Protein AF-A0A369GVF8-F1 (afdb_monomer_lite)

Structure (mmCIF, N/CA/C/O backbone):
data_AF-A0A369GVF8-F1
#
_entry.id   AF-A0A369GVF8-F1
#
loop_
_atom_site.group_PDB
_atom_site.id
_atom_site.type_symbol
_atom_site.label_atom_id
_atom_site.label_alt_id
_atom_site.label_comp_id
_atom_site.label_asym_id
_atom_site.label_entity_id
_atom_site.label_seq_id
_atom_site.pdbx_PDB_ins_code
_atom_site.Cartn_x
_atom_site.Cartn_y
_atom_site.Cartn_z
_atom_site.occupancy
_atom_site.B_iso_or_equiv
_atom_site.auth_seq_id
_atom_site.auth_comp_id
_atom_site.auth_asym_id
_atom_site.auth_atom_id
_atom_site.pdbx_PDB_model_num
ATOM 1 N N . MET A 1 1 ? 46.340 -52.326 -9.598 1.00 27.58 1 MET A N 1
ATOM 2 C CA . MET A 1 1 ? 47.200 -53.064 -10.549 1.00 27.58 1 MET A CA 1
ATOM 3 C C . MET A 1 1 ? 47.987 -52.021 -11.326 1.00 27.58 1 MET A C 1
ATOM 5 O O . MET A 1 1 ? 47.338 -51.122 -11.837 1.00 27.58 1 MET A O 1
ATOM 9 N N . LEU A 1 2 ? 49.319 -51.994 -11.384 1.00 25.62 2 LEU A N 1
ATOM 10 C CA . LEU A 1 2 ? 50.417 -52.760 -10.746 1.00 25.62 2 LEU A CA 1
ATOM 11 C C . LEU A 1 2 ? 51.518 -51.722 -10.398 1.00 25.62 2 LEU A C 1
ATOM 13 O O . LEU A 1 2 ? 51.532 -50.670 -11.027 1.00 25.62 2 LEU A O 1
ATOM 17 N N . SER A 1 3 ? 52.459 -51.881 -9.464 1.00 27.80 3 SER A N 1
ATOM 18 C CA . SER A 1 3 ? 52.755 -52.838 -8.371 1.00 27.80 3 SER A CA 1
ATOM 19 C C . SER A 1 3 ? 53.648 -52.069 -7.360 1.00 27.80 3 SER A C 1
ATOM 21 O O . SER A 1 3 ? 54.272 -51.090 -7.751 1.00 27.80 3 SER A O 1
ATOM 23 N N . GLY A 1 4 ? 53.615 -52.307 -6.040 1.00 27.50 4 GLY A N 1
ATOM 24 C CA . GLY A 1 4 ? 54.460 -53.294 -5.331 1.00 27.50 4 GLY A CA 1
ATOM 25 C C . GLY A 1 4 ? 55.963 -52.956 -5.431 1.00 27.50 4 GLY A C 1
ATOM 26 O O . GLY A 1 4 ? 56.436 -52.782 -6.544 1.00 27.50 4 GLY A O 1
ATOM 27 N N . ILE A 1 5 ? 56.795 -52.850 -4.385 1.00 31.05 5 ILE A N 1
ATOM 28 C CA . ILE A 1 5 ? 56.831 -53.319 -2.970 1.00 31.05 5 ILE A CA 1
ATOM 29 C C . ILE A 1 5 ? 57.807 -52.328 -2.228 1.00 31.05 5 ILE A C 1
ATOM 31 O O . ILE A 1 5 ? 58.600 -51.690 -2.912 1.00 31.05 5 ILE A O 1
ATOM 35 N N . ALA A 1 6 ? 57.804 -52.022 -0.913 1.00 25.97 6 ALA A N 1
ATOM 36 C CA . ALA A 1 6 ? 57.713 -52.884 0.276 1.00 25.97 6 ALA A CA 1
ATOM 37 C C . ALA A 1 6 ? 57.274 -52.193 1.612 1.00 25.97 6 ALA A C 1
ATOM 39 O O . ALA A 1 6 ? 56.793 -51.067 1.657 1.00 25.97 6 ALA A O 1
ATOM 40 N N . TRP A 1 7 ? 57.479 -52.963 2.691 1.00 23.62 7 TRP A N 1
ATOM 41 C CA . TRP A 1 7 ? 57.596 -52.727 4.146 1.00 23.62 7 TRP A CA 1
ATOM 42 C C . TRP A 1 7 ? 58.574 -51.593 4.583 1.00 23.62 7 TRP A C 1
ATOM 44 O O . TRP A 1 7 ? 59.436 -51.231 3.793 1.00 23.62 7 TRP A O 1
ATOM 54 N N . ALA A 1 8 ? 58.585 -51.049 5.823 1.00 25.23 8 ALA A N 1
ATOM 55 C CA . ALA A 1 8 ? 57.762 -51.269 7.039 1.00 25.23 8 ALA A CA 1
ATOM 56 C C . ALA A 1 8 ? 57.857 -50.116 8.092 1.00 25.23 8 ALA A C 1
ATOM 58 O O . ALA A 1 8 ? 58.755 -49.288 8.030 1.00 25.23 8 ALA A O 1
ATOM 59 N N . ARG A 1 9 ? 56.921 -50.143 9.069 1.00 26.14 9 ARG A N 1
ATOM 60 C CA . ARG A 1 9 ? 56.922 -49.664 10.490 1.00 26.14 9 ARG A CA 1
ATOM 61 C C . ARG A 1 9 ? 57.945 -48.602 10.974 1.00 26.14 9 ARG A C 1
ATOM 63 O O . ARG A 1 9 ? 59.141 -48.831 10.868 1.00 26.14 9 ARG A O 1
ATOM 70 N N . GLY A 1 10 ? 57.490 -47.617 11.779 1.00 24.27 10 GLY A N 1
ATOM 71 C CA . GLY A 1 10 ? 58.393 -46.952 12.752 1.00 24.27 10 GLY A CA 1
ATOM 72 C C . GLY A 1 10 ? 57.993 -45.619 13.423 1.00 24.27 10 GLY A C 1
ATOM 73 O O . GLY A 1 10 ? 58.728 -44.667 13.246 1.00 24.27 10 GLY A O 1
ATOM 74 N N . LEU A 1 11 ? 56.883 -45.572 14.182 1.00 25.39 11 LEU A N 1
ATOM 75 C CA . LEU A 1 11 ? 56.537 -44.690 15.340 1.00 25.39 11 LEU A CA 1
ATOM 76 C C . LEU A 1 11 ? 57.099 -43.245 15.549 1.00 25.39 11 LEU A C 1
ATOM 78 O O . LEU A 1 11 ? 58.251 -42.922 15.298 1.00 25.39 11 LEU A O 1
ATOM 82 N N . SER A 1 12 ? 56.292 -42.454 16.281 1.00 25.12 12 SER A N 1
ATOM 83 C CA . SER A 1 12 ? 56.594 -41.162 16.954 1.00 25.12 12 SER A CA 1
ATOM 84 C C . SER A 1 12 ? 56.894 -39.917 16.092 1.00 25.12 12 SER A C 1
ATOM 86 O O . SER A 1 12 ? 57.493 -39.981 15.028 1.00 25.12 12 SER A O 1
ATOM 88 N N . GLY A 1 13 ? 56.426 -38.757 16.579 1.00 23.98 13 GLY A N 1
ATOM 89 C CA . GLY A 1 13 ? 56.746 -37.411 16.071 1.00 23.98 13 GLY A CA 1
ATOM 90 C C . GLY A 1 13 ? 57.685 -36.665 17.042 1.00 23.98 13 GLY A C 1
ATOM 91 O O . GLY A 1 13 ? 58.500 -37.345 17.663 1.00 23.98 13 GLY A O 1
ATOM 92 N N . PRO A 1 14 ? 57.549 -35.336 17.282 1.00 44.09 14 PRO A N 1
ATOM 93 C CA . PRO A 1 14 ? 56.499 -34.427 16.793 1.00 44.09 14 PRO A CA 1
ATOM 94 C C . PRO A 1 14 ? 56.982 -33.029 16.302 1.00 44.09 14 PRO A C 1
ATOM 96 O O . PRO A 1 14 ? 58.144 -32.670 16.426 1.00 44.09 14 PRO A O 1
ATOM 99 N N . LEU A 1 15 ? 56.004 -32.205 15.889 1.00 24.67 15 LEU A N 1
ATOM 100 C CA . LEU A 1 15 ? 55.981 -30.723 15.914 1.00 24.67 15 LEU A CA 1
ATOM 101 C C . LEU A 1 15 ? 56.792 -29.860 14.904 1.00 24.67 15 LEU A C 1
ATOM 103 O O . LEU A 1 15 ? 57.921 -30.126 14.530 1.00 24.67 15 LEU A O 1
ATOM 107 N N . GLN A 1 16 ? 56.142 -28.727 14.586 1.00 23.86 16 GLN A N 1
ATOM 108 C CA . GLN A 1 16 ? 56.649 -27.406 14.157 1.00 23.86 16 GLN A CA 1
ATOM 109 C C . GLN A 1 16 ? 57.363 -27.188 12.798 1.00 23.86 16 GLN A C 1
ATOM 111 O O . GLN A 1 16 ? 58.582 -27.216 12.698 1.00 23.86 16 GLN A O 1
ATOM 116 N N . SER A 1 17 ? 56.585 -26.580 11.882 1.00 24.11 17 SER A N 1
ATOM 117 C CA . SER A 1 17 ? 56.989 -25.440 11.018 1.00 24.11 17 SER A CA 1
ATOM 118 C C . SER A 1 17 ? 57.923 -25.735 9.810 1.00 24.11 17 SER A C 1
ATOM 120 O O . SER A 1 17 ? 58.674 -26.696 9.820 1.00 24.11 17 SER A O 1
ATOM 122 N N . ALA A 1 18 ? 57.923 -24.977 8.701 1.00 23.42 18 ALA A N 1
ATOM 123 C CA . ALA A 1 18 ? 57.038 -23.887 8.269 1.00 23.42 18 ALA A CA 1
ATOM 124 C C . ALA A 1 18 ? 57.058 -23.694 6.726 1.00 23.42 18 ALA A C 1
ATOM 126 O O . ALA A 1 18 ? 58.064 -23.961 6.079 1.00 23.42 18 ALA A O 1
ATOM 127 N N . PHE A 1 19 ? 56.006 -23.053 6.189 1.00 24.86 19 PHE A N 1
ATOM 128 C CA . PHE A 1 19 ? 55.995 -22.269 4.932 1.00 24.86 19 PHE A CA 1
ATOM 129 C C . PHE A 1 19 ? 56.156 -22.947 3.536 1.00 24.86 19 PHE A C 1
ATOM 131 O O . PHE A 1 19 ? 56.688 -24.030 3.357 1.00 24.86 19 PHE A O 1
ATOM 138 N N . ILE A 1 20 ? 55.748 -22.160 2.517 1.00 23.58 20 ILE A N 1
ATOM 139 C CA . ILE A 1 20 ? 56.252 -22.111 1.118 1.00 23.58 20 ILE A CA 1
ATOM 140 C C . ILE A 1 20 ? 55.636 -23.014 -0.006 1.00 23.58 20 ILE A C 1
ATOM 142 O O . ILE A 1 20 ? 56.031 -24.135 -0.276 1.00 23.58 20 ILE A O 1
ATOM 146 N N . ARG A 1 21 ? 54.787 -22.341 -0.818 1.00 21.62 21 ARG A N 1
ATOM 147 C CA . ARG A 1 21 ? 54.656 -22.355 -2.309 1.00 21.62 21 ARG A CA 1
ATOM 148 C C . ARG A 1 21 ? 53.964 -23.503 -3.105 1.00 21.62 21 ARG A C 1
ATOM 150 O O . ARG A 1 21 ? 54.537 -24.535 -3.397 1.00 21.62 21 ARG A O 1
ATOM 157 N N . ARG A 1 22 ? 52.890 -23.062 -3.795 1.00 21.27 22 ARG A N 1
ATOM 158 C CA . ARG A 1 22 ? 52.585 -23.195 -5.255 1.00 21.27 22 ARG A CA 1
ATOM 159 C C . ARG A 1 22 ? 52.159 -24.558 -5.880 1.00 21.27 22 ARG A C 1
ATOM 161 O O . ARG A 1 22 ? 52.974 -25.254 -6.457 1.00 21.27 22 ARG A O 1
ATOM 168 N N . ARG A 1 23 ? 50.830 -24.698 -6.058 1.00 24.73 23 ARG A N 1
ATOM 169 C CA . ARG A 1 23 ? 50.058 -24.483 -7.328 1.00 24.73 23 ARG A CA 1
ATOM 170 C C . ARG A 1 23 ? 50.396 -25.317 -8.596 1.00 24.73 23 ARG A C 1
ATOM 172 O O . ARG A 1 23 ? 51.520 -25.253 -9.072 1.00 24.73 23 ARG A O 1
ATOM 179 N N . TRP A 1 24 ? 49.318 -25.768 -9.283 1.00 22.52 24 TRP A N 1
ATOM 180 C CA . TRP A 1 24 ? 49.221 -26.422 -10.626 1.00 22.52 24 TRP A CA 1
ATOM 181 C C . TRP A 1 24 ? 49.377 -27.969 -10.598 1.00 22.52 24 TRP A C 1
ATOM 183 O O . TRP A 1 24 ? 50.037 -28.463 -9.701 1.00 22.52 24 TRP A O 1
ATOM 193 N N . ARG A 1 25 ? 48.814 -28.791 -11.515 1.00 22.27 25 ARG A N 1
ATOM 194 C CA . ARG A 1 25 ? 47.864 -28.597 -12.655 1.00 22.27 25 ARG A CA 1
ATOM 195 C C . ARG A 1 25 ? 47.227 -29.941 -13.085 1.00 22.27 25 ARG A C 1
ATOM 197 O O . ARG A 1 25 ? 47.951 -30.919 -13.084 1.00 22.27 25 ARG A O 1
ATOM 204 N N . LEU A 1 26 ? 46.003 -29.887 -13.649 1.00 23.41 26 LEU A N 1
ATOM 205 C CA . LEU A 1 26 ? 45.383 -30.849 -14.608 1.00 23.41 26 LEU A CA 1
ATOM 206 C C . LEU A 1 26 ? 45.199 -32.322 -14.130 1.00 23.41 26 LEU A C 1
ATOM 208 O O . LEU A 1 26 ? 45.953 -32.808 -13.309 1.00 23.41 26 LEU A O 1
ATOM 212 N N . GLY A 1 27 ? 44.219 -33.112 -14.592 1.00 23.17 27 GLY A N 1
ATOM 213 C CA . GLY A 1 27 ? 43.022 -32.819 -15.400 1.00 23.17 27 GLY A CA 1
ATOM 214 C C . GLY A 1 27 ? 42.757 -33.855 -16.511 1.00 23.17 27 GLY A C 1
ATOM 215 O O . GLY A 1 27 ? 43.670 -34.118 -17.282 1.00 23.17 27 GLY A O 1
ATOM 216 N N . CYS A 1 28 ? 41.494 -34.309 -16.668 1.00 22.84 28 CYS A N 1
ATOM 217 C CA . CYS A 1 28 ? 40.990 -35.259 -17.702 1.00 22.84 28 CYS A CA 1
ATOM 218 C C . CYS A 1 28 ? 41.406 -36.751 -17.513 1.00 22.84 28 CYS A C 1
ATOM 220 O O . CYS A 1 28 ? 42.431 -37.001 -16.898 1.00 22.84 28 CYS A O 1
ATOM 222 N N . ARG A 1 29 ? 40.668 -37.787 -17.986 1.00 23.70 29 ARG A N 1
ATOM 223 C CA . ARG A 1 29 ? 39.405 -37.875 -18.783 1.00 23.70 29 ARG A CA 1
ATOM 224 C C . ARG A 1 29 ? 38.729 -39.279 -18.692 1.00 23.70 29 ARG A C 1
ATOM 226 O O . ARG A 1 29 ? 39.430 -40.241 -18.441 1.00 23.70 29 ARG A O 1
ATOM 233 N N . PHE A 1 30 ? 37.418 -39.334 -18.999 1.00 23.89 30 PHE A N 1
ATOM 234 C CA . PHE A 1 30 ? 36.548 -40.439 -19.511 1.00 23.89 30 PHE A CA 1
ATOM 235 C C . PHE A 1 30 ? 36.711 -41.921 -19.090 1.00 23.89 30 PHE A C 1
ATOM 237 O O . PHE A 1 30 ? 37.785 -42.485 -19.228 1.00 23.89 30 PHE A O 1
ATOM 244 N N . TYR A 1 31 ? 35.584 -42.591 -18.781 1.00 22.42 31 TYR A N 1
ATOM 245 C CA . TYR A 1 31 ? 34.819 -43.561 -19.624 1.00 22.42 31 TYR A CA 1
ATOM 246 C C . TYR A 1 31 ? 33.583 -44.065 -18.813 1.00 22.42 31 TYR A C 1
ATOM 248 O O . TYR A 1 31 ? 33.414 -43.639 -17.673 1.00 22.42 31 TYR A O 1
ATOM 256 N N . SER A 1 32 ? 32.702 -44.942 -19.319 1.00 22.42 32 SER A N 1
ATOM 257 C CA . SER A 1 32 ? 31.497 -44.600 -20.116 1.00 22.42 32 SER A CA 1
ATOM 258 C C . SER A 1 32 ? 30.267 -45.420 -19.653 1.00 22.42 32 SER A C 1
ATOM 260 O O . SER A 1 32 ? 30.388 -46.219 -18.732 1.00 22.42 32 SER A O 1
ATOM 262 N N . ALA A 1 33 ? 29.089 -45.209 -20.255 1.00 28.66 33 ALA A N 1
ATOM 263 C CA . ALA A 1 33 ? 27.802 -45.765 -19.807 1.00 28.66 33 ALA A CA 1
ATOM 264 C C . ALA A 1 33 ? 27.406 -47.129 -20.416 1.00 28.66 33 ALA A C 1
ATOM 266 O O . ALA A 1 33 ? 27.787 -47.413 -21.547 1.00 28.66 33 ALA A O 1
ATOM 267 N N . THR A 1 34 ? 26.539 -47.849 -19.688 1.00 26.34 34 THR A N 1
ATOM 268 C CA . THR A 1 34 ? 25.377 -48.671 -20.126 1.00 26.34 34 THR A CA 1
ATOM 269 C C . THR A 1 34 ? 24.438 -48.751 -18.906 1.00 26.34 34 THR A C 1
ATOM 271 O O . THR A 1 34 ? 24.912 -49.046 -17.814 1.00 26.34 34 THR A O 1
ATOM 274 N N . ASP A 1 35 ? 23.239 -48.164 -18.937 1.00 27.08 35 ASP A N 1
ATOM 275 C CA . ASP A 1 35 ? 21.956 -48.724 -19.425 1.00 27.08 35 ASP A CA 1
ATOM 276 C C . ASP A 1 35 ? 21.329 -49.784 -18.497 1.00 27.08 35 ASP A C 1
ATOM 278 O O . ASP A 1 35 ? 21.766 -50.928 -18.507 1.00 27.08 35 ASP A O 1
ATOM 282 N N . GLU A 1 36 ? 20.266 -49.408 -17.761 1.00 25.97 36 GLU A N 1
ATOM 283 C CA . GLU A 1 36 ? 19.040 -50.222 -17.628 1.00 25.97 36 GLU A CA 1
ATOM 284 C C . GLU A 1 36 ? 17.836 -49.463 -17.006 1.00 25.97 36 GLU A C 1
ATOM 286 O O . GLU A 1 36 ? 17.962 -48.344 -16.513 1.00 25.97 36 GLU A O 1
ATOM 291 N N . ALA A 1 37 ? 16.661 -50.098 -17.120 1.00 26.11 37 ALA A N 1
ATOM 292 C CA . ALA A 1 37 ? 15.326 -49.860 -16.540 1.00 26.11 37 ALA A CA 1
ATOM 293 C C . ALA A 1 37 ? 14.995 -48.566 -15.746 1.00 26.11 37 ALA A C 1
ATOM 295 O O . ALA A 1 37 ? 15.603 -48.214 -14.738 1.00 26.11 37 ALA A O 1
ATOM 296 N N . LYS A 1 38 ? 13.849 -47.953 -16.093 1.00 34.41 38 LYS A N 1
ATOM 297 C CA . LYS A 1 38 ? 13.167 -46.955 -15.249 1.00 34.41 38 LYS A CA 1
ATOM 298 C C . LYS A 1 38 ? 12.341 -47.635 -14.151 1.00 34.41 38 LYS A C 1
ATOM 300 O O . LYS A 1 38 ? 11.295 -48.207 -14.452 1.00 34.41 38 LYS A O 1
ATOM 305 N N . SER A 1 39 ? 12.708 -47.434 -12.892 1.00 25.08 39 SER A N 1
ATOM 306 C CA . SER A 1 39 ? 11.779 -47.502 -11.758 1.00 25.08 39 SER A CA 1
ATOM 307 C C . SER A 1 39 ? 11.695 -46.125 -11.094 1.00 25.08 39 SER A C 1
ATOM 309 O O . SER A 1 39 ? 12.706 -45.454 -10.889 1.00 25.08 39 SER A O 1
ATOM 311 N N . GLN A 1 40 ? 10.481 -45.659 -10.794 1.00 28.92 40 GLN A N 1
ATOM 312 C CA . GLN A 1 40 ? 10.310 -44.516 -9.895 1.00 28.92 40 GLN A CA 1
ATOM 313 C C . GLN A 1 40 ? 10.426 -45.033 -8.454 1.00 28.92 40 GLN A C 1
ATOM 315 O O . GLN A 1 40 ? 9.767 -46.026 -8.137 1.00 28.92 40 GLN A O 1
ATOM 320 N N . PRO A 1 41 ? 11.213 -44.396 -7.570 1.00 28.03 41 PRO A N 1
ATOM 321 C CA . PRO A 1 41 ? 11.107 -44.677 -6.146 1.00 28.03 41 PRO A CA 1
ATOM 322 C C . PRO A 1 41 ? 9.724 -44.211 -5.652 1.00 28.03 41 PRO A C 1
ATOM 324 O O . PRO A 1 41 ? 9.256 -43.154 -6.091 1.00 28.03 41 PRO A O 1
ATOM 327 N N . PRO A 1 42 ? 9.056 -44.961 -4.760 1.00 26.36 42 PRO A N 1
ATOM 328 C CA . PRO A 1 42 ? 7.797 -44.519 -4.175 1.00 26.36 42 PRO A CA 1
ATOM 329 C C . PRO A 1 42 ? 8.012 -43.254 -3.335 1.00 26.36 42 PRO A C 1
ATOM 331 O O . PRO A 1 42 ? 9.038 -43.098 -2.669 1.00 26.36 42 PRO A O 1
ATOM 334 N N . LEU A 1 43 ? 7.027 -42.355 -3.353 1.00 29.06 43 LEU A N 1
ATOM 335 C CA . LEU A 1 43 ? 7.002 -41.202 -2.455 1.00 29.06 43 LEU A CA 1
ATOM 336 C C . LEU A 1 43 ? 6.854 -41.696 -1.003 1.00 29.06 43 LEU A C 1
ATOM 338 O O . LEU A 1 43 ? 5.995 -42.545 -0.750 1.00 29.06 43 LEU A O 1
ATOM 342 N N . PRO A 1 44 ? 7.643 -41.188 -0.038 1.00 28.16 44 PRO A N 1
ATOM 343 C CA . PRO A 1 44 ? 7.445 -41.527 1.365 1.00 28.16 44 PRO A CA 1
ATOM 344 C C . PRO A 1 44 ? 6.109 -40.951 1.850 1.00 28.16 44 PRO A C 1
ATOM 346 O O . PRO A 1 44 ? 5.844 -39.759 1.692 1.00 28.16 44 PRO A O 1
ATOM 349 N N . HIS A 1 45 ? 5.264 -41.794 2.447 1.00 26.70 45 HIS A N 1
ATOM 350 C CA . HIS A 1 45 ? 4.000 -41.352 3.034 1.00 26.70 45 HIS A CA 1
ATOM 351 C C . HIS A 1 45 ? 4.255 -40.361 4.182 1.00 26.70 45 HIS A C 1
ATOM 353 O O . HIS A 1 45 ? 4.993 -40.666 5.119 1.00 26.70 45 HIS A O 1
ATOM 359 N N . ALA A 1 46 ? 3.614 -39.190 4.127 1.00 31.61 46 ALA A N 1
ATOM 360 C CA . ALA A 1 46 ? 3.608 -38.240 5.237 1.00 31.61 46 ALA A CA 1
ATOM 361 C C . ALA A 1 46 ? 2.868 -38.836 6.452 1.00 31.61 46 ALA A C 1
ATOM 363 O O . ALA A 1 46 ? 1.857 -39.525 6.300 1.00 31.61 46 ALA A O 1
ATOM 364 N N . ALA A 1 47 ? 3.399 -38.603 7.654 1.00 31.33 47 ALA A N 1
ATOM 365 C CA . ALA A 1 47 ? 3.012 -39.345 8.851 1.00 31.33 47 ALA A CA 1
ATOM 366 C C . ALA A 1 47 ? 1.644 -38.942 9.438 1.00 31.33 47 ALA A C 1
ATOM 368 O O . ALA A 1 47 ? 1.227 -37.783 9.391 1.00 31.33 47 ALA A O 1
ATOM 369 N N . ALA A 1 48 ? 0.978 -39.918 10.062 1.00 29.39 48 ALA A N 1
ATOM 370 C CA . ALA A 1 48 ? -0.225 -39.740 10.877 1.00 29.39 48 ALA A CA 1
ATOM 371 C C . ALA A 1 48 ? 0.032 -38.815 12.098 1.00 29.39 48 ALA A C 1
ATOM 373 O O . ALA A 1 48 ? 1.183 -38.466 12.369 1.00 29.39 48 ALA A O 1
ATOM 374 N N . PRO A 1 49 ? -1.001 -38.366 12.846 1.00 36.47 49 PRO A N 1
ATOM 375 C CA . PRO A 1 49 ? -0.769 -37.654 14.097 1.00 36.47 49 PRO A CA 1
ATOM 376 C C . PRO A 1 49 ? -0.196 -38.648 15.113 1.00 36.47 49 PRO A C 1
ATOM 378 O O . PRO A 1 49 ? -0.569 -39.821 15.098 1.00 36.47 49 PRO A O 1
ATOM 381 N N . TRP A 1 50 ? 0.682 -38.191 16.003 1.00 38.38 50 TRP A N 1
ATOM 382 C CA . TRP A 1 50 ? 1.291 -39.038 17.032 1.00 38.38 50 TRP A CA 1
ATOM 383 C C . TRP A 1 50 ? 0.288 -39.370 18.148 1.00 38.38 50 TRP A C 1
ATOM 385 O O . TRP A 1 50 ? 0.332 -38.816 19.243 1.00 38.38 50 TRP A O 1
ATOM 395 N N . THR A 1 51 ? -0.648 -40.274 17.858 1.00 31.34 51 THR A N 1
ATOM 396 C CA . THR A 1 51 ? -1.530 -40.884 18.859 1.00 31.34 51 THR A CA 1
ATOM 397 C C . THR A 1 51 ? -0.710 -41.737 19.821 1.00 31.34 51 THR A C 1
ATOM 399 O O . THR A 1 51 ? 0.116 -42.538 19.384 1.00 31.34 51 THR A O 1
ATOM 402 N N . SER A 1 52 ? -0.961 -41.588 21.121 1.00 41.22 52 SER A N 1
ATOM 403 C CA . SER A 1 52 ? -0.270 -42.306 22.197 1.00 41.22 52 SER A CA 1
ATOM 404 C C . SER A 1 52 ? -0.260 -43.825 21.992 1.00 41.22 52 SER A C 1
ATOM 406 O O . SER A 1 52 ? -1.318 -44.448 21.911 1.00 41.22 52 SER A O 1
ATOM 408 N N . GLY A 1 53 ? 0.938 -44.414 21.957 1.00 37.06 53 GLY A N 1
ATOM 409 C CA . GLY A 1 53 ? 1.155 -45.849 21.753 1.00 37.06 53 GLY A CA 1
ATOM 410 C C . GLY A 1 53 ? 2.586 -46.258 22.102 1.00 37.06 53 GLY A C 1
ATOM 411 O O . GLY A 1 53 ? 2.847 -46.680 23.225 1.00 37.06 53 GLY A O 1
ATOM 412 N N . ASP A 1 54 ? 3.517 -46.078 21.162 1.00 40.09 54 ASP A N 1
ATOM 413 C CA . ASP A 1 54 ? 4.904 -46.548 21.282 1.00 40.09 54 ASP A CA 1
ATOM 414 C C . ASP A 1 54 ? 5.927 -45.445 21.596 1.00 40.09 54 ASP A C 1
ATOM 416 O O . ASP A 1 54 ? 5.848 -44.316 21.106 1.00 40.09 54 ASP A O 1
ATOM 420 N N . LYS A 1 55 ? 6.950 -45.802 22.387 1.00 50.09 55 LYS A N 1
ATOM 421 C CA . LYS A 1 55 ? 8.063 -44.918 22.782 1.00 50.09 55 LYS A CA 1
ATOM 422 C C . LYS A 1 55 ? 9.116 -44.776 21.675 1.00 50.09 55 LYS A C 1
ATOM 424 O O . LYS A 1 55 ? 10.270 -45.170 21.852 1.00 50.09 55 LYS A O 1
ATOM 429 N N . ASN A 1 56 ? 8.738 -44.176 20.551 1.00 70.12 56 ASN A N 1
ATOM 430 C CA . ASN A 1 56 ? 9.704 -43.755 19.538 1.00 70.12 56 ASN A CA 1
ATOM 431 C C . ASN A 1 56 ? 10.553 -42.595 20.082 1.00 70.12 56 ASN A C 1
ATOM 433 O O . ASN A 1 56 ? 10.101 -41.453 20.156 1.00 70.12 56 ASN A O 1
ATOM 437 N N . LEU A 1 57 ? 11.789 -42.907 20.480 1.00 86.56 57 LEU A N 1
ATOM 438 C CA . LEU A 1 57 ? 12.789 -41.910 20.855 1.00 86.56 57 LEU A CA 1
ATOM 439 C C . LEU A 1 57 ? 13.118 -41.028 19.644 1.00 86.56 57 LEU A C 1
ATOM 441 O O . LEU A 1 57 ? 13.367 -41.543 18.554 1.00 86.56 57 LEU A O 1
ATOM 445 N N . ILE A 1 58 ? 13.178 -39.713 19.844 1.00 90.12 58 ILE A N 1
ATOM 446 C CA . ILE A 1 58 ? 13.673 -38.786 18.822 1.00 90.12 58 ILE A CA 1
ATOM 447 C C . ILE A 1 58 ? 15.197 -38.693 18.919 1.00 90.12 58 ILE A C 1
ATOM 449 O O . ILE A 1 58 ? 15.744 -38.627 20.020 1.00 90.12 58 ILE A O 1
ATOM 453 N N . GLU A 1 59 ? 15.893 -38.668 17.785 1.00 90.38 59 GLU A N 1
ATOM 454 C CA . GLU A 1 59 ? 17.343 -38.468 17.751 1.00 90.38 59 GLU A CA 1
ATOM 455 C C . GLU A 1 59 ? 17.674 -37.026 17.348 1.00 90.38 59 GLU A C 1
ATOM 457 O O . GLU A 1 59 ? 17.255 -36.552 16.291 1.00 90.38 59 GLU A O 1
ATOM 462 N N . VAL A 1 60 ? 18.462 -36.331 18.171 1.00 93.19 60 VAL A N 1
ATOM 463 C CA . VAL A 1 60 ? 19.029 -35.018 17.845 1.00 93.19 60 VAL A CA 1
ATOM 464 C C . VAL A 1 60 ? 20.545 -35.110 17.974 1.00 93.19 60 VAL A C 1
ATOM 466 O O . VAL A 1 60 ? 21.066 -35.355 19.059 1.00 93.19 60 VAL A O 1
ATOM 469 N N . ARG A 1 61 ? 21.259 -34.944 16.851 1.00 89.69 61 ARG A N 1
ATOM 470 C CA . ARG A 1 61 ? 22.736 -34.987 16.761 1.00 89.69 61 ARG A CA 1
ATOM 471 C C . ARG A 1 61 ? 23.385 -36.186 17.498 1.00 89.69 61 ARG A C 1
ATOM 473 O O . ARG A 1 61 ? 24.400 -36.009 18.171 1.00 89.69 61 ARG A O 1
ATOM 480 N N . GLY A 1 62 ? 22.833 -37.397 17.370 1.00 86.56 62 GLY A N 1
ATOM 481 C CA . GLY A 1 62 ? 23.373 -38.602 18.018 1.00 86.56 62 GLY A CA 1
ATOM 482 C C . GLY A 1 62 ? 23.019 -38.770 19.501 1.00 86.56 62 GLY A C 1
ATOM 483 O O . GLY A 1 62 ? 23.577 -39.648 20.157 1.00 86.56 62 GLY A O 1
ATOM 484 N N . ARG A 1 63 ? 22.116 -37.947 20.052 1.00 92.56 63 ARG A N 1
ATOM 485 C CA . ARG A 1 63 ? 21.511 -38.145 21.378 1.00 92.56 63 ARG A CA 1
ATOM 486 C C . ARG A 1 63 ? 20.027 -38.473 21.226 1.00 92.56 63 ARG A C 1
ATOM 488 O O . ARG A 1 63 ? 19.310 -37.762 20.525 1.00 92.56 63 ARG A O 1
ATOM 495 N N . SER A 1 64 ? 19.576 -39.523 21.905 1.00 92.56 64 SER A N 1
ATOM 496 C CA . SER A 1 64 ? 18.173 -39.947 21.913 1.00 92.56 64 SER A CA 1
ATOM 497 C C . SER A 1 64 ? 17.416 -39.320 23.084 1.00 92.56 64 SER A C 1
ATOM 499 O O . SER A 1 64 ? 17.886 -39.373 24.221 1.00 92.56 64 SER A O 1
ATOM 501 N N . PHE A 1 65 ? 16.228 -38.779 22.824 1.00 92.56 65 PHE A N 1
ATOM 502 C CA . PHE A 1 65 ? 15.344 -38.171 23.821 1.00 92.56 65 PHE A CA 1
ATOM 503 C C . PHE A 1 65 ? 13.955 -38.816 23.764 1.00 92.56 65 PHE A C 1
ATOM 505 O O . PHE A 1 65 ? 13.501 -39.236 22.699 1.00 92.56 65 PHE A O 1
ATOM 512 N N . ALA A 1 66 ? 13.274 -38.898 24.907 1.00 90.12 66 ALA A N 1
ATOM 513 C CA . ALA A 1 66 ? 11.893 -39.366 24.979 1.00 90.12 66 ALA A CA 1
ATOM 514 C C . ALA A 1 66 ? 10.940 -38.160 24.884 1.00 90.12 66 ALA A C 1
ATOM 516 O O . ALA A 1 66 ? 11.003 -37.306 25.767 1.00 90.12 66 ALA A O 1
ATOM 517 N N . PRO A 1 67 ? 10.091 -38.059 23.844 1.00 90.50 67 PRO A N 1
ATOM 518 C CA . PRO A 1 67 ? 9.085 -37.006 23.768 1.00 90.50 67 PRO A CA 1
ATOM 519 C C . PRO A 1 67 ? 7.926 -37.261 24.745 1.00 90.50 67 PRO A C 1
ATOM 521 O O . PRO A 1 67 ? 7.615 -38.413 25.063 1.00 90.50 67 PRO A O 1
ATOM 524 N N . ASP A 1 68 ? 7.253 -36.192 25.176 1.00 89.69 68 ASP A N 1
ATOM 525 C CA . ASP A 1 68 ? 6.000 -36.257 25.944 1.00 89.69 68 ASP A CA 1
ATOM 526 C C . ASP A 1 68 ? 4.878 -35.407 25.300 1.00 89.69 68 ASP A C 1
ATOM 528 O O . ASP A 1 68 ? 4.955 -35.040 24.126 1.00 89.69 68 ASP A O 1
ATOM 532 N N . SER A 1 69 ? 3.804 -35.110 26.041 1.00 89.94 69 SER A N 1
ATOM 533 C CA . SER A 1 69 ? 2.660 -34.316 25.562 1.00 89.94 69 SER A CA 1
ATOM 534 C C . SER A 1 69 ? 2.987 -32.862 25.179 1.00 89.94 69 SER A C 1
ATOM 536 O O . SER A 1 69 ? 2.173 -32.217 24.507 1.00 89.94 69 SER A O 1
ATOM 538 N N . TRP A 1 70 ? 4.157 -32.341 25.566 1.00 91.81 70 TRP A N 1
ATOM 539 C CA . TRP A 1 70 ? 4.666 -31.027 25.169 1.00 91.81 70 TRP A CA 1
ATOM 540 C C . TRP A 1 70 ? 5.305 -31.020 23.779 1.00 91.81 70 TRP A C 1
ATOM 542 O O . TRP A 1 70 ? 5.335 -29.953 23.156 1.00 91.81 70 TRP A O 1
ATOM 552 N N . PHE A 1 71 ? 5.723 -32.180 23.258 1.00 93.50 71 PHE A N 1
ATOM 553 C CA . PHE A 1 71 ? 6.407 -32.299 21.970 1.00 93.50 71 PHE A CA 1
ATOM 554 C C . PHE A 1 71 ? 5.659 -31.575 20.838 1.00 93.50 71 PHE A C 1
ATOM 556 O O . PHE A 1 71 ? 4.478 -31.831 20.596 1.00 93.50 71 PHE A O 1
ATOM 563 N N . ASN A 1 72 ? 6.342 -30.659 20.146 1.00 92.69 72 ASN A N 1
ATOM 564 C 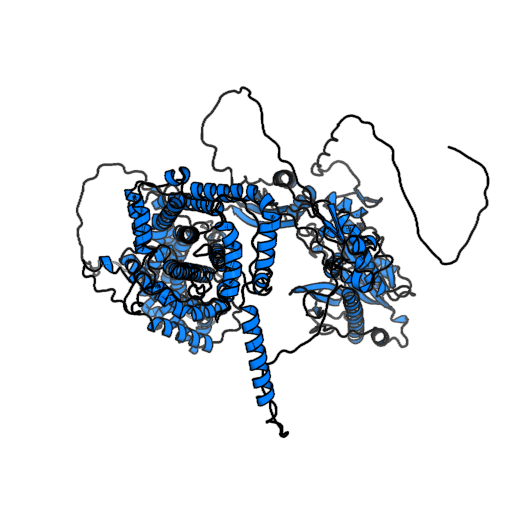CA . ASN A 1 72 ? 5.764 -29.856 19.056 1.00 92.69 72 ASN A CA 1
ATOM 565 C C . ASN A 1 72 ? 6.731 -29.619 17.874 1.00 92.69 72 ASN A C 1
ATOM 567 O O . ASN A 1 72 ? 6.488 -28.738 17.051 1.00 92.69 72 ASN A O 1
ATOM 571 N N . ILE A 1 73 ? 7.829 -30.379 17.770 1.00 92.62 73 ILE A N 1
ATOM 572 C CA . ILE A 1 73 ? 8.903 -30.105 16.798 1.00 92.62 73 ILE A CA 1
ATOM 573 C C . ILE A 1 73 ? 8.647 -30.835 15.468 1.00 92.62 73 ILE A C 1
ATOM 575 O O . ILE A 1 73 ? 8.647 -32.069 15.442 1.00 92.62 73 ILE A O 1
ATOM 579 N N . PRO A 1 74 ? 8.467 -30.126 14.338 1.00 90.69 74 PRO A N 1
ATOM 580 C CA . PRO A 1 74 ? 8.193 -30.771 13.062 1.00 90.69 74 PRO A CA 1
ATOM 581 C C . PRO A 1 74 ? 9.484 -31.351 12.437 1.00 90.69 74 PRO A C 1
ATOM 583 O O . PRO A 1 74 ? 10.579 -30.817 12.658 1.00 90.69 74 PRO A O 1
ATOM 586 N N . PRO A 1 75 ? 9.401 -32.422 11.617 1.00 88.19 75 PRO A N 1
ATOM 587 C CA . PRO A 1 75 ? 10.584 -33.132 11.113 1.00 88.19 75 PRO A CA 1
ATOM 588 C C . PRO A 1 75 ? 11.578 -32.249 10.348 1.00 88.19 75 PRO A C 1
ATOM 590 O O . PRO A 1 75 ? 12.785 -32.392 10.518 1.00 88.19 75 PRO A O 1
ATOM 593 N N . ASN A 1 76 ? 11.090 -31.277 9.573 1.00 88.12 76 ASN A N 1
ATOM 594 C CA . ASN A 1 76 ? 11.926 -30.330 8.831 1.00 88.12 76 ASN A CA 1
ATOM 595 C C . ASN A 1 76 ? 12.774 -29.417 9.739 1.00 88.12 76 ASN A C 1
ATOM 597 O O . ASN A 1 76 ? 13.814 -28.941 9.294 1.00 88.12 76 ASN A O 1
ATOM 601 N N . VAL A 1 77 ? 12.370 -29.179 10.993 1.00 92.31 77 VAL A N 1
ATOM 602 C CA . VAL A 1 77 ? 13.185 -28.448 11.980 1.00 92.31 77 VAL A CA 1
ATOM 603 C C . VAL A 1 77 ? 14.214 -29.390 12.606 1.00 92.31 77 VAL A C 1
ATOM 605 O O . VAL A 1 77 ? 15.397 -29.049 12.653 1.00 92.31 77 VAL A O 1
ATOM 608 N N . LEU A 1 78 ? 13.825 -30.618 12.967 1.00 91.25 78 LEU A N 1
ATOM 609 C CA . LEU A 1 78 ? 14.762 -31.644 13.451 1.00 91.25 78 LEU A CA 1
ATOM 610 C C . LEU A 1 78 ? 15.890 -31.923 12.436 1.00 91.25 78 LEU A C 1
ATOM 612 O O . LEU A 1 78 ? 17.063 -31.947 12.815 1.00 91.25 78 LEU A O 1
ATOM 616 N N . GLU A 1 79 ? 15.567 -32.019 11.140 1.00 89.88 79 GLU A N 1
ATOM 617 C CA . GLU A 1 79 ? 16.535 -32.137 10.034 1.00 89.88 79 GLU A CA 1
ATOM 618 C C . GLU A 1 79 ? 17.608 -31.027 10.063 1.00 89.88 79 GLU A C 1
ATOM 620 O O . GLU A 1 79 ? 18.796 -31.290 9.832 1.00 89.88 79 GLU A O 1
ATOM 625 N N . THR A 1 80 ? 17.220 -29.781 10.371 1.00 91.88 80 THR A N 1
ATOM 626 C CA . THR A 1 80 ? 18.150 -28.636 10.370 1.00 91.88 80 THR A CA 1
ATOM 627 C C . THR A 1 80 ? 19.165 -28.649 11.511 1.00 91.88 80 THR A C 1
ATOM 629 O O . THR A 1 80 ? 20.247 -28.090 11.329 1.00 91.88 80 THR A O 1
ATOM 632 N N . THR A 1 81 ? 18.916 -29.366 12.613 1.00 93.31 81 THR A N 1
ATOM 633 C CA . THR A 1 81 ? 19.860 -29.472 13.752 1.00 93.31 81 THR A CA 1
ATOM 634 C C . THR A 1 81 ? 21.232 -30.040 13.362 1.00 93.31 81 THR A C 1
ATOM 636 O O . THR A 1 81 ? 22.248 -29.778 14.007 1.00 93.31 81 THR A O 1
ATOM 639 N N . SER A 1 82 ? 21.292 -30.783 12.253 1.00 92.00 82 SER A N 1
ATOM 640 C CA . SER A 1 82 ? 22.527 -31.314 11.667 1.00 92.00 82 SER A CA 1
ATOM 641 C C . SER A 1 82 ? 23.386 -30.263 10.940 1.00 92.00 82 SER A C 1
ATOM 643 O O . SER A 1 82 ? 24.593 -30.459 10.767 1.00 92.00 82 SER A O 1
ATOM 645 N N . ARG A 1 83 ? 22.782 -29.150 10.492 1.00 93.62 83 ARG A N 1
ATOM 646 C CA . ARG A 1 83 ? 23.322 -28.258 9.447 1.00 93.62 83 ARG A CA 1
ATOM 647 C C . ARG A 1 83 ? 24.446 -27.338 9.918 1.00 93.62 83 ARG A C 1
ATOM 649 O O . ARG A 1 83 ? 25.336 -27.072 9.112 1.00 93.62 83 ARG A O 1
ATOM 656 N N . ARG A 1 84 ? 24.382 -26.849 11.167 1.00 94.56 84 ARG A N 1
ATOM 657 C CA . ARG A 1 84 ? 25.391 -26.003 11.852 1.00 94.56 84 ARG A CA 1
ATOM 658 C C . ARG A 1 84 ? 26.065 -24.978 10.920 1.00 94.56 84 ARG A C 1
ATOM 660 O O . ARG A 1 84 ? 27.278 -25.028 10.696 1.00 94.56 84 ARG A O 1
ATOM 667 N N . LEU A 1 85 ? 25.283 -24.081 10.308 1.00 96.62 85 LEU A N 1
ATOM 668 C CA . LEU A 1 85 ? 25.779 -23.225 9.216 1.00 96.62 85 LEU A CA 1
ATOM 669 C C . LEU A 1 85 ? 26.831 -22.202 9.674 1.00 96.62 85 LEU A C 1
ATOM 671 O O . LEU A 1 85 ? 27.630 -21.748 8.857 1.00 96.62 85 LEU A O 1
ATOM 675 N N . HIS A 1 86 ? 26.885 -21.896 10.970 1.00 95.81 86 HIS A N 1
ATOM 676 C CA . HIS A 1 86 ? 27.937 -21.103 11.612 1.00 95.81 86 HIS A CA 1
ATOM 677 C C . HIS A 1 86 ? 29.313 -21.786 11.642 1.00 95.81 86 HIS A C 1
ATOM 679 O O . HIS A 1 86 ? 30.326 -21.093 11.720 1.00 95.81 86 HIS A O 1
ATOM 685 N N . LEU A 1 87 ? 29.368 -23.120 11.544 1.00 95.44 87 LEU A N 1
ATOM 686 C CA . LEU A 1 87 ? 30.607 -23.907 11.434 1.00 95.44 87 LEU A CA 1
ATOM 687 C C . LEU A 1 87 ? 30.969 -24.263 9.983 1.00 95.44 87 LEU A C 1
ATOM 689 O O . LEU A 1 87 ? 32.061 -24.771 9.716 1.00 95.44 87 LEU A O 1
ATOM 693 N N . LYS A 1 88 ? 30.061 -24.028 9.030 1.00 94.88 88 LYS A N 1
ATOM 694 C CA . LYS A 1 88 ? 30.271 -24.358 7.620 1.00 94.88 88 LYS A CA 1
ATOM 695 C C . LYS A 1 88 ? 31.226 -23.341 6.986 1.00 94.88 88 LYS A C 1
ATOM 697 O O . LYS A 1 88 ? 30.832 -22.211 6.720 1.00 94.88 88 LYS A O 1
ATOM 702 N N . LEU A 1 89 ? 32.460 -23.765 6.706 1.00 93.62 89 LEU A N 1
ATOM 703 C CA . LEU A 1 89 ? 33.481 -22.935 6.054 1.00 93.62 89 LEU A CA 1
ATOM 704 C C . LEU A 1 89 ? 32.936 -22.227 4.798 1.00 93.62 89 LEU A C 1
ATOM 706 O O . LEU A 1 89 ? 32.229 -22.842 3.997 1.00 93.62 89 LEU A O 1
ATOM 710 N N . ASP A 1 90 ? 33.295 -20.950 4.639 1.00 93.38 90 ASP A N 1
ATOM 711 C CA . ASP A 1 90 ? 32.856 -20.048 3.562 1.00 93.38 90 ASP A CA 1
ATOM 712 C C . ASP A 1 90 ? 31.337 -19.786 3.500 1.00 93.38 90 ASP A C 1
ATOM 714 O O . ASP A 1 90 ? 30.840 -19.218 2.526 1.00 93.38 90 ASP A O 1
ATOM 718 N N . HIS A 1 91 ? 30.564 -20.171 4.516 1.00 95.94 91 HIS A N 1
ATOM 719 C CA . HIS A 1 91 ? 29.170 -19.751 4.619 1.00 95.94 91 HIS A CA 1
ATOM 720 C C . HIS A 1 91 ? 29.078 -18.298 5.116 1.00 95.94 91 HIS A C 1
ATOM 722 O O . HIS A 1 91 ? 29.860 -17.933 5.993 1.00 95.94 91 HIS A O 1
ATOM 728 N N . PRO A 1 92 ? 28.112 -17.469 4.666 1.00 95.44 92 PRO A N 1
ATOM 729 C CA . PRO A 1 92 ? 27.950 -16.103 5.175 1.00 95.44 92 PRO A CA 1
ATOM 730 C C . PRO A 1 92 ? 27.898 -16.004 6.704 1.00 95.44 92 PRO A C 1
ATOM 732 O O . PRO A 1 92 ? 28.508 -15.103 7.266 1.00 95.44 92 PRO A O 1
ATOM 735 N N . ILE A 1 93 ? 27.266 -16.970 7.383 1.00 96.88 93 ILE A N 1
ATOM 736 C CA . ILE A 1 93 ? 27.229 -17.030 8.855 1.00 96.88 93 ILE A CA 1
ATOM 737 C C . ILE A 1 93 ? 28.614 -17.325 9.460 1.00 96.88 93 ILE A C 1
ATOM 739 O O . ILE A 1 93 ? 28.995 -16.675 10.426 1.00 96.88 93 ILE A O 1
ATOM 743 N N . ASP A 1 94 ? 29.402 -18.244 8.889 1.00 95.69 94 ASP A N 1
ATOM 744 C CA . ASP A 1 94 ? 30.790 -18.512 9.317 1.00 95.69 94 ASP A CA 1
ATOM 745 C C . ASP A 1 94 ? 31.711 -17.304 9.062 1.00 95.69 94 ASP A C 1
ATOM 747 O O . ASP A 1 94 ? 32.573 -17.005 9.887 1.00 95.69 94 ASP A O 1
ATOM 751 N N . ILE A 1 95 ? 31.502 -16.567 7.965 1.00 94.50 95 ILE A N 1
ATOM 752 C CA . ILE A 1 95 ? 32.261 -15.348 7.642 1.00 94.50 95 ILE A CA 1
ATOM 753 C C . ILE A 1 95 ? 31.905 -14.215 8.617 1.00 94.50 95 ILE A C 1
ATOM 755 O O . ILE A 1 95 ? 32.811 -13.603 9.183 1.00 94.50 95 ILE A O 1
ATOM 759 N N . THR A 1 96 ? 30.613 -13.959 8.861 1.00 95.12 96 THR A N 1
ATOM 760 C CA . THR A 1 96 ? 30.150 -12.958 9.840 1.00 95.12 96 THR A CA 1
ATOM 761 C C . THR A 1 96 ? 30.608 -13.321 11.255 1.00 95.12 96 THR A C 1
ATOM 763 O O . THR A 1 96 ? 31.176 -12.469 11.936 1.00 95.12 96 THR A O 1
ATOM 766 N N . ARG A 1 97 ? 30.481 -14.595 11.666 1.00 95.94 97 ARG A N 1
ATOM 767 C CA . ARG A 1 97 ? 31.003 -15.114 12.944 1.00 95.94 97 ARG A CA 1
ATOM 768 C C . ARG A 1 97 ? 32.490 -14.796 13.101 1.00 95.94 97 ARG A C 1
ATOM 770 O O . ARG A 1 97 ? 32.864 -14.134 14.060 1.00 95.94 97 ARG A O 1
ATOM 777 N N . ARG A 1 98 ? 33.333 -15.200 12.142 1.00 93.81 98 ARG A N 1
ATOM 778 C CA . ARG A 1 98 ? 34.791 -14.954 12.182 1.00 93.81 98 ARG A CA 1
ATOM 779 C C . ARG A 1 98 ? 35.154 -13.474 12.181 1.00 93.81 98 ARG A C 1
ATOM 781 O O . ARG A 1 98 ? 36.162 -13.092 12.772 1.00 93.81 98 ARG A O 1
ATOM 788 N N . LEU A 1 99 ? 34.369 -12.643 11.495 1.00 93.25 99 LEU A N 1
ATOM 789 C CA . LEU A 1 99 ? 34.587 -11.202 11.474 1.00 93.25 99 LEU A CA 1
ATOM 790 C C . LEU A 1 99 ? 34.327 -10.597 12.859 1.00 93.25 99 LEU A C 1
ATOM 792 O O . LEU A 1 99 ? 35.166 -9.836 13.332 1.00 93.25 99 LEU A O 1
ATOM 796 N N . ILE A 1 100 ? 33.249 -10.988 13.539 1.00 95.44 100 ILE A N 1
ATOM 797 C CA . ILE A 1 100 ? 32.934 -10.524 14.901 1.00 95.44 100 ILE A CA 1
ATOM 798 C C . ILE A 1 100 ? 33.919 -11.115 15.929 1.00 95.44 100 ILE A C 1
ATOM 800 O O . ILE A 1 100 ? 34.460 -10.376 16.750 1.00 95.44 100 ILE A O 1
ATOM 804 N N . GLU A 1 101 ? 34.286 -12.398 15.806 1.00 95.50 101 GLU A N 1
ATOM 805 C CA . GLU A 1 101 ? 35.368 -13.039 16.583 1.00 95.50 101 GLU A CA 1
ATOM 806 C C . GLU A 1 101 ? 36.720 -12.308 16.456 1.00 95.50 101 GLU A C 1
ATOM 808 O O . GLU A 1 101 ? 37.566 -12.432 17.341 1.00 95.50 101 GLU A O 1
ATOM 813 N N . SER A 1 102 ? 36.942 -11.528 15.387 1.00 92.94 102 SER A N 1
ATOM 814 C CA . SER A 1 102 ? 38.166 -10.730 15.222 1.00 92.94 102 SER A CA 1
ATOM 815 C C . SER A 1 102 ? 38.191 -9.427 16.034 1.00 92.94 102 SER A C 1
ATOM 817 O O . SER A 1 102 ? 39.278 -8.910 16.287 1.00 92.94 102 SER A O 1
ATOM 819 N N . TYR A 1 103 ? 37.033 -8.936 16.496 1.00 93.75 103 TYR A N 1
ATOM 820 C CA . TYR A 1 103 ? 36.924 -7.804 17.433 1.00 93.75 103 TYR A CA 1
ATOM 821 C C . TYR A 1 103 ? 37.005 -8.249 18.902 1.00 93.75 103 TYR A C 1
ATOM 823 O O . TYR A 1 103 ? 37.368 -7.453 19.764 1.00 93.75 103 TYR A O 1
ATOM 831 N N . PHE A 1 104 ? 36.782 -9.539 19.171 1.00 94.88 104 PHE A N 1
ATOM 832 C CA . PHE A 1 104 ? 36.944 -10.171 20.483 1.00 94.88 104 PHE A CA 1
ATOM 833 C C . PHE A 1 104 ? 37.970 -11.323 20.406 1.00 94.88 104 PHE A C 1
ATOM 835 O O . PHE A 1 104 ? 37.595 -12.498 20.460 1.00 94.88 104 PHE A O 1
ATOM 842 N N . PRO A 1 105 ? 39.271 -11.031 20.208 1.00 91.88 105 PRO A N 1
ATOM 843 C CA . PRO A 1 105 ? 40.274 -12.043 19.890 1.00 91.88 105 PRO A CA 1
ATOM 844 C C . PRO A 1 105 ? 40.717 -12.893 21.093 1.00 91.88 105 PRO A C 1
ATOM 846 O O . PRO A 1 105 ? 40.678 -12.486 22.255 1.00 91.88 105 PRO A O 1
ATOM 849 N N . LYS A 1 106 ? 41.250 -14.080 20.783 1.00 88.56 106 LYS A N 1
ATOM 850 C CA . LYS A 1 106 ? 41.993 -14.928 21.729 1.00 88.56 106 LYS A CA 1
ATOM 851 C C . LYS A 1 106 ? 43.382 -14.322 22.013 1.00 88.56 106 LYS A C 1
ATOM 853 O O . LYS A 1 106 ? 43.991 -13.794 21.082 1.00 88.56 106 LYS A O 1
ATOM 858 N N . PRO A 1 107 ? 43.926 -14.434 23.242 1.00 84.50 107 PRO A N 1
ATOM 859 C CA . PRO A 1 107 ? 43.412 -15.233 24.359 1.00 84.50 107 PRO A CA 1
ATOM 860 C C . PRO A 1 107 ? 42.303 -14.569 25.192 1.00 84.50 107 PRO A C 1
ATOM 862 O O . PRO A 1 107 ? 41.583 -15.304 25.857 1.00 84.50 107 PRO A O 1
ATOM 865 N N . GLY A 1 108 ? 42.145 -13.239 25.137 1.00 87.06 108 GLY A N 1
ATOM 866 C CA . GLY A 1 108 ? 41.259 -12.483 26.039 1.00 87.06 108 GLY A CA 1
ATOM 867 C C . GLY A 1 108 ? 39.793 -12.925 26.010 1.00 87.06 108 GLY A C 1
ATOM 868 O O . GLY A 1 108 ? 39.146 -12.958 27.052 1.00 87.06 108 GLY A O 1
ATOM 869 N N . PHE A 1 109 ? 39.286 -13.352 24.848 1.00 95.06 109 PHE A N 1
ATOM 870 C CA . PHE A 1 109 ? 37.972 -13.988 24.738 1.00 95.06 109 PHE A CA 1
ATOM 871 C C . PHE A 1 109 ? 38.080 -15.474 24.364 1.00 95.06 109 PHE A C 1
ATOM 873 O O . PHE A 1 109 ? 38.740 -15.854 23.390 1.00 95.06 109 PHE A O 1
ATOM 880 N N . ARG A 1 110 ? 37.378 -16.340 25.108 1.00 95.19 110 ARG A N 1
ATOM 881 C CA . ARG A 1 110 ? 37.127 -17.741 24.713 1.00 95.19 110 ARG A CA 1
ATOM 882 C C . ARG A 1 110 ? 36.025 -17.784 23.646 1.00 95.19 110 ARG A C 1
ATOM 884 O O . ARG A 1 110 ? 35.106 -16.981 23.695 1.00 95.19 110 ARG A O 1
ATOM 891 N N . HIS A 1 111 ? 36.082 -18.715 22.689 1.00 95.50 111 HIS A N 1
ATOM 892 C CA . HIS A 1 111 ? 35.014 -18.876 21.680 1.00 95.50 111 HIS A CA 1
ATOM 893 C C . HIS A 1 111 ? 34.466 -20.300 21.716 1.00 95.50 111 HIS A C 1
ATOM 895 O O . HIS A 1 111 ? 35.229 -21.244 21.489 1.00 95.50 111 HIS A O 1
ATOM 901 N N . PHE A 1 112 ? 33.164 -20.434 21.952 1.00 95.62 112 PHE A N 1
ATOM 902 C CA . PHE A 1 112 ? 32.423 -21.694 22.003 1.00 95.62 112 PHE A CA 1
ATOM 903 C C . PHE A 1 112 ? 31.438 -21.758 20.830 1.00 95.62 112 PHE A C 1
ATOM 905 O O . PHE A 1 112 ? 30.804 -20.757 20.505 1.00 95.62 112 PHE A O 1
ATOM 912 N N . SER A 1 113 ? 31.318 -22.907 20.157 1.00 94.31 113 SER A N 1
ATOM 913 C CA . SER A 1 113 ? 30.470 -22.992 18.951 1.00 94.31 113 SER A CA 1
ATOM 914 C C . SER A 1 113 ? 29.879 -24.365 18.600 1.00 94.31 113 SER A C 1
ATOM 916 O O . SER A 1 113 ? 29.233 -24.492 17.561 1.00 94.31 113 SER A O 1
ATOM 918 N N . ASP A 1 114 ? 30.042 -25.386 19.452 1.00 92.69 114 ASP A N 1
ATOM 919 C CA . ASP A 1 114 ? 29.500 -26.735 19.195 1.00 92.69 114 ASP A CA 1
ATOM 920 C C . ASP A 1 114 ? 28.565 -27.275 20.294 1.00 92.69 114 ASP A C 1
ATOM 922 O O . ASP A 1 114 ? 28.330 -28.482 20.379 1.00 92.69 114 ASP A O 1
ATOM 926 N N . PHE A 1 115 ? 27.988 -26.385 21.112 1.00 95.31 115 PHE A N 1
ATOM 927 C CA . PHE A 1 115 ? 26.969 -26.747 22.102 1.00 95.31 115 PHE A CA 1
ATOM 928 C C . PHE A 1 115 ? 25.802 -27.516 21.472 1.00 95.31 115 PHE A C 1
ATOM 930 O O . PHE A 1 115 ? 25.349 -27.216 20.357 1.00 95.31 115 PHE A O 1
ATOM 937 N N . HIS A 1 116 ? 25.277 -28.489 22.212 1.00 96.31 116 HIS A N 1
ATOM 938 C CA . HIS A 1 116 ? 24.109 -29.259 21.801 1.00 96.31 116 HIS A CA 1
ATOM 939 C C . HIS A 1 116 ? 22.854 -28.355 21.767 1.00 96.31 116 HIS A C 1
ATOM 941 O O . HIS A 1 116 ? 22.708 -27.530 22.662 1.00 96.31 116 HIS A O 1
ATOM 947 N N . PRO A 1 117 ? 21.971 -28.451 20.751 1.00 96.81 117 PRO A N 1
ATOM 948 C CA . PRO A 1 117 ? 20.828 -27.543 20.607 1.00 96.81 117 PRO A CA 1
ATOM 949 C C . PRO A 1 117 ? 19.682 -27.843 21.573 1.00 96.81 117 PRO A C 1
ATOM 951 O O . PRO A 1 117 ? 18.875 -26.958 21.834 1.00 96.81 117 PRO A O 1
ATOM 954 N N . VAL A 1 118 ? 19.621 -29.072 22.100 1.00 97.56 118 VAL A N 1
ATOM 955 C CA . VAL A 1 118 ? 18.711 -29.429 23.195 1.00 97.56 118 VAL A CA 1
ATOM 956 C C . VAL A 1 118 ? 19.310 -28.980 24.519 1.00 97.56 118 VAL A C 1
ATOM 958 O O . VAL A 1 118 ? 20.421 -29.412 24.840 1.00 97.56 118 VAL A O 1
ATOM 961 N N . VAL A 1 119 ? 18.532 -28.188 25.251 1.00 97.81 119 VAL A N 1
ATOM 962 C CA . VAL A 1 119 ? 18.791 -27.645 26.593 1.00 97.81 119 VAL A CA 1
ATOM 963 C C . VAL A 1 119 ? 17.588 -27.929 27.501 1.00 97.81 119 VAL A C 1
ATOM 965 O O . VAL A 1 119 ? 16.520 -28.333 27.019 1.00 97.81 119 VAL A O 1
ATOM 968 N N . THR A 1 120 ? 17.738 -27.745 28.809 1.00 97.62 120 THR A N 1
ATOM 969 C CA . THR A 1 120 ? 16.618 -27.789 29.759 1.00 97.62 120 THR A CA 1
ATOM 970 C C . THR A 1 120 ? 15.818 -26.480 29.764 1.00 97.62 120 THR A C 1
ATOM 972 O O . THR A 1 120 ? 16.271 -25.440 29.277 1.00 97.62 120 THR A O 1
ATOM 975 N N . VAL A 1 121 ? 14.611 -26.518 30.337 1.00 96.38 121 VAL A N 1
ATOM 976 C CA . VAL A 1 121 ? 13.841 -25.301 30.671 1.00 96.38 121 VAL A CA 1
ATOM 977 C C . VAL A 1 121 ? 14.614 -24.411 31.654 1.00 96.38 121 VAL A C 1
ATOM 979 O O . VAL A 1 121 ? 14.600 -23.191 31.506 1.00 96.38 121 VAL A O 1
ATOM 982 N N . GLU A 1 122 ? 15.353 -25.021 32.583 1.00 94.81 122 GLU A N 1
ATOM 983 C CA . GLU A 1 122 ? 16.183 -24.321 33.565 1.00 94.81 122 GLU A CA 1
ATOM 984 C C . GLU A 1 122 ? 17.317 -23.534 32.896 1.00 94.81 122 GLU A C 1
ATOM 986 O O . GLU A 1 122 ? 17.446 -22.331 33.115 1.00 94.81 122 GLU A O 1
ATOM 991 N N . GLU A 1 123 ? 18.076 -24.186 32.009 1.00 95.50 123 GLU A N 1
ATOM 992 C CA . GLU A 1 123 ? 19.156 -23.580 31.221 1.00 95.50 123 GLU A CA 1
ATOM 993 C C . GLU A 1 123 ? 18.639 -22.428 30.345 1.00 95.50 123 GLU A C 1
ATOM 995 O O . GLU A 1 123 ? 19.254 -21.365 30.286 1.00 95.50 123 GLU A O 1
ATOM 1000 N N . ASN A 1 124 ? 17.493 -22.607 29.673 1.00 97.12 124 ASN A N 1
ATOM 1001 C CA . ASN A 1 124 ? 16.973 -21.609 28.736 1.00 97.12 124 ASN A CA 1
ATOM 1002 C C . ASN A 1 124 ? 16.155 -20.486 29.393 1.00 97.12 124 ASN A C 1
ATOM 1004 O O . ASN A 1 124 ? 15.990 -19.445 28.767 1.00 97.12 124 ASN A O 1
ATOM 1008 N N . PHE A 1 125 ? 15.606 -20.655 30.597 1.00 96.44 125 PHE A N 1
ATOM 1009 C CA . PHE A 1 125 ? 14.685 -19.664 31.166 1.00 96.44 125 PHE A CA 1
ATOM 1010 C C . PHE A 1 125 ? 14.886 -19.406 32.663 1.00 96.44 125 PHE A C 1
ATOM 1012 O O . PHE A 1 125 ? 15.026 -18.244 33.051 1.00 96.44 125 PHE A O 1
ATOM 1019 N N . ASP A 1 126 ? 14.906 -20.439 33.511 1.00 93.88 126 ASP A N 1
ATOM 1020 C CA . ASP A 1 126 ? 14.908 -20.236 34.971 1.00 93.88 126 ASP A CA 1
ATOM 1021 C C . ASP A 1 126 ? 16.231 -19.626 35.465 1.00 93.88 126 ASP A C 1
ATOM 1023 O O . ASP A 1 126 ? 16.222 -18.629 36.188 1.00 93.88 126 ASP A O 1
ATOM 1027 N N . ALA A 1 127 ? 17.372 -20.135 34.986 1.00 91.56 127 ALA A N 1
ATOM 1028 C CA . ALA A 1 127 ? 18.704 -19.602 35.293 1.00 91.56 127 ALA A CA 1
ATOM 1029 C C . ALA A 1 127 ? 18.921 -18.166 34.770 1.00 91.56 127 ALA A C 1
ATOM 1031 O O . ALA A 1 127 ? 19.811 -17.458 35.240 1.00 91.56 127 ALA A O 1
ATOM 1032 N N . LEU A 1 128 ? 18.098 -17.730 33.811 1.00 94.25 128 LEU A N 1
ATOM 1033 C CA . LEU A 1 128 ? 18.101 -16.390 33.221 1.00 94.25 128 LEU A CA 1
ATOM 1034 C C . LEU A 1 128 ? 17.010 -15.473 33.812 1.00 94.25 128 LEU A C 1
ATOM 1036 O O . LEU A 1 128 ? 16.777 -14.383 33.293 1.00 94.25 128 LEU A O 1
ATOM 1040 N N . GLY A 1 129 ? 16.331 -15.893 34.885 1.00 92.19 129 GLY A N 1
ATOM 1041 C CA . GLY A 1 129 ? 15.377 -15.058 35.620 1.00 92.19 129 GLY A CA 1
ATOM 1042 C C . GLY A 1 129 ? 14.066 -14.757 34.884 1.00 92.19 129 GLY A C 1
ATOM 1043 O O . GLY A 1 129 ? 13.377 -13.804 35.248 1.00 92.19 129 GLY A O 1
ATOM 1044 N N . PHE A 1 130 ? 13.704 -15.532 33.856 1.00 95.00 130 PHE A N 1
ATOM 1045 C CA . PHE A 1 130 ? 12.405 -15.394 33.190 1.00 95.00 130 PHE A CA 1
ATOM 1046 C C . PHE A 1 130 ? 11.266 -15.789 34.151 1.00 95.00 130 PHE A C 1
ATOM 1048 O O . PHE A 1 130 ? 11.333 -16.873 34.733 1.00 95.00 130 PHE A O 1
ATOM 1055 N N . PRO A 1 131 ? 10.175 -15.011 34.267 1.00 93.44 131 PRO A N 1
ATOM 1056 C CA . PRO A 1 131 ? 8.960 -15.449 34.964 1.00 93.44 131 PRO A CA 1
ATOM 1057 C C . PRO A 1 131 ? 8.397 -16.768 34.406 1.00 93.44 131 PRO A C 1
ATOM 1059 O O . PRO A 1 131 ? 8.579 -17.072 33.224 1.00 93.44 131 PRO A O 1
ATOM 1062 N N . ALA A 1 132 ? 7.724 -17.569 35.237 1.00 91.31 132 ALA A N 1
ATOM 1063 C CA . ALA A 1 132 ? 7.185 -18.883 34.845 1.00 91.31 132 ALA A CA 1
ATOM 1064 C C . ALA A 1 132 ? 6.018 -18.793 33.836 1.00 91.31 132 ALA A C 1
ATOM 1066 O O . ALA A 1 132 ? 5.776 -19.723 33.071 1.00 91.31 132 ALA A O 1
ATOM 1067 N N . ASP A 1 133 ? 5.337 -17.652 33.825 1.00 91.69 133 ASP A N 1
ATOM 1068 C CA . ASP A 1 133 ? 4.245 -17.230 32.947 1.00 91.69 133 ASP A CA 1
ATOM 1069 C C . ASP A 1 133 ? 4.716 -16.394 31.739 1.00 91.69 133 ASP A C 1
ATOM 1071 O O . ASP A 1 133 ? 3.902 -15.975 30.917 1.00 91.69 133 ASP A O 1
ATOM 1075 N N . HIS A 1 134 ? 6.026 -16.156 31.600 1.00 92.69 134 HIS A N 1
ATOM 1076 C CA . HIS A 1 134 ? 6.585 -15.314 30.542 1.00 92.69 134 HIS A CA 1
ATOM 1077 C C . HIS A 1 134 ? 6.232 -15.843 29.132 1.00 92.69 134 HIS A C 1
ATOM 1079 O O . HIS A 1 134 ? 6.562 -16.997 28.840 1.00 92.69 134 HIS A O 1
ATOM 1085 N N . PRO A 1 135 ? 5.684 -15.015 28.211 1.00 89.50 135 PRO A N 1
ATOM 1086 C CA . PRO A 1 135 ? 5.169 -15.460 26.909 1.00 89.50 135 PRO A CA 1
ATOM 1087 C C . PRO A 1 135 ? 6.112 -16.352 26.094 1.00 89.50 135 PRO A C 1
ATOM 1089 O O . PRO A 1 135 ? 5.683 -17.379 25.587 1.00 89.50 135 PRO A O 1
ATOM 1092 N N . GLY A 1 136 ? 7.418 -16.060 26.071 1.00 89.88 136 GLY A N 1
ATOM 1093 C CA . GLY A 1 136 ? 8.408 -16.896 25.370 1.00 89.88 136 GLY A CA 1
ATOM 1094 C C . GLY A 1 136 ? 8.522 -18.359 25.850 1.00 89.88 136 GLY A C 1
ATOM 1095 O O . GLY A 1 136 ? 9.098 -19.178 25.137 1.00 89.88 136 GLY A O 1
ATOM 1096 N N . ARG A 1 137 ? 7.967 -18.727 27.017 1.00 94.81 137 ARG A N 1
ATOM 1097 C CA . ARG A 1 137 ? 7.828 -20.130 27.467 1.00 94.81 137 ARG A CA 1
ATOM 1098 C C . ARG A 1 137 ? 6.620 -20.846 26.842 1.00 94.81 137 ARG A C 1
ATOM 1100 O O . ARG A 1 137 ? 6.436 -22.046 27.042 1.00 94.81 137 ARG A O 1
ATOM 1107 N N . ALA A 1 138 ? 5.754 -20.141 26.121 1.00 93.31 138 ALA A N 1
ATOM 1108 C CA . ALA A 1 138 ? 4.560 -20.728 25.537 1.00 93.31 138 ALA A CA 1
ATOM 1109 C C . ALA A 1 138 ? 4.910 -21.727 24.422 1.00 93.31 138 ALA A C 1
ATOM 1111 O O . ALA A 1 138 ? 5.839 -21.544 23.631 1.00 93.31 138 ALA A O 1
ATOM 1112 N N . ARG A 1 139 ? 4.097 -22.785 24.306 1.00 92.38 139 ARG A N 1
ATOM 1113 C CA . ARG A 1 139 ? 4.207 -23.782 23.223 1.00 92.38 139 ARG A CA 1
ATOM 1114 C C . ARG A 1 139 ? 3.905 -23.204 21.835 1.00 92.38 139 ARG A C 1
ATOM 1116 O O . ARG A 1 139 ? 4.156 -23.886 20.840 1.00 92.38 139 ARG A O 1
ATOM 1123 N N . THR A 1 140 ? 3.352 -21.994 21.767 1.00 90.56 140 THR A N 1
ATOM 1124 C CA . THR A 1 140 ? 3.194 -21.205 20.540 1.00 90.56 140 THR A CA 1
ATOM 1125 C C . THR A 1 140 ? 4.530 -20.717 19.999 1.00 90.56 140 THR A C 1
ATOM 1127 O O . THR A 1 140 ? 4.683 -20.736 18.789 1.00 90.56 140 THR A O 1
ATOM 1130 N N . ASP A 1 141 ? 5.490 -20.387 20.869 1.00 92.25 141 ASP A N 1
ATOM 1131 C CA . ASP A 1 141 ? 6.703 -19.622 20.538 1.00 92.25 141 ASP A CA 1
ATOM 1132 C C . ASP A 1 141 ? 7.967 -20.510 20.556 1.00 92.25 141 ASP A C 1
ATOM 1134 O O . ASP A 1 141 ? 8.943 -20.266 19.839 1.00 92.25 141 ASP A O 1
ATOM 1138 N N . THR A 1 142 ? 7.940 -21.583 21.355 1.00 96.25 142 THR A N 1
ATOM 1139 C CA . THR A 1 142 ? 9.105 -22.426 21.670 1.00 96.25 142 THR A CA 1
ATOM 1140 C C . THR A 1 142 ? 8.925 -23.884 21.236 1.00 96.25 142 THR A C 1
ATOM 1142 O O . THR A 1 142 ? 7.842 -24.466 21.351 1.00 96.25 142 THR A O 1
ATOM 1145 N N . TYR A 1 143 ? 10.012 -24.496 20.749 1.00 96.94 143 TYR A N 1
ATOM 1146 C CA . TYR A 1 143 ? 10.062 -25.903 20.335 1.00 96.94 143 TYR A CA 1
ATOM 1147 C C . TYR A 1 143 ? 10.449 -26.832 21.496 1.00 96.94 143 TYR A C 1
ATOM 1149 O O . TYR A 1 143 ? 11.628 -26.978 21.826 1.00 96.94 143 TYR A O 1
ATOM 1157 N N . TYR A 1 144 ? 9.460 -27.500 22.080 1.00 96.75 144 TYR A N 1
ATOM 1158 C CA . TYR A 1 144 ? 9.611 -28.437 23.191 1.00 96.75 144 TYR A CA 1
ATOM 1159 C C . TYR A 1 144 ? 9.819 -29.878 22.716 1.00 96.75 144 TYR A C 1
ATOM 1161 O O . TYR A 1 144 ? 9.167 -30.344 21.780 1.00 96.75 144 TYR A O 1
ATOM 1169 N N . ILE A 1 145 ? 10.702 -30.600 23.408 1.00 94.44 145 ILE A N 1
ATOM 1170 C CA . ILE A 1 145 ? 10.870 -32.056 23.306 1.00 94.44 145 ILE A CA 1
ATOM 1171 C C . ILE A 1 145 ? 9.998 -32.752 24.353 1.00 94.44 145 ILE A C 1
ATOM 1173 O O . ILE A 1 145 ? 9.237 -33.663 24.031 1.00 94.44 145 ILE A O 1
ATOM 1177 N N . SER A 1 146 ? 10.114 -32.285 25.589 1.00 94.44 146 SER A N 1
ATOM 1178 C CA . SER A 1 146 ? 9.394 -32.727 26.781 1.00 94.44 146 SER A CA 1
ATOM 1179 C C . SER A 1 146 ? 9.076 -31.503 27.640 1.00 94.44 146 SER A C 1
ATOM 1181 O O . SER A 1 146 ? 9.539 -30.402 27.335 1.00 94.44 146 SER A O 1
ATOM 1183 N N . ASN A 1 147 ? 8.315 -31.658 28.722 1.00 93.31 147 ASN A N 1
ATOM 1184 C CA . ASN A 1 147 ? 8.004 -30.547 29.628 1.00 93.31 147 ASN A CA 1
ATOM 1185 C C . ASN A 1 147 ? 9.249 -29.885 30.264 1.00 93.31 147 ASN A C 1
ATOM 1187 O O . ASN A 1 147 ? 9.169 -28.739 30.698 1.00 93.31 147 ASN A O 1
ATOM 1191 N N . ASP A 1 148 ? 10.390 -30.579 30.280 1.00 94.69 148 ASP A N 1
ATOM 1192 C CA . ASP A 1 148 ? 11.652 -30.152 30.884 1.00 94.69 148 ASP A CA 1
ATOM 1193 C C . ASP A 1 148 ? 12.783 -29.875 29.871 1.00 94.69 148 ASP A C 1
ATOM 1195 O O . ASP A 1 148 ? 13.843 -29.391 30.279 1.00 94.69 148 ASP A O 1
ATOM 1199 N N . LYS A 1 149 ? 12.600 -30.167 28.568 1.00 96.81 149 LYS A N 1
ATOM 1200 C CA . LYS A 1 149 ? 13.640 -30.006 27.524 1.00 96.81 149 LYS A CA 1
ATOM 1201 C C . LYS A 1 149 ? 13.101 -29.432 26.223 1.00 96.81 149 LYS A C 1
ATOM 1203 O O . LYS A 1 149 ? 12.023 -29.794 25.756 1.00 96.81 149 LYS A O 1
ATOM 1208 N N . LEU A 1 150 ? 13.907 -28.590 25.586 1.00 97.94 150 LEU A N 1
ATOM 1209 C CA . LEU A 1 150 ? 13.538 -27.817 24.400 1.00 97.94 150 LEU A CA 1
ATOM 1210 C C . LEU A 1 150 ? 14.740 -27.591 23.474 1.00 97.94 150 LEU A C 1
ATOM 1212 O O . LEU A 1 150 ? 15.889 -27.793 23.871 1.00 97.94 150 LEU A O 1
ATOM 1216 N N . LEU A 1 151 ? 14.483 -27.167 22.235 1.00 98.00 151 LEU A N 1
ATOM 1217 C CA . LEU A 1 151 ? 15.518 -26.591 21.374 1.00 98.00 151 LEU A CA 1
ATOM 1218 C C . LEU A 1 151 ? 15.697 -25.112 21.739 1.00 98.00 151 LEU A C 1
ATOM 1220 O O . LEU A 1 151 ? 14.733 -24.351 21.689 1.00 98.00 151 LEU A O 1
ATOM 1224 N N . ARG A 1 152 ? 16.921 -24.720 22.113 1.00 98.12 152 ARG A N 1
ATOM 1225 C CA . ARG A 1 152 ? 17.227 -23.397 22.692 1.00 98.12 152 ARG A CA 1
ATOM 1226 C C . ARG A 1 152 ? 16.703 -22.228 21.846 1.00 98.12 152 ARG A C 1
ATOM 1228 O O . ARG A 1 152 ? 16.956 -22.165 20.639 1.00 98.12 152 ARG A O 1
ATOM 1235 N N . THR A 1 153 ? 16.038 -21.268 22.485 1.00 97.75 153 THR A N 1
ATOM 1236 C CA . THR A 1 153 ? 15.421 -20.103 21.812 1.00 97.75 153 THR A CA 1
ATOM 1237 C C . THR A 1 153 ? 16.385 -18.933 21.615 1.00 97.75 153 THR A C 1
ATOM 1239 O O . THR A 1 153 ? 16.114 -18.014 20.832 1.00 97.75 153 THR A O 1
ATOM 1242 N N . HIS A 1 154 ? 17.518 -18.969 22.317 1.00 97.62 154 HIS A N 1
ATOM 1243 C CA . HIS A 1 154 ? 18.605 -17.999 22.236 1.00 97.62 154 HIS A CA 1
ATOM 1244 C C . HIS A 1 154 ? 19.930 -18.594 22.740 1.00 97.62 154 HIS A C 1
ATOM 1246 O O . HIS A 1 154 ? 19.933 -19.524 23.554 1.00 97.62 154 HIS A O 1
ATOM 1252 N N . THR A 1 155 ? 21.069 -18.041 22.309 1.00 97.69 155 THR A N 1
ATOM 1253 C CA . THR A 1 155 ? 22.399 -18.475 22.788 1.00 97.69 155 THR A CA 1
ATOM 1254 C C . THR A 1 155 ? 22.620 -18.230 24.281 1.00 97.69 155 THR A C 1
ATOM 1256 O O . THR A 1 155 ? 23.440 -18.924 24.887 1.00 97.69 155 THR A O 1
ATOM 1259 N N . SER A 1 156 ? 21.833 -17.339 24.889 1.00 96.75 156 SER A N 1
ATOM 1260 C CA . SER A 1 156 ? 21.885 -16.990 26.309 1.00 96.75 156 SER A CA 1
ATOM 1261 C C . SER A 1 156 ? 21.698 -18.185 27.252 1.00 96.75 156 SER A C 1
ATOM 1263 O O . SER A 1 156 ? 22.198 -18.160 28.372 1.00 96.75 156 SER A O 1
ATOM 1265 N N . ALA A 1 157 ? 21.069 -19.272 26.782 1.00 96.81 157 ALA A N 1
ATOM 1266 C CA . ALA A 1 157 ? 20.855 -20.505 27.550 1.00 96.81 157 ALA A CA 1
ATOM 1267 C C . ALA A 1 157 ? 22.159 -21.166 28.050 1.00 96.81 157 ALA A C 1
ATOM 1269 O O . ALA A 1 157 ? 22.154 -21.958 28.986 1.00 96.81 157 ALA A O 1
ATOM 1270 N N . HIS A 1 158 ? 23.297 -20.828 27.434 1.00 96.75 158 HIS A N 1
ATOM 1271 C CA . HIS A 1 158 ? 24.616 -21.329 27.817 1.00 96.75 158 HIS A CA 1
ATOM 1272 C C . HIS A 1 158 ? 25.418 -20.336 28.687 1.00 96.75 158 HIS A C 1
ATOM 1274 O O . HIS A 1 158 ? 26.558 -20.638 29.045 1.00 96.75 158 HIS A O 1
ATOM 1280 N N . GLN A 1 159 ? 24.869 -19.162 29.052 1.00 94.25 159 GLN A N 1
ATOM 1281 C CA . GLN A 1 159 ? 25.605 -18.172 29.857 1.00 94.25 159 GLN A CA 1
ATOM 1282 C C . GLN A 1 159 ? 26.004 -18.726 31.231 1.00 94.25 159 GLN A C 1
ATOM 1284 O O . GLN A 1 159 ? 27.150 -18.541 31.630 1.00 94.25 159 GLN A O 1
ATOM 1289 N N . ALA A 1 160 ? 25.102 -19.416 31.939 1.00 92.06 160 ALA A N 1
ATOM 1290 C CA . ALA A 1 160 ? 25.374 -19.946 33.279 1.00 92.06 160 ALA A CA 1
ATOM 1291 C C . ALA A 1 160 ? 26.489 -21.012 33.268 1.00 92.06 160 ALA A C 1
ATOM 1293 O O . ALA A 1 160 ? 27.459 -20.909 34.021 1.00 92.06 160 ALA A O 1
ATOM 1294 N N . GLU A 1 161 ? 26.404 -21.986 32.351 1.00 93.19 161 GLU A N 1
ATOM 1295 C CA . GLU A 1 161 ? 27.431 -23.020 32.149 1.00 93.19 161 GLU A CA 1
ATOM 1296 C C . GLU A 1 161 ? 28.799 -22.390 31.838 1.00 93.19 161 GLU A C 1
ATOM 1298 O O . GLU A 1 161 ? 29.812 -22.729 32.457 1.00 93.19 161 GLU A O 1
ATOM 1303 N N . VAL A 1 162 ? 28.842 -21.427 30.910 1.00 94.44 162 VAL A N 1
ATOM 1304 C CA . VAL A 1 162 ? 30.100 -20.795 30.495 1.00 94.44 162 VAL A CA 1
ATOM 1305 C C . VAL A 1 162 ? 30.644 -19.846 31.563 1.00 94.44 162 VAL A C 1
ATOM 1307 O O . VAL A 1 162 ? 31.856 -19.832 31.772 1.00 94.44 162 VAL A O 1
ATOM 1310 N N . PHE A 1 163 ? 29.807 -19.102 32.293 1.00 93.50 163 PHE A N 1
ATOM 1311 C CA . PHE A 1 163 ? 30.266 -18.312 33.439 1.00 93.50 163 PHE A CA 1
ATOM 1312 C C . PHE A 1 163 ? 30.830 -19.207 34.544 1.00 93.50 163 PHE A C 1
ATOM 1314 O O . PHE A 1 163 ? 31.875 -18.863 35.091 1.00 93.50 163 PHE A O 1
ATOM 1321 N N . ALA A 1 164 ? 30.216 -20.357 34.835 1.00 90.75 164 ALA A N 1
ATOM 1322 C CA . ALA A 1 164 ? 30.746 -21.318 35.800 1.00 90.75 164 ALA A CA 1
ATOM 1323 C C . ALA A 1 164 ? 32.069 -21.954 35.328 1.00 90.75 164 ALA A C 1
ATOM 1325 O O . ALA A 1 164 ? 32.994 -22.110 36.130 1.00 90.75 164 ALA A O 1
ATOM 1326 N N . GLY A 1 165 ? 32.194 -22.274 34.033 1.00 87.44 165 GLY A N 1
ATOM 1327 C CA . GLY A 1 165 ? 33.334 -23.000 33.458 1.00 87.44 165 GLY A CA 1
ATOM 1328 C C . GLY A 1 165 ? 34.523 -22.163 32.958 1.00 87.44 165 GLY A C 1
ATOM 1329 O O . GLY A 1 165 ? 35.625 -22.699 32.848 1.00 87.44 165 GLY A O 1
ATOM 1330 N N . ILE A 1 166 ? 34.357 -20.870 32.649 1.00 86.69 166 ILE A N 1
ATOM 1331 C CA . ILE A 1 166 ? 35.424 -20.051 32.041 1.00 86.69 166 ILE A CA 1
ATOM 1332 C C . ILE A 1 166 ? 36.602 -19.820 32.995 1.00 86.69 166 ILE A C 1
ATOM 1334 O O . ILE A 1 166 ? 36.425 -19.402 34.136 1.00 86.69 166 ILE A O 1
ATOM 1338 N N . ASP A 1 167 ? 37.831 -20.055 32.549 1.00 82.38 167 ASP A N 1
ATOM 1339 C CA . ASP A 1 167 ? 39.010 -19.828 33.385 1.00 82.38 167 ASP A CA 1
ATOM 1340 C C . ASP A 1 167 ? 39.278 -18.334 33.679 1.00 82.38 167 ASP A C 1
ATOM 1342 O O . ASP A 1 167 ? 38.793 -17.428 33.005 1.00 82.38 167 ASP A O 1
ATOM 1346 N N . GLU A 1 168 ? 40.085 -18.067 34.706 1.00 80.56 168 GLU A N 1
ATOM 1347 C CA . GLU A 1 168 ? 40.460 -16.709 35.131 1.00 80.56 168 GLU A CA 1
ATOM 1348 C C . GLU A 1 168 ? 41.580 -16.071 34.270 1.00 80.56 168 GLU A C 1
ATOM 1350 O O . GLU A 1 168 ? 42.155 -15.068 34.690 1.00 80.56 168 GLU A O 1
ATOM 1355 N N . SER A 1 169 ? 41.923 -16.636 33.099 1.00 81.69 169 SER A N 1
ATOM 1356 C CA . SER A 1 169 ? 42.870 -16.040 32.132 1.00 81.69 169 SER A CA 1
ATOM 1357 C C . SER A 1 169 ? 42.197 -15.404 30.907 1.00 81.69 169 SER A C 1
ATOM 1359 O O . SER A 1 169 ? 42.888 -14.851 30.052 1.00 81.69 169 SER A O 1
ATOM 1361 N N . ALA A 1 170 ? 40.863 -15.457 30.836 1.00 87.81 170 ALA A N 1
ATOM 1362 C CA . ALA A 1 170 ? 40.053 -14.785 29.828 1.00 87.81 170 ALA A CA 1
ATOM 1363 C C . ALA A 1 170 ? 39.148 -13.717 30.469 1.00 87.81 170 ALA A C 1
ATOM 1365 O O . ALA A 1 170 ? 38.484 -13.967 31.478 1.00 87.81 170 ALA A O 1
ATOM 1366 N N . ASP A 1 171 ? 39.095 -12.541 29.842 1.00 88.00 171 ASP A N 1
ATOM 1367 C CA . ASP A 1 171 ? 38.235 -11.414 30.225 1.00 88.00 171 ASP A CA 1
ATOM 1368 C C . ASP A 1 171 ? 36.749 -11.720 29.954 1.00 88.00 171 ASP A C 1
ATOM 1370 O O . ASP A 1 171 ? 35.852 -11.205 30.629 1.00 88.00 171 ASP A O 1
ATOM 1374 N N . GLY A 1 172 ? 36.485 -12.557 28.944 1.00 94.06 172 GLY A N 1
ATOM 1375 C CA . GLY A 1 172 ? 35.143 -12.836 28.451 1.00 94.06 172 GLY A CA 1
ATOM 1376 C C . GLY A 1 172 ? 35.039 -14.030 27.502 1.00 94.06 172 GLY A C 1
ATOM 1377 O O . GLY A 1 172 ? 35.986 -14.795 27.290 1.00 94.06 172 GLY A O 1
ATOM 1378 N N . TYR A 1 173 ? 33.860 -14.191 26.909 1.00 96.69 173 TYR A N 1
ATOM 1379 C CA . TYR A 1 173 ? 33.569 -15.233 25.929 1.00 96.69 173 TYR A CA 1
ATOM 1380 C C . TYR A 1 173 ? 32.708 -14.737 24.769 1.00 96.69 173 TYR A C 1
ATOM 1382 O O . TYR A 1 173 ? 32.004 -13.738 24.883 1.00 96.69 173 TYR A O 1
ATOM 1390 N N . LEU A 1 174 ? 32.739 -15.498 23.675 1.00 97.88 174 LEU A N 1
ATOM 1391 C CA . LEU A 1 174 ? 31.699 -15.552 22.654 1.00 97.88 174 LEU A CA 1
ATOM 1392 C C . LEU A 1 174 ? 31.118 -16.970 22.594 1.00 97.88 174 LEU A C 1
ATOM 1394 O O . LEU A 1 174 ? 31.868 -17.951 22.639 1.00 97.88 174 LEU A O 1
ATOM 1398 N N . ILE A 1 175 ? 29.803 -17.079 22.428 1.00 98.00 175 ILE A N 1
ATOM 1399 C CA . ILE A 1 175 ? 29.090 -18.336 22.166 1.00 98.00 175 ILE A CA 1
ATOM 1400 C C . ILE A 1 175 ? 28.374 -18.162 20.831 1.00 98.00 175 ILE A C 1
ATOM 1402 O O . ILE A 1 175 ? 27.611 -17.223 20.680 1.00 98.00 175 ILE A O 1
ATOM 1406 N N . THR A 1 176 ? 28.596 -19.030 19.845 1.00 98.25 176 THR A N 1
ATOM 1407 C CA . THR A 1 176 ? 27.850 -18.982 18.575 1.00 98.25 176 THR A CA 1
ATOM 1408 C C . THR A 1 176 ? 27.095 -20.271 18.334 1.00 98.25 176 THR A C 1
ATOM 1410 O O . THR A 1 176 ? 27.708 -21.339 18.302 1.00 98.25 176 THR A O 1
ATOM 1413 N N . ALA A 1 177 ? 25.786 -20.182 18.112 1.00 97.19 177 ALA A N 1
ATOM 1414 C CA . ALA A 1 177 ? 24.973 -21.367 17.900 1.00 97.19 177 ALA A CA 1
ATOM 1415 C C . ALA A 1 177 ? 23.716 -21.106 17.060 1.00 97.19 177 ALA A C 1
ATOM 1417 O O . ALA A 1 177 ? 23.196 -19.994 16.999 1.00 97.19 177 ALA A O 1
ATOM 1418 N N . ASP A 1 178 ? 23.228 -22.177 16.442 1.00 97.31 178 ASP A N 1
ATOM 1419 C CA . ASP A 1 178 ? 21.880 -22.318 15.895 1.00 97.31 178 ASP A CA 1
ATOM 1420 C C . ASP A 1 178 ? 20.823 -22.275 17.020 1.00 97.31 178 ASP A C 1
ATOM 1422 O O . ASP A 1 178 ? 20.949 -23.002 18.008 1.00 97.31 178 ASP A O 1
ATOM 1426 N N . VAL A 1 179 ? 19.802 -21.428 16.880 1.00 98.00 179 VAL A N 1
ATOM 1427 C CA . VAL A 1 179 ? 18.706 -21.188 17.839 1.00 98.00 179 VAL A CA 1
ATOM 1428 C C . VAL A 1 179 ? 17.349 -21.317 17.138 1.00 98.00 179 VAL A C 1
ATOM 1430 O O . VAL A 1 179 ? 17.255 -21.123 15.925 1.00 98.00 179 VAL A O 1
ATOM 1433 N N . TYR A 1 180 ? 16.310 -21.676 17.891 1.00 97.62 180 TYR A N 1
ATOM 1434 C CA . TYR A 1 180 ? 15.069 -22.245 17.362 1.00 97.62 180 TYR A CA 1
ATOM 1435 C C . TYR A 1 180 ? 13.846 -21.503 17.910 1.00 97.62 180 TYR A C 1
ATOM 1437 O O . TYR A 1 180 ? 13.683 -21.406 19.125 1.00 97.62 180 TYR A O 1
ATOM 1445 N N . ARG A 1 181 ? 12.972 -20.999 17.031 1.00 95.88 181 ARG A N 1
ATOM 1446 C CA . ARG A 1 181 ? 11.731 -20.298 17.415 1.00 95.88 181 ARG A CA 1
ATOM 1447 C C . ARG A 1 181 ? 10.570 -20.658 16.497 1.00 95.88 181 ARG A C 1
ATOM 1449 O O . ARG A 1 181 ? 10.744 -20.844 15.291 1.00 95.88 181 ARG A O 1
ATOM 1456 N N . ARG A 1 182 ? 9.376 -20.740 17.071 1.00 93.81 182 ARG A N 1
ATOM 1457 C CA . ARG A 1 182 ? 8.121 -20.844 16.332 1.00 93.81 182 ARG A CA 1
ATOM 1458 C C . ARG A 1 182 ? 7.672 -19.434 15.956 1.00 93.81 182 ARG A C 1
ATOM 1460 O O . ARG A 1 182 ? 7.028 -18.744 16.732 1.00 93.81 182 ARG A O 1
ATOM 1467 N N . ASP A 1 183 ? 8.095 -19.016 14.772 1.00 89.25 183 ASP A N 1
ATOM 1468 C CA . ASP A 1 183 ? 7.959 -17.643 14.270 1.00 89.25 183 ASP A CA 1
ATOM 1469 C C . ASP A 1 183 ? 7.083 -17.593 12.999 1.00 89.25 183 ASP A C 1
ATOM 1471 O O . ASP A 1 183 ? 6.670 -18.642 12.489 1.00 89.25 183 ASP A O 1
ATOM 1475 N N . GLU A 1 184 ? 6.824 -16.412 12.439 1.00 90.69 184 GLU A N 1
ATOM 1476 C CA . GLU A 1 184 ? 6.090 -16.240 11.177 1.00 90.69 184 GLU A CA 1
ATOM 1477 C C . GLU A 1 184 ? 6.851 -16.802 9.947 1.00 90.69 184 GLU A C 1
ATOM 1479 O O . GLU A 1 184 ? 7.956 -17.353 10.032 1.00 90.69 184 GLU A O 1
ATOM 1484 N N . ILE A 1 185 ? 6.238 -16.719 8.761 1.00 91.31 185 ILE A N 1
ATOM 1485 C CA . ILE A 1 185 ? 6.916 -16.976 7.482 1.00 91.31 185 ILE A CA 1
ATOM 1486 C C . ILE A 1 185 ? 6.855 -15.707 6.651 1.00 91.31 185 ILE A C 1
ATOM 1488 O O . ILE A 1 185 ? 5.816 -15.380 6.077 1.00 91.31 185 ILE A O 1
ATOM 1492 N N . ASP A 1 186 ? 8.006 -15.056 6.545 1.00 91.62 186 ASP A N 1
ATOM 1493 C CA . ASP A 1 186 ? 8.266 -13.977 5.607 1.00 91.62 186 ASP A CA 1
ATOM 1494 C C . ASP A 1 186 ? 9.705 -14.096 5.053 1.00 91.62 186 ASP A C 1
ATOM 1496 O O . ASP A 1 186 ? 10.235 -15.192 4.845 1.00 91.62 186 ASP A O 1
ATOM 1500 N N . ARG A 1 187 ? 10.342 -12.962 4.753 1.00 90.31 187 ARG A N 1
ATOM 1501 C CA . ARG A 1 187 ? 11.654 -12.867 4.096 1.00 90.31 187 ARG A CA 1
ATOM 1502 C C . ARG A 1 187 ? 12.790 -12.538 5.082 1.00 90.31 187 ARG A C 1
ATOM 1504 O O . ARG A 1 187 ? 13.951 -12.486 4.671 1.00 90.31 187 ARG A O 1
ATOM 1511 N N . SER A 1 188 ? 12.447 -12.373 6.357 1.00 90.25 188 SER A N 1
ATOM 1512 C CA . SER A 1 188 ? 13.261 -12.019 7.528 1.00 90.25 188 SER A CA 1
ATOM 1513 C C . SER A 1 188 ? 13.197 -13.093 8.623 1.00 90.25 188 SER A C 1
ATOM 1515 O O . SER A 1 188 ? 14.215 -13.347 9.263 1.00 90.25 188 SER A O 1
ATOM 1517 N N . HIS A 1 189 ? 12.050 -13.751 8.799 1.00 93.38 189 HIS A N 1
ATOM 1518 C CA . HIS A 1 189 ? 11.796 -14.776 9.811 1.00 93.38 189 HIS A CA 1
ATOM 1519 C C . HIS A 1 189 ? 11.953 -16.195 9.241 1.00 93.38 189 HIS A C 1
ATOM 1521 O O . HIS A 1 189 ? 11.532 -16.509 8.125 1.00 93.38 189 HIS A O 1
ATOM 1527 N N . TYR A 1 190 ? 12.598 -17.071 10.012 1.00 93.69 190 TYR A N 1
ATOM 1528 C CA . TYR A 1 190 ? 12.830 -18.478 9.678 1.00 93.69 190 TYR A CA 1
ATOM 1529 C C . TYR A 1 190 ? 12.925 -19.268 10.995 1.00 93.69 190 TYR A C 1
ATOM 1531 O O . TYR A 1 190 ? 13.508 -18.753 11.948 1.00 93.69 190 TYR A O 1
ATOM 1539 N N . PRO A 1 191 ? 12.409 -20.512 11.086 1.00 93.88 191 PRO A N 1
ATOM 1540 C CA . PRO A 1 191 ? 12.299 -21.264 12.350 1.00 93.88 191 PRO A CA 1
ATOM 1541 C C . PRO A 1 191 ? 13.632 -21.525 13.068 1.00 93.88 191 PRO A C 1
ATOM 1543 O O . PRO A 1 191 ? 13.638 -21.902 14.240 1.00 93.88 191 PRO A O 1
ATOM 1546 N N . VAL A 1 192 ? 14.748 -21.392 12.345 1.00 95.62 192 VAL A N 1
ATOM 1547 C CA . VAL A 1 192 ? 16.108 -21.609 12.837 1.00 95.62 192 VAL A CA 1
ATOM 1548 C C . VAL A 1 192 ? 17.024 -20.521 12.290 1.00 95.62 192 VAL A C 1
ATOM 1550 O O . VAL A 1 192 ? 17.170 -20.357 11.080 1.00 95.62 192 VAL A O 1
ATOM 1553 N N . PHE A 1 193 ? 17.684 -19.796 13.174 1.00 96.88 193 PHE A N 1
ATOM 1554 C CA . PHE A 1 193 ? 18.687 -18.792 12.824 1.00 96.88 193 PHE A CA 1
ATOM 1555 C C . PHE A 1 193 ? 19.883 -18.945 13.761 1.00 96.88 193 PHE A C 1
ATOM 1557 O O . PHE A 1 193 ? 19.911 -19.848 14.593 1.00 96.88 193 PHE A O 1
ATOM 1564 N N . HIS A 1 194 ? 20.915 -18.127 13.605 1.00 98.25 194 HIS A N 1
ATOM 1565 C CA . HIS A 1 194 ? 22.136 -18.230 14.389 1.00 98.25 194 HIS A CA 1
ATOM 1566 C C . HIS A 1 194 ? 22.322 -16.954 15.193 1.00 98.25 194 HIS A C 1
ATOM 1568 O O . HIS A 1 194 ? 22.286 -15.846 14.650 1.00 98.25 194 HIS A O 1
ATOM 1574 N N . GLN A 1 195 ? 22.567 -17.117 16.487 1.00 97.94 195 GLN A N 1
ATOM 1575 C CA . GLN A 1 195 ? 22.982 -16.020 17.345 1.00 97.94 195 GLN A CA 1
ATOM 1576 C C . GLN A 1 195 ? 24.455 -16.139 17.711 1.00 97.94 195 GLN A C 1
ATOM 1578 O O . GLN A 1 195 ? 25.041 -17.229 17.710 1.00 97.94 195 GLN A O 1
ATOM 1583 N N . MET A 1 196 ? 25.041 -14.990 18.032 1.00 98.31 196 MET A N 1
ATOM 1584 C CA . MET A 1 196 ? 26.262 -14.919 18.815 1.00 98.31 196 MET A CA 1
ATOM 1585 C C . MET A 1 196 ? 25.960 -14.203 20.129 1.00 98.31 196 MET A C 1
ATOM 1587 O O . MET A 1 196 ? 25.600 -13.027 20.125 1.00 98.31 196 MET A O 1
ATOM 1591 N N . GLU A 1 197 ? 26.160 -14.909 21.234 1.00 97.19 197 GLU A N 1
ATOM 1592 C CA . GLU A 1 197 ? 26.334 -14.304 22.547 1.00 97.19 197 GLU A CA 1
ATOM 1593 C C . GLU A 1 197 ? 27.757 -13.765 22.670 1.00 97.19 197 GLU A C 1
ATOM 1595 O O . GLU A 1 197 ? 28.709 -14.398 22.193 1.00 97.19 197 GLU A O 1
ATOM 1600 N N . GLY A 1 198 ? 27.928 -12.685 23.419 1.00 97.19 198 GLY A N 1
ATOM 1601 C CA . GLY A 1 198 ? 29.215 -12.318 23.983 1.00 97.19 198 GLY A CA 1
ATOM 1602 C C . GLY A 1 198 ? 29.066 -11.695 25.359 1.00 97.19 198 GLY A C 1
ATOM 1603 O O . GLY A 1 198 ? 28.133 -10.939 25.601 1.00 97.19 198 GLY A O 1
ATOM 1604 N N . ALA A 1 199 ? 29.991 -11.996 26.265 1.00 97.25 199 ALA A N 1
ATOM 1605 C CA . ALA A 1 199 ? 30.002 -11.407 27.599 1.00 97.25 199 ALA A CA 1
ATOM 1606 C C . ALA A 1 199 ? 31.426 -11.141 28.084 1.00 97.25 199 ALA A C 1
ATOM 1608 O O . ALA A 1 199 ? 32.358 -11.868 27.732 1.00 97.25 199 ALA A O 1
ATOM 1609 N N . ARG A 1 200 ? 31.584 -10.120 28.927 1.00 95.69 200 ARG A N 1
ATOM 1610 C CA . ARG A 1 200 ? 32.837 -9.765 29.607 1.00 95.69 200 ARG A CA 1
ATOM 1611 C C . ARG A 1 200 ? 32.545 -9.478 31.071 1.00 95.69 200 ARG A C 1
ATOM 1613 O O . ARG A 1 200 ? 31.554 -8.823 31.381 1.00 95.69 200 ARG A O 1
ATOM 1620 N N . SER A 1 201 ? 33.420 -9.928 31.966 1.00 93.94 201 SER A N 1
ATOM 1621 C CA . SER A 1 201 ? 33.236 -9.725 33.406 1.00 93.94 201 SER A CA 1
ATOM 1622 C C . SER A 1 201 ? 34.555 -9.504 34.137 1.00 93.94 201 SER A C 1
ATOM 1624 O O . SER A 1 201 ? 35.500 -10.270 33.952 1.00 93.94 201 SER A O 1
ATOM 1626 N N . TRP A 1 202 ? 34.578 -8.524 35.032 1.00 93.50 202 TRP A N 1
ATOM 1627 C CA . TRP A 1 202 ? 35.682 -8.239 35.939 1.00 93.50 202 TRP A CA 1
ATOM 1628 C C . TRP A 1 202 ? 35.433 -8.915 37.290 1.00 93.50 202 TRP A C 1
ATOM 1630 O O . TRP A 1 202 ? 34.291 -9.086 37.712 1.00 93.50 202 TRP A O 1
ATOM 1640 N N . ASN A 1 203 ? 36.505 -9.306 37.978 1.00 91.19 203 ASN A N 1
ATOM 1641 C CA . ASN A 1 203 ? 36.441 -9.955 39.287 1.00 91.19 203 ASN A CA 1
ATOM 1642 C C . ASN A 1 203 ? 36.830 -8.939 40.376 1.00 91.19 203 ASN A C 1
ATOM 1644 O O . ASN A 1 203 ? 38.000 -8.558 40.457 1.00 91.19 203 ASN A O 1
ATOM 1648 N N . ARG A 1 204 ? 35.867 -8.498 41.201 1.00 90.00 204 ARG A N 1
ATOM 1649 C CA . ARG A 1 204 ? 36.038 -7.438 42.220 1.00 90.00 204 ARG A CA 1
ATOM 1650 C C . ARG A 1 204 ? 37.226 -7.708 43.158 1.00 90.00 204 ARG A C 1
ATOM 1652 O O . ARG A 1 204 ? 37.934 -6.778 43.521 1.00 90.00 204 ARG A O 1
ATOM 1659 N N . THR A 1 205 ? 37.516 -8.972 43.482 1.00 88.44 205 THR A N 1
ATOM 1660 C CA . THR A 1 205 ? 38.626 -9.363 44.379 1.00 88.44 205 THR A CA 1
ATOM 1661 C C . THR A 1 205 ? 40.023 -9.300 43.749 1.00 88.44 205 THR A C 1
ATOM 1663 O O . THR A 1 205 ? 41.013 -9.500 44.451 1.00 88.44 205 THR A O 1
ATOM 1666 N N . LYS A 1 206 ? 40.131 -9.040 42.439 1.00 85.50 206 LYS A N 1
ATOM 1667 C CA . LYS A 1 206 ? 41.406 -8.957 41.700 1.00 85.50 206 LYS A CA 1
ATOM 1668 C C . LYS A 1 206 ? 41.762 -7.550 41.225 1.00 85.50 206 LYS A C 1
ATOM 1670 O O . LYS A 1 206 ? 42.805 -7.364 40.598 1.00 85.50 206 LYS A O 1
ATOM 1675 N N . VAL A 1 207 ? 40.907 -6.568 41.493 1.00 84.75 207 VAL A N 1
ATOM 1676 C CA . VAL A 1 207 ? 41.149 -5.176 41.117 1.00 84.75 207 VAL A CA 1
ATOM 1677 C C . VAL A 1 207 ? 42.006 -4.498 42.195 1.00 84.75 207 VAL A C 1
ATOM 1679 O O . VAL A 1 207 ? 41.640 -4.571 43.369 1.00 84.75 207 VAL A O 1
ATOM 1682 N N . PRO A 1 208 ? 43.125 -3.833 41.835 1.00 73.50 208 PRO A N 1
ATOM 1683 C CA . PRO A 1 208 ? 43.874 -2.999 42.772 1.00 73.50 208 PRO A CA 1
ATOM 1684 C C . PRO A 1 208 ? 42.960 -1.980 43.454 1.00 73.50 208 PRO A C 1
ATOM 1686 O O . PRO A 1 208 ? 42.116 -1.376 42.797 1.00 73.50 208 PRO A O 1
ATOM 1689 N N . ASP A 1 209 ? 43.112 -1.829 44.768 1.00 74.81 209 ASP A N 1
ATOM 1690 C CA . ASP A 1 209 ? 42.344 -0.901 45.611 1.00 74.81 209 ASP A CA 1
ATOM 1691 C C . ASP A 1 209 ? 40.813 -1.136 45.637 1.00 74.81 209 ASP A C 1
ATOM 1693 O O . ASP A 1 209 ? 40.075 -0.374 46.256 1.00 74.81 209 ASP A O 1
ATOM 1697 N N . GLY A 1 210 ? 40.316 -2.211 45.010 1.00 74.81 210 GLY A N 1
ATOM 1698 C CA . GLY A 1 210 ? 38.905 -2.615 45.003 1.00 74.81 210 GLY A CA 1
ATOM 1699 C C . GLY A 1 210 ? 37.978 -1.831 44.060 1.00 74.81 210 GLY A C 1
ATOM 1700 O O . GLY A 1 210 ? 36.873 -2.302 43.790 1.00 74.81 210 GLY A O 1
ATOM 1701 N N . ASP A 1 211 ? 38.404 -0.687 43.507 1.00 88.62 211 ASP A N 1
ATOM 1702 C CA . ASP A 1 211 ? 37.591 0.123 42.581 1.00 88.62 211 ASP A CA 1
ATOM 1703 C C . ASP A 1 211 ? 37.520 -0.511 41.176 1.00 88.62 211 ASP A C 1
ATOM 1705 O O . ASP A 1 211 ? 38.221 -0.133 40.227 1.00 88.62 211 ASP A O 1
ATOM 1709 N N . VAL A 1 212 ? 36.623 -1.491 41.032 1.00 91.56 212 VAL A N 1
ATOM 1710 C CA . VAL A 1 212 ? 36.312 -2.131 39.745 1.00 91.56 212 VAL A CA 1
ATOM 1711 C C . VAL A 1 212 ? 35.810 -1.126 38.707 1.00 91.56 212 VAL A C 1
ATOM 1713 O O . VAL A 1 212 ? 36.108 -1.289 37.525 1.00 91.56 212 VAL A O 1
ATOM 1716 N N . ALA A 1 213 ? 35.150 -0.038 39.111 1.00 93.81 213 ALA A N 1
ATOM 1717 C CA . ALA A 1 213 ? 34.688 0.986 38.184 1.00 93.81 213 ALA A CA 1
ATOM 1718 C C . ALA A 1 213 ? 35.862 1.786 37.585 1.00 93.81 213 ALA A C 1
ATOM 1720 O O . ALA A 1 213 ? 35.864 2.063 36.384 1.00 93.81 213 ALA A O 1
ATOM 1721 N N . ALA A 1 214 ? 36.911 2.097 38.357 1.00 92.62 214 ALA A N 1
ATOM 1722 C CA . ALA A 1 214 ? 38.147 2.678 37.823 1.00 92.62 214 ALA A CA 1
ATOM 1723 C C . ALA A 1 214 ? 38.901 1.702 36.913 1.00 92.62 214 ALA A C 1
ATOM 1725 O O . ALA A 1 214 ? 39.426 2.126 35.879 1.00 92.62 214 ALA A O 1
ATOM 1726 N N . ALA A 1 215 ? 38.917 0.404 37.234 1.00 92.88 215 ALA A N 1
ATOM 1727 C CA . ALA A 1 215 ? 39.487 -0.611 36.347 1.00 92.88 215 ALA A CA 1
ATOM 1728 C C . ALA A 1 215 ? 38.736 -0.689 35.004 1.00 92.88 215 ALA A C 1
ATOM 1730 O O . ALA A 1 215 ? 39.369 -0.642 33.949 1.00 92.88 215 ALA A O 1
ATOM 1731 N N . ILE A 1 216 ? 37.399 -0.700 35.025 1.00 95.69 216 ILE A N 1
ATOM 1732 C CA . ILE A 1 216 ? 36.569 -0.693 33.812 1.00 95.69 216 ILE A CA 1
ATOM 1733 C C . ILE A 1 216 ? 36.766 0.606 33.013 1.00 95.69 216 ILE A C 1
ATOM 1735 O O . ILE A 1 216 ? 36.948 0.550 31.796 1.00 95.69 216 ILE A O 1
ATOM 1739 N N . ARG A 1 217 ? 36.809 1.781 33.663 1.00 95.62 217 ARG A N 1
ATOM 1740 C CA . ARG A 1 217 ? 37.113 3.067 32.997 1.00 95.62 217 ARG A CA 1
ATOM 1741 C C . ARG A 1 217 ? 38.494 3.050 32.325 1.00 95.62 217 ARG A C 1
ATOM 1743 O O . ARG A 1 217 ? 38.633 3.511 31.193 1.00 95.62 217 ARG A O 1
ATOM 1750 N N . LYS A 1 218 ? 39.502 2.459 32.978 1.00 94.19 218 LYS A N 1
ATOM 1751 C CA . LYS A 1 218 ? 40.863 2.275 32.443 1.00 94.19 218 LYS A CA 1
ATOM 1752 C C . LYS A 1 218 ? 40.913 1.301 31.261 1.00 94.19 218 LYS A C 1
ATOM 1754 O O . LYS A 1 218 ? 41.708 1.515 30.350 1.00 94.19 218 LYS A O 1
ATOM 1759 N N . ASP A 1 219 ? 40.067 0.273 31.247 1.00 94.19 219 ASP A N 1
ATOM 1760 C CA . ASP A 1 219 ? 39.905 -0.625 30.098 1.00 94.19 219 ASP A CA 1
ATOM 1761 C C . ASP A 1 219 ? 39.154 0.039 28.939 1.00 94.19 219 ASP A C 1
ATOM 1763 O O . ASP A 1 219 ? 39.590 -0.053 27.794 1.00 94.19 219 ASP A O 1
ATOM 1767 N N . THR A 1 220 ? 38.101 0.802 29.232 1.00 96.62 220 THR A N 1
ATOM 1768 C CA . THR A 1 220 ? 37.348 1.587 28.237 1.00 96.62 220 THR A CA 1
ATOM 1769 C C . THR A 1 220 ? 38.256 2.601 27.534 1.00 96.62 220 THR A C 1
ATOM 1771 O O . THR A 1 220 ? 38.195 2.752 26.318 1.00 96.62 220 THR A O 1
ATOM 1774 N N . ALA A 1 221 ? 39.178 3.234 28.269 1.00 95.38 221 ALA A N 1
ATOM 1775 C CA . ALA A 1 221 ? 40.182 4.148 27.716 1.00 95.38 221 ALA A CA 1
ATOM 1776 C C . ALA A 1 221 ? 41.252 3.474 26.824 1.00 95.38 221 ALA A C 1
ATOM 1778 O O . ALA A 1 221 ? 42.024 4.178 26.173 1.00 95.38 221 ALA A O 1
ATOM 1779 N N . ARG A 1 222 ? 41.318 2.133 26.784 1.00 94.06 222 ARG A N 1
ATOM 1780 C CA . ARG A 1 222 ? 42.175 1.358 25.865 1.00 94.06 222 ARG A CA 1
ATOM 1781 C C . ARG A 1 222 ? 41.449 0.935 24.585 1.00 94.06 222 ARG A C 1
ATOM 1783 O O . ARG A 1 222 ? 42.110 0.474 23.655 1.00 94.06 222 ARG A O 1
ATOM 1790 N N . LEU A 1 223 ? 40.119 1.044 24.537 1.00 93.94 223 LEU A N 1
ATOM 1791 C CA . LEU A 1 223 ? 39.349 0.741 23.334 1.00 93.94 223 LEU A CA 1
ATOM 1792 C C . LEU A 1 223 ? 39.607 1.811 22.256 1.00 93.94 223 LEU A C 1
ATOM 1794 O O . LEU A 1 223 ? 39.799 2.985 22.588 1.00 93.94 223 LEU A O 1
ATOM 1798 N N . PRO A 1 224 ? 39.601 1.439 20.963 1.00 92.88 224 PRO A N 1
ATOM 1799 C CA . PRO A 1 224 ? 39.597 2.420 19.886 1.00 92.88 224 PRO A CA 1
ATOM 1800 C C . PRO A 1 224 ? 38.324 3.281 19.924 1.00 92.88 224 PRO A C 1
ATOM 1802 O O . PRO A 1 224 ? 37.340 2.958 20.591 1.00 92.88 224 PRO A O 1
ATOM 1805 N N . ARG A 1 225 ? 38.344 4.389 19.183 1.00 88.81 225 ARG A N 1
ATOM 1806 C CA . ARG A 1 225 ? 37.166 5.219 18.905 1.00 88.81 225 ARG A CA 1
ATOM 1807 C C . ARG A 1 225 ? 36.923 5.270 17.400 1.00 88.81 225 ARG A C 1
ATOM 1809 O O . ARG A 1 225 ? 37.830 4.997 16.614 1.00 88.81 225 ARG A O 1
ATOM 1816 N N . HIS A 1 226 ? 35.700 5.618 17.030 1.00 89.88 226 HIS A N 1
ATOM 1817 C CA . HIS A 1 226 ? 35.225 5.760 15.658 1.00 89.88 226 HIS A CA 1
ATOM 1818 C C . HIS A 1 226 ? 34.534 7.121 15.505 1.00 89.88 226 HIS A C 1
ATOM 1820 O O . HIS A 1 226 ? 34.066 7.694 16.487 1.00 89.88 226 HIS A O 1
ATOM 1826 N N . ASP A 1 227 ? 34.488 7.628 14.276 1.00 85.38 227 ASP A N 1
ATOM 1827 C CA . ASP A 1 227 ? 33.935 8.950 13.950 1.00 85.38 227 ASP A CA 1
ATOM 1828 C C . ASP A 1 227 ? 32.483 8.866 13.425 1.00 85.38 227 ASP A C 1
ATOM 1830 O O . ASP A 1 227 ? 32.030 9.737 12.681 1.00 85.38 227 ASP A O 1
ATOM 1834 N N . LEU A 1 228 ? 31.761 7.780 13.740 1.00 86.69 228 LEU A N 1
ATOM 1835 C CA . LEU A 1 228 ? 30.375 7.584 13.305 1.00 86.69 228 LEU A CA 1
ATOM 1836 C C . LEU A 1 228 ? 29.395 8.309 14.233 1.00 86.69 228 LEU A C 1
ATOM 1838 O O . LEU A 1 228 ? 29.601 8.397 15.441 1.00 86.69 228 LEU A O 1
ATOM 1842 N N . ALA A 1 229 ? 28.288 8.781 13.661 1.00 86.38 229 ALA A N 1
ATOM 1843 C CA . ALA A 1 229 ? 27.200 9.367 14.431 1.00 86.38 229 ALA A CA 1
ATOM 1844 C C . ALA A 1 229 ? 26.427 8.271 15.187 1.00 86.38 229 ALA A C 1
ATOM 1846 O O . ALA A 1 229 ? 25.846 7.371 14.571 1.00 86.38 229 ALA A O 1
ATOM 1847 N N . VAL A 1 230 ? 26.416 8.378 16.517 1.00 92.81 230 VAL A N 1
ATOM 1848 C CA . VAL A 1 230 ? 25.642 7.527 17.427 1.00 92.81 230 VAL A CA 1
ATOM 1849 C C . VAL A 1 230 ? 24.663 8.407 18.198 1.00 92.81 230 VAL A C 1
ATOM 1851 O O . VAL A 1 230 ? 25.062 9.384 18.831 1.00 92.81 230 VAL A O 1
ATOM 1854 N N . GLU A 1 231 ? 23.382 8.066 18.138 1.00 94.19 231 GLU A N 1
ATOM 1855 C CA . GLU A 1 231 ? 22.308 8.737 18.868 1.00 94.19 231 GLU A CA 1
ATOM 1856 C C . GLU A 1 231 ? 22.057 7.984 20.188 1.00 94.19 231 GLU A C 1
ATOM 1858 O O . GLU A 1 231 ? 21.510 6.883 20.190 1.00 94.19 231 GLU A O 1
ATOM 1863 N N . ASP A 1 232 ? 22.470 8.563 21.319 1.00 92.94 232 ASP A N 1
ATOM 1864 C CA . ASP A 1 232 ? 22.204 8.024 22.662 1.00 92.94 232 ASP A CA 1
ATOM 1865 C C . ASP A 1 232 ? 21.475 9.067 23.527 1.00 92.94 232 ASP A C 1
ATOM 1867 O O . ASP A 1 232 ? 22.111 9.829 24.256 1.00 92.94 232 ASP A O 1
ATOM 1871 N N . PRO A 1 233 ? 20.136 9.158 23.431 1.00 82.00 233 PRO A N 1
ATOM 1872 C CA . PRO A 1 233 ? 19.338 10.073 24.246 1.00 82.00 233 PRO A CA 1
ATOM 1873 C C . PRO A 1 233 ? 19.078 9.533 25.667 1.00 82.00 233 PRO A C 1
ATOM 1875 O O . PRO A 1 233 ? 18.302 10.132 26.412 1.00 82.00 233 PRO A O 1
ATOM 1878 N N . THR A 1 234 ? 19.657 8.381 26.030 1.00 80.38 234 THR A N 1
ATOM 1879 C CA . THR A 1 234 ? 19.282 7.607 27.223 1.00 80.38 234 THR A CA 1
ATOM 1880 C C . THR A 1 234 ? 20.263 7.823 28.382 1.00 80.38 234 THR A C 1
ATOM 1882 O O . THR A 1 234 ? 21.473 7.889 28.159 1.00 80.38 234 THR A O 1
ATOM 1885 N N . PRO A 1 235 ? 19.791 7.932 29.640 1.00 83.06 235 PRO A N 1
ATOM 1886 C CA . PRO A 1 235 ? 20.683 7.918 30.794 1.00 83.06 235 PRO A CA 1
ATOM 1887 C C . PRO A 1 235 ? 21.305 6.517 30.989 1.00 83.06 235 PRO A C 1
ATOM 1889 O O . PRO A 1 235 ? 20.738 5.521 30.536 1.00 83.06 235 PRO A O 1
ATOM 1892 N N . PRO A 1 236 ? 22.433 6.391 31.718 1.00 81.06 236 PRO A N 1
ATOM 1893 C CA . PRO A 1 236 ? 23.059 5.091 31.992 1.00 81.06 236 PRO A CA 1
ATOM 1894 C C . PRO A 1 236 ? 22.190 4.100 32.787 1.00 81.06 236 PRO A C 1
ATOM 1896 O O . PRO A 1 236 ? 22.500 2.913 32.803 1.00 81.06 236 PRO A O 1
ATOM 1899 N N . PHE A 1 237 ? 21.135 4.577 33.455 1.00 89.19 237 PHE A N 1
ATOM 1900 C CA . PHE A 1 237 ? 20.069 3.799 34.096 1.00 89.19 237 PHE A CA 1
ATOM 1901 C C . PHE A 1 237 ? 18.851 4.709 34.350 1.00 89.19 237 PHE A C 1
ATOM 1903 O O . PHE A 1 237 ? 18.983 5.934 34.387 1.00 89.19 237 PHE A O 1
ATOM 1910 N N . HIS A 1 238 ? 17.668 4.125 34.560 1.00 89.94 238 HIS A N 1
ATOM 1911 C CA . HIS A 1 238 ? 16.434 4.847 34.894 1.00 89.94 238 HIS A CA 1
ATOM 1912 C C . HIS A 1 238 ? 15.626 4.075 35.956 1.00 89.94 238 HIS A C 1
ATOM 1914 O O . HIS A 1 238 ? 15.302 2.917 35.697 1.00 89.94 238 HIS A O 1
ATOM 1920 N N . PRO A 1 239 ? 15.212 4.683 37.091 1.00 87.06 239 PRO A N 1
ATOM 1921 C CA . PRO A 1 239 ? 14.624 3.966 38.234 1.00 87.06 239 PRO A CA 1
ATOM 1922 C C . PRO A 1 239 ? 13.478 2.995 37.912 1.00 87.06 239 PRO A C 1
ATOM 1924 O O . PRO A 1 239 ? 13.465 1.890 38.434 1.00 87.06 239 PRO A O 1
ATOM 1927 N N . GLU A 1 240 ? 12.538 3.389 37.048 1.00 86.06 240 GLU A N 1
ATOM 1928 C CA . GLU A 1 240 ? 11.398 2.537 36.663 1.00 86.06 240 GLU A CA 1
ATOM 1929 C C . GLU A 1 240 ? 11.661 1.729 35.379 1.00 86.06 240 GLU A C 1
ATOM 1931 O O . GLU A 1 240 ? 11.599 0.505 35.382 1.00 86.06 240 GLU A O 1
ATOM 1936 N N . ARG A 1 241 ? 11.962 2.421 34.268 1.00 88.75 241 ARG A N 1
ATOM 1937 C CA . ARG A 1 241 ? 12.091 1.828 32.925 1.00 88.75 241 ARG A CA 1
ATOM 1938 C C . ARG A 1 241 ? 13.327 0.954 32.707 1.00 88.75 241 ARG A C 1
ATOM 1940 O O . ARG A 1 241 ? 13.260 0.031 31.905 1.00 88.75 241 ARG A O 1
ATOM 1947 N N . ASN A 1 242 ? 14.452 1.263 33.353 1.00 92.88 242 ASN A N 1
ATOM 1948 C CA . ASN A 1 242 ? 15.734 0.614 33.065 1.00 92.88 242 ASN A CA 1
ATOM 1949 C C . ASN A 1 242 ? 16.621 0.539 34.332 1.00 92.88 242 ASN A C 1
ATOM 1951 O O . ASN A 1 242 ? 17.626 1.254 34.432 1.00 92.88 242 ASN A O 1
ATOM 1955 N N . PRO A 1 243 ? 16.195 -0.226 35.359 1.00 93.38 243 PRO A N 1
ATOM 1956 C CA . PRO A 1 243 ? 16.628 -0.028 36.741 1.00 93.38 243 PRO A CA 1
ATOM 1957 C C . PRO A 1 243 ? 18.074 -0.445 37.038 1.00 93.38 243 PRO A C 1
ATOM 1959 O O . PRO A 1 243 ? 18.634 -1.373 36.444 1.00 93.38 243 PRO A O 1
ATOM 1962 N N . LEU A 1 244 ? 18.648 0.216 38.046 1.00 93.44 244 LEU A N 1
ATOM 1963 C CA . LEU A 1 244 ? 19.885 -0.200 38.702 1.00 93.44 244 LEU A CA 1
ATOM 1964 C C . LEU A 1 244 ? 19.632 -1.436 39.583 1.00 93.44 244 LEU A C 1
ATOM 1966 O O . LEU A 1 244 ? 18.595 -1.548 40.232 1.00 93.44 244 LEU A O 1
ATOM 1970 N N . GLN A 1 245 ? 20.599 -2.352 39.636 1.00 92.81 245 GLN A N 1
ATOM 1971 C CA . GLN A 1 245 ? 20.541 -3.549 40.483 1.00 92.81 245 GLN A CA 1
ATOM 1972 C C . GLN A 1 245 ? 20.994 -3.240 41.919 1.00 92.81 245 GLN A C 1
ATOM 1974 O O . GLN A 1 245 ? 22.065 -3.675 42.348 1.00 92.81 245 GLN A O 1
ATOM 1979 N N . GLU A 1 246 ? 20.217 -2.464 42.670 1.00 84.00 246 GLU A N 1
ATOM 1980 C CA . GLU A 1 246 ? 20.494 -2.244 44.095 1.00 84.00 246 GLU A CA 1
ATOM 1981 C C . GLU A 1 246 ? 20.145 -3.497 44.928 1.00 84.00 246 GLU A C 1
ATOM 1983 O O . GLU A 1 246 ? 19.148 -4.158 44.639 1.00 84.00 246 GLU A O 1
ATOM 1988 N N . PRO A 1 247 ? 20.935 -3.862 45.961 1.00 84.56 247 PRO A N 1
ATOM 1989 C CA . PRO A 1 247 ? 22.173 -3.230 46.434 1.00 84.56 247 PRO A CA 1
ATOM 1990 C C . PRO A 1 247 ? 23.451 -3.777 45.757 1.00 84.56 247 PRO A C 1
ATOM 1992 O O . PRO A 1 247 ? 24.560 -3.486 46.202 1.00 84.56 247 PRO A O 1
ATOM 1995 N N . HIS A 1 248 ? 23.324 -4.622 44.731 1.00 87.69 248 HIS A N 1
ATOM 1996 C CA . HIS A 1 248 ? 24.428 -5.406 44.168 1.00 87.69 248 HIS A CA 1
ATOM 1997 C C . HIS A 1 248 ? 25.426 -4.596 43.333 1.00 87.69 248 HIS A C 1
ATOM 1999 O O . HIS A 1 248 ? 26.626 -4.896 43.374 1.00 87.69 248 HIS A O 1
ATOM 2005 N N . HIS A 1 249 ? 24.958 -3.589 42.590 1.00 90.38 249 HIS A N 1
ATOM 2006 C CA . HIS A 1 249 ? 25.764 -2.715 41.732 1.00 90.38 249 HIS A CA 1
ATOM 2007 C C . HIS A 1 249 ? 25.580 -1.247 42.129 1.00 90.38 249 HIS A C 1
ATOM 2009 O O . HIS A 1 249 ? 24.457 -0.764 42.248 1.00 90.38 249 HIS A O 1
ATOM 2015 N N . SER A 1 250 ? 26.686 -0.521 42.294 1.00 92.44 250 SER A N 1
ATOM 2016 C CA . SER A 1 250 ? 26.654 0.931 42.502 1.00 92.44 250 SER A CA 1
ATOM 2017 C C . SER A 1 250 ? 26.443 1.697 41.180 1.00 92.44 250 SER A C 1
ATOM 2019 O O . SER A 1 250 ? 26.806 1.181 40.116 1.00 92.44 250 SER A O 1
ATOM 2021 N N . PRO A 1 251 ? 25.934 2.948 41.208 1.00 93.25 251 PRO A N 1
ATOM 2022 C CA . PRO A 1 251 ? 25.772 3.770 40.003 1.00 93.25 251 PRO A CA 1
ATOM 2023 C C . PRO A 1 251 ? 27.058 3.888 39.174 1.00 93.25 251 PRO A C 1
ATOM 2025 O O . PRO A 1 251 ? 27.055 3.637 37.972 1.00 93.25 251 PRO A O 1
ATOM 2028 N N . ALA A 1 252 ? 28.189 4.159 39.835 1.00 93.50 252 ALA A N 1
ATOM 2029 C CA . ALA A 1 252 ? 29.488 4.327 39.184 1.00 93.50 252 ALA A CA 1
ATOM 2030 C C . ALA A 1 252 ? 30.032 3.034 38.544 1.00 93.50 252 ALA A C 1
ATOM 2032 O O . ALA A 1 252 ? 30.839 3.107 37.614 1.00 93.50 252 ALA A O 1
ATOM 2033 N N . GLU A 1 253 ? 29.617 1.857 39.028 1.00 93.88 253 GLU A N 1
ATOM 2034 C CA . GLU A 1 253 ? 29.895 0.570 38.384 1.00 93.88 253 GLU A CA 1
ATOM 2035 C C . GLU A 1 253 ? 29.004 0.364 37.159 1.00 93.88 253 GLU A C 1
ATOM 2037 O O . GLU A 1 253 ? 29.522 0.031 36.095 1.00 93.88 253 GLU A O 1
ATOM 2042 N N . ALA A 1 254 ? 27.693 0.600 37.280 1.00 93.62 254 ALA A N 1
ATOM 2043 C CA . ALA A 1 254 ? 26.749 0.459 36.171 1.00 93.62 254 ALA A CA 1
ATOM 2044 C C . ALA A 1 254 ? 27.107 1.389 34.999 1.00 93.62 254 ALA A C 1
ATOM 2046 O O . ALA A 1 254 ? 27.205 0.927 33.864 1.00 93.62 254 ALA A O 1
ATOM 2047 N N . GLU A 1 255 ? 27.417 2.658 35.278 1.00 95.25 255 GLU A N 1
ATOM 2048 C CA . GLU A 1 255 ? 27.925 3.631 34.301 1.00 95.25 255 GLU A CA 1
ATOM 2049 C C . GLU A 1 255 ? 29.203 3.151 33.602 1.00 95.25 255 GLU A C 1
ATOM 2051 O O . GLU A 1 255 ? 29.320 3.239 32.379 1.00 95.25 255 GLU A O 1
ATOM 2056 N N . ALA A 1 256 ? 30.169 2.617 34.359 1.00 96.06 256 ALA A N 1
ATOM 2057 C CA . ALA A 1 256 ? 31.429 2.145 33.796 1.00 96.06 256 ALA A CA 1
ATOM 2058 C C . ALA A 1 256 ? 31.228 0.900 32.914 1.00 96.06 256 ALA A C 1
ATOM 2060 O O . ALA A 1 256 ? 31.778 0.834 31.813 1.00 96.06 256 ALA A O 1
ATOM 2061 N N . VAL A 1 257 ? 30.418 -0.069 33.363 1.00 96.56 257 VAL A N 1
ATOM 2062 C CA . VAL A 1 257 ? 30.068 -1.265 32.578 1.00 96.56 257 VAL A CA 1
ATOM 2063 C C . VAL A 1 257 ? 29.310 -0.872 31.308 1.00 96.56 257 VAL A C 1
ATOM 2065 O O . VAL A 1 257 ? 29.657 -1.370 30.239 1.00 96.56 257 VAL A O 1
ATOM 2068 N N . ALA A 1 258 ? 28.344 0.047 31.396 1.00 95.69 258 ALA A N 1
ATOM 2069 C CA . ALA A 1 258 ? 27.577 0.550 30.257 1.00 95.69 258 ALA A CA 1
ATOM 2070 C C . ALA A 1 258 ? 28.469 1.263 29.228 1.00 95.69 258 ALA A C 1
ATOM 2072 O O . ALA A 1 258 ? 28.424 0.935 28.043 1.00 95.69 258 ALA A O 1
ATOM 2073 N N . ALA A 1 259 ? 29.347 2.170 29.670 1.00 95.69 259 ALA A N 1
ATOM 2074 C CA . ALA A 1 259 ? 30.290 2.863 28.791 1.00 95.69 259 ALA A CA 1
ATOM 2075 C C . ALA A 1 259 ? 31.265 1.893 28.098 1.00 95.69 259 ALA A C 1
ATOM 2077 O O . ALA A 1 259 ? 31.565 2.054 26.913 1.00 95.69 259 ALA A O 1
ATOM 2078 N N . HIS A 1 260 ? 31.726 0.851 28.802 1.00 97.38 260 HIS A N 1
ATOM 2079 C CA . HIS A 1 260 ? 32.545 -0.196 28.191 1.00 97.38 260 HIS A CA 1
ATOM 2080 C C . HIS A 1 260 ? 31.742 -1.040 27.189 1.00 97.38 260 HIS A C 1
ATOM 2082 O O . HIS A 1 260 ? 32.263 -1.379 26.124 1.00 97.38 260 HIS A O 1
ATOM 2088 N N . LEU A 1 261 ? 30.507 -1.419 27.530 1.00 97.31 261 LEU A N 1
ATOM 2089 C CA . LEU A 1 261 ? 29.612 -2.216 26.689 1.00 97.31 261 LEU A CA 1
ATOM 2090 C C . LEU A 1 261 ? 29.325 -1.495 25.371 1.00 97.31 261 LEU A C 1
ATOM 2092 O O . LEU A 1 261 ? 29.656 -2.026 24.307 1.00 97.31 261 LEU A O 1
ATOM 2096 N N . LYS A 1 262 ? 28.789 -0.269 25.452 1.00 96.50 262 LYS A N 1
ATOM 2097 C CA . LYS A 1 262 ? 28.390 0.526 24.286 1.00 96.50 262 LYS A CA 1
ATOM 2098 C C . LYS A 1 262 ? 29.576 0.741 23.339 1.00 96.50 262 LYS A C 1
ATOM 2100 O O . LYS A 1 262 ? 29.525 0.291 22.196 1.00 96.50 262 LYS A O 1
ATOM 2105 N N . LEU A 1 263 ? 30.714 1.235 23.842 1.00 96.31 263 LEU A N 1
ATOM 2106 C CA . LEU A 1 263 ? 31.914 1.447 23.019 1.00 96.31 263 LEU A CA 1
ATOM 2107 C C . LEU A 1 263 ? 32.511 0.142 22.448 1.00 96.31 263 LEU A C 1
ATOM 2109 O O . LEU A 1 263 ? 33.088 0.158 21.361 1.00 96.31 263 LEU A O 1
ATOM 2113 N N . SER A 1 264 ? 32.382 -1.004 23.129 1.00 97.06 264 SER A N 1
ATOM 2114 C CA . SER A 1 264 ? 32.830 -2.297 22.571 1.00 97.06 264 SER A CA 1
ATOM 2115 C C . SER A 1 264 ? 31.967 -2.737 21.388 1.00 97.06 264 SER A C 1
ATOM 2117 O O . SER A 1 264 ? 32.488 -3.236 20.388 1.00 97.06 264 SER A O 1
ATOM 2119 N N . LEU A 1 265 ? 30.653 -2.538 21.495 1.00 97.50 265 LEU A N 1
ATOM 2120 C CA . LEU A 1 265 ? 29.680 -2.933 20.482 1.00 97.50 265 LEU A CA 1
ATOM 2121 C C . LEU A 1 265 ? 29.670 -1.986 19.286 1.00 97.50 265 LEU A C 1
ATOM 2123 O O . LEU A 1 265 ? 29.702 -2.461 18.154 1.00 97.50 265 LEU A O 1
ATOM 2127 N N . GLU A 1 266 ? 29.740 -0.675 19.507 1.00 96.38 266 GLU A N 1
ATOM 2128 C CA . GLU A 1 266 ? 29.875 0.312 18.433 1.00 96.38 266 GLU A CA 1
ATOM 2129 C C . GLU A 1 266 ? 31.134 0.055 17.598 1.00 96.38 266 GLU A C 1
ATOM 2131 O O . GLU A 1 266 ? 31.053 0.001 16.375 1.00 96.38 266 GLU A O 1
ATOM 2136 N N . ASN A 1 267 ? 32.291 -0.191 18.232 1.00 95.62 267 ASN A N 1
ATOM 2137 C CA . ASN A 1 267 ? 33.524 -0.542 17.517 1.00 95.62 267 ASN A CA 1
ATOM 2138 C C . ASN A 1 267 ? 33.387 -1.837 16.701 1.00 95.62 267 ASN A C 1
ATOM 2140 O O . ASN A 1 267 ? 33.939 -1.934 15.602 1.00 95.62 267 ASN A O 1
ATOM 2144 N N . MET A 1 268 ? 32.657 -2.829 17.219 1.00 95.31 268 MET A N 1
ATOM 2145 C CA . MET A 1 268 ? 32.381 -4.078 16.509 1.00 95.31 268 MET A CA 1
ATOM 2146 C C . MET A 1 268 ? 31.456 -3.840 15.308 1.00 95.31 268 MET A C 1
ATOM 2148 O O . MET A 1 268 ? 31.809 -4.238 14.199 1.00 95.31 268 MET A O 1
ATOM 2152 N N . VAL A 1 269 ? 30.333 -3.136 15.479 1.00 94.31 269 VAL A N 1
ATOM 2153 C CA . VAL A 1 269 ? 29.370 -2.833 14.404 1.00 94.31 269 VAL A CA 1
ATOM 2154 C C . VAL A 1 269 ? 30.003 -1.924 13.347 1.00 94.31 269 VAL A C 1
ATOM 2156 O O . VAL A 1 269 ? 29.980 -2.258 12.160 1.00 94.31 269 VAL A O 1
ATOM 2159 N N . ALA A 1 270 ? 30.666 -0.839 13.757 1.00 92.25 270 ALA A N 1
ATOM 2160 C CA . ALA A 1 270 ? 31.442 0.037 12.879 1.00 92.25 270 ALA A CA 1
ATOM 2161 C C . ALA A 1 270 ? 32.500 -0.764 12.110 1.00 92.25 270 ALA A C 1
ATOM 2163 O O . ALA A 1 270 ? 32.614 -0.656 10.890 1.00 92.25 270 ALA A O 1
ATOM 2164 N N . GLY A 1 271 ? 33.237 -1.630 12.808 1.00 90.62 271 GLY A N 1
ATOM 2165 C CA . GLY A 1 271 ? 34.247 -2.506 12.231 1.00 90.62 271 GLY A CA 1
ATOM 2166 C C . GLY A 1 271 ? 33.687 -3.487 11.198 1.00 90.62 271 GLY A C 1
ATOM 2167 O O . GLY A 1 271 ? 34.227 -3.578 10.091 1.00 90.62 271 GLY A O 1
ATOM 2168 N N . VAL A 1 272 ? 32.585 -4.168 11.518 1.00 91.81 272 VAL A N 1
ATOM 2169 C CA . VAL A 1 272 ? 31.879 -5.115 10.642 1.00 91.81 272 VAL A CA 1
ATOM 2170 C C . VAL A 1 272 ? 31.358 -4.411 9.393 1.00 91.81 272 VAL A C 1
ATOM 2172 O O . VAL A 1 272 ? 31.733 -4.785 8.279 1.00 91.81 272 VAL A O 1
ATOM 2175 N N . PHE A 1 273 ? 30.562 -3.351 9.546 1.00 89.69 273 PHE A N 1
ATOM 2176 C CA . PHE A 1 273 ? 29.963 -2.651 8.410 1.00 89.69 273 PHE A CA 1
ATOM 2177 C C . PHE A 1 273 ? 30.976 -1.807 7.623 1.00 89.69 273 PHE A C 1
ATOM 2179 O O . PHE A 1 273 ? 30.816 -1.654 6.412 1.00 89.69 273 PHE A O 1
ATOM 2186 N N . SER A 1 274 ? 32.110 -1.401 8.213 1.00 87.12 274 SER A N 1
ATOM 2187 C CA . SER A 1 274 ? 33.239 -0.844 7.445 1.00 87.12 274 SER A CA 1
ATOM 2188 C C . SER A 1 274 ? 33.804 -1.832 6.417 1.00 87.12 274 SER A C 1
ATOM 2190 O O . SER A 1 274 ? 34.423 -1.402 5.437 1.00 87.12 274 SER A O 1
ATOM 2192 N N . ARG A 1 275 ? 33.565 -3.147 6.564 1.00 86.19 275 ARG A N 1
ATOM 2193 C CA . ARG A 1 275 ? 33.918 -4.136 5.535 1.00 86.19 275 ARG A CA 1
ATOM 2194 C C . ARG A 1 275 ? 32.963 -4.130 4.346 1.00 86.19 275 ARG A C 1
ATOM 2196 O O . ARG A 1 275 ? 33.385 -4.600 3.298 1.00 86.19 275 ARG A O 1
ATOM 2203 N N . ALA A 1 276 ? 31.744 -3.602 4.439 1.00 83.56 276 ALA A N 1
ATOM 2204 C CA . ALA A 1 276 ? 30.804 -3.608 3.317 1.00 83.56 276 ALA A CA 1
ATOM 2205 C C . ALA A 1 276 ? 31.340 -2.821 2.104 1.00 83.56 276 ALA A C 1
ATOM 2207 O O . ALA A 1 276 ? 31.878 -1.715 2.239 1.00 83.56 276 ALA A O 1
ATOM 2208 N N . GLU A 1 277 ? 31.191 -3.380 0.902 1.00 75.12 277 GLU A N 1
ATOM 2209 C CA . GLU A 1 277 ? 31.289 -2.632 -0.357 1.00 75.12 277 GLU A CA 1
ATOM 2210 C C . GLU A 1 277 ? 30.255 -1.483 -0.361 1.00 75.12 277 GLU A C 1
ATOM 2212 O O . GLU A 1 277 ? 29.176 -1.614 0.223 1.00 75.12 277 GLU A O 1
ATOM 2217 N N . SER A 1 278 ? 30.614 -0.331 -0.939 1.00 59.19 278 SER A N 1
ATOM 2218 C CA . SER A 1 278 ? 29.959 0.964 -0.677 1.00 59.19 278 SER A CA 1
ATOM 2219 C C . SER A 1 278 ? 28.440 0.956 -0.881 1.00 59.19 278 SER A C 1
ATOM 2221 O O . SER A 1 278 ? 27.917 0.286 -1.782 1.00 59.19 278 SER A O 1
ATOM 2223 N N . GLN A 1 279 ? 27.725 1.707 -0.038 1.00 54.84 279 GLN A N 1
ATOM 2224 C CA . GLN A 1 279 ? 26.292 1.940 -0.215 1.00 54.84 279 GLN A CA 1
ATOM 2225 C C . GLN A 1 279 ? 26.015 2.648 -1.563 1.00 54.84 279 GLN A C 1
ATOM 2227 O O . GLN A 1 279 ? 26.905 3.318 -2.091 1.00 54.84 279 GLN A O 1
ATOM 2232 N N . PRO A 1 280 ? 24.833 2.434 -2.177 1.00 46.25 280 PRO A N 1
ATOM 2233 C CA . PRO A 1 280 ? 24.395 3.183 -3.357 1.00 46.25 280 PRO A CA 1
ATOM 2234 C C . PRO A 1 280 ? 23.761 4.535 -2.978 1.00 46.25 280 PRO A C 1
ATOM 2236 O O . PRO A 1 280 ? 23.684 5.429 -3.812 1.00 46.25 280 PRO A O 1
ATOM 2239 N N . THR A 1 281 ? 23.308 4.649 -1.731 1.00 50.34 281 THR A N 1
ATOM 2240 C CA . THR A 1 281 ? 22.951 5.859 -0.992 1.00 50.34 281 THR A CA 1
ATOM 2241 C C . THR A 1 281 ? 24.220 6.571 -0.519 1.00 50.34 281 THR A C 1
ATOM 2243 O O . THR A 1 281 ? 25.202 5.918 -0.164 1.00 50.34 281 THR A O 1
ATOM 2246 N N . GLU A 1 282 ? 24.207 7.906 -0.504 1.00 54.00 282 GLU A N 1
ATOM 2247 C CA . GLU A 1 282 ? 25.351 8.725 -0.059 1.00 54.00 282 GLU A CA 1
ATOM 2248 C C . GLU A 1 282 ? 25.407 8.919 1.470 1.00 54.00 282 GLU A C 1
ATOM 2250 O O . GLU A 1 282 ? 26.343 9.530 1.985 1.00 54.00 282 GLU A O 1
ATOM 2255 N N . GLU A 1 283 ? 24.427 8.393 2.211 1.00 65.44 283 GLU A N 1
ATOM 2256 C CA . GLU A 1 283 ? 24.329 8.574 3.660 1.00 65.44 283 GLU A CA 1
ATOM 2257 C C . GLU A 1 283 ? 25.367 7.749 4.453 1.00 65.44 283 GLU A C 1
ATOM 2259 O O . GLU A 1 283 ? 25.645 6.589 4.121 1.00 65.44 283 GLU A O 1
ATOM 2264 N N . PRO A 1 284 ? 25.947 8.319 5.528 1.00 72.38 284 PRO A N 1
ATOM 2265 C CA . PRO A 1 284 ? 26.855 7.604 6.416 1.00 72.38 284 PRO A CA 1
ATOM 2266 C C . PRO A 1 284 ? 26.105 6.625 7.331 1.00 72.38 284 PRO A C 1
ATOM 2268 O O . PRO A 1 284 ? 24.944 6.827 7.678 1.00 72.38 284 PRO A O 1
ATOM 2271 N N . LEU A 1 285 ? 26.807 5.587 7.795 1.00 83.25 285 LEU A N 1
ATOM 2272 C CA . LEU A 1 285 ? 26.280 4.663 8.802 1.00 83.25 285 LEU A CA 1
ATOM 2273 C C . LEU A 1 285 ? 26.008 5.408 10.119 1.00 83.25 285 LEU A C 1
ATOM 2275 O O . LEU A 1 285 ? 26.944 5.881 10.765 1.00 83.25 285 LEU A O 1
ATOM 2279 N N . ARG A 1 286 ? 24.734 5.460 10.513 1.00 90.50 286 ARG A N 1
ATOM 2280 C CA . ARG A 1 286 ? 24.257 5.950 11.814 1.00 90.50 286 ARG A CA 1
ATOM 2281 C C . ARG A 1 286 ? 23.872 4.776 12.707 1.00 90.50 286 ARG A C 1
ATOM 2283 O O . ARG A 1 286 ? 23.404 3.751 12.205 1.00 90.50 286 ARG A O 1
ATOM 2290 N N . MET A 1 287 ? 24.037 4.947 14.014 1.00 94.38 287 MET A N 1
ATOM 2291 C CA . MET A 1 287 ? 23.555 4.009 15.033 1.00 94.38 287 MET A CA 1
ATOM 2292 C C . MET A 1 287 ? 22.711 4.745 16.074 1.00 94.38 287 MET A C 1
ATOM 2294 O O . MET A 1 287 ? 22.906 5.946 16.269 1.00 94.38 287 MET A O 1
ATOM 2298 N N . ARG A 1 288 ? 21.826 4.040 16.782 1.00 95.81 288 ARG A N 1
ATOM 2299 C CA . ARG A 1 288 ? 21.175 4.574 17.985 1.00 95.81 288 ARG A CA 1
ATOM 2300 C C . ARG A 1 288 ? 21.019 3.528 19.080 1.00 95.81 288 ARG A C 1
ATOM 2302 O O . ARG A 1 288 ? 20.821 2.348 18.790 1.00 95.81 288 ARG A O 1
ATOM 2309 N N . TRP A 1 289 ? 21.088 3.989 20.323 1.00 96.75 289 TRP A N 1
ATOM 2310 C CA . TRP A 1 289 ? 20.817 3.195 21.517 1.00 96.75 289 TRP A CA 1
ATOM 2311 C C . TRP A 1 289 ? 19.371 3.404 21.972 1.00 96.75 289 TRP A C 1
ATOM 2313 O O . TRP A 1 289 ? 18.908 4.539 22.092 1.00 96.75 289 TRP A O 1
ATOM 2323 N N . VAL A 1 290 ? 18.671 2.305 22.252 1.00 95.56 290 VAL A N 1
ATOM 2324 C CA . VAL A 1 290 ? 17.276 2.289 22.719 1.00 95.56 290 VAL A CA 1
ATOM 2325 C C . VAL A 1 290 ? 17.221 1.576 24.072 1.00 95.56 290 VAL A C 1
ATOM 2327 O O . VAL A 1 290 ? 17.921 0.584 24.262 1.00 95.56 290 VAL A O 1
ATOM 2330 N N . GLU A 1 291 ? 16.438 2.075 25.035 1.00 95.31 291 GLU A N 1
ATOM 2331 C CA . GLU A 1 291 ? 16.183 1.347 26.292 1.00 95.31 291 GLU A CA 1
ATOM 2332 C C . GLU A 1 291 ? 15.391 0.065 25.997 1.00 95.31 291 GLU A C 1
ATOM 2334 O O . GLU A 1 291 ? 14.367 0.117 25.319 1.00 95.31 291 GLU A O 1
ATOM 2339 N N . ALA A 1 292 ? 15.850 -1.071 26.524 1.00 94.38 292 ALA A N 1
ATOM 2340 C CA . ALA A 1 292 ? 15.230 -2.380 26.320 1.00 94.38 292 ALA A CA 1
ATOM 2341 C C . ALA A 1 292 ? 15.036 -3.109 27.660 1.00 94.38 292 ALA A C 1
ATOM 2343 O O . ALA A 1 292 ? 15.517 -2.657 28.698 1.00 94.38 292 ALA A O 1
ATOM 2344 N N . TYR A 1 293 ? 14.368 -4.264 27.643 1.00 94.25 293 TYR A N 1
ATOM 2345 C CA . TYR A 1 293 ? 14.199 -5.123 28.817 1.00 94.25 293 TYR A CA 1
ATOM 2346 C C . TYR A 1 293 ? 14.526 -6.579 28.477 1.00 94.25 293 TYR A C 1
ATOM 2348 O O . TYR A 1 293 ? 13.914 -7.164 27.586 1.00 94.25 293 TYR A O 1
ATOM 2356 N N . PHE A 1 294 ? 15.425 -7.190 29.251 1.00 94.88 294 PHE A N 1
ATOM 2357 C CA . PHE A 1 294 ? 15.696 -8.627 29.202 1.00 94.88 294 PHE A CA 1
ATOM 2358 C C . PHE A 1 294 ? 15.702 -9.199 30.628 1.00 94.88 294 PHE A C 1
ATOM 2360 O O . PHE A 1 294 ? 16.302 -8.589 31.517 1.00 94.88 294 PHE A O 1
ATOM 2367 N N . PRO A 1 295 ? 15.112 -10.382 30.890 1.00 93.94 295 PRO A N 1
ATOM 2368 C CA . PRO A 1 295 ? 15.048 -10.943 32.243 1.00 93.94 295 PRO A CA 1
ATOM 2369 C C . PRO A 1 295 ? 16.403 -11.174 32.934 1.00 93.94 295 PRO A C 1
ATOM 2371 O O . PRO A 1 295 ? 16.435 -11.232 34.162 1.00 93.94 295 PRO A O 1
ATOM 2374 N N . PHE A 1 296 ? 17.507 -11.225 32.180 1.00 94.31 296 PHE A N 1
ATOM 2375 C CA . PHE A 1 296 ? 18.874 -11.521 32.635 1.00 94.31 296 PHE A CA 1
ATOM 2376 C C . PHE A 1 296 ? 19.853 -10.325 32.598 1.00 94.31 296 PHE A C 1
ATOM 2378 O O . PHE A 1 296 ? 21.013 -10.486 32.987 1.00 94.31 296 PHE A O 1
ATOM 2385 N N . THR A 1 297 ? 19.424 -9.122 32.194 1.00 96.62 297 THR A N 1
ATOM 2386 C CA . THR A 1 297 ? 20.254 -7.900 32.257 1.00 96.62 297 THR A CA 1
ATOM 2387 C C . THR A 1 297 ? 19.474 -6.691 32.784 1.00 96.62 297 THR A C 1
ATOM 2389 O O . THR A 1 297 ? 18.282 -6.543 32.526 1.00 96.62 297 THR A O 1
ATOM 2392 N N . SER A 1 298 ? 20.137 -5.809 33.537 1.00 95.19 298 SER A N 1
ATOM 2393 C CA . SER A 1 298 ? 19.594 -4.506 33.953 1.00 95.19 298 SER A CA 1
ATOM 2394 C C . SER A 1 298 ? 20.720 -3.571 34.423 1.00 95.19 298 SER A C 1
ATOM 2396 O O . SER A 1 298 ? 21.460 -3.957 35.330 1.00 95.19 298 SER A O 1
ATOM 2398 N N . PRO A 1 299 ? 20.883 -2.356 33.878 1.00 96.38 299 PRO A N 1
ATOM 2399 C CA . PRO A 1 299 ? 20.156 -1.802 32.739 1.00 96.38 299 PRO A CA 1
ATOM 2400 C C . PRO A 1 299 ? 20.425 -2.566 31.430 1.00 96.38 299 PRO A C 1
ATOM 2402 O O . PRO A 1 299 ? 21.423 -3.286 31.307 1.00 96.38 299 PRO A O 1
ATOM 2405 N N . SER A 1 300 ? 19.518 -2.412 30.469 1.00 97.12 300 SER A N 1
ATOM 2406 C CA . SER A 1 300 ? 19.479 -3.103 29.177 1.00 97.12 300 SER A CA 1
ATOM 2407 C C . SER A 1 300 ? 19.238 -2.129 28.020 1.00 97.12 300 SER A C 1
ATOM 2409 O O . SER A 1 300 ? 18.539 -1.124 28.171 1.00 97.12 300 SER A O 1
ATOM 2411 N N . TRP A 1 301 ? 19.805 -2.434 26.853 1.00 97.38 301 TRP A N 1
ATOM 2412 C CA . TRP A 1 301 ? 19.652 -1.645 25.630 1.00 97.38 301 TRP A CA 1
ATOM 2413 C C . TRP A 1 301 ? 19.651 -2.511 24.374 1.00 97.38 301 TRP A C 1
ATOM 2415 O O . TRP A 1 301 ? 20.310 -3.552 24.314 1.00 97.38 301 TRP A O 1
ATOM 2425 N N . GLU A 1 302 ? 19.008 -2.005 23.331 1.00 97.25 302 GLU A N 1
ATOM 2426 C CA . GLU A 1 302 ? 19.172 -2.469 21.955 1.00 97.25 302 GLU A CA 1
ATOM 2427 C C . GLU A 1 302 ? 20.000 -1.457 21.155 1.00 97.25 302 GLU A C 1
ATOM 2429 O O . GLU A 1 302 ? 19.967 -0.249 21.418 1.00 97.25 302 GLU A O 1
ATOM 2434 N N . LEU A 1 303 ? 20.774 -1.967 20.193 1.00 96.62 303 LEU A N 1
ATOM 2435 C CA . LEU A 1 303 ? 21.522 -1.158 19.232 1.00 96.62 303 LEU A CA 1
ATOM 2436 C C . LEU A 1 303 ? 20.887 -1.325 17.857 1.00 96.62 303 LEU A C 1
ATOM 2438 O O . LEU A 1 303 ? 20.852 -2.429 17.303 1.00 96.62 303 LEU A O 1
ATOM 2442 N N . GLU A 1 304 ? 20.437 -0.214 17.289 1.00 95.62 304 GLU A N 1
ATOM 2443 C CA . GLU A 1 304 ? 19.890 -0.160 15.938 1.00 95.62 304 GLU A CA 1
ATOM 2444 C C . GLU A 1 304 ? 20.842 0.572 14.993 1.00 95.62 304 GLU A C 1
ATOM 2446 O O . GLU A 1 304 ? 21.566 1.486 15.399 1.00 95.62 304 GLU A O 1
ATOM 2451 N N . ILE A 1 305 ? 20.815 0.204 13.711 1.00 92.31 305 ILE A N 1
ATOM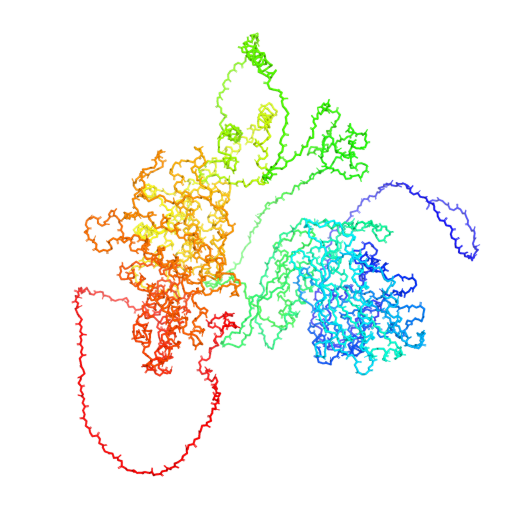 2452 C CA . ILE A 1 305 ? 21.504 0.931 12.639 1.00 92.31 305 ILE A CA 1
ATOM 2453 C C . ILE A 1 305 ? 20.501 1.470 11.622 1.00 92.31 305 ILE A C 1
ATOM 2455 O O . ILE A 1 305 ? 19.476 0.840 11.369 1.00 92.31 305 ILE A O 1
ATOM 2459 N N . PHE A 1 306 ? 20.803 2.616 11.014 1.00 88.44 306 PHE A N 1
ATOM 2460 C CA . PHE A 1 306 ? 19.971 3.168 9.943 1.00 88.44 306 PHE A CA 1
ATOM 2461 C C . PHE A 1 306 ? 20.318 2.506 8.598 1.00 88.44 306 PHE A C 1
ATOM 2463 O O . PHE A 1 306 ? 21.491 2.472 8.206 1.00 88.44 306 PHE A O 1
ATOM 2470 N N . TYR A 1 307 ? 19.323 1.947 7.902 1.00 79.00 307 TYR A N 1
ATOM 2471 C CA . TYR A 1 307 ? 19.517 1.165 6.676 1.00 79.00 307 TYR A CA 1
ATOM 2472 C C . TYR A 1 307 ? 18.279 1.209 5.756 1.00 79.00 307 TYR A C 1
ATOM 2474 O O . TYR A 1 307 ? 17.173 0.895 6.176 1.00 79.00 307 TYR A O 1
ATOM 2482 N N . ASP A 1 308 ? 18.483 1.553 4.477 1.00 75.62 308 ASP A N 1
ATOM 2483 C CA . ASP A 1 308 ? 17.456 1.597 3.404 1.00 75.62 308 ASP A CA 1
ATOM 2484 C C . ASP A 1 308 ? 16.219 2.487 3.695 1.00 75.62 308 ASP A C 1
ATOM 2486 O O . ASP A 1 308 ? 15.191 2.363 3.035 1.00 75.62 308 ASP A O 1
ATOM 2490 N N . GLY A 1 309 ? 16.343 3.419 4.651 1.00 81.62 309 GLY A N 1
ATOM 2491 C CA . GLY A 1 309 ? 15.303 4.373 5.066 1.00 81.62 309 GLY A CA 1
ATOM 2492 C C . GLY A 1 309 ? 14.742 4.135 6.473 1.00 81.62 309 GLY A C 1
ATOM 2493 O O . GLY A 1 309 ? 14.169 5.058 7.049 1.00 81.62 309 GLY A O 1
ATOM 2494 N N . ASP A 1 310 ? 14.965 2.949 7.043 1.00 86.12 310 ASP A N 1
ATOM 2495 C CA . ASP A 1 310 ? 14.435 2.529 8.343 1.00 86.12 310 ASP A CA 1
ATOM 2496 C C . ASP A 1 310 ? 15.544 2.332 9.393 1.00 86.12 310 ASP A C 1
ATOM 2498 O O . ASP A 1 310 ? 16.730 2.191 9.079 1.00 86.12 310 ASP A O 1
ATOM 2502 N N . TRP A 1 311 ? 15.153 2.297 10.670 1.00 92.25 311 TRP A N 1
ATOM 2503 C CA . TRP A 1 311 ? 16.013 1.829 11.761 1.00 92.25 311 TRP A CA 1
ATOM 2504 C C . TRP A 1 311 ? 15.862 0.316 11.938 1.00 92.25 311 TRP A C 1
ATOM 2506 O O . TRP A 1 311 ? 14.751 -0.208 11.910 1.00 92.25 311 TRP A O 1
ATOM 2516 N N . VAL A 1 312 ? 16.987 -0.382 12.101 1.00 91.00 312 VAL A N 1
ATOM 2517 C CA . VAL A 1 312 ? 17.038 -1.845 12.196 1.00 91.00 312 VAL A CA 1
ATOM 2518 C C . VAL A 1 312 ? 17.880 -2.265 13.400 1.00 91.00 312 VAL A C 1
ATOM 2520 O O . VAL A 1 312 ? 19.106 -2.141 13.382 1.00 91.00 312 VAL A O 1
ATOM 2523 N N . GLU A 1 313 ? 17.222 -2.805 14.425 1.00 94.19 313 GLU A N 1
ATOM 2524 C CA . GLU A 1 313 ? 17.826 -3.544 15.544 1.00 94.19 313 GLU A CA 1
ATOM 2525 C C . GLU A 1 313 ? 18.784 -4.638 15.039 1.00 94.19 313 GLU A C 1
ATOM 2527 O O . GLU A 1 313 ? 18.455 -5.414 14.135 1.00 94.19 313 GLU A O 1
ATOM 2532 N N . VAL A 1 314 ? 20.005 -4.685 15.581 1.00 93.62 314 VAL A N 1
ATOM 2533 C CA . VAL A 1 314 ? 21.017 -5.702 15.225 1.00 93.62 314 VAL A CA 1
ATOM 2534 C C . VAL A 1 314 ? 21.480 -6.551 16.409 1.00 93.62 314 VAL A C 1
ATOM 2536 O O . VAL A 1 314 ? 22.052 -7.626 16.187 1.00 93.62 314 VAL A O 1
ATOM 2539 N N . LEU A 1 315 ? 21.262 -6.079 17.641 1.00 97.06 315 LEU A N 1
ATOM 2540 C CA . LEU A 1 315 ? 21.575 -6.784 18.885 1.00 97.06 315 LEU A CA 1
ATOM 2541 C C . LEU A 1 315 ? 20.830 -6.192 20.089 1.00 97.06 315 LEU A C 1
ATOM 2543 O O . LEU A 1 315 ? 20.583 -4.985 20.139 1.00 97.06 315 LEU A O 1
ATOM 2547 N N . GLY A 1 316 ? 20.598 -7.043 21.090 1.00 97.50 316 GLY A N 1
ATOM 2548 C CA . GLY A 1 316 ? 20.215 -6.668 22.454 1.00 97.50 316 GLY A CA 1
ATOM 2549 C C . GLY A 1 316 ? 21.365 -6.918 23.435 1.00 97.50 316 GLY A C 1
ATOM 2550 O O . GLY A 1 316 ? 22.191 -7.815 23.229 1.00 97.50 316 GLY A O 1
ATOM 2551 N N . CYS A 1 317 ? 21.471 -6.113 24.491 1.00 98.06 317 CYS A N 1
ATOM 2552 C CA . CYS A 1 317 ? 22.561 -6.185 25.466 1.00 98.06 317 CYS A CA 1
ATOM 2553 C C . CYS A 1 317 ? 22.207 -5.557 26.824 1.00 98.06 317 CYS A C 1
ATOM 2555 O O . CYS A 1 317 ? 21.169 -4.918 26.978 1.00 98.06 317 CYS A O 1
ATOM 2557 N N . GLY A 1 318 ? 23.097 -5.697 27.808 1.00 97.50 318 GLY A N 1
ATOM 2558 C CA . GLY A 1 318 ? 22.982 -4.987 29.081 1.00 97.50 318 GLY A CA 1
ATOM 2559 C C . GLY A 1 318 ? 24.026 -5.379 30.126 1.00 97.50 318 GLY A C 1
ATOM 2560 O O . GLY A 1 318 ? 24.922 -6.194 29.882 1.00 97.50 318 GLY A O 1
ATOM 2561 N N . VAL A 1 319 ? 23.898 -4.791 31.316 1.00 97.50 319 VAL A N 1
ATOM 2562 C CA . VAL A 1 319 ? 24.656 -5.177 32.518 1.00 97.50 319 VAL A CA 1
ATOM 2563 C C . VAL A 1 319 ? 24.075 -6.489 33.048 1.00 97.50 319 VAL A C 1
ATOM 2565 O O . VAL A 1 319 ? 22.878 -6.562 33.314 1.00 97.50 319 VAL A O 1
ATOM 2568 N N . VAL A 1 320 ? 24.900 -7.528 33.197 1.00 96.88 320 VAL A N 1
ATOM 2569 C CA . VAL A 1 320 ? 24.463 -8.874 33.622 1.00 96.88 320 VAL A CA 1
ATOM 2570 C C . VAL A 1 320 ? 23.796 -8.807 34.992 1.00 96.88 320 VAL A C 1
ATOM 2572 O O . VAL A 1 320 ? 24.297 -8.128 35.891 1.00 96.88 320 VAL A O 1
ATOM 2575 N N . LYS A 1 321 ? 22.668 -9.505 35.165 1.00 95.44 321 LYS A N 1
ATOM 2576 C CA . LYS A 1 321 ? 22.022 -9.633 36.473 1.00 95.44 321 LYS A CA 1
ATOM 2577 C C . LYS A 1 321 ? 22.905 -10.383 37.465 1.00 95.44 321 LYS A C 1
ATOM 2579 O O . LYS A 1 321 ? 23.438 -11.452 37.160 1.00 95.44 321 LYS A O 1
ATOM 2584 N N . HIS A 1 322 ? 23.066 -9.819 38.656 1.00 94.38 322 HIS A N 1
ATOM 2585 C CA . HIS A 1 322 ? 23.962 -10.341 39.679 1.00 94.38 322 HIS A CA 1
ATOM 2586 C C . HIS A 1 322 ? 23.575 -11.764 40.107 1.00 94.38 322 HIS A C 1
ATOM 2588 O O . HIS A 1 322 ? 24.445 -12.596 40.354 1.00 94.38 322 HIS A O 1
ATOM 2594 N N . GLU A 1 323 ? 22.280 -12.081 40.091 1.00 92.19 323 GLU A N 1
ATOM 2595 C CA . GLU A 1 323 ? 21.722 -13.404 40.367 1.00 92.19 323 GLU A CA 1
ATOM 2596 C C . GLU A 1 323 ? 22.295 -14.482 39.435 1.00 92.19 323 GLU A C 1
ATOM 2598 O O . GLU A 1 323 ? 22.613 -15.576 39.897 1.00 92.19 323 GLU A O 1
ATOM 2603 N N . LEU A 1 324 ? 22.529 -14.171 38.152 1.00 93.31 324 LEU A N 1
ATOM 2604 C CA . LEU A 1 324 ? 23.154 -15.100 37.202 1.00 93.31 324 LEU A CA 1
ATOM 2605 C C . LEU A 1 324 ? 24.631 -15.348 37.551 1.00 93.31 324 LEU A C 1
ATOM 2607 O O . LEU A 1 324 ? 25.109 -16.480 37.455 1.00 93.31 324 LEU A O 1
ATOM 2611 N N . HIS A 1 325 ? 25.362 -14.330 38.015 1.00 92.19 325 HIS A N 1
ATOM 2612 C CA . HIS A 1 325 ? 26.722 -14.514 38.535 1.00 92.19 325 HIS A CA 1
ATOM 2613 C C . HIS A 1 325 ? 26.744 -15.320 39.846 1.00 92.19 325 HIS A C 1
ATOM 2615 O O . HIS A 1 325 ? 27.633 -16.156 40.016 1.00 92.19 325 HIS A O 1
ATOM 2621 N N . VAL A 1 326 ? 25.762 -15.141 40.737 1.00 90.56 326 VAL A N 1
ATOM 2622 C CA . VAL A 1 326 ? 25.595 -15.955 41.956 1.00 90.56 326 VAL A CA 1
ATOM 2623 C C . VAL A 1 326 ? 25.297 -17.417 41.599 1.00 90.56 326 VAL A C 1
ATOM 2625 O O . VAL A 1 326 ? 26.013 -18.303 42.063 1.00 90.56 326 VAL A O 1
ATOM 2628 N N . ALA A 1 327 ? 24.318 -17.672 40.724 1.00 87.50 327 ALA A N 1
ATOM 2629 C CA . ALA A 1 327 ? 23.941 -19.010 40.257 1.00 87.50 327 ALA A CA 1
ATOM 2630 C C . ALA A 1 327 ? 25.092 -19.728 39.527 1.00 87.50 327 ALA A C 1
ATOM 2632 O O . ALA A 1 327 ? 25.300 -20.924 39.711 1.00 87.50 327 ALA A O 1
ATOM 2633 N N . SER A 1 328 ? 25.917 -18.981 38.785 1.00 90.75 328 SER A N 1
ATOM 2634 C CA . SER A 1 328 ? 27.144 -19.488 38.145 1.00 90.75 328 SER A CA 1
ATOM 2635 C C . SER A 1 328 ? 28.299 -19.760 39.129 1.00 90.75 328 SER A C 1
ATOM 2637 O O . SER A 1 328 ? 29.416 -20.053 38.700 1.00 90.75 328 SER A O 1
ATOM 2639 N N . GLY A 1 329 ? 28.086 -19.606 40.442 1.00 90.44 329 GLY A N 1
ATOM 2640 C CA . GLY A 1 329 ? 29.104 -19.800 41.479 1.00 90.44 329 GLY A CA 1
ATOM 2641 C C . GLY A 1 329 ? 30.168 -18.696 41.548 1.00 90.44 329 GLY A C 1
ATOM 2642 O O . GLY A 1 329 ? 31.264 -18.935 42.055 1.00 90.44 329 GLY A O 1
ATOM 2643 N N . ARG A 1 330 ? 29.891 -17.494 41.019 1.00 90.69 330 ARG A N 1
ATOM 2644 C CA . ARG A 1 330 ? 30.859 -16.384 40.886 1.00 90.69 330 ARG A CA 1
ATOM 2645 C C . ARG A 1 330 ? 30.333 -15.028 41.392 1.00 90.69 330 ARG A C 1
ATOM 2647 O O . ARG A 1 330 ? 30.424 -14.037 40.667 1.00 90.69 330 ARG A O 1
ATOM 2654 N N . PRO A 1 331 ? 29.876 -14.929 42.657 1.00 92.12 331 PRO A N 1
ATOM 2655 C CA . PRO A 1 331 ? 29.314 -13.697 43.231 1.00 92.12 331 PRO A CA 1
ATOM 2656 C C . PRO A 1 331 ? 30.292 -12.506 43.292 1.00 92.12 331 PRO A C 1
ATOM 2658 O O . PRO A 1 331 ? 29.873 -11.371 43.489 1.00 92.12 331 PRO A O 1
ATOM 2661 N N . SER A 1 332 ? 31.602 -12.722 43.119 1.00 91.19 332 SER A N 1
ATOM 2662 C CA . SER A 1 332 ? 32.589 -11.634 43.056 1.00 91.19 332 SER A CA 1
ATOM 2663 C C . SER A 1 332 ? 32.725 -10.985 41.671 1.00 91.19 332 SER A C 1
ATOM 2665 O O . SER A 1 332 ? 33.540 -10.071 41.518 1.00 91.19 332 SER A O 1
ATOM 2667 N N . ARG A 1 333 ? 31.985 -11.446 40.653 1.00 91.50 333 ARG A N 1
ATOM 2668 C CA . ARG A 1 333 ? 32.034 -10.889 39.294 1.00 91.50 333 ARG A CA 1
ATOM 2669 C C . ARG A 1 333 ? 30.955 -9.826 39.046 1.00 91.50 333 ARG A C 1
ATOM 2671 O O . ARG A 1 333 ? 29.887 -9.840 39.648 1.00 91.50 333 ARG A O 1
ATOM 2678 N N . LEU A 1 334 ? 31.286 -8.913 38.137 1.00 92.94 334 LEU A N 1
ATOM 2679 C CA . LEU A 1 334 ? 30.449 -7.856 37.563 1.00 92.94 334 LEU A CA 1
ATOM 2680 C C . LEU A 1 334 ? 30.730 -7.838 36.055 1.00 92.94 334 LEU A C 1
ATOM 2682 O O . LEU A 1 334 ? 31.896 -7.940 35.665 1.00 92.94 334 LEU A O 1
ATOM 2686 N N . GLY A 1 335 ? 29.722 -7.680 35.198 1.00 95.31 335 GLY A N 1
ATOM 2687 C CA . GLY A 1 335 ? 29.943 -7.740 33.754 1.00 95.31 335 GLY A CA 1
ATOM 2688 C C . GLY A 1 335 ? 28.792 -7.256 32.883 1.00 95.31 335 GLY A C 1
ATOM 2689 O O . GLY A 1 335 ? 27.726 -6.881 33.368 1.00 95.31 335 GLY A O 1
ATOM 2690 N N . TRP A 1 336 ? 29.028 -7.295 31.574 1.00 97.88 336 TRP A N 1
ATOM 2691 C CA . TRP A 1 336 ? 28.022 -7.080 30.537 1.00 97.88 336 TRP A CA 1
ATOM 2692 C C . TRP A 1 336 ? 27.874 -8.311 29.645 1.00 97.88 336 TRP A C 1
ATOM 2694 O O . TRP A 1 336 ? 28.805 -9.113 29.520 1.00 97.88 336 TRP A O 1
ATOM 2704 N N . ALA A 1 337 ? 26.715 -8.425 28.998 1.00 98.19 337 ALA A N 1
ATOM 2705 C CA . ALA A 1 337 ? 26.426 -9.416 27.968 1.00 98.19 337 ALA A CA 1
ATOM 2706 C C . ALA A 1 337 ? 25.685 -8.779 26.780 1.00 98.19 337 ALA A C 1
ATOM 2708 O O . ALA A 1 337 ? 25.032 -7.744 26.920 1.00 98.19 337 ALA A O 1
ATOM 2709 N N . PHE A 1 338 ? 25.788 -9.412 25.615 1.00 98.44 338 PHE A N 1
ATOM 2710 C CA . PHE A 1 338 ? 25.027 -9.107 24.408 1.00 98.44 338 PHE A CA 1
ATOM 2711 C C . PHE A 1 338 ? 24.638 -10.392 23.674 1.00 98.44 338 PHE A C 1
ATOM 2713 O O . PHE A 1 338 ? 25.378 -11.377 23.710 1.00 98.44 338 PHE A O 1
ATOM 2720 N N . GLY A 1 339 ? 23.519 -10.348 22.953 1.00 97.75 339 GLY A N 1
ATOM 2721 C CA . GLY A 1 339 ? 23.101 -11.360 21.988 1.00 97.75 339 GLY A CA 1
ATOM 2722 C C . GLY A 1 339 ? 22.778 -10.693 20.652 1.00 97.75 339 GLY A C 1
ATOM 2723 O O . GLY A 1 339 ? 21.997 -9.743 20.606 1.00 97.75 339 GLY A O 1
ATOM 2724 N N . LEU A 1 340 ? 23.388 -11.165 19.561 1.00 97.19 340 LEU A N 1
ATOM 2725 C CA . LEU A 1 340 ? 23.203 -10.599 18.218 1.00 97.19 340 LEU A CA 1
ATOM 2726 C C . LEU A 1 340 ? 22.748 -11.639 17.191 1.00 97.19 340 LEU A C 1
ATOM 2728 O O . LEU A 1 340 ? 23.104 -12.815 17.282 1.00 97.19 340 LEU A O 1
ATOM 2732 N N . GLY A 1 341 ? 21.968 -11.206 16.197 1.00 96.12 341 GLY A N 1
ATOM 2733 C CA . GLY A 1 341 ? 21.481 -12.060 15.109 1.00 96.12 341 GLY A CA 1
ATOM 2734 C C . GLY A 1 341 ? 22.477 -12.134 13.950 1.00 96.12 341 GLY A C 1
ATOM 2735 O O . GLY A 1 341 ? 22.545 -11.218 13.128 1.00 96.12 341 GLY A O 1
ATOM 2736 N N . LEU A 1 342 ? 23.223 -13.238 13.828 1.00 97.19 342 LEU A N 1
ATOM 2737 C CA . LEU A 1 342 ? 24.218 -13.402 12.758 1.00 97.19 342 LEU A CA 1
ATOM 2738 C C . LEU A 1 342 ? 23.579 -13.427 11.368 1.00 97.19 342 LEU A C 1
ATOM 2740 O O . LEU A 1 342 ? 24.168 -12.888 10.433 1.00 97.19 342 LEU A O 1
ATOM 2744 N N . ASP A 1 343 ? 22.391 -14.018 11.228 1.00 96.81 343 ASP A N 1
ATOM 2745 C CA . ASP A 1 343 ? 21.639 -14.035 9.970 1.00 96.81 343 ASP A CA 1
ATOM 2746 C C . ASP A 1 343 ? 21.222 -12.613 9.555 1.00 96.81 343 ASP A C 1
ATOM 2748 O O . ASP A 1 343 ? 21.454 -12.238 8.406 1.00 96.81 343 ASP A O 1
ATOM 2752 N N . ARG A 1 344 ? 20.738 -11.773 10.488 1.00 94.44 344 ARG A N 1
ATOM 2753 C CA . ARG A 1 344 ? 20.384 -10.364 10.213 1.00 94.44 344 ARG A CA 1
ATOM 2754 C C . ARG A 1 344 ? 21.618 -9.536 9.833 1.00 94.44 344 ARG A C 1
ATOM 2756 O O . ARG A 1 344 ? 21.611 -8.882 8.790 1.00 94.44 344 ARG A O 1
ATOM 2763 N N . ILE A 1 345 ? 22.717 -9.633 10.592 1.00 94.81 345 ILE A N 1
ATOM 2764 C CA . ILE A 1 345 ? 23.976 -8.944 10.247 1.00 94.81 345 ILE A CA 1
ATOM 2765 C C . ILE A 1 345 ? 24.522 -9.438 8.898 1.00 94.81 345 ILE A C 1
ATOM 2767 O O . ILE A 1 345 ? 24.938 -8.620 8.081 1.00 94.81 345 ILE A O 1
ATOM 2771 N N . ALA A 1 346 ? 24.484 -10.743 8.606 1.00 95.06 346 ALA A N 1
ATOM 2772 C CA . ALA A 1 346 ? 24.898 -11.278 7.306 1.00 95.06 346 ALA A CA 1
ATOM 2773 C C . ALA A 1 346 ? 23.997 -10.783 6.159 1.00 95.06 346 ALA A C 1
ATOM 2775 O O . ALA A 1 346 ? 24.506 -10.447 5.087 1.00 95.06 346 ALA A O 1
ATOM 2776 N N . MET A 1 347 ? 22.680 -10.696 6.368 1.00 94.12 347 MET A N 1
ATOM 2777 C CA . MET A 1 347 ? 21.745 -10.169 5.373 1.00 94.12 347 MET A CA 1
ATOM 2778 C C . MET A 1 347 ? 22.036 -8.709 5.031 1.00 94.12 347 MET A C 1
ATOM 2780 O O . MET A 1 347 ? 22.090 -8.385 3.847 1.00 94.12 347 MET A O 1
ATOM 2784 N N . LEU A 1 348 ? 22.322 -7.864 6.023 1.00 91.56 348 LEU A N 1
ATOM 2785 C CA . LEU A 1 348 ? 22.679 -6.456 5.819 1.00 91.56 348 LEU A CA 1
ATOM 2786 C C . LEU A 1 348 ? 24.082 -6.309 5.191 1.00 91.56 348 LEU A C 1
ATOM 2788 O O . LEU A 1 348 ? 24.244 -5.665 4.153 1.00 91.56 348 LEU A O 1
ATOM 2792 N N . LEU A 1 349 ? 25.094 -6.980 5.755 1.00 90.00 349 LEU A N 1
ATOM 2793 C CA . LEU A 1 349 ? 26.501 -6.921 5.327 1.00 90.00 349 LEU A CA 1
ATOM 2794 C C . LEU A 1 349 ? 26.716 -7.405 3.884 1.00 90.00 349 LEU A C 1
ATOM 2796 O O . LEU A 1 349 ? 27.508 -6.821 3.142 1.00 90.00 349 LEU A O 1
ATOM 2800 N N . PHE A 1 350 ? 26.011 -8.464 3.478 1.00 92.50 350 PHE A N 1
ATOM 2801 C CA . PHE A 1 350 ? 26.093 -9.029 2.130 1.00 92.50 350 PHE A CA 1
ATOM 2802 C C . PHE A 1 350 ? 24.926 -8.615 1.220 1.00 92.50 350 PHE A C 1
ATOM 2804 O O . PHE A 1 350 ? 24.929 -8.997 0.053 1.00 92.50 350 PHE A O 1
ATOM 2811 N N . ARG A 1 351 ? 23.939 -7.846 1.699 1.00 90.75 351 ARG A N 1
ATOM 2812 C CA . ARG A 1 351 ? 22.679 -7.530 0.985 1.00 90.75 351 ARG A CA 1
ATOM 2813 C C . ARG A 1 351 ? 21.955 -8.781 0.462 1.00 90.75 351 ARG A C 1
ATOM 2815 O O . ARG A 1 351 ? 21.521 -8.835 -0.691 1.00 90.75 351 ARG A O 1
ATOM 2822 N N . ILE A 1 352 ? 21.855 -9.814 1.302 1.00 93.06 352 ILE A N 1
ATOM 2823 C CA . ILE A 1 352 ? 21.074 -11.026 1.011 1.00 93.06 352 ILE A CA 1
ATOM 2824 C C . ILE A 1 352 ? 19.602 -10.688 1.295 1.00 93.06 352 ILE A C 1
ATOM 2826 O O . ILE A 1 352 ? 19.253 -10.456 2.447 1.00 93.06 352 ILE A O 1
ATOM 2830 N N . PRO A 1 353 ? 18.721 -10.639 0.279 1.00 91.12 353 PRO A N 1
ATOM 2831 C CA . PRO A 1 353 ? 17.412 -9.998 0.410 1.00 91.12 353 PRO A CA 1
ATOM 2832 C C . PRO A 1 353 ? 16.325 -10.907 1.004 1.00 91.12 353 PRO A C 1
ATOM 2834 O O . PRO A 1 353 ? 15.150 -10.574 0.871 1.00 91.12 353 PRO A O 1
ATOM 2837 N N . ASP A 1 354 ? 16.677 -12.100 1.489 1.00 92.94 354 ASP A N 1
ATOM 2838 C CA . ASP A 1 354 ? 15.743 -13.174 1.851 1.00 92.94 354 ASP A CA 1
ATOM 2839 C C . ASP A 1 354 ? 16.456 -14.216 2.736 1.00 92.94 354 ASP A C 1
ATOM 2841 O O . ASP A 1 354 ? 17.422 -14.834 2.277 1.00 92.94 354 ASP A O 1
ATOM 2845 N N . ILE A 1 355 ? 16.012 -14.424 3.980 1.00 94.81 355 ILE A N 1
ATOM 2846 C CA . ILE A 1 355 ? 16.685 -15.309 4.955 1.00 94.81 355 ILE A CA 1
ATOM 2847 C C . ILE A 1 355 ? 16.818 -16.761 4.461 1.00 94.81 355 ILE A C 1
ATOM 2849 O O . ILE A 1 355 ? 17.852 -17.404 4.658 1.00 94.81 355 ILE A O 1
ATOM 2853 N N . ARG A 1 356 ? 15.833 -17.253 3.698 1.00 93.06 356 ARG A N 1
ATOM 2854 C CA . ARG A 1 356 ? 15.818 -18.601 3.096 1.00 93.06 356 ARG A CA 1
ATOM 2855 C C . ARG A 1 356 ? 17.031 -18.868 2.183 1.00 93.06 356 ARG A C 1
ATOM 2857 O O . ARG A 1 356 ? 17.424 -20.019 1.987 1.00 93.06 356 ARG A O 1
ATOM 2864 N N . LEU A 1 357 ? 17.687 -17.830 1.645 1.00 93.88 357 LEU A N 1
ATOM 2865 C CA . LEU A 1 357 ? 18.909 -17.986 0.839 1.00 93.88 357 LEU A CA 1
ATOM 2866 C C . LEU A 1 357 ? 20.091 -18.543 1.647 1.00 93.88 357 LEU A C 1
ATOM 2868 O O . LEU A 1 357 ? 20.885 -19.292 1.083 1.00 93.88 357 LEU A O 1
ATOM 2872 N N . LEU A 1 358 ? 20.181 -18.237 2.946 1.00 95.06 358 LEU A N 1
ATOM 2873 C CA . LEU A 1 358 ? 21.211 -18.778 3.845 1.00 95.06 358 LEU A CA 1
ATOM 2874 C C . LEU A 1 358 ? 21.037 -20.296 4.033 1.00 95.06 358 LEU A C 1
ATOM 2876 O O . LEU A 1 358 ? 22.011 -21.044 4.096 1.00 95.06 358 LEU A O 1
ATOM 2880 N N . TRP A 1 359 ? 19.794 -20.777 4.036 1.00 93.31 359 TRP A N 1
ATOM 2881 C CA . TRP A 1 359 ? 19.463 -22.199 4.164 1.00 93.31 359 TRP A CA 1
ATOM 2882 C C . TRP A 1 359 ? 19.510 -22.970 2.834 1.00 93.31 359 TRP A C 1
ATOM 2884 O O . TRP A 1 359 ? 19.698 -24.194 2.838 1.00 93.31 359 TRP A O 1
ATOM 2894 N N . SER A 1 360 ? 19.445 -22.268 1.700 1.00 90.06 360 SER A N 1
ATOM 2895 C CA . SER A 1 360 ? 19.485 -22.845 0.353 1.00 90.06 360 SER A CA 1
ATOM 2896 C C . SER A 1 360 ? 20.689 -23.766 0.108 1.00 90.06 360 SER A C 1
ATOM 2898 O O . SER A 1 360 ? 21.825 -23.481 0.489 1.00 90.06 360 SER A O 1
ATOM 2900 N N . LEU A 1 361 ? 20.469 -24.866 -0.619 1.00 89.56 361 LEU A N 1
ATOM 2901 C CA . LEU A 1 361 ? 21.530 -25.764 -1.098 1.00 89.56 361 LEU A CA 1
ATOM 2902 C C . LEU A 1 361 ? 22.096 -25.369 -2.478 1.00 89.56 361 LEU A C 1
ATOM 2904 O O . LEU A 1 361 ? 22.955 -26.071 -3.020 1.00 89.56 361 LEU A O 1
ATOM 2908 N N . ASP A 1 362 ? 21.651 -24.251 -3.060 1.00 89.50 362 ASP A N 1
ATOM 2909 C CA . ASP A 1 362 ? 22.054 -23.848 -4.406 1.00 89.50 362 ASP A CA 1
ATOM 2910 C C . ASP A 1 362 ? 23.547 -23.488 -4.492 1.00 89.50 362 ASP A C 1
ATOM 2912 O O . ASP A 1 362 ? 24.053 -22.573 -3.838 1.00 89.50 362 ASP A O 1
ATOM 2916 N N . LYS A 1 363 ? 24.268 -24.172 -5.384 1.00 90.56 363 LYS A N 1
ATOM 2917 C CA . LYS A 1 363 ? 25.688 -23.917 -5.657 1.00 90.56 363 LYS A CA 1
ATOM 2918 C C . LYS A 1 363 ? 25.938 -22.480 -6.141 1.00 90.56 363 LYS A C 1
ATOM 2920 O O . LYS A 1 363 ? 27.016 -21.959 -5.875 1.00 90.56 363 LYS A O 1
ATOM 2925 N N . ARG A 1 364 ? 24.961 -21.814 -6.776 1.00 90.69 364 ARG A N 1
ATOM 2926 C CA . ARG A 1 364 ? 25.013 -20.387 -7.168 1.00 90.69 364 ARG A CA 1
ATOM 2927 C C . ARG A 1 364 ? 25.076 -19.425 -5.976 1.00 90.69 364 ARG A C 1
ATOM 2929 O O . ARG A 1 364 ? 25.497 -18.285 -6.161 1.00 90.69 364 ARG A O 1
ATOM 2936 N N . PHE A 1 365 ? 24.653 -19.860 -4.787 1.00 92.81 365 PHE A N 1
ATOM 2937 C CA . PHE A 1 365 ? 24.782 -19.100 -3.544 1.00 92.81 365 PHE A CA 1
ATOM 2938 C C . PHE A 1 365 ? 26.176 -19.322 -2.946 1.00 92.81 365 PHE A C 1
ATOM 2940 O O . PHE A 1 365 ? 27.002 -18.412 -2.956 1.00 92.81 365 PHE A O 1
ATOM 2947 N N . HIS A 1 366 ? 26.494 -20.563 -2.558 1.00 91.56 366 HIS A N 1
ATOM 2948 C CA . HIS A 1 366 ? 27.762 -20.912 -1.888 1.00 91.56 366 HIS A CA 1
ATOM 2949 C C . HIS A 1 366 ? 29.017 -20.553 -2.714 1.00 91.56 366 HIS A C 1
ATOM 2951 O O . HIS A 1 366 ? 30.046 -20.191 -2.149 1.00 91.56 366 HIS A O 1
ATOM 2957 N N . GLN A 1 367 ? 28.951 -20.571 -4.053 1.00 92.38 367 GLN A N 1
ATOM 2958 C CA . GLN A 1 367 ? 30.076 -20.163 -4.914 1.00 92.38 367 GLN A CA 1
ATOM 2959 C C . GLN A 1 367 ? 30.436 -18.670 -4.846 1.00 92.38 367 GLN A C 1
ATOM 2961 O O . GLN A 1 367 ? 31.522 -18.313 -5.299 1.00 92.38 367 GLN A O 1
ATOM 2966 N N . GLN A 1 368 ? 29.573 -17.799 -4.313 1.00 92.75 368 GLN A N 1
ATOM 2967 C CA . GLN A 1 368 ? 29.880 -16.366 -4.188 1.00 92.75 368 GLN A CA 1
ATOM 2968 C C . GLN A 1 368 ? 30.762 -16.047 -2.976 1.00 92.75 368 GLN A C 1
ATOM 2970 O O . GLN A 1 368 ? 31.439 -15.022 -2.981 1.00 92.75 368 GLN A O 1
ATOM 2975 N N . PHE A 1 369 ? 30.782 -16.941 -1.985 1.00 92.44 369 PHE A N 1
ATOM 2976 C CA . PHE A 1 369 ? 31.465 -16.768 -0.701 1.00 92.44 369 PHE A CA 1
ATOM 2977 C C . PHE A 1 369 ? 32.702 -17.678 -0.546 1.00 92.44 369 PHE A C 1
ATOM 2979 O O . PHE A 1 369 ? 33.533 -17.466 0.332 1.00 92.44 369 PHE A O 1
ATOM 2986 N N . CYS A 1 370 ? 32.870 -18.661 -1.439 1.00 89.19 370 CYS A N 1
ATOM 2987 C CA . CYS A 1 370 ? 33.986 -19.608 -1.428 1.00 89.19 370 CYS A CA 1
ATOM 2988 C C . CYS A 1 370 ? 35.372 -18.923 -1.460 1.00 89.19 370 CYS A C 1
ATOM 2990 O O . CYS A 1 370 ? 35.668 -18.115 -2.345 1.00 89.19 370 CYS A O 1
ATOM 2992 N N . GLY A 1 371 ? 36.234 -19.287 -0.508 1.00 84.81 371 GLY A N 1
ATOM 2993 C CA . GLY A 1 371 ? 37.558 -18.726 -0.250 1.00 84.81 371 GLY A CA 1
ATOM 2994 C C . GLY A 1 371 ? 37.591 -17.517 0.697 1.00 84.81 371 GLY A C 1
ATOM 2995 O O . GLY A 1 371 ? 38.688 -17.044 1.007 1.00 84.81 371 GLY A O 1
ATOM 2996 N N . MET A 1 372 ? 36.446 -16.995 1.157 1.00 85.06 372 MET A N 1
ATOM 2997 C CA . MET A 1 372 ? 36.408 -15.807 2.021 1.00 85.06 372 MET A CA 1
ATOM 2998 C C . MET A 1 372 ? 36.796 -16.095 3.477 1.00 85.06 372 MET A C 1
ATOM 3000 O O . MET A 1 372 ? 37.424 -15.234 4.090 1.00 85.06 372 MET A O 1
ATOM 3004 N N . SER A 1 373 ? 36.500 -17.277 4.029 1.00 81.25 373 SER A N 1
ATOM 3005 C CA . SER A 1 373 ? 36.779 -17.584 5.444 1.00 81.25 373 SER A CA 1
ATOM 3006 C C . SER A 1 373 ? 38.256 -17.865 5.746 1.00 81.25 373 SER A C 1
ATOM 3008 O O . SER A 1 373 ? 38.664 -17.798 6.907 1.00 81.25 373 SER A O 1
ATOM 3010 N N . GLU A 1 374 ? 39.068 -18.170 4.726 1.00 77.44 374 GLU A N 1
ATOM 3011 C CA . GLU A 1 374 ? 40.535 -18.259 4.841 1.00 77.44 374 GLU A CA 1
ATOM 3012 C C . GLU A 1 374 ? 41.247 -16.941 4.505 1.00 77.44 374 GLU A C 1
ATOM 3014 O O . GLU A 1 374 ? 42.341 -16.675 5.005 1.00 77.44 374 GLU A O 1
ATOM 3019 N N . ARG A 1 375 ? 40.684 -16.148 3.583 1.00 73.88 375 ARG A N 1
ATOM 3020 C CA . ARG A 1 375 ? 41.325 -14.948 3.020 1.00 73.88 375 ARG A CA 1
ATOM 3021 C C . ARG A 1 375 ? 40.305 -13.822 2.840 1.00 73.88 375 ARG A C 1
ATOM 3023 O O . ARG A 1 375 ? 40.029 -13.436 1.700 1.00 73.88 375 ARG A O 1
ATOM 3030 N N . PRO A 1 376 ? 39.751 -13.284 3.940 1.00 72.69 376 PRO A N 1
ATOM 3031 C CA . PRO A 1 376 ? 38.736 -12.247 3.863 1.00 72.69 376 PRO A CA 1
ATOM 3032 C C . PRO A 1 376 ? 39.302 -11.013 3.138 1.00 72.69 376 PRO A C 1
ATOM 3034 O O . PRO A 1 376 ? 40.350 -10.490 3.536 1.00 72.69 376 PRO A O 1
ATOM 3037 N N . PRO A 1 377 ? 38.658 -10.536 2.057 1.00 79.00 377 PRO A N 1
ATOM 3038 C CA . PRO A 1 377 ? 39.087 -9.322 1.375 1.00 79.00 377 PRO A CA 1
ATOM 3039 C C . PRO A 1 377 ? 38.921 -8.095 2.286 1.00 79.00 377 PRO A C 1
ATOM 3041 O O . PRO A 1 377 ? 38.103 -8.087 3.205 1.00 79.00 377 PRO A O 1
ATOM 3044 N N . ARG A 1 378 ? 39.674 -7.014 2.016 1.00 82.50 378 ARG A N 1
ATOM 3045 C CA . ARG A 1 378 ? 39.553 -5.748 2.776 1.00 82.50 378 ARG A CA 1
ATOM 3046 C C . ARG A 1 378 ? 38.127 -5.183 2.759 1.00 82.50 378 ARG A C 1
ATOM 3048 O O . ARG A 1 378 ? 37.701 -4.603 3.751 1.00 82.50 378 ARG A O 1
ATOM 3055 N N . LYS A 1 379 ? 37.415 -5.375 1.645 1.00 87.31 379 LYS A N 1
ATOM 3056 C CA . LYS A 1 379 ? 35.986 -5.101 1.486 1.00 87.31 379 LYS A CA 1
ATOM 3057 C C . LYS A 1 379 ? 35.268 -6.389 1.080 1.00 87.31 379 LYS A C 1
ATOM 3059 O O . LYS A 1 379 ? 35.690 -7.046 0.129 1.00 87.31 379 LYS A O 1
ATOM 3064 N N . LEU A 1 380 ? 34.217 -6.741 1.811 1.00 87.38 380 LEU A N 1
ATOM 3065 C CA . LEU A 1 380 ? 33.293 -7.829 1.520 1.00 87.38 380 LEU A CA 1
ATOM 3066 C C . LEU A 1 380 ? 32.305 -7.376 0.447 1.00 87.38 380 LEU A C 1
ATOM 3068 O O . LEU A 1 380 ? 31.724 -6.294 0.530 1.00 87.38 380 LEU A O 1
ATOM 3072 N N . LYS A 1 381 ? 32.148 -8.212 -0.575 1.00 84.69 381 LYS A N 1
ATOM 3073 C CA . LYS A 1 381 ? 31.334 -7.915 -1.749 1.00 84.69 381 LYS A CA 1
ATOM 3074 C C . LYS A 1 381 ? 29.858 -8.215 -1.475 1.00 84.69 381 LYS A C 1
ATOM 3076 O O . LYS A 1 381 ? 29.552 -9.259 -0.901 1.00 84.69 381 LYS A O 1
ATOM 3081 N N . ALA A 1 382 ? 28.954 -7.371 -1.970 1.00 87.56 382 ALA A N 1
ATOM 3082 C CA . ALA A 1 382 ? 27.525 -7.674 -1.949 1.00 87.56 382 ALA A CA 1
ATOM 3083 C C . ALA A 1 382 ? 27.182 -8.926 -2.791 1.00 87.56 382 ALA A C 1
ATOM 3085 O O . ALA A 1 382 ? 27.762 -9.178 -3.860 1.00 87.56 382 ALA A O 1
ATOM 3086 N N . PHE A 1 383 ? 26.203 -9.690 -2.307 1.00 91.94 383 PHE A N 1
ATOM 3087 C CA . PHE A 1 383 ? 25.615 -10.859 -2.948 1.00 91.94 383 PHE A CA 1
ATOM 3088 C C . PHE A 1 383 ? 24.980 -10.473 -4.290 1.00 91.94 383 PHE A C 1
ATOM 3090 O O . PHE A 1 383 ? 24.104 -9.612 -4.374 1.00 91.94 383 PHE A O 1
ATOM 3097 N N . ALA A 1 384 ? 25.406 -11.135 -5.367 1.00 89.12 384 ALA A N 1
ATOM 3098 C CA . ALA A 1 384 ? 24.770 -10.989 -6.666 1.00 89.12 384 ALA A CA 1
ATOM 3099 C C . ALA A 1 384 ? 23.471 -11.805 -6.676 1.00 89.12 384 ALA A C 1
ATOM 3101 O O . ALA A 1 384 ? 23.490 -13.032 -6.820 1.00 89.12 384 ALA A O 1
ATOM 3102 N N . THR A 1 385 ? 22.353 -11.099 -6.515 1.00 84.00 385 THR A N 1
ATOM 3103 C CA . THR A 1 385 ? 21.008 -11.674 -6.489 1.00 84.00 385 THR A CA 1
ATOM 3104 C C . THR A 1 385 ? 20.665 -12.409 -7.785 1.00 84.00 385 THR A C 1
ATOM 3106 O O . THR A 1 385 ? 21.084 -12.047 -8.889 1.00 84.00 385 THR A O 1
ATOM 3109 N N . PHE A 1 386 ? 19.889 -13.485 -7.653 1.00 79.62 386 PHE A N 1
ATOM 3110 C CA . PHE A 1 386 ? 19.377 -14.230 -8.799 1.00 79.62 386 PHE A CA 1
ATOM 3111 C C . PHE A 1 386 ? 18.218 -13.472 -9.463 1.00 79.62 386 PHE A C 1
ATOM 3113 O O . PHE A 1 386 ? 17.627 -12.559 -8.884 1.00 79.62 386 PHE A O 1
ATOM 3120 N N . SER A 1 387 ? 17.866 -13.846 -10.696 1.00 76.44 387 SER A N 1
ATOM 3121 C CA . SER A 1 387 ? 16.667 -13.303 -11.344 1.00 76.44 387 SER A CA 1
ATOM 3122 C C . SER A 1 387 ? 15.427 -13.695 -10.536 1.00 76.44 387 SER A C 1
ATOM 3124 O O . SER A 1 387 ? 15.129 -14.882 -10.448 1.00 76.44 387 SER A O 1
ATOM 3126 N N . LYS A 1 388 ? 14.709 -12.716 -9.963 1.00 70.38 388 LYS A N 1
ATOM 3127 C CA . LYS A 1 388 ? 13.480 -12.968 -9.192 1.00 70.38 388 LYS A CA 1
ATOM 3128 C C . LYS A 1 388 ? 12.475 -13.763 -10.036 1.00 70.38 388 LYS A C 1
ATOM 3130 O O . LYS A 1 388 ? 12.178 -13.386 -11.172 1.00 70.38 388 LYS A O 1
ATOM 3135 N N . HIS A 1 389 ? 11.960 -14.853 -9.476 1.00 80.38 389 HIS A N 1
ATOM 3136 C CA . HIS A 1 389 ? 10.930 -15.682 -10.097 1.00 80.38 389 HIS A CA 1
ATOM 3137 C C . HIS A 1 389 ? 9.521 -15.153 -9.753 1.00 80.38 389 HIS A C 1
ATOM 3139 O O . HIS A 1 389 ? 9.351 -14.542 -8.697 1.00 80.38 389 HIS A O 1
ATOM 3145 N N . PRO A 1 390 ? 8.499 -15.338 -10.613 1.00 85.62 390 PRO A N 1
ATOM 3146 C CA . PRO A 1 390 ? 7.135 -14.915 -10.294 1.00 85.62 390 PRO A CA 1
ATOM 3147 C C . PRO A 1 390 ? 6.585 -15.631 -9.046 1.00 85.62 390 PRO A C 1
ATOM 3149 O O . PRO A 1 390 ? 6.801 -16.838 -8.915 1.00 85.62 390 PRO A O 1
ATOM 3152 N N . PRO A 1 391 ? 5.872 -14.934 -8.139 1.00 91.00 391 PRO A N 1
ATOM 3153 C CA . PRO A 1 391 ? 5.118 -15.581 -7.070 1.00 91.00 391 PRO A CA 1
ATOM 3154 C C . PRO A 1 391 ? 3.866 -16.282 -7.605 1.00 91.00 391 PRO A C 1
ATOM 3156 O O . PRO A 1 391 ? 3.278 -15.869 -8.604 1.00 91.00 391 PRO A O 1
ATOM 3159 N N . CYS A 1 392 ? 3.405 -17.284 -6.866 1.00 92.75 392 CYS A N 1
ATOM 3160 C CA . CYS A 1 392 ? 2.128 -17.947 -7.070 1.00 92.75 392 CYS A CA 1
ATOM 3161 C C . CYS A 1 392 ? 1.313 -17.902 -5.760 1.00 92.75 392 CYS A C 1
ATOM 3163 O O . CYS A 1 392 ? 1.391 -18.844 -4.972 1.00 92.75 392 CYS A O 1
ATOM 3165 N N . PRO A 1 393 ? 0.555 -16.821 -5.488 1.00 94.69 393 PRO A N 1
ATOM 3166 C CA . PRO A 1 393 ? -0.281 -16.728 -4.293 1.00 94.69 393 PRO A CA 1
ATOM 3167 C C . PRO A 1 393 ? -1.467 -17.703 -4.350 1.00 94.69 393 PRO A C 1
ATOM 3169 O O . PRO A 1 393 ? -2.032 -17.951 -5.421 1.00 94.69 393 PRO A O 1
ATOM 3172 N N . LYS A 1 394 ? -1.848 -18.246 -3.190 1.00 94.88 394 LYS A N 1
ATOM 3173 C CA . LYS A 1 394 ? -3.021 -19.108 -2.981 1.00 94.88 394 LYS A CA 1
ATOM 3174 C C . LYS A 1 394 ? -3.661 -18.783 -1.636 1.00 94.88 394 LYS A C 1
ATOM 3176 O O . LYS A 1 394 ? -2.946 -18.620 -0.651 1.00 94.88 394 LYS A O 1
ATOM 3181 N N . ASP A 1 395 ? -4.987 -18.772 -1.585 1.00 95.44 395 ASP A N 1
ATOM 3182 C CA . ASP A 1 395 ? -5.731 -18.470 -0.363 1.00 95.44 395 ASP A CA 1
ATOM 3183 C C . ASP A 1 395 ? -6.407 -19.745 0.170 1.00 95.44 395 ASP A C 1
ATOM 3185 O O . ASP A 1 395 ? -7.189 -20.389 -0.535 1.00 95.44 395 ASP A O 1
ATOM 3189 N N . VAL A 1 396 ? -6.122 -20.105 1.424 1.00 94.56 396 VAL A N 1
ATOM 3190 C CA . VAL A 1 396 ? -6.788 -21.199 2.149 1.00 94.56 396 VAL A CA 1
ATOM 3191 C C . VAL A 1 396 ? -7.721 -20.615 3.202 1.00 94.56 396 VAL A C 1
ATOM 3193 O O . VAL A 1 396 ? -7.332 -19.722 3.943 1.00 94.56 396 VAL A O 1
ATOM 3196 N N . SER A 1 397 ? -8.954 -21.116 3.282 1.00 94.75 397 SER A N 1
ATOM 3197 C CA . SER A 1 397 ? -9.929 -20.718 4.302 1.00 94.75 397 SER A CA 1
ATOM 3198 C C . SER A 1 397 ? -10.669 -21.929 4.861 1.00 94.75 397 SER A C 1
ATOM 3200 O O . SER A 1 397 ? -10.879 -22.925 4.160 1.00 94.75 397 SER A O 1
ATOM 3202 N N . PHE A 1 398 ? -11.034 -21.865 6.141 1.00 94.25 398 PHE A N 1
ATOM 3203 C CA . PHE A 1 398 ? -11.643 -22.977 6.871 1.00 94.25 398 PHE A CA 1
ATOM 3204 C C . PHE A 1 398 ? -12.411 -22.501 8.107 1.00 94.25 398 PHE A C 1
ATOM 3206 O O . PHE A 1 398 ? -12.107 -21.454 8.679 1.00 94.25 398 PHE A O 1
ATOM 3213 N N . TRP A 1 399 ? -13.386 -23.305 8.531 1.00 91.38 399 TRP A N 1
ATOM 3214 C CA . TRP A 1 399 ? -14.052 -23.163 9.823 1.00 91.38 399 TRP A CA 1
ATOM 3215 C C . TRP A 1 399 ? -13.335 -23.974 10.900 1.00 91.38 399 TRP A C 1
ATOM 3217 O O . TRP A 1 399 ? -12.946 -25.123 10.665 1.00 91.38 399 TRP A O 1
ATOM 3227 N N . LEU A 1 400 ? -13.258 -23.420 12.106 1.00 89.62 400 LEU A N 1
ATOM 3228 C CA . LEU A 1 400 ? -12.887 -24.175 13.299 1.00 89.62 400 LEU A CA 1
ATOM 3229 C C . LEU A 1 400 ? -14.025 -25.134 13.724 1.00 89.62 400 LEU A C 1
ATOM 3231 O O . LEU A 1 400 ? -15.163 -25.068 13.229 1.00 89.62 400 LEU A O 1
ATOM 3235 N N . ARG A 1 401 ? -13.690 -26.071 14.618 1.00 72.69 401 ARG A N 1
ATOM 3236 C CA . ARG A 1 401 ? -14.612 -27.069 15.204 1.00 72.69 401 ARG A CA 1
ATOM 3237 C C . ARG A 1 401 ? -14.634 -27.094 16.738 1.00 72.69 401 ARG A C 1
ATOM 3239 O O . ARG A 1 401 ? -15.370 -27.889 17.308 1.00 72.69 401 ARG A O 1
ATOM 3246 N N . GLY A 1 402 ? -13.860 -26.227 17.374 1.00 67.00 402 GLY A N 1
ATOM 3247 C CA . GLY A 1 402 ? -13.749 -26.065 18.819 1.00 67.00 402 GLY A CA 1
ATOM 3248 C C . GLY A 1 402 ? -13.038 -24.746 19.103 1.00 67.00 402 GLY A C 1
ATOM 3249 O O . GLY A 1 402 ? -13.209 -23.794 18.335 1.00 67.00 402 GLY A O 1
ATOM 3250 N N . ASP A 1 403 ? -12.219 -24.724 20.151 1.00 63.69 403 ASP A N 1
ATOM 3251 C CA . ASP A 1 403 ? -11.469 -23.546 20.591 1.00 63.69 403 ASP A CA 1
ATOM 3252 C C . ASP A 1 403 ? -10.476 -22.995 19.549 1.00 63.69 403 ASP A C 1
ATOM 3254 O O . ASP A 1 403 ? -10.254 -23.544 18.463 1.00 63.69 403 ASP A O 1
ATOM 3258 N N . SER A 1 404 ? -9.889 -21.844 19.875 1.00 73.50 404 SER A N 1
ATOM 3259 C CA . SER A 1 404 ? -9.006 -21.086 18.992 1.00 73.50 404 SER A CA 1
ATOM 3260 C C . SER A 1 404 ? -7.764 -21.873 18.566 1.00 73.50 404 SER A C 1
ATOM 3262 O O . SER A 1 404 ? -6.874 -22.108 19.376 1.00 73.50 404 SER A O 1
ATOM 3264 N N . LEU A 1 405 ? -7.651 -22.160 17.267 1.00 84.94 405 LEU A N 1
ATOM 3265 C CA . LEU A 1 405 ? -6.393 -22.565 16.636 1.00 84.94 405 LEU A CA 1
ATOM 3266 C C . LEU A 1 405 ? -5.434 -21.355 16.578 1.00 84.94 405 LEU A C 1
ATOM 3268 O O . LEU A 1 405 ? -5.803 -20.366 15.927 1.00 84.94 405 LEU A O 1
ATOM 3272 N N . PRO A 1 406 ? -4.247 -21.397 17.215 1.00 87.88 406 PRO A N 1
ATOM 3273 C CA . PRO A 1 406 ? -3.211 -20.372 17.079 1.00 87.88 406 PRO A CA 1
ATOM 3274 C C . PRO A 1 406 ? -2.755 -20.194 15.627 1.00 87.88 406 PRO A C 1
ATOM 3276 O O . PRO A 1 406 ? -2.682 -21.158 14.864 1.00 87.88 406 PRO A O 1
ATOM 3279 N N . ASP A 1 407 ? -2.408 -18.968 15.236 1.00 90.81 407 ASP A N 1
ATOM 3280 C CA . ASP A 1 407 ? -2.000 -18.681 13.851 1.00 90.81 407 ASP A CA 1
ATOM 3281 C C . ASP A 1 407 ? -0.663 -19.368 13.520 1.00 90.81 407 ASP A C 1
ATOM 3283 O O . ASP A 1 407 ? -0.494 -19.928 12.435 1.00 90.81 407 ASP A O 1
ATOM 3287 N N . ILE A 1 408 ? 0.238 -19.459 14.503 1.00 90.62 408 ILE A N 1
ATOM 3288 C CA . ILE A 1 408 ? 1.521 -20.162 14.397 1.00 90.62 408 ILE A CA 1
ATOM 3289 C C . ILE A 1 408 ? 1.378 -21.670 14.113 1.00 90.62 408 ILE A C 1
ATOM 3291 O O . ILE A 1 408 ? 2.214 -22.249 13.423 1.00 90.62 408 ILE A O 1
ATOM 3295 N N . ASP A 1 409 ? 0.297 -22.323 14.552 1.00 90.62 409 ASP A N 1
ATOM 3296 C CA . ASP A 1 409 ? 0.046 -23.742 14.250 1.00 90.62 409 ASP A CA 1
ATOM 3297 C C . ASP A 1 409 ? -0.338 -23.948 12.770 1.00 90.62 409 ASP A C 1
ATOM 3299 O O . ASP A 1 409 ? 0.034 -24.948 12.150 1.00 90.62 409 ASP A O 1
ATOM 3303 N N . VAL A 1 410 ? -1.006 -22.962 12.158 1.00 92.44 410 VAL A N 1
ATOM 3304 C CA . VAL A 1 410 ? -1.245 -22.931 10.704 1.00 92.44 410 VAL A CA 1
ATOM 3305 C C . VAL A 1 410 ? 0.070 -22.706 9.959 1.00 92.44 410 VAL A C 1
ATOM 3307 O O . VAL A 1 410 ? 0.342 -23.389 8.969 1.00 92.44 410 VAL A O 1
ATOM 3310 N N . VAL A 1 411 ? 0.904 -21.785 10.450 1.00 93.31 411 VAL A N 1
ATOM 3311 C CA . VAL A 1 411 ? 2.221 -21.475 9.879 1.00 93.31 411 VAL A CA 1
ATOM 3312 C C . VAL A 1 411 ? 3.140 -22.707 9.886 1.00 93.31 411 VAL A C 1
ATOM 3314 O O . VAL A 1 411 ? 3.744 -22.987 8.850 1.00 93.31 411 VAL A O 1
ATOM 3317 N N . GLU A 1 412 ? 3.189 -23.512 10.958 1.00 91.62 412 GLU A N 1
ATOM 3318 C CA . GLU A 1 412 ? 3.984 -24.758 10.963 1.00 91.62 412 GLU A CA 1
ATOM 3319 C C . GLU A 1 412 ? 3.489 -25.796 9.952 1.00 91.62 412 GLU A C 1
ATOM 3321 O O . GLU A 1 412 ? 4.305 -26.462 9.313 1.00 91.62 412 GLU A O 1
ATOM 3326 N N . VAL A 1 413 ? 2.173 -25.937 9.753 1.00 93.50 413 VAL A N 1
ATOM 3327 C CA . VAL A 1 413 ? 1.648 -26.850 8.723 1.00 93.50 413 VAL A CA 1
ATOM 3328 C C . VAL A 1 413 ? 2.070 -26.390 7.326 1.00 93.50 413 VAL A C 1
ATOM 3330 O O . VAL A 1 413 ? 2.524 -27.211 6.523 1.00 93.50 413 VAL A O 1
ATOM 3333 N N . VAL A 1 414 ? 2.013 -25.084 7.037 1.00 94.50 414 VAL A N 1
ATOM 3334 C CA . VAL A 1 414 ? 2.532 -24.552 5.766 1.00 94.50 414 VAL A CA 1
ATOM 3335 C C . VAL A 1 414 ? 4.043 -24.781 5.653 1.00 94.50 414 VAL A C 1
ATOM 3337 O O . VAL A 1 414 ? 4.507 -25.221 4.603 1.00 94.50 414 VAL A O 1
ATOM 3340 N N . ARG A 1 415 ? 4.809 -24.558 6.726 1.00 91.94 415 ARG A N 1
ATOM 3341 C CA . ARG A 1 415 ? 6.268 -24.756 6.783 1.00 91.94 415 ARG A CA 1
ATOM 3342 C C . ARG A 1 415 ? 6.683 -26.205 6.529 1.00 91.94 415 ARG A C 1
ATOM 3344 O O . ARG A 1 415 ? 7.594 -26.451 5.742 1.00 91.94 415 ARG A O 1
ATOM 3351 N N . SER A 1 416 ? 6.011 -27.152 7.178 1.00 91.00 416 SER A N 1
ATOM 3352 C CA . SER A 1 416 ? 6.300 -28.588 7.104 1.00 91.00 416 SER A CA 1
ATOM 3353 C C . SER A 1 416 ? 6.040 -29.149 5.702 1.00 91.00 416 SER A C 1
ATOM 3355 O O . SER A 1 416 ? 6.880 -29.866 5.150 1.00 91.00 416 SER A O 1
ATOM 3357 N N . VAL A 1 417 ? 4.918 -28.749 5.085 1.00 93.81 417 VAL A N 1
ATOM 3358 C CA . VAL A 1 417 ? 4.515 -29.198 3.742 1.00 93.81 417 VAL A CA 1
ATOM 3359 C C . VAL A 1 417 ? 5.272 -28.458 2.631 1.00 93.81 417 VAL A C 1
ATOM 3361 O O . VAL A 1 417 ? 5.802 -29.091 1.721 1.00 93.81 417 VAL A O 1
ATOM 3364 N N . ALA A 1 418 ? 5.340 -27.123 2.674 1.00 92.00 418 ALA A N 1
ATOM 3365 C CA . ALA A 1 418 ? 5.885 -26.316 1.577 1.00 92.00 418 ALA A CA 1
ATOM 3366 C C . ALA A 1 418 ? 7.403 -26.073 1.661 1.00 92.00 418 ALA A C 1
ATOM 3368 O O . ALA A 1 418 ? 8.031 -25.820 0.628 1.00 92.00 418 ALA A O 1
ATOM 3369 N N . ARG A 1 419 ? 8.001 -26.153 2.860 1.00 90.81 419 ARG A N 1
ATOM 3370 C CA . ARG A 1 419 ? 9.433 -25.899 3.115 1.00 90.81 419 ARG A CA 1
ATOM 3371 C C . ARG A 1 419 ? 9.886 -24.574 2.469 1.00 90.81 419 ARG A C 1
ATOM 3373 O O . ARG A 1 419 ? 9.142 -23.599 2.500 1.00 90.81 419 ARG A O 1
ATOM 3380 N N . ASP A 1 420 ? 11.059 -24.520 1.837 1.00 88.88 420 ASP A N 1
ATOM 3381 C CA . ASP A 1 420 ? 11.605 -23.301 1.204 1.00 88.88 420 ASP A CA 1
ATOM 3382 C C . ASP A 1 420 ? 10.776 -22.744 0.019 1.00 88.88 420 ASP A C 1
ATOM 3384 O O . ASP A 1 420 ? 11.134 -21.713 -0.559 1.00 88.88 420 ASP A O 1
ATOM 3388 N N . LEU A 1 421 ? 9.693 -23.415 -0.400 1.00 91.88 421 LEU A N 1
ATOM 3389 C CA . LEU A 1 421 ? 8.864 -22.990 -1.534 1.00 91.88 421 LEU A CA 1
ATOM 3390 C C . LEU A 1 421 ? 7.821 -21.929 -1.165 1.00 91.88 421 LEU A C 1
ATOM 3392 O O . LEU A 1 421 ? 7.286 -21.293 -2.076 1.00 91.88 421 LEU A O 1
ATOM 3396 N N . VAL A 1 422 ? 7.537 -21.714 0.123 1.00 93.69 422 VAL A N 1
ATOM 3397 C CA . VAL A 1 422 ? 6.748 -20.568 0.602 1.00 93.69 422 VAL A CA 1
ATOM 3398 C C . VAL A 1 422 ? 7.665 -19.376 0.910 1.00 93.69 422 VAL A C 1
ATOM 3400 O O . VAL A 1 422 ? 8.792 -19.549 1.371 1.00 93.69 422 VAL A O 1
ATOM 3403 N N . GLU A 1 423 ? 7.195 -18.171 0.588 1.00 92.75 423 GLU A N 1
ATOM 3404 C CA . GLU A 1 423 ? 7.861 -16.885 0.846 1.00 92.75 423 GLU A CA 1
ATOM 3405 C C . GLU A 1 423 ? 7.138 -16.030 1.893 1.00 92.75 423 GLU A C 1
ATOM 3407 O O . GLU A 1 423 ? 7.783 -15.245 2.573 1.00 92.75 423 GLU A O 1
ATOM 3412 N N . GLU A 1 424 ? 5.815 -16.154 1.995 1.00 94.62 424 GLU A N 1
ATOM 3413 C CA . GLU A 1 424 ? 4.980 -15.362 2.901 1.00 94.62 424 GLU A CA 1
ATOM 3414 C C . GLU A 1 424 ? 3.751 -16.194 3.299 1.00 94.62 424 GLU A C 1
ATOM 3416 O O . GLU A 1 424 ? 3.139 -16.840 2.435 1.00 94.62 424 GLU A O 1
ATOM 3421 N N . VAL A 1 425 ? 3.371 -16.166 4.578 1.00 95.88 425 VAL A N 1
ATOM 3422 C CA . VAL A 1 425 ? 2.065 -16.640 5.065 1.00 95.88 425 VAL A CA 1
ATOM 3423 C C . VAL A 1 425 ? 1.429 -15.537 5.897 1.00 95.88 425 VAL A C 1
ATOM 3425 O O . VAL A 1 425 ? 1.973 -15.157 6.924 1.00 95.88 425 VAL A O 1
ATOM 3428 N N . LYS A 1 426 ? 0.258 -15.050 5.477 1.00 95.06 426 LYS A N 1
ATOM 3429 C CA . LYS A 1 426 ? -0.432 -13.941 6.146 1.00 95.06 426 LYS A CA 1
ATOM 3430 C C . LYS A 1 426 ? -1.909 -14.242 6.357 1.00 95.06 426 LYS A C 1
ATOM 3432 O O . LYS A 1 426 ? -2.589 -14.662 5.420 1.00 95.06 426 LYS A O 1
ATOM 3437 N N . CYS A 1 427 ? -2.417 -14.007 7.566 1.00 92.00 427 CYS A N 1
ATOM 3438 C CA . CYS A 1 427 ? -3.856 -14.007 7.835 1.00 92.00 427 CYS A CA 1
ATOM 3439 C C . CYS A 1 427 ? -4.510 -12.820 7.096 1.00 92.00 427 CYS A C 1
ATOM 3441 O O . CYS A 1 427 ? -3.982 -11.709 7.125 1.00 92.00 427 CYS A O 1
ATOM 3443 N N . ILE A 1 428 ? -5.610 -13.061 6.374 1.00 94.44 428 ILE A N 1
ATOM 3444 C CA . ILE A 1 428 ? -6.273 -12.064 5.503 1.00 94.44 428 ILE A CA 1
ATOM 3445 C C . ILE A 1 428 ? -7.778 -11.890 5.771 1.00 94.44 428 ILE A C 1
ATOM 3447 O O . ILE A 1 428 ? -8.396 -11.012 5.172 1.00 94.44 428 ILE A O 1
ATOM 3451 N N . ASP A 1 429 ? -8.372 -12.754 6.595 1.00 90.94 429 ASP A N 1
ATOM 3452 C CA . ASP A 1 429 ? -9.799 -12.768 6.947 1.00 90.94 429 ASP A CA 1
ATOM 3453 C C . ASP A 1 429 ? -9.972 -13.564 8.249 1.00 90.94 429 ASP A C 1
ATOM 3455 O O . ASP A 1 429 ? -9.482 -14.694 8.355 1.00 90.94 429 ASP A O 1
ATOM 3459 N N . ARG A 1 430 ? -10.681 -13.003 9.230 1.00 91.69 430 ARG A N 1
ATOM 3460 C CA . ARG A 1 430 ? -11.085 -13.687 10.465 1.00 91.69 430 ARG A CA 1
ATOM 3461 C C . ARG A 1 430 ? -12.447 -13.152 10.888 1.00 91.69 430 ARG A C 1
ATOM 3463 O O . ARG A 1 430 ? -12.588 -11.962 11.131 1.00 91.69 430 ARG A O 1
ATOM 3470 N N . PHE A 1 431 ? -13.435 -14.031 11.014 1.00 88.75 431 PHE A N 1
ATOM 3471 C CA . PHE A 1 431 ? -14.778 -13.662 11.472 1.00 88.75 431 PHE A CA 1
ATOM 3472 C C . PHE A 1 431 ? -15.473 -14.843 12.152 1.00 88.75 431 PHE A C 1
ATOM 3474 O O . PHE A 1 431 ? -15.109 -16.000 11.933 1.00 88.75 431 PHE A O 1
ATOM 3481 N N . THR A 1 432 ? -16.506 -14.565 12.942 1.00 87.88 432 THR A N 1
ATOM 3482 C CA . THR A 1 432 ? -17.400 -15.583 13.507 1.00 87.88 432 THR A CA 1
ATOM 3483 C C . THR A 1 432 ? -18.703 -15.586 12.717 1.00 87.88 432 THR A C 1
ATOM 3485 O O . THR A 1 432 ? -19.207 -14.534 12.353 1.00 87.88 432 THR A O 1
ATOM 3488 N N . HIS A 1 433 ? -19.256 -16.754 12.390 1.00 83.38 433 HIS A N 1
ATOM 3489 C CA . HIS A 1 433 ? -20.527 -16.818 11.669 1.00 83.38 433 HIS A CA 1
ATOM 3490 C C . HIS A 1 433 ? -21.713 -16.708 12.646 1.00 83.38 433 HIS A C 1
ATOM 3492 O O . HIS A 1 433 ? -21.936 -17.645 13.424 1.00 83.38 433 HIS A O 1
ATOM 3498 N N . PRO A 1 434 ? -22.520 -15.628 12.594 1.00 74.31 434 PRO A N 1
ATOM 3499 C CA . PRO A 1 434 ? -23.435 -15.265 13.682 1.00 74.31 434 PRO A CA 1
ATOM 3500 C C . PRO A 1 434 ? -24.545 -16.293 13.938 1.00 74.31 434 PRO A C 1
ATOM 3502 O O . PRO A 1 434 ? -25.021 -16.421 15.059 1.00 74.31 434 PRO A O 1
ATOM 3505 N N . LYS A 1 435 ? -24.932 -17.095 12.934 1.00 76.25 435 LYS A N 1
ATOM 3506 C CA . LYS A 1 435 ? -25.971 -18.135 13.091 1.00 76.25 435 LYS A CA 1
ATOM 3507 C C . LYS A 1 435 ? -25.469 -19.479 13.627 1.00 76.25 435 LYS A C 1
ATOM 3509 O O . LYS A 1 435 ? -26.282 -20.369 13.849 1.00 76.25 435 LYS A O 1
ATOM 3514 N N . THR A 1 436 ? -24.155 -19.683 13.745 1.00 81.62 436 THR A N 1
ATOM 3515 C CA . THR A 1 436 ? -23.583 -20.981 14.166 1.00 81.62 436 THR A CA 1
ATOM 3516 C C . THR A 1 436 ? -22.462 -20.864 15.197 1.00 81.62 436 THR A C 1
ATOM 3518 O O . THR A 1 436 ? -21.921 -21.890 15.597 1.00 81.62 436 THR A O 1
ATOM 3521 N N . GLY A 1 437 ? -22.055 -19.648 15.580 1.00 80.44 437 GLY A N 1
ATOM 3522 C CA . GLY A 1 437 ? -20.920 -19.406 16.481 1.00 80.44 437 GLY A CA 1
ATOM 3523 C C . GLY A 1 437 ? -19.557 -19.844 15.923 1.00 80.44 437 GLY A C 1
ATOM 3524 O O . GLY A 1 437 ? -18.551 -19.768 16.620 1.00 80.44 437 GLY A O 1
ATOM 3525 N N . ARG A 1 438 ? -19.486 -20.318 14.669 1.00 84.38 438 ARG A N 1
ATOM 3526 C CA . ARG A 1 438 ? -18.257 -20.898 14.109 1.00 84.38 438 ARG A CA 1
ATOM 3527 C C . ARG A 1 438 ? -17.296 -19.811 13.651 1.00 84.38 438 ARG A C 1
ATOM 3529 O O . ARG A 1 438 ? -17.597 -19.074 12.714 1.00 84.38 438 ARG A O 1
ATOM 3536 N N . CYS A 1 439 ? -16.115 -19.775 14.256 1.00 87.75 439 CYS A N 1
ATOM 3537 C CA . CYS A 1 439 ? -14.990 -18.977 13.782 1.00 87.75 439 CYS A CA 1
ATOM 3538 C C . CYS A 1 439 ? -14.465 -19.513 12.433 1.00 87.75 439 CYS A C 1
ATOM 3540 O O . CYS A 1 439 ? -14.268 -20.721 12.260 1.00 87.75 439 CYS A O 1
ATOM 3542 N N . SER A 1 440 ? -14.236 -18.609 11.483 1.00 91.44 440 SER A N 1
ATOM 3543 C CA . SER A 1 440 ? -13.536 -18.820 10.215 1.00 91.44 440 SER A CA 1
ATOM 3544 C C . SER A 1 440 ? -12.229 -18.036 10.220 1.00 91.44 440 SER A C 1
ATOM 3546 O O . SER A 1 440 ? -12.196 -16.887 10.660 1.00 91.44 440 SER A O 1
ATOM 3548 N N . LYS A 1 441 ? -11.179 -18.626 9.643 1.00 93.69 441 LYS A N 1
ATOM 3549 C CA . LYS A 1 441 ? -9.946 -17.920 9.268 1.00 93.69 441 LYS A CA 1
ATOM 3550 C C . LYS A 1 441 ? -9.642 -18.145 7.786 1.00 93.69 441 LYS A C 1
ATOM 3552 O O . LYS A 1 441 ? -9.978 -19.201 7.235 1.00 93.69 441 LYS A O 1
ATOM 3557 N N . ALA A 1 442 ? -8.975 -17.185 7.150 1.00 93.88 442 ALA A N 1
ATOM 3558 C CA . ALA A 1 442 ? -8.323 -17.371 5.861 1.00 93.88 442 ALA A CA 1
ATOM 3559 C C . ALA A 1 442 ? -6.900 -16.811 5.851 1.00 93.88 442 ALA A C 1
ATOM 3561 O O . ALA A 1 442 ? -6.629 -15.742 6.394 1.00 93.88 442 ALA A O 1
ATOM 3562 N N . TYR A 1 443 ? -6.016 -17.520 5.156 1.00 95.56 443 TYR A N 1
ATOM 3563 C CA . TYR A 1 443 ? -4.608 -17.183 5.010 1.00 95.56 443 TYR A CA 1
ATOM 3564 C C . TYR A 1 443 ? -4.233 -17.131 3.535 1.00 95.56 443 TYR A C 1
ATOM 3566 O O . TYR A 1 443 ? -4.594 -18.024 2.762 1.00 95.56 443 TYR A O 1
ATOM 3574 N N . ARG A 1 444 ? -3.453 -16.118 3.163 1.00 96.56 444 ARG A N 1
ATOM 3575 C CA . ARG A 1 444 ? -2.729 -16.074 1.896 1.00 96.56 444 ARG A CA 1
ATOM 3576 C C . ARG A 1 444 ? -1.367 -16.721 2.079 1.00 96.56 444 ARG A C 1
ATOM 3578 O O . ARG A 1 444 ? -0.619 -16.347 2.975 1.00 96.56 444 ARG A O 1
ATOM 3585 N N . ILE A 1 445 ? -1.049 -17.662 1.200 1.00 96.81 445 ILE A N 1
ATOM 3586 C CA . ILE A 1 445 ? 0.244 -18.337 1.122 1.00 96.81 445 ILE A CA 1
ATOM 3587 C C . ILE A 1 445 ? 0.879 -17.954 -0.215 1.00 96.81 445 ILE A C 1
ATOM 3589 O O . ILE A 1 445 ? 0.314 -18.218 -1.281 1.00 96.81 445 ILE A O 1
ATOM 3593 N N . VAL A 1 446 ? 2.049 -17.320 -0.177 1.00 95.88 446 VAL A N 1
ATOM 3594 C CA . VAL A 1 446 ? 2.783 -16.901 -1.377 1.00 95.88 446 VAL A CA 1
ATOM 3595 C C . VAL A 1 446 ? 3.860 -17.929 -1.688 1.00 95.88 446 VAL A C 1
ATOM 3597 O O . VAL A 1 446 ? 4.922 -17.939 -1.071 1.00 95.88 446 VAL A O 1
ATOM 3600 N N . TYR A 1 447 ? 3.617 -18.792 -2.675 1.00 95.25 447 TYR A N 1
ATOM 3601 C CA . TYR A 1 447 ? 4.632 -19.743 -3.124 1.00 95.25 447 TYR A CA 1
ATOM 3602 C C . TYR A 1 447 ? 5.623 -19.062 -4.080 1.00 95.25 447 TYR A C 1
ATOM 3604 O O . TYR A 1 447 ? 5.230 -18.560 -5.138 1.00 95.25 447 TYR A O 1
ATOM 3612 N N . ARG A 1 448 ? 6.916 -19.056 -3.737 1.00 92.00 448 ARG A N 1
ATOM 3613 C CA . ARG A 1 448 ? 8.015 -18.645 -4.624 1.00 92.00 448 ARG A CA 1
ATOM 3614 C C . ARG A 1 448 ? 9.318 -19.354 -4.241 1.00 92.00 448 ARG A C 1
ATOM 3616 O O . ARG A 1 448 ? 9.904 -19.075 -3.197 1.00 92.00 448 ARG A O 1
ATOM 3623 N N . SER A 1 449 ? 9.804 -20.205 -5.145 1.00 87.69 449 SER A N 1
ATOM 3624 C CA . SER A 1 449 ? 11.157 -20.769 -5.082 1.00 87.69 449 SER A CA 1
ATOM 3625 C C . SER A 1 449 ? 12.225 -19.694 -5.342 1.00 87.69 449 SER A C 1
ATOM 3627 O O . SER A 1 449 ? 12.055 -18.794 -6.170 1.00 87.69 449 SER A O 1
ATOM 3629 N N . LEU A 1 450 ? 13.356 -19.830 -4.648 1.00 84.00 450 LEU A N 1
ATOM 3630 C CA . LEU A 1 450 ? 14.556 -19.009 -4.829 1.00 84.00 450 LEU A CA 1
ATOM 3631 C C . LEU A 1 450 ? 15.402 -19.416 -6.048 1.00 84.00 450 LEU A C 1
ATOM 3633 O O . LEU A 1 450 ? 16.185 -18.610 -6.552 1.00 84.00 450 LEU A O 1
ATOM 3637 N N . ASP A 1 451 ? 15.286 -20.668 -6.497 1.00 79.75 451 ASP A N 1
ATOM 3638 C CA . ASP A 1 451 ? 16.177 -21.285 -7.481 1.00 79.75 451 ASP A CA 1
ATOM 3639 C C . ASP A 1 451 ? 15.561 -21.415 -8.889 1.00 79.75 451 ASP A C 1
ATOM 3641 O O . ASP A 1 451 ? 16.303 -21.430 -9.883 1.00 79.75 451 ASP A O 1
ATOM 3645 N N . ARG A 1 452 ? 14.226 -21.490 -8.984 1.00 84.81 452 ARG A N 1
ATOM 3646 C CA . ARG A 1 452 ? 13.473 -21.734 -10.221 1.00 84.81 452 ARG A CA 1
ATOM 3647 C C . ARG A 1 452 ? 12.090 -21.077 -10.212 1.00 84.81 452 ARG A C 1
ATOM 3649 O O . ARG A 1 452 ? 11.529 -20.736 -9.178 1.00 84.81 452 ARG A O 1
ATOM 3656 N N . THR A 1 453 ? 11.480 -20.975 -11.392 1.00 85.12 453 THR A N 1
ATOM 3657 C CA . THR A 1 453 ? 10.048 -20.661 -11.492 1.00 85.12 453 THR A CA 1
ATOM 3658 C C . THR A 1 453 ? 9.243 -21.895 -11.080 1.00 85.12 453 THR A C 1
ATOM 3660 O O . THR A 1 453 ? 9.469 -22.975 -11.631 1.00 85.12 453 THR A O 1
ATOM 3663 N N . LEU A 1 454 ? 8.308 -21.729 -10.142 1.00 87.62 454 LEU A N 1
ATOM 3664 C CA . LEU A 1 454 ? 7.255 -22.708 -9.860 1.00 87.62 454 LEU A CA 1
ATOM 3665 C C . LEU A 1 454 ? 6.164 -22.621 -10.932 1.00 87.62 454 LEU A C 1
ATOM 3667 O O . LEU A 1 454 ? 5.814 -21.529 -11.383 1.00 87.62 454 LEU A O 1
ATOM 3671 N N . THR A 1 455 ? 5.618 -23.764 -11.333 1.00 88.62 455 THR A N 1
ATOM 3672 C CA . THR A 1 455 ? 4.389 -23.818 -12.134 1.00 88.62 455 THR A CA 1
ATOM 3673 C C . THR A 1 455 ? 3.154 -23.640 -11.248 1.00 88.62 455 THR A C 1
ATOM 3675 O O . THR A 1 455 ? 3.206 -23.841 -10.032 1.00 88.62 455 THR A O 1
ATOM 3678 N N . HIS A 1 456 ? 2.019 -23.269 -11.850 1.00 87.88 456 HIS A N 1
ATOM 3679 C CA . HIS A 1 456 ? 0.753 -23.215 -11.116 1.00 87.88 456 HIS A CA 1
ATOM 3680 C C . HIS A 1 456 ? 0.311 -24.592 -10.612 1.00 87.88 456 HIS A C 1
ATOM 3682 O O . HIS A 1 456 ? -0.336 -24.646 -9.570 1.00 87.88 456 HIS A O 1
ATOM 3688 N N . ASP A 1 457 ? 0.676 -25.668 -11.310 1.00 89.56 457 ASP A N 1
ATOM 3689 C CA . ASP A 1 457 ? 0.263 -27.036 -10.992 1.00 89.56 457 ASP A CA 1
ATOM 3690 C C . ASP A 1 457 ? 1.017 -27.574 -9.771 1.00 89.56 457 ASP A C 1
ATOM 3692 O O . ASP A 1 457 ? 0.382 -27.996 -8.810 1.00 89.56 457 ASP A O 1
ATOM 3696 N N . GLU A 1 458 ? 2.346 -27.412 -9.725 1.00 90.62 458 GLU A N 1
ATOM 3697 C CA . GLU A 1 458 ? 3.154 -27.702 -8.525 1.00 90.62 458 GLU A CA 1
ATOM 3698 C C . GLU A 1 458 ? 2.654 -26.909 -7.305 1.00 90.62 458 GLU A C 1
ATOM 3700 O O . GLU A 1 458 ? 2.501 -27.450 -6.212 1.00 90.62 458 GLU A O 1
ATOM 3705 N N . ALA A 1 459 ? 2.355 -25.618 -7.489 1.00 93.06 459 ALA A N 1
ATOM 3706 C CA . ALA A 1 459 ? 1.830 -24.777 -6.415 1.00 93.06 459 ALA A CA 1
ATOM 3707 C C . ALA A 1 459 ? 0.387 -25.143 -6.012 1.00 93.06 459 ALA A C 1
ATOM 3709 O O . ALA A 1 459 ? 0.004 -24.912 -4.869 1.00 93.06 459 ALA A O 1
ATOM 3710 N N . ASN A 1 460 ? -0.425 -25.702 -6.918 1.00 92.25 460 ASN A N 1
ATOM 3711 C CA . ASN A 1 460 ? -1.748 -26.246 -6.595 1.00 92.25 460 ASN A CA 1
ATOM 3712 C C . ASN A 1 460 ? -1.627 -27.539 -5.777 1.00 92.25 460 ASN A C 1
ATOM 3714 O O . ASN A 1 460 ? -2.358 -27.701 -4.804 1.00 92.25 460 ASN A O 1
ATOM 3718 N N . GLU A 1 461 ? -0.710 -28.433 -6.155 1.00 95.06 461 GLU A N 1
ATOM 3719 C CA . GLU A 1 461 ? -0.474 -29.716 -5.488 1.00 95.06 461 GLU A CA 1
ATOM 3720 C C . GLU A 1 461 ? -0.008 -29.512 -4.039 1.00 95.06 461 GLU A C 1
ATOM 3722 O O . GLU A 1 461 ? -0.651 -30.000 -3.109 1.00 95.06 461 GLU A O 1
ATOM 3727 N N . ILE A 1 462 ? 1.031 -28.694 -3.831 1.00 95.00 462 ILE A N 1
ATOM 3728 C CA . ILE A 1 462 ? 1.539 -28.332 -2.495 1.00 95.00 462 ILE A CA 1
ATOM 3729 C C . ILE A 1 462 ? 0.447 -27.636 -1.664 1.00 95.00 462 ILE A C 1
ATOM 3731 O O . ILE A 1 462 ? 0.306 -27.892 -0.468 1.00 95.00 462 ILE A O 1
ATOM 3735 N N . HIS A 1 463 ? -0.361 -26.769 -2.280 1.00 96.50 463 HIS A N 1
ATOM 3736 C CA . HIS A 1 463 ? -1.434 -26.075 -1.570 1.00 96.50 463 HIS A CA 1
ATOM 3737 C C . HIS A 1 463 ? -2.596 -26.998 -1.177 1.00 96.50 463 HIS A C 1
ATOM 3739 O O . HIS A 1 463 ? -3.191 -26.812 -0.116 1.00 96.50 463 HIS A O 1
ATOM 3745 N N . GLU A 1 464 ? -2.919 -28.015 -1.978 1.00 95.06 464 GLU A N 1
ATOM 3746 C CA . GLU A 1 464 ? -3.919 -29.008 -1.579 1.00 95.06 464 GLU A CA 1
ATOM 3747 C C . GLU A 1 464 ? -3.370 -29.951 -0.497 1.00 95.06 464 GLU A C 1
ATOM 3749 O O . GLU A 1 464 ? -4.109 -30.280 0.427 1.00 95.06 464 GLU A O 1
ATOM 3754 N N . GLN A 1 465 ? -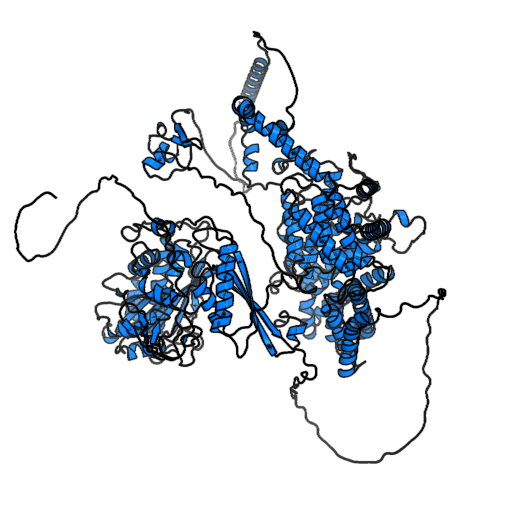2.071 -30.282 -0.508 1.00 96.12 465 GLN A N 1
ATOM 3755 C CA . GLN A 1 465 ? -1.418 -30.972 0.616 1.00 96.12 465 GLN A CA 1
ATOM 3756 C C . GLN A 1 465 ? -1.540 -30.160 1.920 1.00 96.12 465 GLN A C 1
ATOM 3758 O O . GLN A 1 465 ? -1.991 -30.706 2.923 1.00 96.12 465 GLN A O 1
ATOM 3763 N N . VAL A 1 466 ? -1.264 -28.845 1.899 1.00 95.88 466 VAL A N 1
ATOM 3764 C CA . VAL A 1 466 ? -1.496 -27.943 3.052 1.00 95.88 466 VAL A CA 1
ATOM 3765 C C . VAL A 1 466 ? -2.958 -27.984 3.515 1.00 95.88 466 VAL A C 1
ATOM 3767 O O . VAL A 1 466 ? -3.227 -28.090 4.710 1.00 95.88 466 VAL A O 1
ATOM 3770 N N . ARG A 1 467 ? -3.921 -27.925 2.585 1.00 95.25 467 ARG A N 1
ATOM 3771 C CA . ARG A 1 467 ? -5.358 -27.980 2.907 1.00 95.25 467 ARG A CA 1
ATOM 3772 C C . ARG A 1 467 ? -5.740 -29.294 3.591 1.00 95.25 467 ARG A C 1
ATOM 3774 O O . ARG A 1 467 ? -6.410 -29.264 4.624 1.00 95.25 467 ARG A O 1
ATOM 3781 N N . GLN A 1 468 ? -5.316 -30.437 3.050 1.00 94.38 468 GLN A N 1
ATOM 3782 C CA . GLN A 1 468 ? -5.599 -31.733 3.669 1.00 94.38 468 GLN A CA 1
ATOM 3783 C C . GLN A 1 468 ? -4.898 -31.875 5.026 1.00 94.38 468 GLN A C 1
ATOM 3785 O O . GLN A 1 468 ? -5.509 -32.389 5.957 1.00 94.38 468 GLN A O 1
ATOM 3790 N N . GLU A 1 469 ? -3.677 -31.361 5.175 1.00 93.50 469 GLU A N 1
ATOM 3791 C CA . GLU A 1 469 ? -2.915 -31.445 6.423 1.00 93.50 469 GLU A CA 1
ATOM 3792 C C . GLU A 1 469 ? -3.542 -30.617 7.555 1.00 93.50 469 GLU A C 1
ATOM 3794 O O . GLU A 1 469 ? -3.718 -31.134 8.657 1.00 93.50 469 GLU A O 1
ATOM 3799 N N . LEU A 1 470 ? -4.004 -29.390 7.277 1.00 93.06 470 LEU A N 1
ATOM 3800 C CA . LEU A 1 470 ? -4.770 -28.584 8.241 1.00 93.06 470 LEU A CA 1
ATOM 3801 C C . LEU A 1 470 ? -6.037 -29.319 8.707 1.00 93.06 470 LEU A C 1
ATOM 3803 O O . LEU A 1 470 ? -6.309 -29.413 9.905 1.00 93.06 470 LEU A O 1
ATOM 3807 N N . LYS A 1 471 ? -6.793 -29.892 7.760 1.00 92.00 471 LYS A N 1
ATOM 3808 C CA . LYS A 1 471 ? -7.991 -30.702 8.039 1.00 92.00 471 LYS A CA 1
ATOM 3809 C C . LYS A 1 471 ? -7.666 -31.964 8.849 1.00 92.00 471 LYS A C 1
ATOM 3811 O O . LYS A 1 471 ? -8.488 -32.388 9.658 1.00 92.00 471 LYS A O 1
ATOM 3816 N N . ARG A 1 472 ? -6.495 -32.569 8.629 1.00 92.19 472 ARG A N 1
ATOM 3817 C CA . ARG A 1 472 ? -6.046 -33.817 9.264 1.00 92.19 472 ARG A CA 1
ATOM 3818 C C . ARG A 1 472 ? -5.516 -33.608 10.682 1.00 92.19 472 ARG A C 1
ATOM 3820 O O . ARG A 1 472 ? -5.805 -34.437 11.537 1.00 92.19 472 ARG A O 1
ATOM 3827 N N . GLN A 1 473 ? -4.751 -32.543 10.928 1.00 88.38 473 GLN A N 1
ATOM 3828 C CA . GLN A 1 473 ? -4.197 -32.241 12.253 1.00 88.38 473 GLN A CA 1
ATOM 3829 C C . GLN A 1 473 ? -5.228 -31.567 13.168 1.00 88.38 473 GLN A C 1
ATOM 3831 O O . GLN A 1 473 ? -5.432 -32.013 14.292 1.00 88.38 473 GLN A O 1
ATOM 3836 N N . PHE A 1 474 ? -5.913 -30.529 12.679 1.00 89.50 474 PHE A N 1
ATOM 3837 C CA . PHE A 1 474 ? -6.769 -29.661 13.504 1.00 89.50 474 PHE A CA 1
ATOM 3838 C C . PHE A 1 474 ? -8.273 -29.890 13.288 1.00 89.50 474 PHE A C 1
ATOM 3840 O O . PHE A 1 474 ? -9.105 -29.134 13.788 1.00 89.50 474 PHE A O 1
ATOM 3847 N N . GLY A 1 475 ? -8.650 -30.897 12.492 1.00 87.25 475 GLY A N 1
ATOM 3848 C CA . GLY A 1 475 ? -10.048 -31.244 12.213 1.00 87.25 475 GLY A CA 1
ATOM 3849 C C . GLY A 1 475 ? -10.842 -30.185 11.435 1.00 87.25 475 GLY A C 1
ATOM 3850 O O . GLY A 1 475 ? -12.059 -30.344 11.289 1.00 87.25 475 GLY A O 1
ATOM 3851 N N . VAL A 1 476 ? -10.191 -29.111 10.963 1.00 91.44 476 VAL A N 1
ATOM 3852 C CA . VAL A 1 476 ? -10.858 -27.922 10.410 1.00 91.44 476 VAL A CA 1
ATOM 3853 C C . VAL A 1 476 ? -11.642 -28.225 9.139 1.00 91.44 476 VAL A C 1
ATOM 3855 O O . VAL A 1 476 ? -11.272 -29.050 8.300 1.00 91.44 476 VAL A O 1
ATOM 3858 N N . GLU A 1 477 ? -12.746 -27.511 8.974 1.00 91.12 477 GLU A N 1
ATOM 3859 C CA . GLU A 1 477 ? -13.660 -27.714 7.862 1.00 91.12 477 GLU A CA 1
ATOM 3860 C C . GLU A 1 477 ? -13.320 -26.739 6.737 1.00 91.12 477 GLU A C 1
ATOM 3862 O O . GLU A 1 477 ? -13.713 -25.570 6.750 1.00 91.12 477 GLU A O 1
ATOM 3867 N N . LEU A 1 478 ? -12.528 -27.229 5.781 1.00 91.62 478 LEU A N 1
ATOM 3868 C CA . LEU A 1 478 ? -12.095 -26.478 4.605 1.00 91.62 478 LEU A CA 1
ATOM 3869 C C . LEU A 1 478 ? -13.285 -25.849 3.876 1.00 91.62 478 LEU A C 1
ATOM 3871 O O . LEU A 1 478 ? -14.187 -26.552 3.417 1.00 91.62 478 LEU A O 1
ATOM 3875 N N . ARG A 1 479 ? -13.239 -24.530 3.683 1.00 87.38 479 ARG A N 1
ATOM 3876 C CA . ARG A 1 479 ? -14.191 -23.836 2.817 1.00 87.38 479 ARG A CA 1
ATOM 3877 C C . ARG A 1 479 ? -13.868 -24.187 1.345 1.00 87.38 479 ARG A C 1
ATOM 3879 O O . ARG A 1 479 ? -12.688 -24.357 0.985 1.00 87.38 479 ARG A O 1
ATOM 3886 N N . PRO A 1 480 ? -14.892 -24.360 0.487 1.00 70.06 480 PRO A N 1
ATOM 3887 C CA . PRO A 1 480 ? -14.697 -24.602 -0.941 1.00 70.06 480 PRO A CA 1
ATOM 3888 C C . PRO A 1 480 ? -14.081 -23.373 -1.623 1.00 70.06 480 PRO A C 1
ATOM 3890 O O . PRO A 1 480 ? -14.212 -22.245 -1.144 1.00 70.06 480 PRO A O 1
ATOM 3893 N N . LYS A 1 481 ? -13.406 -23.589 -2.758 1.00 54.97 481 LYS A N 1
ATOM 3894 C CA . LYS A 1 481 ? -12.849 -22.501 -3.575 1.00 54.97 481 LYS A CA 1
ATOM 3895 C C . LYS A 1 481 ? -14.011 -21.663 -4.128 1.00 54.97 481 LYS A C 1
ATOM 3897 O O . LYS A 1 481 ? -15.001 -22.211 -4.609 1.00 54.97 481 LYS A O 1
ATOM 3902 N N . SER A 1 482 ? -13.893 -20.336 -4.090 1.00 40.91 482 SER A N 1
ATOM 3903 C CA . SER A 1 482 ? -14.940 -19.377 -4.497 1.00 40.91 482 SER A CA 1
ATOM 3904 C C . SER A 1 482 ? -15.225 -19.333 -6.012 1.00 40.91 482 SER A C 1
ATOM 3906 O O . SER A 1 482 ? -15.861 -18.406 -6.502 1.00 40.91 482 SER A O 1
ATOM 3908 N N . THR A 1 483 ? -14.779 -20.348 -6.752 1.00 35.56 483 THR A N 1
ATOM 3909 C CA . THR A 1 483 ? -14.937 -20.527 -8.199 1.00 35.56 483 THR A CA 1
ATOM 3910 C C . THR A 1 483 ? -16.008 -21.555 -8.584 1.00 35.56 483 THR A C 1
ATOM 3912 O O . THR A 1 483 ? -16.356 -21.629 -9.757 1.00 35.56 483 THR A O 1
ATOM 3915 N N . GLU A 1 484 ? -16.541 -22.345 -7.640 1.00 28.61 484 GLU A N 1
ATOM 3916 C CA . GLU A 1 484 ? -17.407 -23.507 -7.948 1.00 28.61 484 GLU A CA 1
ATOM 3917 C C . GLU A 1 484 ? -18.830 -23.446 -7.356 1.00 28.61 484 GLU A C 1
ATOM 3919 O O . GLU A 1 484 ? -19.545 -24.440 -7.344 1.00 28.61 484 GLU A O 1
ATOM 3924 N N . TYR A 1 485 ? -19.315 -22.263 -6.965 1.00 28.92 485 TYR A N 1
ATOM 3925 C CA . TYR A 1 485 ? -20.733 -22.059 -6.599 1.00 28.92 485 TYR A CA 1
ATOM 3926 C C . TYR A 1 485 ? -21.673 -21.817 -7.804 1.00 28.92 485 TYR A C 1
ATOM 3928 O O . TYR A 1 485 ? -22.809 -21.380 -7.635 1.00 28.92 485 TYR A O 1
ATOM 3936 N N . GLY A 1 486 ? -21.203 -22.084 -9.031 1.00 31.27 486 GLY A N 1
ATOM 3937 C CA . GLY A 1 486 ? -21.914 -21.779 -10.282 1.00 31.27 486 GLY A CA 1
ATOM 3938 C C . GLY A 1 486 ? -22.502 -22.971 -11.051 1.00 31.27 486 GLY A C 1
ATOM 3939 O O . GLY A 1 486 ? -23.143 -22.742 -12.073 1.00 31.27 486 GLY A O 1
ATOM 3940 N N . ARG A 1 487 ? -22.274 -24.225 -10.626 1.00 31.48 487 ARG A N 1
ATOM 3941 C CA . ARG A 1 487 ? -22.773 -25.433 -11.322 1.00 31.48 487 ARG A CA 1
ATOM 3942 C C . ARG A 1 487 ? -23.030 -26.619 -10.379 1.00 31.48 487 ARG A C 1
ATOM 3944 O O . ARG A 1 487 ? -22.197 -27.511 -10.292 1.00 31.48 487 ARG A O 1
ATOM 3951 N N . MET A 1 488 ? -24.202 -26.666 -9.747 1.00 27.69 488 MET A N 1
ATOM 3952 C CA . MET A 1 488 ? -24.862 -27.924 -9.347 1.00 27.69 488 MET A CA 1
ATOM 3953 C C . MET A 1 488 ? -26.375 -27.706 -9.241 1.00 27.69 488 MET A C 1
ATOM 3955 O O . MET A 1 488 ? -26.923 -27.523 -8.158 1.00 27.69 488 MET A O 1
ATOM 3959 N N . ALA A 1 489 ? -27.022 -27.679 -10.405 1.00 31.67 489 ALA A N 1
ATOM 3960 C CA . ALA A 1 489 ? -28.470 -27.736 -10.570 1.00 31.67 489 ALA A CA 1
ATOM 3961 C C . ALA A 1 489 ? -28.789 -28.116 -12.028 1.00 31.67 489 ALA A C 1
ATOM 3963 O O . ALA A 1 489 ? -29.183 -27.250 -12.798 1.00 31.67 489 ALA A O 1
ATOM 3964 N N . ASP A 1 490 ? -28.501 -29.365 -12.420 1.00 28.94 490 ASP A N 1
ATOM 3965 C CA . ASP A 1 490 ? -29.490 -30.190 -13.133 1.00 28.94 490 ASP A CA 1
ATOM 3966 C C . ASP A 1 490 ? -29.056 -31.654 -13.356 1.00 28.94 490 ASP A C 1
ATOM 3968 O O . ASP A 1 490 ? -27.879 -31.961 -13.543 1.00 28.94 490 ASP A O 1
ATOM 3972 N N . ASP A 1 491 ? -30.093 -32.495 -13.340 1.00 27.22 491 ASP A N 1
ATOM 3973 C CA . ASP A 1 491 ? -30.280 -33.853 -13.878 1.00 27.22 491 ASP A CA 1
ATOM 3974 C C . ASP A 1 491 ? -29.424 -35.072 -13.441 1.00 27.22 491 ASP A C 1
ATOM 3976 O O . ASP A 1 491 ? -28.442 -35.000 -12.698 1.00 27.22 491 ASP A O 1
ATOM 3980 N N . ARG A 1 492 ? -29.915 -36.254 -13.847 1.00 28.50 492 ARG A N 1
ATOM 3981 C CA . ARG A 1 492 ? -29.511 -37.611 -13.448 1.00 28.50 492 ARG A CA 1
ATOM 3982 C C . ARG A 1 492 ? -29.079 -38.463 -14.652 1.00 28.50 492 ARG A C 1
ATOM 3984 O O . ARG A 1 492 ? -29.522 -38.243 -15.766 1.00 28.50 492 ARG A O 1
ATOM 3991 N N . SER A 1 493 ? -28.302 -39.511 -14.351 1.00 27.59 493 SER A N 1
ATOM 3992 C CA . SER A 1 493 ? -28.186 -40.789 -15.091 1.00 27.59 493 SER A CA 1
ATOM 3993 C C . SER A 1 493 ? -27.999 -40.769 -16.621 1.00 27.59 493 SER A C 1
ATOM 3995 O O . SER A 1 493 ? -28.968 -40.613 -17.350 1.00 27.59 493 SER A O 1
ATOM 3997 N N . GLU A 1 494 ? -26.815 -41.181 -17.097 1.00 25.62 494 GLU A N 1
ATOM 3998 C CA . GLU A 1 494 ? -26.628 -42.550 -17.632 1.00 25.62 494 GLU A CA 1
ATOM 3999 C C . GLU A 1 494 ? -25.131 -42.918 -17.816 1.00 25.62 494 GLU A C 1
ATOM 4001 O O . GLU A 1 494 ? -24.267 -42.275 -17.218 1.00 25.62 494 GLU A O 1
ATOM 4006 N N . SER A 1 495 ? -24.834 -44.036 -18.496 1.00 24.80 495 SER A N 1
ATOM 4007 C CA . SER A 1 495 ? -23.582 -44.822 -18.393 1.00 24.80 495 SER A CA 1
ATOM 4008 C C . SER A 1 495 ? -22.567 -44.579 -19.545 1.00 24.80 495 SER A C 1
ATOM 4010 O O . SER A 1 495 ? -22.921 -43.924 -20.523 1.00 24.80 495 SER A O 1
ATOM 4012 N N . PRO A 1 496 ? -21.295 -45.042 -19.449 1.00 35.00 496 PRO A N 1
ATOM 4013 C CA . PRO A 1 496 ? -20.186 -44.499 -20.252 1.00 35.00 496 PRO A CA 1
ATOM 4014 C C . PRO A 1 496 ? -19.722 -45.357 -21.448 1.00 35.00 496 PRO A C 1
ATOM 4016 O O . PRO A 1 496 ? -19.750 -46.583 -21.384 1.00 35.00 496 PRO A O 1
ATOM 4019 N N . GLU A 1 497 ? -19.119 -44.705 -22.452 1.00 24.33 497 GLU A N 1
ATOM 4020 C CA . GLU A 1 497 ? -18.197 -45.314 -23.432 1.00 24.33 497 GLU A CA 1
ATOM 4021 C C . GLU A 1 497 ? -16.972 -44.410 -23.717 1.00 24.33 497 GLU A C 1
ATOM 4023 O O . GLU A 1 497 ? -16.877 -43.280 -23.232 1.00 24.33 497 GLU A O 1
ATOM 4028 N N . SER A 1 498 ? -15.980 -44.940 -24.444 1.00 24.97 498 SER A N 1
ATOM 4029 C CA . SER A 1 498 ? -14.595 -44.437 -24.521 1.00 24.97 498 SER A CA 1
ATOM 4030 C C . SER A 1 498 ? -14.214 -43.721 -25.829 1.00 24.97 498 SER A C 1
ATOM 4032 O O . SER A 1 498 ? -14.631 -44.141 -26.904 1.00 24.97 498 SER A O 1
ATOM 4034 N N . GLY A 1 499 ? -13.286 -42.755 -25.762 1.00 25.47 499 GLY A N 1
ATOM 4035 C CA . GLY A 1 499 ? -12.617 -42.152 -26.930 1.00 25.47 499 GLY A CA 1
ATOM 4036 C C . GLY A 1 499 ? -11.288 -41.467 -26.565 1.00 25.47 499 GLY A C 1
ATOM 4037 O O . GLY A 1 499 ? -11.121 -41.019 -25.431 1.00 25.47 499 GLY A O 1
ATOM 4038 N N . THR A 1 500 ? -10.321 -41.419 -27.489 1.00 23.03 500 THR A N 1
ATOM 4039 C CA . THR A 1 500 ? -8.899 -41.121 -27.199 1.00 23.03 500 THR A CA 1
ATOM 4040 C C . THR A 1 500 ? -8.310 -39.880 -27.895 1.00 23.03 500 THR A C 1
ATOM 4042 O O . THR A 1 500 ? -8.710 -39.511 -28.989 1.00 23.03 500 THR A O 1
ATOM 4045 N N . GLU A 1 501 ? -7.258 -39.336 -27.258 1.00 25.97 501 GLU A N 1
ATOM 4046 C CA . GLU A 1 501 ? -6.086 -38.647 -27.852 1.00 25.97 501 GLU A CA 1
ATOM 4047 C C . GLU A 1 501 ? -6.214 -37.289 -28.595 1.00 25.97 501 GLU A C 1
ATOM 4049 O O . GLU A 1 501 ? -6.787 -37.194 -29.670 1.00 25.97 501 GLU A O 1
ATOM 4054 N N . GLN A 1 502 ? -5.524 -36.234 -28.108 1.00 26.23 502 GLN A N 1
ATOM 4055 C CA . GLN A 1 502 ? -4.133 -35.838 -28.479 1.00 26.23 502 GLN A CA 1
ATOM 4056 C C . GLN A 1 502 ? -3.805 -34.356 -28.125 1.00 26.23 502 GLN A C 1
ATOM 4058 O O . GLN A 1 502 ? -4.662 -33.479 -28.184 1.00 26.23 502 GLN A O 1
ATOM 4063 N N . GLN A 1 503 ? -2.536 -34.047 -27.798 1.00 24.83 503 GLN A N 1
ATOM 4064 C CA . GLN A 1 503 ? -2.005 -32.671 -27.647 1.00 24.83 503 GLN A CA 1
ATOM 4065 C C . GLN A 1 503 ? -0.547 -32.547 -28.159 1.00 24.83 503 GLN A C 1
ATOM 4067 O O . GLN A 1 503 ? 0.274 -33.419 -27.856 1.00 24.83 503 GLN A O 1
ATOM 4072 N N . PRO A 1 504 ? -0.163 -31.453 -28.854 1.00 28.52 504 PRO A N 1
ATOM 4073 C CA . PRO A 1 504 ? 1.219 -31.191 -29.275 1.00 28.52 504 PRO A CA 1
ATOM 4074 C C . PRO A 1 504 ? 2.060 -30.418 -28.230 1.00 28.52 504 PRO A C 1
ATOM 4076 O O . PRO A 1 504 ? 1.548 -29.638 -27.432 1.00 28.52 504 PRO A O 1
ATOM 4079 N N . ARG A 1 505 ? 3.392 -30.603 -28.257 1.00 29.33 505 ARG A N 1
ATOM 4080 C CA . ARG A 1 505 ? 4.362 -30.052 -27.275 1.00 29.33 505 ARG A CA 1
ATOM 4081 C C . ARG A 1 505 ? 5.148 -28.831 -27.790 1.00 29.33 505 ARG A C 1
ATOM 4083 O O . ARG A 1 505 ? 5.426 -28.723 -28.981 1.00 29.33 505 ARG A O 1
ATOM 4090 N N . VAL A 1 506 ? 5.629 -27.973 -26.877 1.00 30.06 506 VAL A N 1
ATOM 4091 C CA . VAL A 1 506 ? 6.421 -26.752 -27.177 1.00 30.06 506 VAL A CA 1
ATOM 4092 C C . VAL A 1 506 ? 7.905 -26.886 -26.762 1.00 30.06 506 VAL A C 1
ATOM 4094 O O . VAL A 1 506 ? 8.224 -27.482 -25.735 1.00 30.06 506 VAL A O 1
ATOM 4097 N N . ARG A 1 507 ? 8.835 -26.314 -27.551 1.00 30.95 507 ARG A N 1
ATOM 4098 C CA . ARG A 1 507 ? 10.306 -26.328 -27.326 1.00 30.95 507 ARG A CA 1
ATOM 4099 C C . ARG A 1 507 ? 10.830 -25.063 -26.608 1.00 30.95 507 ARG A C 1
ATOM 4101 O O . ARG A 1 507 ? 10.298 -23.974 -26.795 1.00 30.95 507 ARG A O 1
ATOM 4108 N N . LYS A 1 508 ? 11.930 -25.186 -25.843 1.00 34.03 508 LYS A N 1
ATOM 4109 C CA . LYS A 1 508 ? 12.643 -24.078 -25.147 1.00 34.03 508 LYS A CA 1
ATOM 4110 C C . LYS A 1 508 ? 13.837 -23.524 -25.966 1.00 34.03 508 LYS A C 1
ATOM 4112 O O . LYS A 1 508 ? 14.317 -24.189 -26.879 1.00 34.03 508 LYS A O 1
ATOM 4117 N N . ARG A 1 509 ? 14.329 -22.313 -25.635 1.00 39.62 509 ARG A N 1
ATOM 4118 C CA . ARG A 1 509 ? 15.479 -21.608 -26.273 1.00 39.62 509 ARG A CA 1
ATOM 4119 C C . ARG A 1 509 ? 16.621 -21.291 -25.279 1.00 39.62 509 ARG A C 1
ATOM 4121 O O . ARG A 1 509 ? 16.411 -21.307 -24.070 1.00 39.62 509 ARG A O 1
ATOM 4128 N N . GLN A 1 510 ? 17.817 -20.990 -25.800 1.00 40.41 510 GLN A N 1
ATOM 4129 C CA . GLN A 1 510 ? 19.098 -20.853 -25.072 1.00 40.41 510 GLN A CA 1
ATOM 4130 C C . GLN A 1 510 ? 19.569 -19.376 -24.932 1.00 40.41 510 GLN A C 1
ATOM 4132 O O . GLN A 1 510 ? 19.060 -18.499 -25.630 1.00 40.41 510 GLN A O 1
ATOM 4137 N N . ARG A 1 511 ? 20.526 -19.074 -24.029 1.00 44.81 511 ARG A N 1
ATOM 4138 C CA . ARG A 1 511 ? 21.077 -17.714 -23.760 1.00 44.81 511 ARG A CA 1
ATOM 4139 C C . ARG A 1 511 ? 22.583 -17.590 -24.078 1.00 44.81 511 ARG A C 1
ATOM 4141 O O . ARG A 1 511 ? 23.302 -18.583 -24.060 1.00 44.81 511 ARG A O 1
ATOM 4148 N N . VAL A 1 512 ? 23.042 -16.354 -24.322 1.00 53.66 512 VAL A N 1
ATOM 4149 C CA . VAL A 1 512 ? 24.402 -15.976 -24.790 1.00 53.66 512 VAL A CA 1
ATOM 4150 C C . VAL A 1 512 ? 25.144 -15.098 -23.755 1.00 53.66 512 VAL A C 1
ATOM 4152 O O . VAL A 1 512 ? 24.537 -14.636 -22.788 1.00 53.66 512 VAL A O 1
ATOM 4155 N N . ARG A 1 513 ? 26.469 -14.937 -23.907 1.00 56.56 513 ARG A N 1
ATOM 4156 C CA . ARG A 1 513 ? 27.423 -14.356 -22.934 1.00 56.56 513 ARG A CA 1
ATOM 4157 C C . ARG A 1 513 ? 27.812 -12.900 -23.253 1.00 56.56 513 ARG A C 1
ATOM 4159 O O . ARG A 1 513 ? 27.526 -12.410 -24.335 1.00 56.56 513 ARG A O 1
ATOM 4166 N N . LEU A 1 514 ? 28.422 -12.209 -22.276 1.00 65.44 514 LEU A N 1
ATOM 4167 C CA . LEU A 1 514 ? 28.573 -10.737 -22.240 1.00 65.44 514 LEU A CA 1
ATOM 4168 C C . LEU A 1 514 ? 29.923 -10.254 -21.642 1.00 65.44 514 LEU A C 1
ATOM 4170 O O . LEU A 1 514 ? 29.946 -9.329 -20.823 1.00 65.44 514 LEU A O 1
ATOM 4174 N N . SER A 1 515 ? 31.050 -10.898 -21.959 1.00 85.94 515 SER A N 1
ATOM 4175 C CA . SER A 1 515 ? 32.385 -10.447 -21.514 1.00 85.94 515 SER A CA 1
ATOM 4176 C C . SER A 1 515 ? 33.490 -10.825 -22.500 1.00 85.94 515 SER A C 1
ATOM 4178 O O . SER A 1 515 ? 33.437 -11.895 -23.110 1.00 85.94 515 SER A O 1
ATOM 4180 N N . CYS A 1 516 ? 34.491 -9.950 -22.650 1.00 87.88 516 CYS A N 1
ATOM 4181 C CA . CYS A 1 516 ? 35.573 -10.153 -23.613 1.00 87.88 516 CYS A CA 1
ATOM 4182 C C . CYS A 1 516 ? 36.431 -11.360 -23.233 1.00 87.88 516 CYS A C 1
ATOM 4184 O O . CYS A 1 516 ? 36.708 -11.595 -22.056 1.00 87.88 516 CYS A O 1
ATOM 4186 N N . LEU A 1 517 ? 36.877 -12.106 -24.238 1.00 83.19 517 LEU A N 1
ATOM 4187 C CA . LEU A 1 517 ? 37.647 -13.329 -24.114 1.00 83.19 517 LEU A CA 1
ATOM 4188 C C . LEU A 1 517 ? 39.008 -13.123 -23.459 1.00 83.19 517 LEU A C 1
ATOM 4190 O O . LEU A 1 517 ? 39.408 -14.002 -22.711 1.00 83.19 517 LEU A O 1
ATOM 4194 N N . GLU A 1 518 ? 39.695 -11.996 -23.651 1.00 81.38 518 GLU A N 1
ATOM 4195 C CA . GLU A 1 518 ? 41.007 -11.759 -23.027 1.00 81.38 518 GLU A CA 1
ATOM 4196 C C . GLU A 1 518 ? 40.886 -11.267 -21.577 1.00 81.38 518 GLU A C 1
ATOM 4198 O O . GLU A 1 518 ? 41.484 -11.867 -20.678 1.00 81.38 518 GLU A O 1
ATOM 4203 N N . CYS A 1 519 ? 40.016 -10.279 -21.317 1.00 84.56 519 CYS A N 1
ATOM 4204 C CA . CYS A 1 519 ? 39.597 -9.898 -19.964 1.00 84.56 519 CYS A CA 1
ATOM 4205 C C . CYS A 1 519 ? 39.114 -11.167 -19.184 1.00 84.56 519 CYS A C 1
ATOM 4207 O O . CYS A 1 519 ? 39.539 -11.402 -18.051 1.00 84.56 519 CYS A O 1
ATOM 4209 N N . ARG A 1 520 ? 38.350 -12.080 -19.818 1.00 79.88 520 ARG A N 1
ATOM 4210 C CA . ARG A 1 520 ? 37.883 -13.382 -19.270 1.00 79.88 520 ARG A CA 1
ATOM 4211 C C . ARG A 1 520 ? 38.983 -14.449 -19.137 1.00 79.88 520 ARG A C 1
ATOM 4213 O O . ARG A 1 520 ? 39.008 -15.144 -18.122 1.00 79.88 520 ARG A O 1
ATOM 4220 N N . ARG A 1 521 ? 39.900 -14.589 -20.104 1.00 80.69 521 ARG A N 1
ATOM 4221 C CA . ARG A 1 521 ? 41.029 -15.551 -20.104 1.00 80.69 521 ARG A CA 1
ATOM 4222 C C . ARG A 1 521 ? 42.003 -15.245 -18.968 1.00 80.69 521 ARG A C 1
ATOM 4224 O O . ARG A 1 521 ? 42.469 -16.166 -18.302 1.00 80.69 521 ARG A O 1
ATOM 4231 N N . ARG A 1 522 ? 42.236 -13.957 -18.692 1.00 73.50 522 ARG A N 1
ATOM 4232 C CA . ARG A 1 522 ? 43.008 -13.469 -17.535 1.00 73.50 522 ARG A CA 1
ATOM 4233 C C . ARG A 1 522 ? 42.212 -13.474 -16.216 1.00 73.50 522 ARG A C 1
ATOM 4235 O O . ARG A 1 522 ? 42.793 -13.202 -15.172 1.00 73.50 522 ARG A O 1
ATOM 4242 N N . LYS A 1 523 ? 40.915 -13.819 -16.249 1.00 78.56 523 LYS A N 1
ATOM 4243 C CA . LYS A 1 523 ? 39.954 -13.778 -15.124 1.00 78.56 523 LYS A CA 1
ATOM 4244 C C . LYS A 1 523 ? 39.846 -12.406 -14.437 1.00 78.56 523 LYS A C 1
ATOM 4246 O O . LYS A 1 523 ? 39.679 -12.327 -13.223 1.00 78.56 523 LYS A O 1
ATOM 4251 N N . LEU A 1 524 ? 39.927 -11.331 -15.215 1.00 73.62 524 LEU A N 1
ATOM 4252 C CA . LEU A 1 524 ? 39.775 -9.956 -14.744 1.00 73.62 524 LEU A CA 1
ATOM 4253 C C . LEU A 1 524 ? 38.354 -9.441 -15.007 1.00 73.62 524 LEU A C 1
ATOM 4255 O O . LEU A 1 524 ? 37.656 -9.910 -15.909 1.00 73.62 524 LEU A O 1
ATOM 4259 N N . SER A 1 525 ? 37.930 -8.444 -14.228 1.00 70.81 525 SER A N 1
ATOM 4260 C CA . SER A 1 525 ? 36.690 -7.712 -14.488 1.00 70.81 525 SER A CA 1
ATOM 4261 C C . SER A 1 525 ? 36.751 -7.054 -15.871 1.00 70.81 525 SER A C 1
ATOM 4263 O O . SER A 1 525 ? 37.723 -6.372 -16.193 1.00 70.81 525 SER A O 1
ATOM 4265 N N . CYS A 1 526 ? 35.710 -7.254 -16.674 1.00 82.31 526 CYS A N 1
ATOM 4266 C CA . CYS A 1 526 ? 35.588 -6.683 -18.008 1.00 82.31 526 CYS A CA 1
ATOM 4267 C C . CYS A 1 526 ? 34.553 -5.556 -17.972 1.00 82.31 526 CYS A C 1
ATOM 4269 O O . CYS A 1 526 ? 33.370 -5.820 -17.768 1.00 82.31 526 CYS A O 1
ATOM 4271 N N . ASP A 1 527 ? 35.013 -4.327 -18.182 1.00 81.56 527 ASP A N 1
ATOM 4272 C CA . ASP A 1 527 ? 34.221 -3.089 -18.294 1.00 81.56 527 ASP A CA 1
ATOM 4273 C C . ASP A 1 527 ? 33.289 -3.044 -19.526 1.00 81.56 527 ASP A C 1
ATOM 4275 O O . ASP A 1 527 ? 32.422 -2.182 -19.611 1.00 81.56 527 ASP A O 1
ATOM 4279 N N . ARG A 1 528 ? 33.411 -4.020 -20.436 1.00 71.81 528 ARG A N 1
ATOM 4280 C CA . ARG A 1 528 ? 32.630 -4.184 -21.676 1.00 71.81 528 ARG A CA 1
ATOM 4281 C C . ARG A 1 528 ? 32.902 -3.160 -22.788 1.00 71.81 528 ARG A C 1
ATOM 4283 O O . ARG A 1 528 ? 32.281 -3.276 -23.841 1.00 71.81 528 ARG A O 1
ATOM 4290 N N . GLY A 1 529 ? 33.873 -2.257 -22.626 1.00 70.75 529 GLY A N 1
ATOM 4291 C CA . GLY A 1 529 ? 34.414 -1.474 -23.741 1.00 70.75 529 GLY A CA 1
ATOM 4292 C C . GLY A 1 529 ? 35.109 -2.361 -24.783 1.00 70.75 529 GLY A C 1
ATOM 4293 O O . GLY A 1 529 ? 35.480 -3.506 -24.497 1.00 70.75 529 GLY A O 1
ATOM 4294 N N . PHE A 1 530 ? 35.307 -1.852 -25.998 1.00 68.06 530 PHE A N 1
ATOM 4295 C CA . PHE A 1 530 ? 36.023 -2.557 -27.063 1.00 68.06 530 PHE A CA 1
ATOM 4296 C C . PHE A 1 530 ? 37.059 -1.625 -27.716 1.00 68.06 530 PHE A C 1
ATOM 4298 O O . PHE A 1 530 ? 36.667 -0.771 -28.508 1.00 68.06 530 PHE A O 1
ATOM 4305 N N . PRO A 1 531 ? 38.362 -1.764 -27.391 1.00 80.56 531 PRO A N 1
ATOM 4306 C CA . PRO A 1 531 ? 38.939 -2.670 -26.386 1.00 80.56 531 PRO A CA 1
ATOM 4307 C C . PRO A 1 531 ? 38.476 -2.381 -24.941 1.00 80.56 531 PRO A C 1
ATOM 4309 O O . PRO A 1 531 ? 38.184 -1.239 -24.601 1.00 80.56 531 PRO A O 1
ATOM 4312 N N . CYS A 1 532 ? 38.427 -3.411 -24.077 1.00 84.69 532 CYS A N 1
ATOM 4313 C CA . CYS A 1 532 ? 38.094 -3.238 -22.655 1.00 84.69 532 CYS A CA 1
ATOM 4314 C C . CYS A 1 532 ? 39.135 -2.303 -22.019 1.00 84.69 532 CYS A C 1
ATOM 4316 O O . CYS A 1 532 ? 40.336 -2.468 -22.245 1.00 84.69 532 CYS A O 1
ATOM 4318 N N . GLU A 1 533 ? 38.698 -1.333 -21.218 1.00 80.94 533 GLU A N 1
ATOM 4319 C CA . GLU A 1 533 ? 39.561 -0.360 -20.538 1.00 80.94 533 GLU A CA 1
ATOM 4320 C C . GLU A 1 533 ? 40.629 -1.064 -19.685 1.00 80.94 533 GLU A C 1
ATOM 4322 O O . GLU A 1 533 ? 41.790 -0.652 -19.636 1.00 80.94 533 GLU A O 1
ATOM 4327 N N . ARG A 1 534 ? 40.282 -2.223 -19.109 1.00 82.25 534 ARG A N 1
ATOM 4328 C CA . ARG A 1 534 ? 41.228 -3.108 -18.417 1.00 82.25 534 ARG A CA 1
ATOM 4329 C C . ARG A 1 534 ? 42.242 -3.797 -19.350 1.00 82.25 534 ARG A C 1
ATOM 4331 O O . ARG A 1 534 ? 43.352 -4.072 -18.903 1.00 82.25 534 ARG A O 1
ATOM 4338 N N . CYS A 1 535 ? 41.925 -4.035 -20.626 1.00 84.44 535 CYS A N 1
ATOM 4339 C CA . CYS A 1 535 ? 42.909 -4.448 -21.640 1.00 84.44 535 CYS A CA 1
ATOM 4340 C C . CYS A 1 535 ? 43.832 -3.283 -22.037 1.00 84.44 535 CYS A C 1
ATOM 4342 O O . CYS A 1 535 ? 45.049 -3.484 -22.050 1.00 84.44 535 CYS A O 1
ATOM 4344 N N . ILE A 1 536 ? 43.283 -2.077 -22.260 1.00 78.81 536 ILE A N 1
ATOM 4345 C CA . ILE A 1 536 ? 44.052 -0.844 -22.530 1.00 78.81 536 ILE A CA 1
ATOM 4346 C C . ILE A 1 536 ? 45.069 -0.601 -21.403 1.00 78.81 536 ILE A C 1
ATOM 4348 O O . ILE A 1 536 ? 46.275 -0.603 -21.646 1.00 78.81 536 ILE A O 1
ATOM 4352 N N . LYS A 1 537 ? 44.605 -0.520 -20.148 1.00 74.06 537 LYS A N 1
ATOM 4353 C CA . LYS A 1 537 ? 45.449 -0.335 -18.949 1.00 74.06 537 LYS A CA 1
ATOM 4354 C C . LYS A 1 537 ? 46.419 -1.496 -18.675 1.00 74.06 537 LYS A C 1
ATOM 4356 O O . LYS A 1 537 ? 47.300 -1.358 -17.836 1.00 74.06 537 LYS A O 1
ATOM 4361 N N . SER A 1 538 ? 46.285 -2.628 -19.373 1.00 77.50 538 SER A N 1
ATOM 4362 C CA . SER A 1 538 ? 47.229 -3.758 -19.313 1.00 77.50 538 SER A CA 1
ATOM 4363 C C . SER A 1 538 ? 48.247 -3.786 -20.462 1.00 77.50 538 SER A C 1
ATOM 4365 O O . SER A 1 538 ? 48.897 -4.811 -20.668 1.00 77.50 538 SER A O 1
ATOM 4367 N N . GLY A 1 539 ? 48.340 -2.715 -21.259 1.00 66.12 539 GLY A N 1
ATOM 4368 C CA . GLY A 1 539 ? 49.278 -2.611 -22.384 1.00 66.12 539 GLY A CA 1
ATOM 4369 C C . GLY A 1 539 ? 49.018 -3.603 -23.524 1.00 66.12 539 GLY A C 1
ATOM 4370 O O . GLY A 1 539 ? 49.898 -3.828 -24.344 1.00 66.12 539 GLY A O 1
ATOM 4371 N N . THR A 1 540 ? 47.835 -4.228 -23.566 1.00 75.81 540 THR A N 1
ATOM 4372 C CA . THR A 1 540 ? 47.436 -5.187 -24.618 1.00 75.81 540 THR A CA 1
ATOM 4373 C C . THR A 1 540 ? 45.984 -4.950 -25.071 1.00 75.81 540 THR A C 1
ATOM 4375 O O . THR A 1 540 ? 45.119 -5.816 -24.881 1.00 75.81 540 THR A O 1
ATOM 4378 N N . PRO A 1 541 ? 45.669 -3.750 -25.612 1.00 74.94 541 PRO A N 1
ATOM 4379 C CA . PRO A 1 541 ? 44.348 -3.439 -26.162 1.00 74.94 541 PRO A CA 1
ATOM 4380 C C . PRO A 1 541 ? 44.018 -4.297 -27.391 1.00 74.94 541 PRO A C 1
ATOM 4382 O O . PRO A 1 541 ? 42.907 -4.809 -27.485 1.00 74.94 541 PRO A O 1
ATOM 4385 N N . ASP A 1 542 ? 45.006 -4.529 -28.260 1.00 66.12 542 ASP A N 1
ATOM 4386 C CA . ASP A 1 542 ? 44.989 -5.393 -29.452 1.00 66.12 542 ASP A CA 1
ATOM 4387 C C . ASP A 1 542 ? 44.345 -6.769 -29.210 1.00 66.12 542 ASP A C 1
ATOM 4389 O O . ASP A 1 542 ? 43.577 -7.278 -30.030 1.00 66.12 542 ASP A O 1
ATOM 4393 N N . ARG A 1 543 ? 44.624 -7.367 -28.046 1.00 71.12 543 ARG A N 1
ATOM 4394 C CA . ARG A 1 543 ? 44.163 -8.718 -27.691 1.00 71.12 543 ARG A CA 1
ATOM 4395 C C . ARG A 1 543 ? 42.735 -8.761 -27.172 1.00 71.12 543 ARG A C 1
ATOM 4397 O O . ARG A 1 543 ? 42.218 -9.853 -26.949 1.00 71.12 543 ARG A O 1
ATOM 4404 N N . CYS A 1 544 ? 42.095 -7.615 -26.956 1.00 79.88 544 CYS A N 1
ATOM 4405 C CA . CYS A 1 544 ? 40.707 -7.578 -26.534 1.00 79.88 544 CYS A CA 1
ATOM 4406 C C . CYS A 1 544 ? 39.794 -8.127 -27.640 1.00 79.88 544 CYS A C 1
ATOM 4408 O O . CYS A 1 544 ? 39.858 -7.672 -28.782 1.00 79.88 544 CYS A O 1
ATOM 4410 N N . SER A 1 545 ? 38.930 -9.085 -27.302 1.00 79.75 545 SER A N 1
ATOM 4411 C CA . SER A 1 545 ? 37.975 -9.649 -28.256 1.00 79.75 545 SER A CA 1
ATOM 4412 C C . SER A 1 545 ? 36.695 -10.166 -27.610 1.00 79.75 545 SER A C 1
ATOM 4414 O O . SER A 1 545 ? 36.711 -10.537 -26.441 1.00 79.75 545 SER A O 1
ATOM 4416 N N . TYR A 1 546 ? 35.574 -10.191 -28.337 1.00 76.62 546 TYR A N 1
ATOM 4417 C CA . TYR A 1 546 ? 34.259 -10.615 -27.817 1.00 76.62 546 TYR A CA 1
ATOM 4418 C C . TYR A 1 546 ? 33.639 -11.749 -28.644 1.00 76.62 546 TYR A C 1
ATOM 4420 O O . TYR A 1 546 ? 33.730 -11.741 -29.864 1.00 76.62 546 TYR A O 1
ATOM 4428 N N . GLU A 1 547 ? 32.993 -12.692 -27.947 1.00 60.31 547 GLU A N 1
ATOM 4429 C CA . GLU A 1 547 ? 32.270 -13.868 -28.469 1.00 60.31 547 GLU A CA 1
ATOM 4430 C C . GLU A 1 547 ? 30.803 -13.481 -28.762 1.00 60.31 547 GLU A C 1
ATOM 4432 O O . GLU A 1 547 ? 30.077 -13.073 -27.851 1.00 60.31 547 GLU A O 1
ATOM 4437 N N . SER A 1 548 ? 30.382 -13.552 -30.030 1.00 54.84 548 SER A N 1
ATOM 4438 C CA . SER A 1 548 ? 29.091 -13.045 -30.529 1.00 54.84 548 SER A CA 1
ATOM 4439 C C . SER A 1 548 ? 27.904 -14.006 -30.292 1.00 54.84 548 SER A C 1
ATOM 4441 O O . SER A 1 548 ? 28.047 -15.093 -29.731 1.00 54.84 548 SER A O 1
ATOM 4443 N N . ARG A 1 549 ? 26.698 -13.640 -30.770 1.00 47.69 549 ARG A N 1
ATOM 4444 C CA . ARG A 1 549 ? 25.532 -14.553 -30.804 1.00 47.69 549 ARG A CA 1
ATOM 4445 C C . ARG A 1 549 ? 25.675 -15.730 -31.782 1.00 47.69 549 ARG A C 1
ATOM 4447 O O . ARG A 1 549 ? 24.980 -16.720 -31.572 1.00 47.69 549 ARG A O 1
ATOM 4454 N N . SER A 1 550 ? 26.537 -15.636 -32.798 1.00 49.22 550 SER A N 1
ATOM 4455 C CA . SER A 1 550 ? 26.889 -16.740 -33.711 1.00 49.22 550 SER A CA 1
ATOM 4456 C C . SER A 1 550 ? 28.044 -17.605 -33.187 1.00 49.22 550 SER A C 1
ATOM 4458 O O . SER A 1 550 ? 28.210 -18.730 -33.646 1.00 49.22 550 SER A O 1
ATOM 4460 N N . GLY A 1 551 ? 28.809 -17.118 -32.200 1.00 50.69 551 GLY A N 1
ATOM 4461 C CA . GLY A 1 551 ? 30.022 -17.768 -31.685 1.00 50.69 551 GLY A CA 1
ATOM 4462 C C . GLY A 1 551 ? 31.327 -17.242 -32.297 1.00 50.69 551 GLY A C 1
ATOM 4463 O O . GLY A 1 551 ? 32.401 -17.734 -31.962 1.00 50.69 551 GLY A O 1
ATOM 4464 N N . GLU A 1 552 ? 31.249 -16.233 -33.164 1.00 50.09 552 GLU A N 1
ATOM 4465 C CA . GLU A 1 552 ? 32.407 -15.589 -33.795 1.00 50.09 552 GLU A CA 1
ATOM 4466 C C . GLU A 1 552 ? 33.093 -14.584 -32.860 1.00 50.09 552 GLU A C 1
ATOM 4468 O O . GLU A 1 552 ? 32.492 -14.092 -31.899 1.00 50.09 552 GLU A O 1
ATOM 4473 N N . VAL A 1 553 ? 34.370 -14.291 -33.132 1.00 56.66 553 VAL A N 1
ATOM 4474 C CA . VAL A 1 553 ? 35.259 -13.550 -32.225 1.00 56.66 553 VAL A CA 1
ATOM 4475 C C . VAL A 1 553 ? 35.829 -12.301 -32.899 1.00 56.66 553 VAL A C 1
ATOM 4477 O O . VAL A 1 553 ? 36.678 -12.399 -33.779 1.00 56.66 553 VAL A O 1
ATOM 4480 N N . VAL A 1 554 ? 35.398 -11.119 -32.452 1.00 58.34 554 VAL A N 1
ATOM 4481 C CA . VAL A 1 554 ? 35.813 -9.818 -33.021 1.00 58.34 554 VAL A CA 1
ATOM 4482 C C . VAL A 1 554 ? 36.993 -9.241 -32.234 1.00 58.34 554 VAL A C 1
ATOM 4484 O O . VAL A 1 554 ? 36.912 -9.209 -31.010 1.00 58.34 554 VAL A O 1
ATOM 4487 N N . HIS A 1 555 ? 38.061 -8.776 -32.898 1.00 56.94 555 HIS A N 1
ATOM 4488 C CA . HIS A 1 555 ? 39.317 -8.301 -32.281 1.00 56.94 555 HIS A CA 1
ATOM 4489 C C . HIS A 1 555 ? 39.535 -6.778 -32.377 1.00 56.94 555 HIS A C 1
ATOM 4491 O O . HIS A 1 555 ? 39.205 -6.150 -33.382 1.00 56.94 555 HIS A O 1
ATOM 4497 N N . ALA A 1 556 ? 40.105 -6.186 -31.322 1.00 54.31 556 ALA A N 1
ATOM 4498 C CA . ALA A 1 556 ? 40.162 -4.735 -31.114 1.00 54.31 556 ALA A CA 1
ATOM 4499 C C . ALA A 1 556 ? 41.344 -4.001 -31.779 1.00 54.31 556 ALA A C 1
ATOM 4501 O O . ALA A 1 556 ? 41.465 -2.787 -31.639 1.00 54.31 556 ALA A O 1
ATOM 4502 N N . SER A 1 557 ? 42.209 -4.694 -32.520 1.00 42.19 557 SER A N 1
ATOM 4503 C CA . SER A 1 557 ? 43.353 -4.122 -33.251 1.00 42.19 557 SER A CA 1
ATOM 4504 C C . SER A 1 557 ? 42.966 -3.341 -34.526 1.00 42.19 557 SER A C 1
ATOM 4506 O O . SER A 1 557 ? 43.746 -3.298 -35.472 1.00 42.19 557 SER A O 1
ATOM 4508 N N . SER A 1 558 ? 41.761 -2.761 -34.569 1.00 42.31 558 SER A N 1
ATOM 4509 C CA . SER A 1 558 ? 41.093 -2.306 -35.803 1.00 42.31 558 SER A CA 1
ATOM 4510 C C . SER A 1 558 ? 40.686 -0.822 -35.800 1.00 42.31 558 SER A C 1
ATOM 4512 O O . SER A 1 558 ? 40.033 -0.375 -36.736 1.00 42.31 558 SER A O 1
ATOM 4514 N N . ALA A 1 559 ? 41.029 -0.054 -34.757 1.00 38.44 559 ALA A N 1
ATOM 4515 C CA . ALA A 1 559 ? 40.725 1.378 -34.662 1.00 38.44 559 ALA A CA 1
ATOM 4516 C C . ALA A 1 559 ? 41.803 2.123 -33.853 1.00 38.44 559 ALA A C 1
ATOM 4518 O O . ALA A 1 559 ? 42.045 1.791 -32.691 1.00 38.44 559 ALA A O 1
ATOM 4519 N N . SER A 1 560 ? 42.448 3.130 -34.452 1.00 27.12 560 SER A N 1
ATOM 4520 C CA . SER A 1 560 ? 43.570 3.848 -33.826 1.00 27.12 560 SER A CA 1
ATOM 4521 C C . SER A 1 560 ? 43.725 5.299 -34.309 1.00 27.12 560 SER A C 1
ATOM 4523 O O . SER A 1 560 ? 44.600 5.593 -35.121 1.00 27.12 560 SER A O 1
ATOM 4525 N N . SER A 1 561 ? 42.912 6.215 -33.769 1.00 26.83 561 SER A N 1
ATOM 4526 C CA . SER A 1 561 ? 43.161 7.671 -33.813 1.00 26.83 561 SER A CA 1
ATOM 4527 C C . SER A 1 561 ? 42.294 8.431 -32.788 1.00 26.83 561 SER A C 1
ATOM 4529 O O . SER A 1 561 ? 41.121 8.700 -33.031 1.00 26.83 561 SER A O 1
ATOM 4531 N N . ALA A 1 562 ? 42.886 8.782 -31.644 1.00 29.84 562 ALA A N 1
ATOM 4532 C CA . ALA A 1 562 ? 42.402 9.764 -30.655 1.00 29.84 562 ALA A CA 1
ATOM 4533 C C . ALA A 1 562 ? 43.545 10.791 -30.425 1.00 29.84 562 ALA A C 1
ATOM 4535 O O . ALA A 1 562 ? 44.633 10.567 -30.952 1.00 29.84 562 ALA A O 1
ATOM 4536 N N . SER A 1 563 ? 43.454 11.903 -29.682 1.00 29.95 563 SER A N 1
ATOM 4537 C CA . SER A 1 563 ? 42.454 12.503 -28.761 1.00 29.95 563 SER A CA 1
ATOM 4538 C C . SER A 1 563 ? 42.465 14.053 -28.974 1.00 29.95 563 SER A C 1
ATOM 4540 O O . SER A 1 563 ? 42.751 14.446 -30.097 1.00 29.95 563 SER A O 1
ATOM 4542 N N . SER A 1 564 ? 42.197 15.044 -28.096 1.00 27.05 564 SER A N 1
ATOM 4543 C CA . SER A 1 564 ? 41.837 15.271 -26.662 1.00 27.05 564 SER A CA 1
ATOM 4544 C C . SER A 1 564 ? 41.262 16.734 -26.548 1.00 27.05 564 SER A C 1
ATOM 4546 O O . SER A 1 564 ? 41.038 17.328 -27.597 1.00 27.05 564 SER A O 1
ATOM 4548 N N . THR A 1 565 ? 40.926 17.407 -25.425 1.00 24.59 565 THR A N 1
ATOM 4549 C CA . THR A 1 565 ? 41.124 17.188 -23.967 1.00 24.59 565 THR A CA 1
ATOM 4550 C C . THR A 1 565 ? 40.086 17.962 -23.110 1.00 24.59 565 THR A C 1
ATOM 4552 O O . THR A 1 565 ? 39.863 19.143 -23.326 1.00 24.59 565 THR A O 1
ATOM 4555 N N . THR A 1 566 ? 39.527 17.298 -22.089 1.00 25.00 566 THR A N 1
ATOM 4556 C CA . THR A 1 566 ? 39.186 17.782 -20.716 1.00 25.00 566 THR A CA 1
ATOM 4557 C C . THR A 1 566 ? 38.511 19.144 -20.394 1.00 25.00 566 THR A C 1
ATOM 4559 O O . THR A 1 566 ? 39.124 20.198 -20.526 1.00 25.00 566 THR A O 1
ATOM 4562 N N . ASN A 1 567 ? 37.416 19.014 -19.619 1.00 24.39 567 ASN A N 1
ATOM 4563 C CA . ASN A 1 567 ? 37.133 19.622 -18.290 1.00 24.39 567 ASN A CA 1
ATOM 4564 C C . ASN A 1 567 ? 36.182 20.835 -18.086 1.00 24.39 567 ASN A C 1
ATOM 4566 O O . ASN A 1 567 ? 36.500 21.967 -18.418 1.00 24.39 567 ASN A O 1
ATOM 4570 N N . SER A 1 568 ? 35.151 20.546 -17.266 1.00 24.75 568 SER A N 1
ATOM 4571 C CA . SER A 1 568 ? 34.649 21.309 -16.096 1.00 24.75 568 SER A CA 1
ATOM 4572 C C . SER A 1 568 ? 33.843 22.612 -16.248 1.00 24.75 568 SER A C 1
ATOM 4574 O O . SER A 1 568 ? 34.300 23.570 -16.851 1.00 24.75 568 SER A O 1
ATOM 4576 N N . GLY A 1 569 ? 32.755 22.716 -15.461 1.00 24.28 569 GLY A N 1
ATOM 4577 C CA . GLY A 1 569 ? 32.463 23.964 -14.723 1.00 24.28 569 GLY A CA 1
ATOM 4578 C C . GLY A 1 569 ? 31.031 24.518 -14.751 1.00 24.28 569 GLY A C 1
ATOM 4579 O O . GLY A 1 569 ? 30.724 25.399 -15.541 1.00 24.28 569 GLY A O 1
ATOM 4580 N N . LEU A 1 570 ? 30.199 24.068 -13.809 1.00 28.25 570 LEU A N 1
ATOM 4581 C CA . LEU A 1 570 ? 28.955 24.698 -13.325 1.00 28.25 570 LEU A CA 1
ATOM 4582 C C . LEU A 1 570 ? 29.080 26.226 -13.057 1.00 28.25 570 LEU A C 1
ATOM 4584 O O . LEU A 1 570 ? 30.058 26.624 -12.429 1.00 28.25 570 LEU A O 1
ATOM 4588 N N . LEU A 1 571 ? 28.073 27.056 -13.396 1.00 24.14 571 LEU A N 1
ATOM 4589 C CA . LEU A 1 571 ? 27.950 28.449 -12.899 1.00 24.14 571 LEU A CA 1
ATOM 4590 C C . LEU A 1 571 ? 26.503 28.986 -12.802 1.00 24.14 571 LEU A C 1
ATOM 4592 O O . LEU A 1 571 ? 25.726 28.824 -13.737 1.00 24.14 571 LEU A O 1
ATOM 4596 N N . LEU A 1 572 ? 26.222 29.683 -11.687 1.00 23.67 572 LEU A N 1
ATOM 4597 C CA . LEU A 1 572 ? 25.183 30.701 -11.379 1.00 23.67 572 LEU A CA 1
ATOM 4598 C C . LEU A 1 572 ? 25.353 31.032 -9.866 1.00 23.67 572 LEU A C 1
ATOM 4600 O O . LEU A 1 572 ? 25.416 30.090 -9.084 1.00 23.67 572 LEU A O 1
ATOM 4604 N N . LEU A 1 573 ? 25.440 32.271 -9.355 1.00 26.98 573 LEU A N 1
ATOM 4605 C CA . LEU A 1 573 ? 25.653 33.602 -9.955 1.00 26.98 573 LEU A CA 1
ATOM 4606 C C . LEU A 1 573 ? 26.214 34.584 -8.877 1.00 26.98 573 LEU A C 1
ATOM 4608 O O . LEU A 1 573 ? 25.968 34.388 -7.692 1.00 26.98 573 LEU A O 1
ATOM 4612 N N . ASP A 1 574 ? 26.848 35.670 -9.336 1.00 24.86 574 ASP A N 1
ATOM 4613 C CA . ASP A 1 574 ? 27.084 36.982 -8.679 1.00 24.86 574 ASP A CA 1
ATOM 4614 C C . ASP A 1 574 ? 28.102 37.124 -7.510 1.00 24.86 574 ASP A C 1
ATOM 4616 O O . ASP A 1 574 ? 28.478 36.164 -6.843 1.00 24.86 574 ASP A O 1
ATOM 4620 N N . GLY A 1 575 ? 28.579 38.365 -7.292 1.00 23.73 575 GLY A N 1
ATOM 4621 C CA . GLY A 1 575 ? 29.491 38.777 -6.207 1.00 23.73 575 GLY A CA 1
ATOM 4622 C C . GLY A 1 575 ? 30.755 39.551 -6.640 1.00 23.73 575 GLY A C 1
ATOM 4623 O O . GLY A 1 575 ? 31.864 39.162 -6.282 1.00 23.73 575 GLY A O 1
ATOM 4624 N N . GLY A 1 576 ? 30.640 40.625 -7.435 1.00 25.11 576 GLY A N 1
ATOM 4625 C CA . GLY A 1 576 ? 31.800 41.271 -8.089 1.00 25.11 576 GLY A CA 1
ATOM 4626 C C . GLY A 1 576 ? 32.585 42.352 -7.307 1.00 25.11 576 GLY A C 1
ATOM 4627 O O . GLY A 1 576 ? 32.038 43.060 -6.463 1.00 25.11 576 GLY A O 1
ATOM 4628 N N . ARG A 1 577 ? 33.870 42.556 -7.673 1.00 24.34 577 ARG A N 1
ATOM 4629 C CA . ARG A 1 577 ? 34.679 43.786 -7.439 1.00 24.34 577 ARG A CA 1
ATOM 4630 C C . ARG A 1 577 ? 35.997 43.786 -8.249 1.00 24.34 577 ARG A C 1
ATOM 4632 O O . ARG A 1 577 ? 36.713 42.798 -8.224 1.00 24.34 577 ARG A O 1
ATOM 4639 N N . GLY A 1 578 ? 36.389 44.937 -8.823 1.00 24.72 578 GLY A N 1
ATOM 4640 C CA . GLY A 1 578 ? 37.817 45.323 -8.944 1.00 24.72 578 GLY A CA 1
ATOM 4641 C C . GLY A 1 578 ? 38.566 45.261 -10.298 1.00 24.72 578 GLY A C 1
ATOM 4642 O O . GLY A 1 578 ? 39.384 44.378 -10.487 1.00 24.72 578 GLY A O 1
ATOM 4643 N N . ARG A 1 579 ? 38.433 46.331 -11.109 1.00 24.89 579 ARG A N 1
ATOM 4644 C CA . ARG A 1 579 ? 39.506 47.107 -11.810 1.00 24.89 579 ARG A CA 1
ATOM 4645 C C . ARG A 1 579 ? 40.566 46.466 -12.764 1.00 24.89 579 ARG A C 1
ATOM 4647 O O . ARG A 1 579 ? 41.280 45.550 -12.396 1.00 24.89 579 ARG A O 1
ATOM 4654 N N . LEU A 1 580 ? 40.848 47.250 -13.833 1.00 26.47 580 LEU A N 1
ATOM 4655 C CA . LEU A 1 580 ? 42.079 47.381 -14.673 1.00 26.47 580 LEU A CA 1
ATOM 4656 C C . LEU A 1 580 ? 42.296 46.420 -15.870 1.00 26.47 580 LEU A C 1
ATOM 4658 O O . LEU A 1 580 ? 42.119 45.219 -15.740 1.00 26.47 580 LEU A O 1
ATOM 4662 N N . GLY A 1 581 ? 42.807 46.962 -16.999 1.00 27.42 581 GLY A N 1
ATOM 4663 C CA . GLY A 1 581 ? 43.622 46.179 -17.959 1.00 27.42 581 GLY A CA 1
ATOM 4664 C C . GLY A 1 581 ? 43.334 46.242 -19.478 1.00 27.42 581 GLY A C 1
ATOM 4665 O O . GLY A 1 581 ? 43.188 45.195 -20.085 1.00 27.42 581 GLY A O 1
ATOM 4666 N N . THR A 1 582 ? 43.277 47.433 -20.091 1.00 31.45 582 THR A N 1
ATOM 4667 C CA . THR A 1 582 ? 43.572 47.751 -21.526 1.00 31.45 582 THR A CA 1
ATOM 4668 C C . THR A 1 582 ? 43.908 46.623 -22.540 1.00 31.45 582 THR A C 1
ATOM 4670 O O . THR A 1 582 ? 44.879 45.899 -22.333 1.00 31.45 582 THR A O 1
ATOM 4673 N N . GLY A 1 583 ? 43.274 46.608 -23.733 1.00 29.42 583 GLY A N 1
ATOM 4674 C CA . GLY A 1 583 ? 43.776 45.789 -24.865 1.00 29.42 583 GLY A CA 1
ATOM 4675 C C . GLY A 1 583 ? 42.907 45.604 -26.129 1.00 29.42 583 GLY A C 1
ATOM 4676 O O . GLY A 1 583 ? 42.987 44.545 -26.741 1.00 29.42 583 GLY A O 1
ATOM 4677 N N . SER A 1 584 ? 42.057 46.560 -26.534 1.00 39.47 584 SER A N 1
ATOM 4678 C CA . SER A 1 584 ? 41.024 46.329 -27.572 1.00 39.47 584 SER A CA 1
ATOM 4679 C C . SER A 1 584 ? 41.246 47.073 -28.903 1.00 39.47 584 SER A C 1
ATOM 4681 O O . SER A 1 584 ? 40.537 48.039 -29.170 1.00 39.47 584 SER A O 1
ATOM 4683 N N . GLU A 1 585 ? 42.131 46.573 -29.777 1.00 39.16 585 GLU A N 1
ATOM 4684 C CA . GLU A 1 585 ? 42.130 46.941 -31.217 1.00 39.16 585 GLU A CA 1
ATOM 4685 C C . GLU A 1 585 ? 42.360 45.742 -32.171 1.00 39.16 585 GLU A C 1
ATOM 4687 O O . GLU A 1 585 ? 41.589 45.562 -33.114 1.00 39.16 585 GLU A O 1
ATOM 4692 N N . ASP A 1 586 ? 43.329 44.857 -31.898 1.00 50.00 586 ASP A N 1
ATOM 4693 C CA . ASP A 1 586 ? 43.830 43.841 -32.860 1.00 50.00 586 ASP A CA 1
ATOM 4694 C C . ASP A 1 586 ? 42.854 42.684 -33.215 1.00 50.00 586 ASP A C 1
ATOM 4696 O O . ASP A 1 586 ? 43.099 41.874 -34.110 1.00 50.00 586 ASP A O 1
ATOM 4700 N N . HIS A 1 587 ? 41.698 42.586 -32.550 1.00 49.47 587 HIS A N 1
ATOM 4701 C CA . HIS A 1 587 ? 40.745 41.490 -32.782 1.00 49.47 587 HIS A CA 1
ATOM 4702 C C . HIS A 1 587 ? 39.881 41.647 -34.048 1.00 49.47 587 HIS A C 1
ATOM 4704 O O . HIS A 1 587 ? 39.512 40.640 -34.658 1.00 49.47 587 HIS A O 1
ATOM 4710 N N . HIS A 1 588 ? 39.562 42.876 -34.469 1.00 49.41 588 HIS A N 1
ATOM 4711 C CA . HIS A 1 588 ? 38.603 43.109 -35.562 1.00 49.41 588 HIS A CA 1
ATOM 4712 C C . HIS A 1 588 ? 39.158 42.762 -36.950 1.00 49.41 588 HIS A C 1
ATOM 4714 O O . HIS A 1 588 ? 38.419 42.281 -37.810 1.00 49.41 588 HIS A O 1
ATOM 4720 N N . GLU A 1 589 ? 40.458 42.952 -37.168 1.00 52.94 589 GLU A N 1
ATOM 4721 C CA . GLU A 1 589 ? 41.079 42.653 -38.461 1.00 52.94 589 GLU A CA 1
ATOM 4722 C C . GLU A 1 589 ? 41.299 41.146 -38.655 1.00 52.94 589 GLU A C 1
ATOM 4724 O O . GLU A 1 589 ? 41.090 40.598 -39.742 1.00 52.94 589 GLU A O 1
ATOM 4729 N N . ARG A 1 590 ? 41.614 40.437 -37.564 1.00 52.62 590 ARG A N 1
ATOM 4730 C CA . ARG A 1 590 ? 41.735 38.976 -37.556 1.00 52.62 590 ARG A CA 1
ATOM 4731 C C . ARG A 1 590 ? 40.395 38.276 -37.799 1.00 52.62 590 ARG A C 1
ATOM 4733 O O . ARG A 1 590 ? 40.375 37.263 -38.495 1.00 52.62 590 ARG A O 1
ATOM 4740 N N . LEU A 1 591 ? 39.291 38.829 -37.285 1.00 60.16 591 LEU A N 1
ATOM 4741 C CA . LEU A 1 591 ? 37.931 38.357 -37.573 1.00 60.16 591 LEU A CA 1
ATOM 4742 C C . LEU A 1 591 ? 37.591 38.479 -39.065 1.00 60.16 591 LEU A C 1
ATOM 4744 O O . LEU A 1 591 ? 37.287 37.464 -39.691 1.00 60.16 591 LEU A O 1
ATOM 4748 N N . ARG A 1 592 ? 37.753 39.667 -39.670 1.00 58.22 592 ARG A N 1
ATOM 4749 C CA . ARG A 1 592 ? 37.452 39.863 -41.103 1.00 58.22 592 ARG A CA 1
ATOM 4750 C C . ARG A 1 592 ? 38.270 38.969 -42.033 1.00 58.22 592 ARG A C 1
ATOM 4752 O O . ARG A 1 592 ? 37.736 38.494 -43.034 1.00 58.22 592 ARG A O 1
ATOM 4759 N N . ARG A 1 593 ? 39.543 38.692 -41.716 1.00 62.09 593 ARG A N 1
ATOM 4760 C CA . ARG A 1 593 ? 40.354 37.752 -42.514 1.00 62.09 593 ARG A CA 1
ATOM 4761 C C . ARG A 1 593 ? 39.790 36.325 -42.464 1.00 62.09 593 ARG A C 1
ATOM 4763 O O . ARG A 1 593 ? 39.672 35.693 -43.511 1.00 62.09 593 ARG A O 1
ATOM 4770 N N . LEU A 1 594 ? 39.393 35.848 -41.282 1.00 60.53 594 LEU A N 1
ATOM 4771 C CA . LEU A 1 594 ? 38.805 34.513 -41.104 1.00 60.53 594 LEU A CA 1
ATOM 4772 C C . LEU A 1 594 ? 37.430 34.383 -41.782 1.00 60.53 594 LEU A C 1
ATOM 4774 O O . LEU A 1 594 ? 37.133 33.352 -42.383 1.00 60.53 594 LEU A O 1
ATOM 4778 N N . GLU A 1 595 ? 36.601 35.429 -41.751 1.00 65.25 595 GLU A N 1
ATOM 4779 C CA . GLU A 1 595 ? 35.311 35.455 -42.456 1.00 65.25 595 GLU A CA 1
ATOM 4780 C C . GLU A 1 595 ? 35.479 35.367 -43.984 1.00 65.25 595 GLU A C 1
ATOM 4782 O O . GLU A 1 595 ? 34.691 34.692 -44.659 1.00 65.25 595 GLU A O 1
ATOM 4787 N N . LEU A 1 596 ? 36.539 35.975 -44.534 1.00 64.00 596 LEU A N 1
ATOM 4788 C CA . LEU A 1 596 ? 36.882 35.868 -45.955 1.00 64.00 596 LEU A CA 1
ATOM 4789 C C . LEU A 1 596 ? 37.318 34.443 -46.340 1.00 64.00 596 LEU A C 1
ATOM 4791 O O . LEU A 1 596 ? 36.843 33.904 -47.341 1.00 64.00 596 LEU A O 1
ATOM 4795 N N . GLU A 1 597 ? 38.174 33.809 -45.531 1.00 60.09 597 GLU A N 1
ATOM 4796 C CA . GLU A 1 597 ? 38.642 32.430 -45.749 1.00 60.09 597 GLU A CA 1
ATOM 4797 C C . GLU A 1 597 ? 37.491 31.413 -45.651 1.00 60.09 597 GLU A C 1
ATOM 4799 O O . GLU A 1 597 ? 37.340 30.555 -46.523 1.00 60.09 597 GLU A O 1
ATOM 4804 N N . ILE A 1 598 ? 36.603 31.556 -44.658 1.00 67.44 598 ILE A N 1
ATOM 4805 C CA . ILE A 1 598 ? 35.389 30.730 -44.523 1.00 67.44 598 ILE A CA 1
ATOM 4806 C C . ILE A 1 598 ? 34.462 30.904 -45.739 1.00 67.44 598 ILE A C 1
ATOM 4808 O O . ILE A 1 598 ? 33.840 29.937 -46.190 1.00 67.44 598 ILE A O 1
ATOM 4812 N N . SER A 1 599 ? 34.383 32.112 -46.300 1.00 57.66 599 SER A N 1
ATOM 4813 C CA . SER A 1 599 ? 33.587 32.393 -47.501 1.00 57.66 599 SER A CA 1
ATOM 4814 C C . SER A 1 599 ? 34.193 31.768 -48.766 1.00 57.66 599 SER A C 1
ATOM 4816 O O . SER A 1 599 ? 33.457 31.217 -49.588 1.00 57.66 599 SER A O 1
ATOM 4818 N N . GLN A 1 600 ? 35.524 31.767 -48.904 1.00 56.91 600 GLN A N 1
ATOM 4819 C CA . GLN A 1 600 ? 36.213 31.058 -49.990 1.00 56.91 600 GLN A CA 1
ATOM 4820 C C . GLN A 1 600 ? 36.084 29.532 -49.869 1.00 56.91 600 GLN A C 1
ATOM 4822 O O . GLN A 1 600 ? 35.824 28.862 -50.865 1.00 56.91 600 GLN A O 1
ATOM 4827 N N . LEU A 1 601 ? 36.185 28.963 -48.665 1.00 50.81 601 LEU A N 1
ATOM 4828 C CA . LEU A 1 601 ? 36.025 27.517 -48.465 1.00 50.81 601 LEU A CA 1
ATOM 4829 C C . LEU A 1 601 ? 34.594 27.044 -48.781 1.00 50.81 601 LEU A C 1
ATOM 4831 O O . LEU A 1 601 ? 34.409 26.001 -49.411 1.00 50.81 601 LEU A O 1
ATOM 4835 N N . LYS A 1 602 ? 33.570 27.841 -48.444 1.00 50.88 602 LYS A N 1
ATOM 4836 C CA . LYS A 1 602 ? 32.171 27.548 -48.811 1.00 50.88 602 LYS A CA 1
ATOM 4837 C C . LYS A 1 602 ? 31.918 27.575 -50.327 1.00 50.88 602 LYS A C 1
ATOM 4839 O O . LYS A 1 602 ? 31.113 26.777 -50.810 1.00 50.88 602 LYS A O 1
ATOM 4844 N N . SER A 1 603 ? 32.607 28.429 -51.091 1.00 41.41 603 SER A N 1
ATOM 4845 C CA . SER A 1 603 ? 32.483 28.443 -52.561 1.00 41.41 603 SER A CA 1
ATOM 4846 C C . SER A 1 603 ? 33.246 27.304 -53.255 1.00 41.41 603 SER A C 1
ATOM 4848 O O . SER A 1 603 ? 32.916 26.941 -54.384 1.00 41.41 603 SER A O 1
ATOM 4850 N N . GLN A 1 604 ? 34.213 26.677 -52.577 1.00 41.38 604 GLN A N 1
ATOM 4851 C CA . GLN A 1 604 ? 34.892 25.473 -53.072 1.00 41.38 604 GLN A CA 1
ATOM 4852 C C . GLN A 1 604 ? 34.052 24.197 -52.880 1.00 41.38 604 GLN A C 1
ATOM 4854 O O . GLN A 1 604 ? 34.071 23.332 -53.753 1.00 41.38 604 GLN A O 1
ATOM 4859 N N . LEU A 1 605 ? 33.249 24.100 -51.810 1.00 41.34 605 LEU A N 1
ATOM 4860 C CA . LEU A 1 605 ? 32.359 22.949 -51.558 1.00 41.34 605 LEU A CA 1
ATOM 4861 C C . LEU A 1 605 ? 31.111 22.868 -52.465 1.00 41.34 605 LEU A C 1
ATOM 4863 O O . LEU A 1 605 ? 30.330 21.928 -52.339 1.00 41.34 605 LEU A O 1
ATOM 4867 N N . THR A 1 606 ? 30.889 23.833 -53.361 1.00 38.34 606 THR A N 1
ATOM 4868 C CA . THR A 1 606 ? 29.642 23.963 -54.146 1.00 38.34 606 THR A CA 1
ATOM 4869 C C . THR A 1 606 ? 29.795 23.689 -55.648 1.00 38.34 606 THR A C 1
ATOM 4871 O O . THR A 1 606 ? 28.884 23.973 -56.426 1.00 38.34 606 THR A O 1
ATOM 4874 N N . ARG A 1 607 ? 30.909 23.079 -56.080 1.00 33.22 607 ARG A N 1
ATOM 4875 C CA . ARG A 1 607 ? 31.071 22.570 -57.455 1.00 33.22 607 ARG A CA 1
ATOM 4876 C C . ARG A 1 607 ? 30.723 21.075 -57.543 1.00 33.22 607 ARG A C 1
ATOM 4878 O O . ARG A 1 607 ? 31.346 20.291 -56.831 1.00 33.22 607 ARG A O 1
ATOM 4885 N N . PRO A 1 608 ? 29.798 20.652 -58.427 1.00 46.06 608 PRO A N 1
ATOM 4886 C CA . PRO A 1 608 ? 29.612 19.237 -58.730 1.00 46.06 608 PRO A CA 1
ATOM 4887 C C . PRO A 1 608 ? 30.796 18.710 -59.555 1.00 46.06 608 PRO A C 1
ATOM 4889 O O . PRO A 1 608 ? 31.376 19.449 -60.353 1.00 46.06 608 PRO A O 1
ATOM 4892 N N . TYR A 1 609 ? 31.122 17.428 -59.393 1.00 26.30 609 TYR A N 1
ATOM 4893 C CA . TYR A 1 609 ? 32.046 16.713 -60.273 1.00 26.30 609 TYR A CA 1
ATOM 4894 C C . TYR A 1 609 ? 31.315 15.533 -60.917 1.00 26.30 609 TYR A C 1
ATOM 4896 O O . TYR A 1 609 ? 30.570 14.825 -60.241 1.00 26.30 609 TYR A O 1
ATOM 4904 N N . ASP A 1 610 ? 31.495 15.371 -62.225 1.00 30.64 610 ASP A N 1
ATOM 4905 C CA . ASP A 1 610 ? 30.759 14.423 -63.068 1.00 30.64 610 ASP A CA 1
ATOM 4906 C C . ASP A 1 610 ? 31.628 13.187 -63.384 1.00 30.64 610 ASP A C 1
ATOM 4908 O O . ASP A 1 610 ? 32.858 13.260 -63.326 1.00 30.64 610 ASP A O 1
ATOM 4912 N N . GLY A 1 611 ? 31.016 12.036 -63.682 1.00 28.31 611 GLY A N 1
ATOM 4913 C CA . GLY A 1 611 ? 31.741 10.758 -63.752 1.00 28.31 611 GLY A CA 1
ATOM 4914 C C . GLY A 1 611 ? 30.878 9.507 -63.943 1.00 28.31 611 GLY A C 1
ATOM 4915 O O . GLY A 1 611 ? 30.926 8.586 -63.132 1.00 28.31 611 GLY A O 1
ATOM 4916 N N . SER A 1 612 ? 30.079 9.462 -65.009 1.00 30.36 612 SER A N 1
ATOM 4917 C CA . SER A 1 612 ? 29.222 8.313 -65.355 1.00 30.36 612 SER A CA 1
ATOM 4918 C C . SER A 1 612 ? 29.987 7.022 -65.700 1.00 30.36 612 SER A C 1
ATOM 4920 O O . SER A 1 612 ? 30.982 7.060 -66.423 1.00 30.36 612 SER A O 1
ATOM 4922 N N . THR A 1 613 ? 29.462 5.855 -65.296 1.00 28.78 613 THR A N 1
ATOM 4923 C CA . TH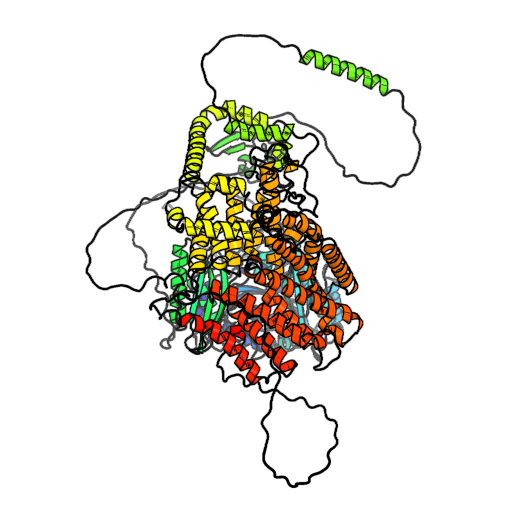R A 1 613 ? 29.522 4.603 -66.090 1.00 28.78 613 THR A CA 1
ATOM 4924 C C . THR A 1 613 ? 28.523 3.542 -65.584 1.00 28.78 613 THR A C 1
ATOM 4926 O O . THR A 1 613 ? 28.538 3.215 -64.408 1.00 28.78 613 THR A O 1
ATOM 4929 N N . VAL A 1 614 ? 27.681 3.017 -66.496 1.00 28.94 614 VAL A N 1
ATOM 4930 C CA . VAL A 1 614 ? 26.917 1.728 -66.513 1.00 28.94 614 VAL A CA 1
ATOM 4931 C C . VAL A 1 614 ? 26.373 1.156 -65.174 1.00 28.94 614 VAL A C 1
ATOM 4933 O O . VAL A 1 614 ? 27.133 0.839 -64.274 1.00 28.94 614 VAL A O 1
ATOM 4936 N N . GLY A 1 615 ? 25.088 0.819 -64.977 1.00 27.52 615 GLY A N 1
ATOM 4937 C CA . GLY A 1 615 ? 23.904 0.773 -65.855 1.00 27.52 615 GLY A CA 1
ATOM 4938 C C . GLY A 1 615 ? 23.034 -0.466 -65.532 1.00 27.52 615 GLY A C 1
ATOM 4939 O O . GLY A 1 615 ? 23.534 -1.580 -65.637 1.00 27.52 615 GLY A O 1
ATOM 4940 N N . GLY A 1 616 ? 21.757 -0.311 -65.125 1.00 24.86 616 GLY A N 1
ATOM 4941 C CA . GLY A 1 616 ? 20.962 -1.461 -64.626 1.00 24.86 616 GLY A CA 1
ATOM 4942 C C . GLY A 1 616 ? 19.517 -1.211 -64.137 1.00 24.86 616 GLY A C 1
ATOM 4943 O O . GLY A 1 616 ? 19.210 -1.454 -62.980 1.00 24.86 616 GLY A O 1
ATOM 4944 N N . THR A 1 617 ? 18.642 -0.728 -65.024 1.00 29.02 617 THR A N 1
ATOM 4945 C CA . THR A 1 617 ? 17.187 -1.040 -65.150 1.00 29.02 617 THR A CA 1
ATOM 4946 C C . THR A 1 617 ? 16.296 -1.510 -63.957 1.00 29.02 617 THR A C 1
ATOM 4948 O O . THR A 1 617 ? 16.497 -2.581 -63.397 1.00 29.02 617 THR A O 1
ATOM 4951 N N . HIS A 1 618 ? 15.135 -0.833 -63.823 1.00 26.16 618 HIS A N 1
ATOM 4952 C CA . HIS A 1 618 ? 13.800 -1.299 -63.343 1.00 26.16 618 HIS A CA 1
ATOM 4953 C C . HIS A 1 618 ? 13.405 -1.356 -61.836 1.00 26.16 618 HIS A C 1
ATOM 4955 O O . HIS A 1 618 ? 13.533 -2.382 -61.180 1.00 26.16 618 HIS A O 1
ATOM 4961 N N . SER A 1 619 ? 12.609 -0.344 -61.433 1.00 25.95 619 SER A N 1
ATOM 4962 C CA . SER A 1 619 ? 11.323 -0.484 -60.690 1.00 25.95 619 SER A CA 1
ATOM 4963 C C . SER A 1 619 ? 11.339 -0.950 -59.201 1.00 25.95 619 SER A C 1
ATOM 4965 O O . SER A 1 619 ? 12.380 -1.283 -58.650 1.00 25.95 619 SER A O 1
ATOM 4967 N N . PRO A 1 620 ? 10.197 -0.904 -58.473 1.00 33.78 620 PRO A N 1
ATOM 4968 C CA . PRO A 1 620 ? 9.492 0.331 -58.118 1.00 33.78 620 PRO A CA 1
ATOM 4969 C C . PRO A 1 620 ? 9.282 0.521 -56.590 1.00 33.78 620 PRO A C 1
ATOM 4971 O O . PRO A 1 620 ? 9.472 -0.373 -55.771 1.00 33.78 620 PRO A O 1
ATOM 4974 N N . SER A 1 621 ? 8.835 1.720 -56.212 1.00 41.91 621 SER A N 1
ATOM 4975 C CA . SER A 1 621 ? 8.550 2.216 -54.850 1.00 41.91 621 SER A CA 1
ATOM 4976 C C . SER A 1 621 ? 7.927 1.236 -53.828 1.00 41.91 621 SER A C 1
ATOM 4978 O O . SER A 1 621 ? 6.809 0.766 -54.035 1.00 41.91 621 SER A O 1
ATOM 4980 N N . THR A 1 622 ? 8.550 1.044 -52.649 1.00 31.59 622 THR A N 1
ATOM 4981 C CA . THR A 1 622 ? 7.867 0.565 -51.409 1.00 31.59 622 THR A CA 1
ATOM 4982 C C . THR A 1 622 ? 8.655 0.822 -50.095 1.00 31.59 622 THR A C 1
ATOM 4984 O O . THR A 1 622 ? 8.901 -0.086 -49.308 1.00 31.59 622 THR A O 1
ATOM 4987 N N . TYR A 1 623 ? 9.043 2.075 -49.809 1.00 38.00 623 TYR A N 1
ATOM 4988 C CA . TYR A 1 623 ? 9.907 2.428 -48.656 1.00 38.00 623 TYR A CA 1
ATOM 4989 C C . TYR A 1 623 ? 9.318 3.506 -47.711 1.00 38.00 623 TYR A C 1
ATOM 4991 O O . TYR A 1 623 ? 9.952 4.534 -47.495 1.00 38.00 623 TYR A O 1
ATOM 4999 N N . LYS A 1 624 ? 8.111 3.312 -47.146 1.00 37.50 624 LYS A N 1
ATOM 5000 C CA . LYS A 1 624 ? 7.511 4.295 -46.204 1.00 37.50 624 LYS A CA 1
ATOM 5001 C C . LYS A 1 624 ? 7.670 3.970 -44.706 1.00 37.50 624 LYS A C 1
ATOM 5003 O O . LYS A 1 624 ? 8.113 4.845 -43.973 1.00 37.50 624 LYS A O 1
ATOM 5008 N N . ASP A 1 625 ? 7.394 2.750 -44.237 1.00 35.94 625 ASP A N 1
ATOM 5009 C CA . ASP A 1 625 ? 7.197 2.527 -42.783 1.00 35.94 625 ASP A CA 1
ATOM 5010 C C . ASP A 1 625 ? 8.477 2.320 -41.947 1.00 35.94 625 ASP A C 1
ATOM 5012 O O . ASP A 1 625 ? 8.643 2.971 -40.919 1.00 35.94 625 ASP A O 1
ATOM 5016 N N . ASP A 1 626 ? 9.420 1.464 -42.365 1.00 36.62 626 ASP A N 1
ATOM 5017 C CA . ASP A 1 626 ? 10.709 1.335 -41.646 1.00 36.62 626 ASP A CA 1
ATOM 5018 C C . ASP A 1 626 ? 11.577 2.591 -41.823 1.00 36.62 626 ASP A C 1
ATOM 5020 O O . ASP A 1 626 ? 12.359 2.949 -40.942 1.00 36.62 626 ASP A O 1
ATOM 5024 N N . ALA A 1 627 ? 11.411 3.283 -42.956 1.00 37.44 627 ALA A N 1
ATOM 5025 C CA . ALA A 1 627 ? 11.981 4.604 -43.148 1.00 37.44 627 ALA A CA 1
ATOM 5026 C C . ALA A 1 627 ? 11.417 5.574 -42.100 1.00 37.44 627 ALA A C 1
ATOM 5028 O O . ALA A 1 627 ? 12.204 6.298 -41.504 1.00 37.44 627 ALA A O 1
ATOM 5029 N N . ALA A 1 628 ? 10.109 5.543 -41.811 1.00 38.81 628 ALA A N 1
ATOM 5030 C CA . ALA A 1 628 ? 9.458 6.456 -40.874 1.00 38.81 628 ALA A CA 1
ATOM 5031 C C . ALA A 1 628 ? 9.967 6.362 -39.423 1.00 38.81 628 ALA A C 1
ATOM 5033 O O . ALA A 1 628 ? 10.130 7.407 -38.812 1.00 38.81 628 ALA A O 1
ATOM 5034 N N . GLU A 1 629 ? 10.294 5.188 -38.862 1.00 40.78 629 GLU A N 1
ATOM 5035 C CA . GLU A 1 629 ? 10.862 5.134 -37.491 1.00 40.78 629 GLU A CA 1
ATOM 5036 C C . GLU A 1 629 ? 12.265 5.787 -37.412 1.00 40.78 629 GLU A C 1
ATOM 5038 O O . GLU A 1 629 ? 12.597 6.403 -36.401 1.00 40.78 629 GLU A O 1
ATOM 5043 N N . ILE A 1 630 ? 13.073 5.726 -38.481 1.00 42.81 630 ILE A N 1
ATOM 5044 C CA . ILE A 1 630 ? 14.398 6.385 -38.548 1.00 42.81 630 ILE A CA 1
ATOM 5045 C C . ILE A 1 630 ? 14.275 7.847 -39.026 1.00 42.81 630 ILE A C 1
ATOM 5047 O O . ILE A 1 630 ? 15.087 8.699 -38.668 1.00 42.81 630 ILE A O 1
ATOM 5051 N N . HIS A 1 631 ? 13.260 8.161 -39.834 1.00 41.94 631 HIS A N 1
ATOM 5052 C CA . HIS A 1 631 ? 12.951 9.512 -40.302 1.00 41.94 631 HIS A CA 1
ATOM 5053 C C . HIS A 1 631 ? 12.329 10.345 -39.177 1.00 41.94 631 HIS A C 1
ATOM 5055 O O . HIS A 1 631 ? 12.806 11.447 -38.984 1.00 41.94 631 HIS A O 1
ATOM 5061 N N . GLU A 1 632 ? 11.426 9.814 -38.340 1.00 45.19 632 GLU A N 1
ATOM 5062 C CA . GLU A 1 632 ? 10.940 10.500 -37.126 1.00 45.19 632 GLU A CA 1
ATOM 5063 C C . GLU A 1 632 ? 12.084 10.824 -36.153 1.00 45.19 632 GLU A C 1
ATOM 5065 O O . GLU A 1 632 ? 12.060 11.870 -35.509 1.00 45.19 632 GLU A O 1
ATOM 5070 N N . CYS A 1 633 ? 13.098 9.956 -36.039 1.00 45.34 633 CYS A N 1
ATOM 5071 C CA . CYS A 1 633 ? 14.289 10.252 -35.238 1.00 45.34 633 CYS A CA 1
ATOM 5072 C C . CYS A 1 633 ? 15.140 11.383 -35.839 1.00 45.34 633 CYS A C 1
ATOM 5074 O O . CYS A 1 633 ? 15.643 12.208 -35.085 1.00 45.34 633 CYS A O 1
ATOM 5076 N N . ILE A 1 634 ? 15.277 11.460 -37.167 1.00 44.78 634 ILE A N 1
ATOM 5077 C CA . ILE A 1 634 ? 16.034 12.532 -37.839 1.00 44.78 634 ILE A CA 1
ATOM 5078 C C . ILE A 1 634 ? 15.223 13.836 -37.930 1.00 44.78 634 ILE A C 1
ATOM 5080 O O . ILE A 1 634 ? 15.781 14.906 -37.727 1.00 44.78 634 ILE A O 1
ATOM 5084 N N . GLU A 1 635 ? 13.905 13.774 -38.120 1.00 45.81 635 GLU A N 1
ATOM 5085 C CA . GLU A 1 635 ? 12.986 14.907 -37.961 1.00 45.81 635 GLU A CA 1
ATOM 5086 C C . GLU A 1 635 ? 13.040 15.443 -36.527 1.00 45.81 635 GLU A C 1
ATOM 5088 O O . GLU A 1 635 ? 13.102 16.648 -36.346 1.00 45.81 635 GLU A O 1
ATOM 5093 N N . ALA A 1 636 ? 13.093 14.584 -35.500 1.00 46.78 636 ALA A N 1
ATOM 5094 C CA . ALA A 1 636 ? 13.234 15.018 -34.106 1.00 46.78 636 ALA A CA 1
ATOM 5095 C C . ALA A 1 636 ? 14.608 15.636 -33.772 1.00 46.78 636 ALA A C 1
ATOM 5097 O O . ALA A 1 636 ? 14.703 16.364 -32.787 1.00 46.78 636 ALA A O 1
ATOM 5098 N N . VAL A 1 637 ? 15.646 15.369 -34.574 1.00 46.81 637 VAL A N 1
ATOM 5099 C CA . VAL A 1 637 ? 16.948 16.062 -34.508 1.00 46.81 637 VAL A CA 1
ATOM 5100 C C . VAL A 1 637 ? 16.892 17.386 -35.281 1.00 46.81 637 VAL A C 1
ATOM 5102 O O . VAL A 1 637 ? 17.331 18.411 -34.772 1.00 46.81 637 VAL A O 1
ATOM 5105 N N . ASN A 1 638 ? 16.285 17.410 -36.471 1.00 42.34 638 ASN A N 1
ATOM 5106 C CA . ASN A 1 638 ? 16.168 18.618 -37.297 1.00 42.34 638 ASN A CA 1
ATOM 5107 C C . ASN A 1 638 ? 15.159 19.643 -36.735 1.00 42.34 638 ASN A C 1
ATOM 5109 O O . ASN A 1 638 ? 15.322 20.840 -36.943 1.00 42.34 638 ASN A O 1
ATOM 5113 N N . LEU A 1 639 ? 14.144 19.191 -35.990 1.00 45.12 639 LEU A N 1
ATOM 5114 C CA . LEU A 1 639 ? 13.192 20.023 -35.240 1.00 45.12 639 LEU A CA 1
ATOM 5115 C C . LEU A 1 639 ? 13.763 20.531 -33.902 1.00 45.12 639 LEU A C 1
ATOM 5117 O O . LEU A 1 639 ? 13.021 21.096 -33.104 1.00 45.12 639 LEU A O 1
ATOM 5121 N N . ALA A 1 640 ? 15.069 20.391 -33.648 1.00 42.56 640 ALA A N 1
ATOM 5122 C CA . ALA A 1 640 ? 15.744 20.975 -32.483 1.00 42.56 640 ALA A CA 1
ATOM 5123 C C . ALA A 1 640 ? 15.923 22.513 -32.567 1.00 42.56 640 ALA A C 1
ATOM 5125 O O . ALA A 1 640 ? 16.804 23.075 -31.917 1.00 42.56 640 ALA A O 1
ATOM 5126 N N . GLY A 1 641 ? 15.078 23.202 -33.340 1.00 43.69 641 GLY A N 1
ATOM 5127 C CA . GLY A 1 641 ? 14.909 24.651 -33.279 1.00 43.69 641 GLY A CA 1
ATOM 5128 C C . GLY A 1 641 ? 13.975 25.039 -32.130 1.00 43.69 641 GLY A C 1
ATOM 5129 O O . GLY A 1 641 ? 12.835 24.588 -32.073 1.00 43.69 641 GLY A O 1
ATOM 5130 N N . GLU A 1 642 ? 14.472 25.880 -31.223 1.00 43.31 642 GLU A N 1
ATOM 5131 C CA . GLU A 1 642 ? 13.755 26.616 -30.160 1.00 43.31 642 GLU A CA 1
ATOM 5132 C C . GLU A 1 642 ? 12.962 25.832 -29.085 1.00 43.31 642 GLU A C 1
ATOM 5134 O O . GLU A 1 642 ? 12.861 26.328 -27.965 1.00 43.31 642 GLU A O 1
ATOM 5139 N N . LYS A 1 643 ? 12.422 24.625 -29.331 1.00 50.16 643 LYS A N 1
ATOM 5140 C CA . LYS A 1 643 ? 11.558 23.901 -28.362 1.00 50.16 643 LYS A CA 1
ATOM 5141 C C . LYS A 1 643 ? 12.043 22.484 -28.032 1.00 50.16 643 LYS A C 1
ATOM 5143 O O . LYS A 1 643 ? 11.495 21.473 -28.472 1.00 50.16 643 LYS A O 1
ATOM 5148 N N . GLY A 1 644 ? 13.055 22.423 -27.164 1.00 54.97 644 GLY A N 1
ATOM 5149 C CA . GLY A 1 644 ? 13.789 21.216 -26.746 1.00 54.97 644 GLY A CA 1
ATOM 5150 C C . GLY A 1 644 ? 13.034 20.138 -25.943 1.00 54.97 644 GLY A C 1
ATOM 5151 O O . GLY A 1 644 ? 13.688 19.275 -25.352 1.00 54.97 644 GLY A O 1
ATOM 5152 N N . GLU A 1 645 ? 11.698 20.147 -25.917 1.00 56.38 645 GLU A N 1
ATOM 5153 C CA . GLU A 1 645 ? 10.872 19.092 -25.300 1.00 56.38 645 GLU A CA 1
ATOM 5154 C C . GLU A 1 645 ? 10.398 18.022 -26.297 1.00 56.38 645 GLU A C 1
ATOM 5156 O O . GLU A 1 645 ? 10.158 16.874 -25.921 1.00 56.38 645 GLU A O 1
ATOM 5161 N N . LEU A 1 646 ? 10.330 18.357 -27.592 1.00 59.44 646 LEU A N 1
ATOM 5162 C CA . LEU A 1 646 ? 9.873 17.466 -28.672 1.00 59.44 646 LEU A CA 1
ATOM 5163 C C . LEU A 1 646 ? 10.591 16.108 -28.716 1.00 59.44 646 LEU A C 1
ATOM 5165 O O . LEU A 1 646 ? 10.007 15.100 -29.125 1.00 59.44 646 LEU A O 1
ATOM 5169 N N . ARG A 1 647 ? 11.850 16.085 -28.268 1.00 64.88 647 ARG A N 1
ATOM 5170 C CA . ARG A 1 647 ? 12.707 14.896 -28.174 1.00 64.88 647 ARG A CA 1
ATOM 5171 C C . ARG A 1 647 ? 12.161 13.806 -27.239 1.00 64.88 647 ARG A C 1
ATOM 5173 O O . ARG A 1 647 ? 12.477 12.637 -27.450 1.00 64.88 647 ARG A O 1
ATOM 5180 N N . PHE A 1 648 ? 11.326 14.149 -26.252 1.00 72.88 648 PHE A N 1
ATOM 5181 C CA . PHE A 1 648 ? 10.744 13.185 -25.305 1.00 72.88 648 PHE A CA 1
ATOM 5182 C C . PHE A 1 648 ? 9.571 12.370 -25.897 1.00 72.88 648 PHE A C 1
ATOM 5184 O O . PHE A 1 648 ? 9.097 11.430 -25.255 1.00 72.88 648 PHE A O 1
ATOM 5191 N N . PHE A 1 649 ? 9.106 12.686 -27.118 1.00 74.69 649 PHE A N 1
ATOM 5192 C CA . PHE A 1 649 ? 7.905 12.093 -27.728 1.00 74.69 649 PHE A CA 1
ATOM 5193 C C . PHE A 1 649 ? 8.185 11.397 -29.070 1.00 74.69 649 PHE A C 1
ATOM 5195 O O . PHE A 1 649 ? 8.673 12.001 -30.032 1.00 74.69 649 PHE A O 1
ATOM 5202 N N . ARG A 1 650 ? 7.796 10.118 -29.162 1.00 73.50 650 ARG A N 1
ATOM 5203 C CA . ARG A 1 650 ? 7.903 9.289 -30.382 1.00 73.50 650 ARG A CA 1
ATOM 5204 C C . ARG A 1 650 ? 6.527 8.779 -30.821 1.00 73.50 650 ARG A C 1
ATOM 5206 O O . ARG A 1 650 ? 5.722 8.435 -29.953 1.00 73.50 650 ARG A O 1
ATOM 5213 N N . GLY A 1 651 ? 6.273 8.679 -32.129 1.00 73.00 651 GLY A N 1
ATOM 5214 C CA . GLY A 1 651 ? 4.952 8.376 -32.695 1.00 73.00 651 GLY A CA 1
ATOM 5215 C C . GLY A 1 651 ? 4.037 9.602 -32.840 1.00 73.00 651 GLY A C 1
ATOM 5216 O O . GLY A 1 651 ? 4.423 10.725 -32.516 1.00 73.00 651 GLY A O 1
ATOM 5217 N N . LYS A 1 652 ? 2.810 9.372 -33.335 1.00 76.00 652 LYS A N 1
ATOM 5218 C CA . LYS A 1 652 ? 1.841 10.416 -33.736 1.00 76.00 652 LYS A CA 1
ATOM 5219 C C . LYS A 1 652 ? 0.452 10.208 -33.111 1.00 76.00 652 LYS A C 1
ATOM 5221 O O . LYS A 1 652 ? 0.049 9.067 -32.858 1.00 76.00 652 LYS A O 1
ATOM 5226 N N . GLY A 1 653 ? -0.277 11.301 -32.878 1.00 80.06 653 GLY A N 1
ATOM 5227 C CA . GLY A 1 653 ? -1.611 11.316 -32.258 1.00 80.06 653 GLY A CA 1
ATOM 5228 C C . GLY A 1 653 ? -1.662 10.600 -30.901 1.00 80.06 653 GLY A C 1
ATOM 5229 O O . GLY A 1 653 ? -0.680 10.569 -30.159 1.00 80.06 653 GLY A O 1
ATOM 5230 N N . PHE A 1 654 ? -2.766 9.922 -30.584 1.00 82.12 654 PHE A N 1
ATOM 5231 C CA . PHE A 1 654 ? -2.856 9.040 -29.400 1.00 82.12 654 PHE A CA 1
ATOM 5232 C C . PHE A 1 654 ? -1.914 7.814 -29.394 1.00 82.12 654 PHE A C 1
ATOM 5234 O O . PHE A 1 654 ? -1.918 7.063 -28.418 1.00 82.12 654 PHE A O 1
ATOM 5241 N N . ARG A 1 655 ? -1.096 7.589 -30.437 1.00 77.50 655 ARG A N 1
ATOM 5242 C CA . ARG A 1 655 ? -0.051 6.544 -30.435 1.00 77.50 655 ARG A CA 1
ATOM 5243 C C . ARG A 1 655 ? 1.303 7.046 -29.915 1.00 77.50 655 ARG A C 1
ATOM 5245 O O . ARG A 1 655 ? 2.266 6.279 -29.943 1.00 77.50 655 ARG A O 1
ATOM 5252 N N . THR A 1 656 ? 1.409 8.304 -29.473 1.00 79.31 656 THR A N 1
ATOM 5253 C CA . THR A 1 656 ? 2.646 8.819 -28.871 1.00 79.31 656 THR A CA 1
ATOM 5254 C C . THR A 1 656 ? 3.056 8.010 -27.645 1.00 79.31 656 THR A C 1
ATOM 5256 O O . THR A 1 656 ? 2.224 7.590 -26.841 1.00 79.31 656 THR A O 1
ATOM 5259 N N . ARG A 1 657 ? 4.363 7.860 -27.445 1.00 82.25 657 ARG A N 1
ATOM 5260 C CA . ARG A 1 657 ? 4.949 7.403 -26.182 1.00 82.25 657 ARG A CA 1
ATOM 5261 C C . ARG A 1 657 ? 5.834 8.507 -25.624 1.00 82.25 657 ARG A C 1
ATOM 5263 O O . ARG A 1 657 ? 6.651 9.057 -26.364 1.00 82.25 657 ARG A O 1
ATOM 5270 N N . TYR A 1 658 ? 5.655 8.801 -24.339 1.00 83.88 658 TYR A N 1
ATOM 5271 C CA . TYR A 1 658 ? 6.531 9.701 -23.599 1.00 83.88 658 TYR A CA 1
ATOM 5272 C C . TYR A 1 658 ? 7.706 8.914 -23.018 1.00 83.88 658 TYR A C 1
ATOM 5274 O O . TYR A 1 658 ? 7.531 7.821 -22.472 1.00 83.88 658 TYR A O 1
ATOM 5282 N N . PHE A 1 659 ? 8.901 9.482 -23.136 1.00 81.75 659 PHE A N 1
ATOM 5283 C CA . PHE A 1 659 ? 10.123 8.975 -22.535 1.00 81.75 659 PHE A CA 1
ATOM 5284 C C . PHE A 1 659 ? 10.786 10.125 -21.775 1.00 81.75 659 PHE A C 1
ATOM 5286 O O . PHE A 1 659 ? 11.313 11.047 -22.389 1.00 81.75 659 PHE A O 1
ATOM 5293 N N . GLY A 1 660 ? 10.733 10.073 -20.441 1.00 76.12 660 GLY A N 1
ATOM 5294 C CA . GLY A 1 660 ? 11.306 11.111 -19.581 1.00 76.12 660 GLY A CA 1
ATOM 5295 C C . GLY A 1 660 ? 12.825 11.285 -19.757 1.00 76.12 660 GLY A C 1
ATOM 5296 O O . GLY A 1 660 ? 13.490 10.406 -20.315 1.00 76.12 660 GLY A O 1
ATOM 5297 N N . PRO A 1 661 ? 13.399 12.392 -19.253 1.00 72.00 661 PRO A N 1
ATOM 5298 C CA . PRO A 1 661 ? 14.732 12.866 -19.638 1.00 72.00 661 PRO A CA 1
ATOM 5299 C C . PRO A 1 661 ? 15.879 11.884 -19.377 1.00 72.00 661 PRO A C 1
ATOM 5301 O O . PRO A 1 661 ? 16.847 11.872 -20.129 1.00 72.00 661 PRO A O 1
ATOM 5304 N N . HIS A 1 662 ? 15.759 11.013 -18.375 1.00 75.75 662 HIS A N 1
ATOM 5305 C CA . HIS A 1 662 ? 16.780 10.013 -18.036 1.00 75.75 662 HIS A CA 1
ATOM 5306 C C . HIS A 1 662 ? 16.709 8.725 -18.884 1.00 75.75 662 HIS A C 1
ATOM 5308 O O . HIS A 1 662 ? 17.412 7.754 -18.603 1.00 75.75 662 HIS A O 1
ATOM 5314 N N . ASN A 1 663 ? 15.842 8.659 -19.900 1.00 78.94 663 ASN A N 1
ATOM 5315 C CA . ASN A 1 663 ? 15.709 7.468 -20.735 1.00 78.94 663 ASN A CA 1
ATOM 5316 C C . ASN A 1 663 ? 16.831 7.376 -21.786 1.00 78.94 663 ASN A C 1
ATOM 5318 O O . ASN A 1 663 ? 17.144 8.346 -22.471 1.00 78.94 663 ASN A O 1
ATOM 5322 N N . ALA A 1 664 ? 17.369 6.175 -22.014 1.00 68.62 664 ALA A N 1
ATOM 5323 C CA . ALA A 1 664 ? 18.350 5.928 -23.075 1.00 68.62 664 ALA A CA 1
ATOM 5324 C C . ALA A 1 664 ? 17.837 6.278 -24.493 1.00 68.62 664 ALA A C 1
ATOM 5326 O O . ALA A 1 664 ? 18.637 6.465 -25.407 1.00 68.62 664 ALA A O 1
ATOM 5327 N N . SER A 1 665 ? 16.518 6.423 -24.690 1.00 62.09 665 SER A N 1
ATOM 5328 C CA . SER A 1 665 ? 15.924 6.977 -25.914 1.00 62.09 665 SER A CA 1
ATOM 5329 C C . SER A 1 665 ? 16.378 8.406 -26.240 1.00 62.09 665 SER A C 1
ATOM 5331 O O . SER A 1 665 ? 16.242 8.814 -27.395 1.00 62.09 665 SER A O 1
ATOM 5333 N N . MET A 1 666 ? 16.883 9.157 -25.258 1.00 63.34 666 MET A N 1
ATOM 5334 C CA . MET A 1 666 ? 17.291 10.557 -25.411 1.00 63.34 666 MET A CA 1
ATOM 5335 C C . MET A 1 666 ? 18.680 10.698 -26.031 1.00 63.34 666 MET A C 1
ATOM 5337 O O . MET A 1 666 ? 18.861 11.506 -26.939 1.00 63.34 666 MET A O 1
ATOM 5341 N N . ALA A 1 667 ? 19.612 9.815 -25.662 1.00 62.88 667 ALA A N 1
ATOM 5342 C CA . ALA A 1 667 ? 20.970 9.795 -26.206 1.00 62.88 667 ALA A CA 1
ATOM 5343 C C . ALA A 1 667 ? 21.013 9.614 -27.741 1.00 62.88 667 ALA A C 1
ATOM 5345 O O . ALA A 1 667 ? 21.955 10.057 -28.385 1.00 62.88 667 ALA A O 1
ATOM 5346 N N . PHE A 1 668 ? 19.981 9.025 -28.362 1.00 61.78 668 PHE A N 1
ATOM 5347 C CA . PHE A 1 668 ? 19.874 8.934 -29.830 1.00 61.78 668 PHE A CA 1
ATOM 5348 C C . PHE A 1 668 ? 19.716 10.292 -30.535 1.00 61.78 668 PHE A C 1
ATOM 5350 O O . PHE A 1 668 ? 19.996 10.375 -31.727 1.00 61.78 668 PHE A O 1
ATOM 5357 N N . VAL A 1 669 ? 19.233 11.321 -29.829 1.00 55.38 669 VAL A N 1
ATOM 5358 C CA . VAL A 1 669 ? 19.083 12.695 -30.347 1.00 55.38 669 VAL A CA 1
ATOM 5359 C C . VAL A 1 669 ? 20.376 13.493 -30.137 1.00 55.38 669 VAL A C 1
ATOM 5361 O O . VAL A 1 669 ? 20.695 14.370 -30.926 1.00 55.38 669 VAL A O 1
ATOM 5364 N N . GLU A 1 670 ? 21.142 13.157 -29.098 1.00 62.00 670 GLU A N 1
ATOM 5365 C CA . GLU A 1 670 ? 22.408 13.814 -28.742 1.00 62.00 670 GLU A CA 1
ATOM 5366 C C . GLU A 1 670 ? 23.610 13.219 -29.510 1.00 62.00 670 GLU A C 1
ATOM 5368 O O . GLU A 1 670 ? 24.591 13.911 -29.784 1.00 62.00 670 GLU A O 1
ATOM 5373 N N . LEU A 1 671 ? 23.522 11.952 -29.935 1.00 66.81 671 LEU A N 1
ATOM 5374 C CA . LEU A 1 671 ? 24.512 11.278 -30.782 1.00 66.81 671 LEU A CA 1
ATOM 5375 C C . LEU A 1 671 ? 24.314 11.616 -32.271 1.00 66.81 671 LEU A C 1
ATOM 5377 O O . LEU A 1 671 ? 23.852 10.796 -33.071 1.00 66.81 671 LEU A O 1
ATOM 5381 N N . ASN A 1 672 ? 24.710 12.835 -32.643 1.00 60.50 672 ASN A N 1
ATOM 5382 C CA . ASN A 1 672 ? 24.788 13.288 -34.034 1.00 60.50 672 ASN A CA 1
ATOM 5383 C C . ASN A 1 672 ? 25.494 12.253 -34.934 1.00 60.50 672 ASN A C 1
ATOM 5385 O O . ASN A 1 672 ? 26.553 11.730 -34.595 1.00 60.50 672 ASN A O 1
ATOM 5389 N N . GLY A 1 673 ? 24.894 11.948 -36.089 1.00 61.97 673 GLY A N 1
ATOM 5390 C CA . GLY A 1 673 ? 25.400 10.946 -37.038 1.00 61.97 673 GLY A CA 1
ATOM 5391 C C . GLY A 1 673 ? 24.969 9.494 -36.771 1.00 61.97 673 GLY A C 1
ATOM 5392 O O . GLY A 1 673 ? 24.992 8.692 -37.703 1.00 61.97 673 GLY A O 1
ATOM 5393 N N . LEU A 1 674 ? 24.472 9.147 -35.573 1.00 69.31 674 LEU A N 1
ATOM 5394 C CA . LEU A 1 674 ? 24.047 7.771 -35.265 1.00 69.31 674 LEU A CA 1
ATOM 5395 C C . LEU A 1 674 ? 22.876 7.300 -36.143 1.00 69.31 674 LEU A C 1
ATOM 5397 O O . LEU A 1 674 ? 22.894 6.176 -36.639 1.00 69.31 674 LEU A O 1
ATOM 5401 N N . CYS A 1 675 ? 21.864 8.144 -36.363 1.00 61.62 675 CYS A N 1
ATOM 5402 C CA . CYS A 1 675 ? 20.711 7.772 -37.190 1.00 61.62 675 CYS A CA 1
ATOM 5403 C C . CYS A 1 675 ? 21.057 7.618 -38.692 1.00 61.62 675 CYS A C 1
ATOM 5405 O O . CYS A 1 675 ? 20.604 6.633 -39.278 1.00 61.62 675 CYS A O 1
ATOM 5407 N N . PRO A 1 676 ? 21.868 8.502 -39.318 1.00 64.75 676 PRO A N 1
ATOM 5408 C CA . PRO A 1 676 ? 22.470 8.251 -40.632 1.00 64.75 676 PRO A CA 1
ATOM 5409 C C . PRO A 1 676 ? 23.256 6.936 -40.705 1.00 64.75 676 PRO A C 1
ATOM 5411 O O . PRO A 1 676 ? 22.893 6.071 -41.497 1.00 64.75 676 PRO A O 1
ATOM 5414 N N . PHE A 1 677 ? 24.219 6.713 -39.801 1.00 74.44 677 PHE A N 1
ATOM 5415 C CA . PHE A 1 677 ? 25.034 5.491 -39.781 1.00 74.44 677 PHE A CA 1
ATOM 5416 C C . PHE A 1 677 ? 24.187 4.216 -39.633 1.00 74.44 677 PHE A C 1
ATOM 5418 O O . PHE A 1 677 ? 24.415 3.219 -40.320 1.00 74.44 677 PHE A O 1
ATOM 5425 N N . MET A 1 678 ? 23.158 4.244 -38.776 1.00 69.06 678 MET A N 1
ATOM 5426 C CA . MET A 1 678 ? 22.198 3.143 -38.644 1.00 69.06 678 MET A CA 1
ATOM 5427 C C . MET A 1 678 ? 21.354 2.937 -39.908 1.00 69.06 678 MET A C 1
ATOM 5429 O O . MET A 1 678 ? 21.022 1.793 -40.213 1.00 69.06 678 MET A O 1
ATOM 5433 N N . ARG A 1 679 ? 21.003 4.001 -40.645 1.00 61.59 679 ARG A N 1
ATOM 5434 C CA . ARG A 1 679 ? 20.268 3.906 -41.916 1.00 61.59 679 ARG A CA 1
ATOM 5435 C C . ARG A 1 679 ? 21.144 3.312 -43.014 1.00 61.59 679 ARG A C 1
ATOM 5437 O O . ARG A 1 679 ? 20.709 2.373 -43.665 1.00 61.59 679 ARG A O 1
ATOM 5444 N N . GLU A 1 680 ? 22.362 3.815 -43.180 1.00 70.81 680 GLU A N 1
ATOM 5445 C CA . GLU A 1 680 ? 23.337 3.330 -44.165 1.00 70.81 680 GLU A CA 1
ATOM 5446 C C . GLU A 1 680 ? 23.677 1.858 -43.903 1.00 70.81 680 GLU A C 1
ATOM 5448 O O . GLU A 1 680 ? 23.468 1.018 -44.776 1.00 70.81 680 GLU A O 1
ATOM 5453 N N . THR A 1 681 ? 24.015 1.504 -42.657 1.00 70.56 681 THR A N 1
ATOM 5454 C CA . THR A 1 681 ? 24.206 0.102 -42.240 1.00 70.56 681 THR A CA 1
ATOM 5455 C C . THR A 1 681 ? 22.970 -0.759 -42.542 1.00 70.56 681 THR A C 1
ATOM 5457 O O . THR A 1 681 ? 23.094 -1.911 -42.964 1.00 70.56 681 THR A O 1
ATOM 5460 N N . ALA A 1 682 ? 21.760 -0.225 -42.341 1.00 65.69 682 ALA A N 1
ATOM 5461 C CA . ALA A 1 682 ? 20.526 -0.964 -42.586 1.00 65.69 682 ALA A CA 1
ATOM 5462 C C . ALA A 1 682 ? 20.181 -1.122 -44.076 1.00 65.69 682 ALA A C 1
ATOM 5464 O O . ALA A 1 682 ? 19.643 -2.164 -44.447 1.00 65.69 682 ALA A O 1
ATOM 5465 N N . ASP A 1 683 ? 20.468 -0.130 -44.919 1.00 61.41 683 ASP A N 1
ATOM 5466 C CA . ASP A 1 683 ? 20.169 -0.166 -46.354 1.00 61.41 683 ASP A CA 1
ATOM 5467 C C . ASP A 1 683 ? 21.262 -0.853 -47.194 1.00 61.41 683 ASP A C 1
ATOM 5469 O O . ASP A 1 683 ? 20.934 -1.431 -48.230 1.00 61.41 683 ASP A O 1
ATOM 5473 N N . GLU A 1 684 ? 22.514 -0.864 -46.727 1.00 65.50 684 GLU A N 1
ATOM 5474 C CA . GLU A 1 684 ? 23.639 -1.576 -47.349 1.00 65.50 684 GLU A CA 1
ATOM 5475 C C . GLU A 1 684 ? 23.720 -3.041 -46.872 1.00 65.50 684 GLU A C 1
ATOM 5477 O O . GLU A 1 684 ? 23.609 -3.965 -47.679 1.00 65.50 684 GLU A O 1
ATOM 5482 N N . TRP A 1 685 ? 23.834 -3.282 -45.558 1.00 61.16 685 TRP A N 1
ATOM 5483 C CA . TRP A 1 685 ? 24.155 -4.614 -45.013 1.00 61.16 685 TRP A CA 1
ATOM 5484 C C . TRP A 1 685 ? 22.938 -5.412 -44.541 1.00 61.16 685 TRP A C 1
ATOM 5486 O O . TRP A 1 685 ? 22.917 -6.639 -44.657 1.00 61.16 685 TRP A O 1
ATOM 5496 N N . LEU A 1 686 ? 21.905 -4.752 -44.002 1.00 60.34 686 LEU A N 1
ATOM 5497 C CA . LEU A 1 686 ? 20.733 -5.453 -43.452 1.00 60.34 686 LEU A CA 1
ATOM 5498 C C . LEU A 1 686 ? 19.572 -5.585 -44.449 1.00 60.34 686 LEU A C 1
ATOM 5500 O O . LEU A 1 686 ? 18.713 -6.450 -44.265 1.00 60.34 686 LEU A O 1
ATOM 5504 N N . ARG A 1 687 ? 19.538 -4.783 -45.521 1.00 56.44 687 ARG A N 1
ATOM 5505 C CA . ARG A 1 687 ? 18.449 -4.752 -46.513 1.00 56.44 687 ARG A CA 1
ATOM 5506 C C . ARG A 1 687 ? 18.158 -6.127 -47.138 1.00 56.44 687 ARG A C 1
ATOM 5508 O O . ARG A 1 687 ? 16.975 -6.469 -47.189 1.00 56.44 687 ARG A O 1
ATOM 5515 N N . PRO A 1 688 ? 19.152 -6.960 -47.524 1.00 56.34 688 PRO A N 1
ATOM 5516 C CA . PRO A 1 688 ? 18.887 -8.309 -48.037 1.00 56.34 688 PRO A CA 1
ATOM 5517 C C . PRO A 1 688 ? 18.260 -9.242 -46.989 1.00 56.34 688 PRO A C 1
ATOM 5519 O O . PRO A 1 688 ? 17.426 -10.081 -47.320 1.00 56.34 688 PRO A O 1
ATOM 5522 N N . VAL A 1 689 ? 18.625 -9.073 -45.713 1.00 55.75 689 VAL A N 1
ATOM 5523 C CA . VAL A 1 689 ? 18.186 -9.923 -44.591 1.00 55.75 689 VAL A CA 1
ATOM 5524 C C . VAL A 1 689 ? 16.784 -9.535 -44.102 1.00 55.75 689 VAL A C 1
ATOM 5526 O O . VAL A 1 689 ? 15.965 -10.392 -43.771 1.00 55.75 689 VAL A O 1
ATOM 5529 N N . ILE A 1 690 ? 16.478 -8.235 -44.083 1.00 53.00 690 ILE A N 1
ATOM 5530 C CA . ILE A 1 690 ? 15.243 -7.673 -43.515 1.00 53.00 690 ILE A CA 1
ATOM 5531 C C . ILE A 1 690 ? 14.033 -7.808 -44.461 1.00 53.00 690 ILE A C 1
ATOM 5533 O O . ILE A 1 690 ? 12.894 -7.767 -43.996 1.00 53.00 690 ILE A O 1
ATOM 5537 N N . LEU A 1 691 ? 14.226 -8.042 -45.766 1.00 51.00 691 LEU A N 1
ATOM 5538 C CA . LEU A 1 691 ? 13.128 -8.200 -46.741 1.00 51.00 691 LEU A CA 1
ATOM 5539 C C . LEU A 1 691 ? 12.073 -9.249 -46.335 1.00 51.00 691 LEU A C 1
ATOM 5541 O O . LEU A 1 691 ? 10.879 -9.043 -46.574 1.00 51.00 691 LEU A O 1
ATOM 5545 N N . HIS A 1 692 ? 12.488 -10.340 -45.685 1.00 50.69 692 HIS A N 1
ATOM 5546 C CA . HIS A 1 692 ? 11.573 -11.401 -45.257 1.00 50.69 692 HIS A CA 1
ATOM 5547 C C . HIS A 1 692 ? 10.753 -11.016 -44.009 1.00 50.69 692 HIS A C 1
ATOM 5549 O O . HIS A 1 692 ? 9.560 -11.322 -43.942 1.00 50.69 692 HIS A O 1
ATOM 5555 N N . ASP A 1 693 ? 11.353 -10.291 -43.056 1.00 51.44 693 ASP A N 1
ATOM 5556 C CA . ASP A 1 693 ? 10.661 -9.779 -41.860 1.00 51.44 693 ASP A CA 1
ATOM 5557 C C . ASP A 1 693 ? 9.837 -8.516 -42.174 1.00 51.44 693 ASP A C 1
ATOM 5559 O O . ASP A 1 693 ? 8.829 -8.279 -41.524 1.00 51.44 693 ASP A O 1
ATOM 5563 N N . ARG A 1 694 ? 10.157 -7.752 -43.232 1.00 47.72 694 ARG A N 1
ATOM 5564 C CA . ARG A 1 694 ? 9.320 -6.640 -43.734 1.00 47.72 694 ARG A CA 1
ATOM 5565 C C . ARG A 1 694 ? 7.943 -7.106 -44.191 1.00 47.72 694 ARG A C 1
ATOM 5567 O O . ARG A 1 694 ? 6.939 -6.540 -43.755 1.00 47.72 694 ARG A O 1
ATOM 5574 N N . LYS A 1 695 ? 7.875 -8.158 -45.020 1.00 52.12 695 LYS A N 1
ATOM 5575 C CA . LYS A 1 695 ? 6.589 -8.770 -45.403 1.00 52.12 695 LYS A CA 1
ATOM 5576 C C . LYS A 1 695 ? 5.834 -9.273 -44.173 1.00 52.12 695 LYS A C 1
ATOM 5578 O O . LYS A 1 695 ? 4.637 -9.039 -44.073 1.00 52.12 695 LYS A O 1
ATOM 5583 N N . ASP A 1 696 ? 6.523 -9.888 -43.213 1.00 58.19 696 ASP A N 1
ATOM 5584 C CA . ASP A 1 696 ? 5.890 -10.409 -41.998 1.00 58.19 696 ASP A CA 1
ATOM 5585 C C . ASP A 1 696 ? 5.472 -9.296 -41.011 1.00 58.19 696 ASP A C 1
ATOM 5587 O O . ASP A 1 696 ? 4.439 -9.403 -40.359 1.00 58.19 696 ASP A O 1
ATOM 5591 N N . ARG A 1 697 ? 6.221 -8.187 -40.900 1.00 59.03 697 ARG A N 1
ATOM 5592 C CA . ARG A 1 697 ? 5.893 -6.987 -40.097 1.00 59.03 697 ARG A CA 1
ATOM 5593 C C . ARG A 1 697 ? 4.671 -6.279 -40.673 1.00 59.03 697 ARG A C 1
ATOM 5595 O O . ARG A 1 697 ? 3.771 -5.930 -39.907 1.00 59.03 697 ARG A O 1
ATOM 5602 N N . LYS A 1 698 ? 4.625 -6.115 -42.001 1.00 62.50 698 LYS A N 1
ATOM 5603 C CA . LYS A 1 698 ? 3.476 -5.555 -42.720 1.00 62.50 698 LYS A CA 1
ATOM 5604 C C . LYS A 1 698 ? 2.251 -6.466 -42.592 1.00 62.50 698 LYS A C 1
ATOM 5606 O O . LYS A 1 698 ? 1.236 -5.992 -42.092 1.00 62.50 698 LYS A O 1
ATOM 5611 N N . ARG A 1 699 ? 2.377 -7.773 -42.867 1.00 68.75 699 ARG A N 1
ATOM 5612 C CA . ARG A 1 699 ? 1.279 -8.741 -42.690 1.00 68.75 699 ARG A CA 1
ATOM 5613 C C . ARG A 1 699 ? 0.766 -8.748 -41.247 1.00 68.75 699 ARG A C 1
ATOM 5615 O O . ARG A 1 699 ? -0.425 -8.581 -41.048 1.00 68.75 699 ARG A O 1
ATOM 5622 N N . ARG A 1 700 ? 1.639 -8.770 -40.230 1.00 66.44 700 ARG A N 1
ATOM 5623 C CA . ARG A 1 700 ? 1.234 -8.632 -38.812 1.00 66.44 700 ARG A CA 1
ATOM 5624 C C . ARG A 1 700 ? 0.595 -7.283 -38.480 1.00 66.44 700 ARG A C 1
ATOM 5626 O O . ARG A 1 700 ? -0.135 -7.187 -37.497 1.00 66.44 700 ARG A O 1
ATOM 5633 N N . HIS A 1 701 ? 0.898 -6.197 -39.190 1.00 65.62 701 HIS A N 1
ATOM 5634 C CA . HIS A 1 701 ? 0.184 -4.925 -39.021 1.00 65.62 701 HIS A CA 1
ATOM 5635 C C . HIS A 1 701 ? -1.211 -4.995 -39.654 1.00 65.62 701 HIS A C 1
ATOM 5637 O O . HIS A 1 701 ? -2.180 -4.614 -39.006 1.00 65.62 701 HIS A O 1
ATOM 5643 N N . GLU A 1 702 ? -1.318 -5.548 -40.861 1.00 69.38 702 GLU A N 1
ATOM 5644 C CA . GLU A 1 702 ? -2.571 -5.738 -41.598 1.00 69.38 702 GLU A CA 1
ATOM 5645 C C . GLU A 1 702 ? -3.509 -6.727 -40.885 1.00 69.38 702 GLU A C 1
ATOM 5647 O O . GLU A 1 702 ? -4.658 -6.383 -40.648 1.00 69.38 702 GLU A O 1
ATOM 5652 N N . GLU A 1 703 ? -3.010 -7.872 -40.410 1.00 70.00 703 GLU A N 1
ATOM 5653 C CA . GLU A 1 703 ? -3.720 -8.841 -39.554 1.00 70.00 703 GLU A CA 1
ATOM 5654 C C . GLU A 1 703 ? -4.326 -8.171 -38.309 1.00 70.00 703 GLU A C 1
ATOM 5656 O O . GLU A 1 703 ? -5.493 -8.382 -37.990 1.00 70.00 703 GLU A O 1
ATOM 5661 N N . ARG A 1 704 ? -3.560 -7.316 -37.612 1.00 67.25 704 ARG A N 1
ATOM 5662 C CA . ARG A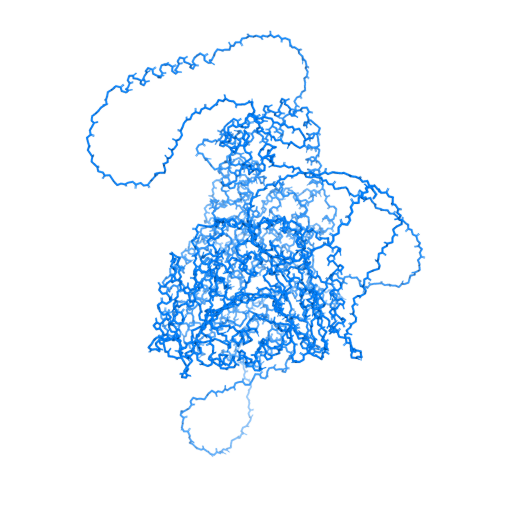 1 704 ? -4.045 -6.590 -36.421 1.00 67.25 704 ARG A CA 1
ATOM 5663 C C . ARG A 1 704 ? -4.977 -5.429 -36.763 1.00 67.25 704 ARG A C 1
ATOM 5665 O O . ARG A 1 704 ? -5.862 -5.125 -35.971 1.00 67.25 704 ARG A O 1
ATOM 5672 N N . ALA A 1 705 ? -4.796 -4.775 -37.908 1.00 66.12 705 ALA A N 1
ATOM 5673 C CA . ALA A 1 705 ? -5.715 -3.748 -38.388 1.00 66.12 705 ALA A CA 1
ATOM 5674 C C . ALA A 1 705 ? -7.062 -4.366 -38.790 1.00 66.12 705 ALA A C 1
ATOM 5676 O O . ALA A 1 705 ? -8.101 -3.832 -38.415 1.00 66.12 705 ALA A O 1
ATOM 5677 N N . LEU A 1 706 ? -7.033 -5.523 -39.458 1.00 70.94 706 LEU A N 1
ATOM 5678 C CA . LEU A 1 706 ? -8.196 -6.316 -39.846 1.00 70.94 706 LEU A CA 1
ATOM 5679 C C . LEU A 1 706 ? -8.940 -6.845 -38.612 1.00 70.94 706 LEU A C 1
ATOM 5681 O O . LEU A 1 706 ? -10.127 -6.576 -38.471 1.00 70.94 706 LEU A O 1
ATOM 5685 N N . ALA A 1 707 ? -8.242 -7.474 -37.662 1.00 68.50 707 ALA A N 1
ATOM 5686 C CA . ALA A 1 707 ? -8.836 -7.919 -36.397 1.00 68.50 707 ALA A CA 1
ATOM 5687 C C . ALA A 1 707 ? -9.364 -6.753 -35.529 1.00 68.50 707 ALA A C 1
ATOM 5689 O O . ALA A 1 707 ? -10.327 -6.918 -34.790 1.00 68.50 707 ALA A O 1
ATOM 5690 N N . SER A 1 708 ? -8.775 -5.553 -35.636 1.00 65.50 708 SER A N 1
ATOM 5691 C CA . SER A 1 708 ? -9.289 -4.325 -35.000 1.00 65.50 708 SER A CA 1
ATOM 5692 C C . SER A 1 708 ? -10.483 -3.701 -35.740 1.00 65.50 708 SER A C 1
ATOM 5694 O O . SER A 1 708 ? -11.108 -2.797 -35.179 1.00 65.50 708 SER A O 1
ATOM 5696 N N . ALA A 1 709 ? -10.752 -4.103 -36.984 1.00 69.44 709 ALA A N 1
ATOM 5697 C CA . ALA A 1 709 ? -11.833 -3.587 -37.825 1.00 69.44 709 ALA A CA 1
ATOM 5698 C C . ALA A 1 709 ? -13.030 -4.550 -37.905 1.00 69.44 709 ALA A C 1
ATOM 5700 O O . ALA A 1 709 ? -14.155 -4.099 -38.102 1.00 69.44 709 ALA A O 1
ATOM 5701 N N . GLN A 1 710 ? -12.797 -5.852 -37.727 1.00 77.44 710 GLN A N 1
ATOM 5702 C CA . GLN A 1 710 ? -13.841 -6.870 -37.679 1.00 77.44 710 GLN A CA 1
ATOM 5703 C C . GLN A 1 710 ? -14.789 -6.659 -36.476 1.00 77.44 710 GLN A C 1
ATOM 5705 O O . GLN A 1 710 ? -14.347 -6.237 -35.397 1.00 77.44 710 GLN A O 1
ATOM 5710 N N . PRO A 1 711 ? -16.093 -6.952 -36.633 1.00 81.12 711 PRO A N 1
ATOM 5711 C CA . PRO A 1 711 ? -17.007 -7.116 -35.510 1.00 81.12 711 PRO A CA 1
ATOM 5712 C C . PRO A 1 711 ? -16.609 -8.320 -34.645 1.00 81.12 711 PRO A C 1
ATOM 5714 O O . PRO A 1 711 ? -16.193 -9.357 -35.161 1.00 81.12 711 PRO A O 1
ATOM 5717 N N . ASP A 1 712 ? -16.784 -8.204 -33.330 1.00 83.88 712 ASP A N 1
ATOM 5718 C CA . ASP A 1 712 ? -16.681 -9.329 -32.395 1.00 83.88 712 ASP A CA 1
ATOM 5719 C C . ASP A 1 712 ? -18.100 -9.821 -32.080 1.00 83.88 712 ASP A C 1
ATOM 5721 O O . ASP A 1 712 ? -18.899 -9.093 -31.485 1.00 83.88 712 ASP A O 1
ATOM 5725 N N . ALA A 1 713 ? -18.423 -11.046 -32.500 1.00 83.69 713 ALA A N 1
ATOM 5726 C CA . ALA A 1 713 ? -19.746 -11.637 -32.305 1.00 83.69 713 ALA A CA 1
ATOM 5727 C C . ALA A 1 713 ? -20.100 -11.843 -30.819 1.00 83.69 713 ALA A C 1
ATOM 5729 O O . ALA A 1 713 ? -21.272 -11.763 -30.455 1.00 83.69 713 ALA A O 1
ATOM 5730 N N . GLY A 1 714 ? -19.103 -12.058 -29.953 1.00 87.06 714 GLY A N 1
ATOM 5731 C CA . GLY A 1 714 ? -19.292 -12.184 -28.509 1.00 87.06 714 GLY A CA 1
ATOM 5732 C C . GLY A 1 714 ? -19.646 -10.852 -27.849 1.00 87.06 714 GLY A C 1
ATOM 5733 O O . GLY A 1 714 ? -20.508 -10.824 -26.975 1.00 87.06 714 GLY A O 1
ATOM 5734 N N . LEU A 1 715 ? -19.050 -9.742 -28.302 1.00 89.81 715 LEU A N 1
ATOM 5735 C CA . LEU A 1 715 ? -19.462 -8.397 -27.875 1.00 89.81 715 LEU A CA 1
ATOM 5736 C C . LEU A 1 715 ? -20.822 -8.001 -28.468 1.00 89.81 715 LEU A C 1
ATOM 5738 O O . LEU A 1 715 ? -21.667 -7.466 -27.754 1.00 89.81 715 LEU A O 1
ATOM 5742 N N . ALA A 1 716 ? -21.060 -8.276 -29.753 1.00 89.50 716 ALA A N 1
ATOM 5743 C CA . ALA A 1 716 ? -22.321 -7.938 -30.416 1.00 89.50 716 ALA A CA 1
ATOM 5744 C C . ALA A 1 716 ? -23.526 -8.646 -29.768 1.00 89.50 716 ALA A C 1
ATOM 5746 O O . ALA A 1 716 ? -24.566 -8.021 -29.574 1.00 89.50 716 ALA A O 1
ATOM 5747 N N . ALA A 1 717 ? -23.364 -9.903 -29.340 1.00 92.00 717 ALA A N 1
ATOM 5748 C CA . ALA A 1 717 ? -24.388 -10.676 -28.632 1.00 92.00 717 ALA A CA 1
ATOM 5749 C C . ALA A 1 717 ? -24.738 -10.154 -27.218 1.00 92.00 717 ALA A C 1
ATOM 5751 O O . ALA A 1 717 ? -25.651 -10.684 -26.586 1.00 92.00 717 ALA A O 1
ATOM 5752 N N . LEU A 1 718 ? -24.030 -9.139 -26.703 1.00 93.62 718 LEU A N 1
ATOM 5753 C CA . LEU A 1 718 ? -24.349 -8.474 -25.432 1.00 93.62 718 LEU A CA 1
ATOM 5754 C C . LEU A 1 718 ? -25.112 -7.152 -25.601 1.00 93.62 718 LEU A C 1
ATOM 5756 O O . LEU A 1 718 ? -25.525 -6.575 -24.591 1.00 93.62 718 LEU A O 1
ATOM 5760 N N . LEU A 1 719 ? -25.293 -6.660 -26.831 1.00 92.75 719 LEU A N 1
ATOM 5761 C CA . LEU A 1 719 ? -26.056 -5.441 -27.093 1.00 92.75 719 LEU A CA 1
ATOM 5762 C C . LEU A 1 719 ? -27.564 -5.674 -26.860 1.00 92.75 719 LEU A C 1
ATOM 5764 O O . LEU A 1 719 ? -28.121 -6.634 -27.394 1.00 92.75 719 LEU A O 1
ATOM 5768 N N . PRO A 1 720 ? -28.252 -4.784 -26.119 1.00 92.06 720 PRO A N 1
ATOM 5769 C CA . PRO A 1 720 ? -29.711 -4.737 -26.074 1.00 92.06 720 PRO A CA 1
ATOM 5770 C C . PRO A 1 720 ? -30.363 -4.472 -27.435 1.00 92.06 720 PRO A C 1
ATOM 5772 O O . PRO A 1 720 ? -29.707 -4.110 -28.416 1.00 92.06 720 PRO A O 1
ATOM 5775 N N . CYS A 1 721 ? -31.699 -4.536 -27.475 1.00 91.31 721 CYS A N 1
ATOM 5776 C CA . CYS A 1 721 ? -32.441 -4.071 -28.644 1.00 91.31 721 CYS A CA 1
ATOM 5777 C C . CYS A 1 721 ? -32.092 -2.603 -28.964 1.00 91.31 721 CYS A C 1
ATOM 5779 O O . CYS A 1 721 ? -31.780 -1.812 -28.067 1.00 91.31 721 CYS A O 1
ATOM 5781 N N . ARG A 1 722 ? -32.135 -2.211 -30.247 1.00 90.19 722 ARG A N 1
ATOM 5782 C CA . ARG A 1 722 ? -31.614 -0.899 -30.673 1.00 90.19 722 ARG A CA 1
ATOM 5783 C C . ARG A 1 722 ? -32.268 0.273 -29.928 1.00 90.19 722 ARG A C 1
ATOM 5785 O O . ARG A 1 722 ? -31.552 1.155 -29.476 1.00 90.19 722 ARG A O 1
ATOM 5792 N N . ARG A 1 723 ? -33.584 0.202 -29.686 1.00 91.06 723 ARG A N 1
ATOM 5793 C CA . ARG A 1 723 ? -34.359 1.182 -28.901 1.00 91.06 723 ARG A CA 1
ATOM 5794 C C . ARG A 1 723 ? -33.827 1.382 -27.475 1.00 91.06 723 ARG A C 1
ATOM 5796 O O . ARG A 1 723 ? -33.815 2.510 -26.994 1.00 91.06 723 ARG A O 1
ATOM 5803 N N . GLU A 1 724 ? -33.416 0.313 -26.796 1.00 90.56 724 GLU A N 1
ATOM 5804 C CA . GLU A 1 724 ? -32.849 0.396 -25.443 1.00 90.56 724 GLU A CA 1
ATOM 5805 C C . GLU A 1 724 ? -31.403 0.907 -25.486 1.00 90.56 724 GLU A C 1
ATOM 5807 O O . GLU A 1 724 ? -31.039 1.784 -24.705 1.00 90.56 724 GLU A O 1
ATOM 5812 N N . THR A 1 725 ? -30.605 0.440 -26.452 1.00 93.69 725 THR A N 1
ATOM 5813 C CA . THR A 1 725 ? -29.237 0.934 -26.685 1.00 93.69 725 THR A CA 1
ATOM 5814 C C . THR A 1 725 ? -29.230 2.445 -26.959 1.00 93.69 725 THR A C 1
ATOM 5816 O O . THR A 1 725 ? -28.482 3.171 -26.310 1.00 93.69 725 THR A O 1
ATOM 5819 N N . ASP A 1 726 ? -30.114 2.945 -27.830 1.00 94.00 726 ASP A N 1
ATOM 5820 C CA . ASP A 1 726 ? -30.265 4.378 -28.123 1.00 94.00 726 ASP A CA 1
ATOM 5821 C C . ASP A 1 726 ? -30.668 5.183 -26.868 1.00 94.00 726 ASP A C 1
ATOM 5823 O O . ASP A 1 726 ? -30.134 6.265 -26.620 1.00 94.00 726 ASP A O 1
ATOM 5827 N N . ALA A 1 727 ? -31.569 4.644 -26.038 1.00 91.94 727 ALA A N 1
ATOM 5828 C CA . ALA A 1 727 ? -32.043 5.297 -24.817 1.00 91.94 727 ALA A CA 1
ATOM 5829 C C . ALA A 1 727 ? -30.976 5.359 -23.703 1.00 91.94 727 ALA A C 1
ATOM 5831 O O . ALA A 1 727 ? -30.873 6.366 -22.994 1.00 91.94 727 ALA A O 1
ATOM 5832 N N . LEU A 1 728 ? -30.160 4.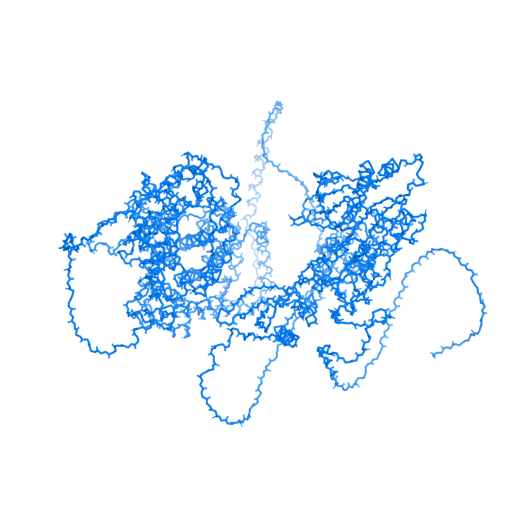307 -23.569 1.00 93.88 728 LEU A N 1
ATOM 5833 C CA . LEU A 1 728 ? -29.020 4.255 -22.650 1.00 93.88 728 LEU A CA 1
ATOM 5834 C C . LEU A 1 728 ? -27.877 5.166 -23.119 1.00 93.88 728 LEU A C 1
ATOM 5836 O O . LEU A 1 728 ? -27.317 5.905 -22.310 1.00 93.88 728 LEU A O 1
ATOM 5840 N N . VAL A 1 729 ? -27.579 5.186 -24.423 1.00 95.88 729 VAL A N 1
ATOM 5841 C CA . VAL A 1 729 ? -26.609 6.121 -25.015 1.00 95.88 729 VAL A CA 1
ATOM 5842 C C . VAL A 1 729 ? -27.038 7.573 -24.793 1.00 95.88 729 VAL A C 1
ATOM 5844 O O . VAL A 1 729 ? -26.187 8.377 -24.418 1.00 95.88 729 VAL A O 1
ATOM 5847 N N . SER A 1 730 ? -28.328 7.910 -24.937 1.00 93.12 730 SER A N 1
ATOM 5848 C CA . SER A 1 730 ? -28.824 9.258 -24.607 1.00 93.12 730 SER A CA 1
ATOM 5849 C C . SER A 1 730 ? -28.521 9.610 -23.151 1.00 93.12 730 SER A C 1
ATOM 5851 O O . SER A 1 730 ? -27.796 10.563 -22.911 1.00 93.12 730 SER A O 1
ATOM 5853 N N . VAL A 1 731 ? -28.936 8.790 -22.174 1.00 92.12 731 VAL A N 1
ATOM 5854 C CA . VAL A 1 731 ? -28.681 9.073 -20.743 1.00 92.12 731 VAL A CA 1
ATOM 5855 C C . VAL A 1 731 ? -27.194 9.255 -20.419 1.00 92.12 731 VAL A C 1
ATOM 5857 O O . VAL A 1 731 ? -26.859 10.098 -19.586 1.00 92.12 731 VAL A O 1
ATOM 5860 N N . TYR A 1 732 ? -26.300 8.517 -21.083 1.00 95.25 732 TYR A N 1
ATOM 5861 C CA . TYR A 1 732 ? -24.864 8.749 -20.945 1.00 95.25 732 TYR A CA 1
ATOM 5862 C C . TYR A 1 732 ? -24.441 10.133 -21.481 1.00 95.25 732 TYR A C 1
ATOM 5864 O O . TYR A 1 732 ? -23.826 10.915 -20.751 1.00 95.25 732 TYR A O 1
ATOM 5872 N N . LEU A 1 733 ? -24.790 10.453 -22.733 1.00 93.38 733 LEU A N 1
ATOM 5873 C CA . LEU A 1 733 ? -24.443 11.731 -23.370 1.00 93.38 733 LEU A CA 1
ATOM 5874 C C . LEU A 1 733 ? -25.085 12.932 -22.649 1.00 93.38 733 LEU A C 1
ATOM 5876 O O . LEU A 1 733 ? -24.469 13.987 -22.539 1.00 93.38 733 LEU A O 1
ATOM 5880 N N . ASP A 1 734 ? -26.295 12.755 -22.121 1.00 88.12 734 ASP A N 1
ATOM 5881 C CA . ASP A 1 734 ? -27.088 13.808 -21.490 1.00 88.12 734 ASP A CA 1
ATOM 5882 C C . ASP A 1 734 ? -26.656 14.086 -20.035 1.00 88.12 734 ASP A C 1
ATOM 5884 O O . ASP A 1 734 ? -26.783 15.225 -19.587 1.00 88.12 734 ASP A O 1
ATOM 5888 N N . GLN A 1 735 ? -26.144 13.093 -19.282 1.00 89.00 735 GLN A N 1
ATOM 5889 C CA . GLN A 1 735 ? -25.791 13.261 -17.853 1.00 89.00 735 GLN A CA 1
ATOM 5890 C C . GLN A 1 735 ? -24.303 13.103 -17.493 1.00 89.00 735 GLN A C 1
ATOM 5892 O O . GLN A 1 735 ? -23.912 13.578 -16.430 1.00 89.00 735 GLN A O 1
ATOM 5897 N N . PHE A 1 736 ? -23.463 12.460 -18.311 1.00 93.06 736 PHE A N 1
ATOM 5898 C CA . PHE A 1 736 ? -22.052 12.200 -17.959 1.00 93.06 736 PHE A CA 1
ATOM 5899 C C . PHE A 1 736 ? -21.064 13.005 -18.810 1.00 93.06 736 PHE A C 1
ATOM 5901 O O . PHE A 1 736 ? -20.085 13.535 -18.282 1.00 93.06 736 PHE A O 1
ATOM 5908 N N . GLU A 1 737 ? -21.352 13.196 -20.098 1.00 92.06 737 GLU A N 1
ATOM 5909 C CA . GLU A 1 737 ? -20.508 14.000 -20.995 1.00 92.06 737 GLU A CA 1
ATOM 5910 C C . GLU A 1 737 ? -20.526 15.511 -20.683 1.00 92.06 737 GLU A C 1
ATOM 5912 O O . GLU A 1 737 ? -19.715 16.243 -21.237 1.00 92.06 737 GLU A O 1
ATOM 5917 N N . GLN A 1 738 ? -21.368 15.991 -19.760 1.00 88.44 738 GLN A N 1
ATOM 5918 C CA . GLN A 1 738 ? -21.308 17.370 -19.242 1.00 88.44 738 GLN A CA 1
ATOM 5919 C C . GLN A 1 738 ? -20.214 17.598 -18.174 1.00 88.44 738 GLN A C 1
ATOM 5921 O O . GLN A 1 738 ? -19.945 18.738 -17.800 1.00 88.44 738 GLN A O 1
ATOM 5926 N N . ILE A 1 739 ? -19.610 16.525 -17.643 1.00 91.50 739 ILE A N 1
ATOM 5927 C CA . ILE A 1 739 ? -18.603 16.573 -16.560 1.00 91.50 739 ILE A CA 1
ATOM 5928 C C . ILE A 1 739 ? -17.329 15.785 -16.910 1.00 91.50 739 ILE A C 1
ATOM 5930 O O . ILE A 1 739 ? -16.209 16.189 -16.590 1.00 91.50 739 ILE A O 1
ATOM 5934 N N . HIS A 1 740 ? -17.472 14.684 -17.641 1.00 94.38 740 HIS A N 1
ATOM 5935 C CA . HIS A 1 740 ? -16.369 13.855 -18.105 1.00 94.38 740 HIS A CA 1
ATOM 5936 C C . HIS A 1 740 ? -16.405 13.826 -19.634 1.00 94.38 740 HIS A C 1
ATOM 5938 O O . HIS A 1 740 ? -17.110 13.008 -20.217 1.00 94.38 740 HIS A O 1
ATOM 5944 N N . ARG A 1 741 ? -15.675 14.757 -20.274 1.00 95.06 741 ARG A N 1
ATOM 5945 C CA . ARG A 1 741 ? -15.539 14.867 -21.738 1.00 95.06 741 ARG A CA 1
ATOM 5946 C C . ARG A 1 741 ? -14.733 13.676 -22.273 1.00 95.06 741 ARG A C 1
ATOM 5948 O O . ARG A 1 741 ? -13.527 13.782 -22.501 1.00 95.06 741 ARG A O 1
ATOM 5955 N N . ILE A 1 742 ? -15.379 12.524 -22.429 1.00 97.00 742 ILE A N 1
ATOM 5956 C CA . ILE A 1 742 ? -14.727 11.291 -22.874 1.00 97.00 742 ILE A CA 1
ATOM 5957 C C . ILE A 1 742 ? -14.916 11.119 -24.379 1.00 97.00 742 ILE A C 1
ATOM 5959 O O . ILE A 1 742 ? -13.932 10.879 -25.085 1.00 97.00 742 ILE A O 1
ATOM 5963 N N . VAL A 1 743 ? -16.139 11.263 -24.898 1.00 96.19 743 VAL A N 1
ATOM 5964 C CA . VAL A 1 743 ? -16.416 11.167 -26.340 1.00 96.19 743 VAL A CA 1
ATOM 5965 C C . VAL A 1 743 ? -16.674 12.527 -26.980 1.00 96.19 743 VAL A C 1
ATOM 5967 O O . VAL A 1 743 ? -17.344 13.395 -26.425 1.00 96.19 743 VAL A O 1
ATOM 5970 N N . HIS A 1 744 ? -16.171 12.681 -28.205 1.00 95.75 744 HIS A N 1
ATOM 5971 C CA . HIS A 1 744 ? -16.594 13.762 -29.081 1.00 95.75 744 HIS A CA 1
ATOM 5972 C C . HIS A 1 744 ? -17.953 13.401 -29.689 1.00 95.75 744 HIS A C 1
ATOM 5974 O O . HIS A 1 744 ? -18.071 12.382 -30.379 1.00 95.75 744 HIS A O 1
ATOM 5980 N N . ILE A 1 745 ? -18.994 14.176 -29.389 1.00 94.62 745 ILE A N 1
ATOM 5981 C CA . ILE A 1 745 ? -20.389 13.779 -29.612 1.00 94.62 745 ILE A CA 1
ATOM 5982 C C . ILE A 1 745 ? -20.732 13.669 -31.115 1.00 94.62 745 ILE A C 1
ATOM 5984 O O . ILE A 1 745 ? -21.322 12.650 -31.487 1.00 94.62 745 ILE A O 1
ATOM 5988 N N . PRO A 1 746 ? -20.337 14.599 -32.010 1.00 94.50 746 PRO A N 1
ATOM 5989 C CA . PRO A 1 746 ? -20.545 14.478 -33.455 1.00 94.50 746 PRO A CA 1
ATOM 5990 C C . PRO A 1 746 ? -19.831 13.266 -34.059 1.00 94.50 746 PRO A C 1
ATOM 5992 O O . PRO A 1 746 ? -20.461 12.460 -34.747 1.00 94.50 746 PRO A O 1
ATOM 5995 N N . THR A 1 747 ? -18.547 13.071 -33.737 1.00 94.12 747 THR A N 1
ATOM 5996 C CA . THR A 1 747 ? -17.737 11.939 -34.224 1.00 94.12 747 THR A CA 1
ATOM 5997 C C . THR A 1 747 ? -18.301 10.603 -33.733 1.00 94.12 747 THR A C 1
ATOM 5999 O O . THR A 1 747 ? -18.457 9.658 -34.512 1.00 94.12 747 THR A O 1
ATOM 6002 N N . PHE A 1 748 ? -18.716 10.533 -32.462 1.00 95.88 748 PHE A N 1
ATOM 6003 C CA . PHE A 1 748 ? -19.429 9.379 -31.918 1.00 95.88 748 PHE A CA 1
ATOM 6004 C C . PHE A 1 748 ? -20.755 9.139 -32.656 1.00 95.88 748 PHE A C 1
ATOM 6006 O O . PHE A 1 748 ? -20.985 8.030 -33.135 1.00 95.88 748 PHE A O 1
ATOM 6013 N N . ARG A 1 749 ? -21.604 10.163 -32.833 1.00 94.94 749 ARG A N 1
ATOM 6014 C CA . ARG A 1 749 ? -22.883 10.064 -33.567 1.00 94.94 749 ARG A CA 1
ATOM 6015 C C . ARG A 1 749 ? -22.693 9.702 -35.047 1.00 94.94 749 ARG A C 1
ATOM 6017 O O . ARG A 1 749 ? -23.585 9.098 -35.642 1.00 94.94 749 ARG A O 1
ATOM 6024 N N . ALA A 1 750 ? -21.564 10.041 -35.667 1.00 93.25 750 ALA A N 1
ATOM 6025 C CA . ALA A 1 750 ? -21.210 9.616 -37.023 1.00 93.25 750 ALA A CA 1
ATOM 6026 C C . ALA A 1 750 ? -20.825 8.127 -37.087 1.00 93.25 750 ALA A C 1
ATOM 6028 O O . ALA A 1 750 ? -21.270 7.415 -37.987 1.00 93.25 750 ALA A O 1
ATOM 6029 N N . ALA A 1 751 ? -20.067 7.624 -36.109 1.00 92.62 751 ALA A N 1
ATOM 6030 C CA . ALA A 1 751 ? -19.764 6.197 -35.995 1.00 92.62 751 ALA A CA 1
ATOM 6031 C C . ALA A 1 751 ? -21.001 5.358 -35.605 1.00 92.62 751 ALA A C 1
ATOM 6033 O O . ALA A 1 751 ? -21.258 4.321 -36.212 1.00 92.62 751 ALA A O 1
ATOM 6034 N N . TYR A 1 752 ? -21.816 5.846 -34.668 1.00 94.94 752 TYR A N 1
ATOM 6035 C CA . TYR A 1 752 ? -23.000 5.174 -34.115 1.00 94.94 752 TYR A CA 1
ATOM 6036 C C . TYR A 1 752 ? -24.134 4.947 -35.135 1.00 94.94 752 TYR A C 1
ATOM 6038 O O . TYR A 1 752 ? -24.943 4.026 -34.985 1.00 94.94 752 TYR A O 1
ATOM 6046 N N . ARG A 1 753 ? -24.180 5.763 -36.198 1.00 93.12 753 ARG A N 1
ATOM 6047 C CA . ARG A 1 753 ? -25.108 5.620 -37.336 1.00 93.12 753 ARG A CA 1
ATOM 6048 C C . ARG A 1 753 ? -24.732 4.505 -38.322 1.00 93.12 753 ARG A C 1
ATOM 6050 O O . ARG A 1 753 ? -25.533 4.198 -39.199 1.00 93.12 753 ARG A O 1
ATOM 6057 N N . LYS A 1 754 ? -23.543 3.903 -38.212 1.00 89.38 754 LYS A N 1
ATOM 6058 C CA . LYS A 1 754 ? -23.133 2.774 -39.067 1.00 89.38 754 LYS A CA 1
ATOM 6059 C C . LYS A 1 754 ? -23.928 1.517 -38.697 1.00 89.38 754 LYS A C 1
ATOM 6061 O O . LYS A 1 754 ? -24.222 1.303 -37.522 1.00 89.38 754 LYS A O 1
ATOM 6066 N N . ALA A 1 755 ? -24.272 0.714 -39.706 1.00 77.38 755 ALA A N 1
ATOM 6067 C CA . ALA A 1 755 ? -25.088 -0.494 -39.546 1.00 77.38 755 ALA A CA 1
ATOM 6068 C C . ALA A 1 755 ? -24.355 -1.612 -38.783 1.00 77.38 755 ALA A C 1
ATOM 6070 O O . ALA A 1 755 ? -24.962 -2.292 -37.963 1.00 77.38 755 ALA A O 1
ATOM 6071 N N . GLU A 1 756 ? -23.046 -1.750 -39.012 1.00 84.00 756 GLU A N 1
ATOM 6072 C CA . GLU A 1 756 ? -22.159 -2.643 -38.265 1.00 84.00 756 GLU A CA 1
ATOM 6073 C C . GLU A 1 756 ? -21.063 -1.845 -37.552 1.00 84.00 756 GLU A C 1
ATOM 6075 O O . GLU A 1 756 ? -20.626 -0.787 -38.023 1.00 84.00 756 GLU A O 1
ATOM 6080 N N . TRP A 1 757 ? -20.603 -2.368 -36.414 1.00 91.50 757 TRP A N 1
ATOM 6081 C CA . TRP A 1 757 ? -19.605 -1.736 -35.554 1.00 91.50 757 TRP A CA 1
ATOM 6082 C C . TRP A 1 757 ? -18.377 -2.647 -35.370 1.00 91.50 757 TRP A C 1
ATOM 6084 O O . TRP A 1 757 ? -18.537 -3.817 -35.013 1.00 91.50 757 TRP A O 1
ATOM 6094 N N . PRO A 1 758 ? -17.144 -2.130 -35.546 1.00 91.12 758 PRO A N 1
ATOM 6095 C CA . PRO A 1 758 ? -15.929 -2.841 -35.153 1.00 91.12 758 PRO A CA 1
ATOM 6096 C C . PRO A 1 758 ? -15.929 -3.156 -33.656 1.00 91.12 758 PRO A C 1
ATOM 6098 O O . PRO A 1 758 ? -16.434 -2.358 -32.862 1.00 91.12 758 PRO A O 1
ATOM 6101 N N . ALA A 1 759 ? -15.270 -4.247 -33.251 1.00 90.25 759 ALA A N 1
ATOM 6102 C CA . ALA A 1 759 ? -15.216 -4.709 -31.858 1.00 90.25 759 ALA A CA 1
ATOM 6103 C C . ALA A 1 759 ? -14.919 -3.594 -30.828 1.00 90.25 759 ALA A C 1
ATOM 6105 O O . ALA A 1 759 ? -15.580 -3.504 -29.796 1.00 90.25 759 ALA A O 1
ATOM 6106 N N . ALA A 1 760 ? -13.980 -2.693 -31.140 1.00 90.81 760 ALA A N 1
ATOM 6107 C CA . ALA A 1 760 ? -13.623 -1.568 -30.271 1.00 90.81 760 ALA A CA 1
ATOM 6108 C C . ALA A 1 760 ? -14.750 -0.531 -30.094 1.00 90.81 760 ALA A C 1
ATOM 6110 O O . ALA A 1 760 ? -14.878 0.053 -29.023 1.00 90.81 760 ALA A O 1
ATOM 6111 N N . PHE A 1 761 ? -15.577 -0.293 -31.118 1.00 94.88 761 PHE A N 1
ATOM 6112 C CA . PHE A 1 761 ? -16.720 0.616 -31.001 1.00 94.88 761 PHE A CA 1
ATOM 6113 C C . PHE A 1 761 ? -17.889 -0.052 -30.267 1.00 94.88 761 PHE A C 1
ATOM 6115 O O . PHE A 1 761 ? -18.533 0.586 -29.440 1.00 94.88 761 PHE A O 1
ATOM 6122 N N . THR A 1 762 ? -18.095 -1.356 -30.465 1.00 95.06 762 THR A N 1
ATOM 6123 C CA . THR A 1 762 ? -19.045 -2.139 -29.660 1.00 95.06 762 THR A CA 1
ATOM 6124 C C . THR A 1 762 ? -18.663 -2.122 -28.176 1.00 95.06 762 THR A C 1
ATOM 6126 O O . THR A 1 762 ? -19.518 -1.859 -27.337 1.00 95.06 762 THR A O 1
ATOM 6129 N N . ALA A 1 763 ? -17.378 -2.298 -27.839 1.00 95.75 763 ALA A N 1
ATOM 6130 C CA . ALA A 1 763 ? -16.883 -2.177 -26.464 1.00 95.75 763 ALA A CA 1
ATOM 6131 C C . ALA A 1 763 ? -17.065 -0.758 -25.881 1.00 95.75 763 ALA A C 1
ATOM 6133 O O . ALA A 1 763 ? -17.416 -0.616 -24.709 1.00 95.75 763 ALA A O 1
ATOM 6134 N N . LEU A 1 764 ? -16.887 0.296 -26.692 1.00 97.06 764 LEU A N 1
ATOM 6135 C CA . LEU A 1 764 ? -17.178 1.680 -26.296 1.00 97.06 764 LEU A CA 1
ATOM 6136 C C . LEU A 1 764 ? -18.662 1.859 -25.935 1.00 97.06 764 LEU A C 1
ATOM 6138 O O . LEU A 1 764 ? -18.968 2.313 -24.833 1.00 97.06 764 LEU A O 1
ATOM 6142 N N . VAL A 1 765 ? -19.575 1.436 -26.817 1.00 97.38 765 VAL A N 1
ATOM 6143 C CA . VAL A 1 765 ? -21.028 1.528 -26.594 1.00 97.38 765 VAL A CA 1
ATOM 6144 C C . VAL A 1 765 ? -21.455 0.705 -25.375 1.00 97.38 765 VAL A C 1
ATOM 6146 O O . VAL A 1 765 ? -22.147 1.236 -24.512 1.00 97.38 765 VAL A O 1
ATOM 6149 N N . LEU A 1 766 ? -20.997 -0.544 -25.233 1.00 97.81 766 LEU A N 1
ATOM 6150 C CA . LEU A 1 766 ? -21.279 -1.382 -24.056 1.00 97.81 766 LEU A CA 1
ATOM 6151 C C . LEU A 1 766 ? -20.791 -0.741 -22.744 1.00 97.81 766 LEU A C 1
ATOM 6153 O O . LEU A 1 766 ? -21.454 -0.860 -21.714 1.00 97.81 766 LEU A O 1
ATOM 6157 N N . SER A 1 767 ? -19.672 -0.011 -22.781 1.00 98.12 767 SER A N 1
ATOM 6158 C CA . SER A 1 767 ? -19.161 0.717 -21.614 1.00 98.12 767 SER A CA 1
ATOM 6159 C C . SER A 1 767 ? -20.028 1.941 -21.270 1.00 98.12 767 SER A C 1
ATOM 6161 O O . SER A 1 767 ? -20.321 2.161 -20.097 1.00 98.12 767 SER A O 1
ATOM 6163 N N . MET A 1 768 ? -20.518 2.695 -22.267 1.00 97.81 768 MET A N 1
ATOM 6164 C CA . MET A 1 768 ? -21.494 3.788 -22.068 1.00 97.81 768 MET A CA 1
ATOM 6165 C C . MET A 1 768 ? -22.831 3.260 -21.518 1.00 97.81 768 MET A C 1
ATOM 6167 O O . MET A 1 768 ? -23.391 3.825 -20.579 1.00 97.81 768 MET A O 1
ATOM 6171 N N . LEU A 1 769 ? -23.309 2.131 -22.049 1.00 96.62 769 LEU A N 1
ATOM 6172 C CA . LEU A 1 769 ? -24.493 1.409 -21.573 1.00 96.62 769 LEU A CA 1
ATOM 6173 C C . LEU A 1 769 ? -24.363 1.001 -20.100 1.00 96.62 769 LEU A C 1
ATOM 6175 O O . LEU A 1 769 ? -25.308 1.179 -19.331 1.00 96.62 769 LEU A O 1
ATOM 6179 N N . ALA A 1 770 ? -23.194 0.510 -19.683 1.00 96.38 770 ALA A N 1
ATOM 6180 C CA . ALA A 1 770 ? -22.945 0.158 -18.288 1.00 96.38 770 ALA A CA 1
ATOM 6181 C C . ALA A 1 770 ? -22.952 1.377 -17.351 1.00 96.38 770 ALA A C 1
ATOM 6183 O O . ALA A 1 770 ? -23.452 1.271 -16.232 1.00 96.38 770 ALA A O 1
ATOM 6184 N N . VAL A 1 771 ? -22.468 2.542 -17.800 1.00 96.69 771 VAL A N 1
ATOM 6185 C CA . VAL A 1 771 ? -22.603 3.811 -17.058 1.00 96.69 771 VAL A CA 1
ATOM 6186 C C . VAL A 1 771 ? -24.075 4.241 -16.954 1.00 96.69 771 VAL A C 1
ATOM 6188 O O . VAL A 1 771 ? -24.506 4.711 -15.906 1.00 96.69 771 VAL A O 1
ATOM 6191 N N . ALA A 1 772 ? -24.874 4.055 -18.007 1.00 94.62 772 ALA A N 1
ATOM 6192 C CA . ALA A 1 772 ? -26.264 4.513 -18.042 1.00 94.62 772 ALA A CA 1
ATOM 6193 C C . ALA A 1 772 ? -27.288 3.577 -17.365 1.00 94.62 772 ALA A C 1
ATOM 6195 O O . ALA A 1 772 ? -28.343 4.052 -16.951 1.00 94.62 772 ALA A O 1
ATOM 6196 N N . SER A 1 773 ? -27.023 2.270 -17.248 1.00 91.00 773 SER A N 1
ATOM 6197 C CA . SER A 1 773 ? -28.049 1.242 -16.967 1.00 91.00 773 SER A CA 1
ATOM 6198 C C . SER A 1 773 ? -28.917 1.496 -15.719 1.00 91.00 773 SER A C 1
ATOM 6200 O O . SER A 1 773 ? -30.134 1.706 -15.822 1.00 91.00 773 SER A O 1
ATOM 6202 N N . CYS A 1 774 ? -28.304 1.561 -14.531 1.00 88.06 774 CYS A N 1
ATOM 6203 C CA . CYS A 1 774 ? -29.038 1.808 -13.283 1.00 88.06 774 CYS A CA 1
ATOM 6204 C C . CYS A 1 774 ? -29.601 3.242 -13.201 1.00 88.06 774 CYS A C 1
ATOM 6206 O O . CYS A 1 774 ? -30.630 3.472 -12.564 1.00 88.06 774 CYS A O 1
ATOM 6208 N N . VAL A 1 775 ? -28.976 4.203 -13.891 1.00 87.38 775 VAL A N 1
ATOM 6209 C CA . VAL A 1 775 ? -29.438 5.599 -13.958 1.00 87.38 775 VAL A CA 1
ATOM 6210 C C . VAL A 1 775 ? -30.714 5.726 -14.800 1.00 87.38 775 VAL A C 1
ATOM 6212 O O . VAL A 1 775 ? -31.641 6.427 -14.399 1.00 87.38 775 VAL A O 1
ATOM 6215 N N . HIS A 1 776 ? -30.790 5.028 -15.937 1.00 82.50 776 HIS A N 1
ATOM 6216 C CA . HIS A 1 776 ? -31.913 5.106 -16.874 1.00 82.50 776 HIS A CA 1
ATOM 6217 C C . HIS A 1 776 ? -33.171 4.382 -16.385 1.00 82.50 776 HIS A C 1
ATOM 6219 O O . HIS A 1 776 ? -34.267 4.868 -16.646 1.00 82.50 776 HIS A O 1
ATOM 6225 N N . SER A 1 777 ? -33.002 3.224 -15.728 1.00 63.97 777 SER A N 1
ATOM 6226 C CA . SER A 1 777 ? -34.045 2.228 -15.401 1.00 63.97 777 SER A CA 1
ATOM 6227 C C . SER A 1 777 ? -35.458 2.826 -15.247 1.00 63.97 777 SER A C 1
ATOM 6229 O O . SER A 1 777 ? -35.741 3.539 -14.277 1.00 63.97 777 SER A O 1
ATOM 6231 N N . ARG A 1 778 ? -36.304 2.576 -16.260 1.00 54.09 778 ARG A N 1
ATOM 6232 C CA . ARG A 1 778 ? -37.634 3.186 -16.459 1.00 54.09 778 ARG A CA 1
ATOM 6233 C C . ARG A 1 778 ? -38.788 2.210 -16.260 1.00 54.09 778 ARG A C 1
ATOM 6235 O O . ARG A 1 778 ? -39.808 2.604 -15.705 1.00 54.09 778 ARG A O 1
ATOM 6242 N N . ASP A 1 779 ? -38.617 0.975 -16.715 1.00 44.56 779 ASP A N 1
ATOM 6243 C CA . ASP A 1 779 ? -39.550 -0.115 -16.444 1.00 44.56 779 ASP A CA 1
ATOM 6244 C C . ASP A 1 779 ? -39.354 -0.647 -15.010 1.00 44.56 779 ASP A C 1
ATOM 6246 O O . ASP A 1 779 ? -38.403 -0.270 -14.320 1.00 44.56 779 ASP A O 1
ATOM 6250 N N . GLY A 1 780 ? -40.309 -1.449 -14.529 1.00 48.53 780 GLY A N 1
ATOM 6251 C CA . GLY A 1 780 ? -40.507 -1.723 -13.099 1.00 48.53 780 GLY A CA 1
ATOM 6252 C C . GLY A 1 780 ? -39.274 -2.228 -12.335 1.00 48.53 780 GLY A C 1
ATOM 6253 O O . GLY A 1 780 ? -38.420 -2.919 -12.886 1.00 48.53 780 GLY A O 1
ATOM 6254 N N . LEU A 1 781 ? -39.223 -1.918 -11.031 1.00 53.59 781 LEU A N 1
ATOM 6255 C CA . LEU A 1 781 ? -38.146 -2.268 -10.086 1.00 53.59 781 LEU A CA 1
ATOM 6256 C C . LEU A 1 781 ? -38.100 -3.782 -9.762 1.00 53.59 781 LEU A C 1
ATOM 6258 O O . LEU A 1 781 ? -38.241 -4.204 -8.614 1.00 53.59 781 LEU A O 1
ATOM 6262 N N . GLY A 1 782 ? -37.920 -4.608 -10.793 1.00 47.53 782 GLY A N 1
ATOM 6263 C CA . GLY A 1 782 ? -37.748 -6.055 -10.708 1.00 47.53 782 GLY A CA 1
ATOM 6264 C C . GLY A 1 782 ? -36.388 -6.415 -10.116 1.00 47.53 782 GLY A C 1
ATOM 6265 O O . GLY A 1 782 ? -35.395 -6.556 -10.831 1.00 47.53 782 GLY A O 1
ATOM 6266 N N . LEU A 1 783 ? -36.346 -6.560 -8.794 1.00 53.78 783 LEU A N 1
ATOM 6267 C CA . LEU A 1 783 ? -35.179 -7.043 -8.064 1.00 53.78 783 LEU A CA 1
ATOM 6268 C C . LEU A 1 783 ? -35.093 -8.568 -8.195 1.00 53.78 783 LEU A C 1
ATOM 6270 O O . LEU A 1 783 ? -35.960 -9.302 -7.724 1.00 53.78 783 LEU A O 1
ATOM 6274 N N . VAL A 1 784 ? -34.026 -9.063 -8.821 1.00 49.16 784 VAL A N 1
ATOM 6275 C CA . VAL A 1 784 ? -33.772 -10.500 -8.958 1.00 49.16 784 VAL A CA 1
ATOM 6276 C C . VAL A 1 784 ? -32.896 -10.939 -7.786 1.00 49.16 784 VAL A C 1
ATOM 6278 O O . VAL A 1 784 ? -31.677 -10.744 -7.777 1.00 49.16 784 VAL A O 1
ATOM 6281 N N . LYS A 1 785 ? -33.538 -11.543 -6.778 1.00 58.91 785 LYS A N 1
ATOM 6282 C CA . LYS A 1 785 ? -32.965 -11.952 -5.478 1.00 58.91 785 LYS A CA 1
ATOM 6283 C C . LYS A 1 785 ? -32.494 -10.772 -4.619 1.00 58.91 785 LYS A C 1
ATOM 6285 O O . LYS A 1 785 ? -33.120 -10.466 -3.616 1.00 58.91 785 LYS A O 1
ATOM 6290 N N . THR A 1 786 ? -31.388 -10.134 -4.993 1.00 57.72 786 THR A N 1
ATOM 6291 C CA . THR A 1 786 ? -30.748 -9.039 -4.233 1.00 57.72 786 THR A CA 1
ATOM 6292 C C . THR A 1 786 ? -30.227 -7.905 -5.114 1.00 57.72 786 THR A C 1
ATOM 6294 O O . THR A 1 786 ? -29.899 -6.842 -4.597 1.00 57.72 786 THR A O 1
ATOM 6297 N N . THR A 1 787 ? -30.163 -8.091 -6.435 1.00 60.75 787 THR A N 1
ATOM 6298 C CA . THR A 1 787 ? -29.644 -7.104 -7.396 1.00 60.75 787 THR A CA 1
ATOM 6299 C C . THR A 1 787 ? -30.682 -6.792 -8.466 1.00 60.75 787 THR A C 1
ATOM 6301 O O . THR A 1 787 ? -31.537 -7.626 -8.766 1.00 60.75 787 THR A O 1
ATOM 6304 N N . SER A 1 788 ? -30.632 -5.593 -9.046 1.00 77.06 788 SER A N 1
ATOM 6305 C CA . SER A 1 788 ? -31.458 -5.275 -10.214 1.00 77.06 788 SER A CA 1
ATOM 6306 C C . SER A 1 788 ? -30.897 -5.942 -11.474 1.00 77.06 788 SER A C 1
ATOM 6308 O O . SER A 1 788 ? -29.680 -6.104 -11.612 1.00 77.06 788 SER A O 1
ATOM 6310 N N . ASP A 1 789 ? -31.773 -6.288 -12.422 1.00 80.69 789 ASP A N 1
ATOM 6311 C CA . ASP A 1 789 ? -31.364 -6.740 -13.762 1.00 80.69 789 ASP A CA 1
ATOM 6312 C C . ASP A 1 789 ? -30.415 -5.727 -14.432 1.00 80.69 789 ASP A C 1
ATOM 6314 O O . ASP A 1 789 ? -29.345 -6.099 -14.913 1.00 80.69 789 ASP A O 1
ATOM 6318 N N . ALA A 1 790 ? -30.749 -4.434 -14.367 1.00 84.69 790 ALA A N 1
ATOM 6319 C CA . ALA A 1 790 ? -29.923 -3.349 -14.894 1.00 84.69 790 ALA A CA 1
ATOM 6320 C C . ALA A 1 790 ? -28.476 -3.401 -14.363 1.00 84.69 790 ALA A C 1
ATOM 6322 O O . ALA A 1 790 ? -27.521 -3.283 -15.137 1.00 84.69 790 ALA A O 1
ATOM 6323 N N . ARG A 1 791 ? -28.284 -3.669 -13.061 1.00 87.50 791 ARG A N 1
ATOM 6324 C CA . ARG A 1 791 ? -26.940 -3.810 -12.485 1.00 87.50 791 ARG A CA 1
ATOM 6325 C C . ARG A 1 791 ? -26.250 -5.104 -12.921 1.00 87.50 791 ARG A C 1
ATOM 6327 O O . ARG A 1 791 ? -25.051 -5.072 -13.189 1.00 87.50 791 ARG A O 1
ATOM 6334 N N . GLN A 1 792 ? -26.966 -6.228 -13.008 1.00 87.88 792 GLN A N 1
ATOM 6335 C CA . GLN A 1 792 ? -26.393 -7.495 -13.492 1.00 87.88 792 GLN A CA 1
ATOM 6336 C C . GLN A 1 792 ? -25.914 -7.372 -14.948 1.00 87.88 792 GLN A C 1
ATOM 6338 O O . GLN A 1 792 ? -24.816 -7.824 -15.283 1.00 87.88 792 GLN A O 1
ATOM 6343 N N . ARG A 1 793 ? -26.690 -6.695 -15.805 1.00 90.62 793 ARG A N 1
ATOM 6344 C CA . ARG A 1 793 ? -26.301 -6.394 -17.189 1.00 90.62 793 ARG A CA 1
ATOM 6345 C C . ARG A 1 793 ? -25.108 -5.443 -17.253 1.00 90.62 793 ARG A C 1
ATOM 6347 O O . ARG A 1 793 ? -24.147 -5.751 -17.955 1.00 90.62 793 ARG A O 1
ATOM 6354 N N . ALA A 1 794 ? -25.105 -4.366 -16.464 1.00 93.06 794 ALA A N 1
ATOM 6355 C CA . ALA A 1 794 ? -23.963 -3.455 -16.372 1.00 93.06 794 ALA A CA 1
ATOM 6356 C C . ALA A 1 794 ? -22.671 -4.158 -15.915 1.00 93.06 794 ALA A C 1
ATOM 6358 O O . ALA A 1 794 ? -21.615 -3.924 -16.500 1.00 93.06 794 ALA A O 1
ATOM 6359 N N . GLU A 1 795 ? -22.742 -5.050 -14.922 1.00 93.81 795 GLU A N 1
ATOM 6360 C CA . GLU A 1 795 ? -21.587 -5.824 -14.451 1.00 93.81 795 GLU A CA 1
ATOM 6361 C C . GLU A 1 795 ? -21.068 -6.779 -15.538 1.00 93.81 795 GLU A C 1
ATOM 6363 O O . GLU A 1 795 ? -19.873 -6.764 -15.833 1.00 93.81 795 GLU A O 1
ATOM 6368 N N . ARG A 1 796 ? -21.955 -7.502 -16.238 1.00 94.81 796 ARG A N 1
ATOM 6369 C CA . ARG A 1 796 ? -21.585 -8.372 -17.371 1.00 94.81 796 ARG A CA 1
ATOM 6370 C C . ARG A 1 796 ? -20.946 -7.605 -18.536 1.00 94.81 796 ARG A C 1
ATOM 6372 O O . ARG A 1 796 ? -19.979 -8.091 -19.131 1.00 94.81 796 ARG A O 1
ATOM 6379 N N . TRP A 1 797 ? -21.454 -6.417 -18.870 1.00 97.19 797 TRP A N 1
ATOM 6380 C CA . TRP A 1 797 ? -20.855 -5.546 -19.889 1.00 97.19 797 TRP A CA 1
ATOM 6381 C C . TRP A 1 797 ? -19.472 -5.048 -19.462 1.00 97.19 797 TRP A C 1
ATOM 6383 O O . TRP A 1 797 ? -18.533 -5.120 -20.256 1.00 97.19 797 TRP A O 1
ATOM 6393 N N . ILE A 1 798 ? -19.331 -4.610 -18.206 1.00 97.25 798 ILE A N 1
ATOM 6394 C CA . ILE A 1 798 ? -18.061 -4.142 -17.639 1.00 97.25 798 ILE A CA 1
ATOM 6395 C C . ILE A 1 798 ? -17.010 -5.245 -17.654 1.00 97.25 798 ILE A C 1
ATOM 6397 O O . ILE A 1 798 ? -15.905 -4.996 -18.123 1.00 97.25 798 ILE A O 1
ATOM 6401 N N . GLU A 1 799 ? -17.332 -6.452 -17.184 1.00 96.06 799 GLU A N 1
ATOM 6402 C CA . GLU A 1 799 ? -16.361 -7.549 -17.146 1.00 96.06 799 GLU A CA 1
ATOM 6403 C C . GLU A 1 799 ? -15.928 -7.972 -18.551 1.00 96.06 799 GLU A C 1
ATOM 6405 O O . GLU A 1 799 ? -14.732 -8.089 -18.799 1.00 96.06 799 GLU A O 1
ATOM 6410 N N . THR A 1 800 ? -16.861 -8.088 -19.504 1.00 95.31 800 THR A N 1
ATOM 6411 C CA . THR A 1 800 ? -16.513 -8.453 -20.890 1.00 95.31 800 THR A CA 1
ATOM 6412 C C . THR A 1 800 ? -15.643 -7.383 -21.567 1.00 95.31 800 THR A C 1
ATOM 6414 O O . THR A 1 800 ? -14.728 -7.712 -22.324 1.00 95.31 800 THR A O 1
ATOM 6417 N N . CYS A 1 801 ? -15.888 -6.099 -21.284 1.00 95.94 801 CYS A N 1
ATOM 6418 C CA . CYS A 1 801 ? -15.108 -4.995 -21.846 1.00 95.94 801 CYS A CA 1
ATOM 6419 C C . CYS A 1 801 ? -13.745 -4.793 -21.154 1.00 95.94 801 CYS A C 1
ATOM 6421 O O . CYS A 1 801 ? -12.788 -4.438 -21.842 1.00 95.94 801 CYS A O 1
ATOM 6423 N N . ASP A 1 802 ? -13.619 -5.069 -19.848 1.00 94.62 802 ASP A N 1
ATOM 6424 C CA . ASP A 1 802 ? -12.322 -5.164 -19.146 1.00 94.62 802 ASP A CA 1
ATOM 6425 C C . ASP A 1 802 ? -11.459 -6.250 -19.806 1.00 94.62 802 ASP A C 1
ATOM 6427 O O . ASP A 1 802 ? -10.319 -5.998 -20.203 1.00 94.62 802 ASP A O 1
ATOM 6431 N N . ASP A 1 803 ? -12.034 -7.442 -19.994 1.00 92.31 803 ASP A N 1
ATOM 6432 C CA . ASP A 1 803 ? -11.364 -8.590 -20.605 1.00 92.31 803 ASP A CA 1
ATOM 6433 C C . ASP A 1 803 ? -10.949 -8.302 -22.054 1.00 92.31 803 ASP A C 1
ATOM 6435 O O . ASP A 1 803 ? -9.831 -8.623 -22.466 1.00 92.31 803 ASP A O 1
ATOM 6439 N N . TRP A 1 804 ? -11.818 -7.646 -22.831 1.00 92.00 804 TRP A N 1
ATOM 6440 C CA . TRP A 1 804 ? -11.496 -7.191 -24.184 1.00 92.00 804 TRP A CA 1
ATOM 6441 C C . TRP A 1 804 ? -10.359 -6.160 -24.189 1.00 92.00 804 TRP A C 1
ATOM 6443 O O . TRP A 1 804 ? -9.457 -6.262 -25.024 1.00 92.00 804 TRP A O 1
ATOM 6453 N N . LEU A 1 805 ? -10.363 -5.195 -23.259 1.00 91.44 805 LEU A N 1
ATOM 6454 C CA . LEU A 1 805 ? -9.361 -4.128 -23.178 1.00 91.44 805 LEU A CA 1
ATOM 6455 C C . LEU A 1 805 ? -7.982 -4.667 -22.768 1.00 91.44 805 LEU A C 1
ATOM 6457 O O . LEU A 1 805 ? -6.974 -4.282 -23.363 1.00 91.44 805 LEU A O 1
ATOM 6461 N N . VAL A 1 806 ? -7.928 -5.601 -21.812 1.00 88.19 806 VAL A N 1
ATOM 6462 C CA . VAL A 1 806 ? -6.687 -6.260 -21.357 1.00 88.19 806 VAL A CA 1
ATOM 6463 C C . VAL A 1 806 ? -6.011 -7.053 -22.483 1.00 88.19 806 VAL A C 1
ATOM 6465 O O . VAL A 1 806 ? -4.782 -7.118 -22.536 1.00 88.19 806 VAL A O 1
ATOM 6468 N N . ARG A 1 807 ? -6.785 -7.598 -23.431 1.00 86.00 807 ARG A N 1
ATOM 6469 C CA . ARG A 1 807 ? -6.264 -8.303 -24.618 1.00 86.00 807 ARG A CA 1
ATOM 6470 C C . ARG A 1 807 ? -5.637 -7.362 -25.666 1.00 86.00 807 ARG A C 1
ATOM 6472 O O . ARG A 1 807 ? -4.973 -7.848 -26.583 1.00 86.00 807 ARG A O 1
ATOM 6479 N N . GLN A 1 808 ? -5.809 -6.038 -25.561 1.00 84.50 808 GLN A N 1
ATOM 6480 C CA . GLN A 1 808 ? -5.316 -5.081 -26.563 1.00 84.50 808 GLN A CA 1
ATOM 6481 C C . GLN A 1 808 ? -3.815 -4.767 -26.449 1.00 84.50 808 GLN A C 1
ATOM 6483 O O . GLN A 1 808 ? -3.170 -4.880 -25.406 1.00 84.50 808 GLN A O 1
ATOM 6488 N N . SER A 1 809 ? -3.222 -4.332 -27.566 1.00 79.56 809 SER A N 1
ATOM 6489 C CA . SER A 1 809 ? -1.777 -4.104 -27.651 1.00 79.56 809 SER A CA 1
ATOM 6490 C C . SER A 1 809 ? -1.335 -2.815 -26.948 1.00 79.56 809 SER A C 1
ATOM 6492 O O . SER A 1 809 ? -1.505 -1.718 -27.477 1.00 79.56 809 SER A O 1
ATOM 6494 N N . GLN A 1 810 ? -0.624 -2.952 -25.826 1.00 69.88 810 GLN A N 1
ATOM 6495 C CA . GLN A 1 810 ? -0.063 -1.835 -25.046 1.00 69.88 810 GLN A CA 1
ATOM 6496 C C . GLN A 1 810 ? 0.977 -0.959 -25.797 1.00 69.88 810 GLN A C 1
ATOM 6498 O O . GLN A 1 810 ? 1.337 0.112 -25.310 1.00 69.88 810 GLN A O 1
ATOM 6503 N N . LYS A 1 811 ? 1.450 -1.357 -26.997 1.00 66.19 811 LYS A N 1
ATOM 6504 C CA . LYS A 1 811 ? 2.238 -0.483 -27.904 1.00 66.19 811 LYS A CA 1
ATOM 6505 C C . LYS A 1 811 ? 1.354 0.374 -28.835 1.00 66.19 811 LYS A C 1
ATOM 6507 O O . LYS A 1 811 ? 1.821 1.398 -29.318 1.00 66.19 811 LYS A O 1
ATOM 6512 N N . HIS A 1 812 ? 0.106 -0.017 -29.102 1.00 72.56 812 HIS A N 1
ATOM 6513 C CA . HIS A 1 812 ? -0.706 0.522 -30.208 1.00 72.56 812 HIS A CA 1
ATOM 6514 C C . HIS A 1 812 ? -2.091 1.034 -29.773 1.00 72.56 812 HIS A C 1
ATOM 6516 O O . HIS A 1 812 ? -3.045 0.978 -30.553 1.00 72.56 812 HIS A O 1
ATOM 6522 N N . ARG A 1 813 ? -2.209 1.537 -28.536 1.00 82.81 813 ARG A N 1
ATOM 6523 C CA . ARG A 1 813 ? -3.433 2.201 -28.064 1.00 82.81 813 ARG A CA 1
ATOM 6524 C C . ARG A 1 813 ? -3.747 3.435 -28.926 1.00 82.81 813 ARG A C 1
ATOM 6526 O O . ARG A 1 813 ? -2.878 4.027 -29.560 1.00 82.81 813 ARG A O 1
ATOM 6533 N N . LYS A 1 814 ? -5.034 3.763 -28.972 1.00 88.62 814 LYS A N 1
ATOM 6534 C CA . LYS A 1 814 ? -5.669 4.894 -29.676 1.00 88.62 814 LYS A CA 1
ATOM 6535 C C . LYS A 1 814 ? -6.630 5.564 -28.686 1.00 88.62 814 LYS A C 1
ATOM 6537 O O . LYS A 1 814 ? -7.004 4.885 -27.730 1.00 88.62 814 LYS A O 1
ATOM 6542 N N . LEU A 1 815 ? -7.115 6.780 -28.966 1.00 92.44 815 LEU A N 1
ATOM 6543 C CA . LEU A 1 815 ? -8.142 7.500 -28.186 1.00 92.44 815 LEU A CA 1
ATOM 6544 C C . LEU A 1 815 ? -9.215 6.565 -27.587 1.00 92.44 815 LEU A C 1
ATOM 6546 O O . LEU A 1 815 ? -9.359 6.503 -26.368 1.00 92.44 815 LEU A O 1
ATOM 6550 N N . ILE A 1 816 ? -9.847 5.724 -28.415 1.00 93.31 816 ILE A N 1
ATOM 6551 C CA . ILE A 1 816 ? -10.906 4.787 -27.995 1.00 93.31 816 ILE A CA 1
ATOM 6552 C C . ILE A 1 816 ? -10.527 3.830 -26.843 1.00 93.31 816 ILE A C 1
ATOM 6554 O O . ILE A 1 816 ? -11.378 3.462 -26.044 1.00 93.31 816 ILE A O 1
ATOM 6558 N N . HIS A 1 817 ? -9.247 3.481 -26.674 1.00 93.75 817 HIS A N 1
ATOM 6559 C CA . HIS A 1 817 ? -8.776 2.613 -25.581 1.00 93.75 817 HIS A CA 1
ATOM 6560 C C . HIS A 1 817 ? -8.637 3.363 -24.249 1.00 93.75 817 HIS A C 1
ATOM 6562 O O . HIS A 1 817 ? -8.617 2.737 -23.194 1.00 93.75 817 HIS A O 1
ATOM 6568 N N . PHE A 1 818 ? -8.503 4.690 -24.290 1.00 95.38 818 PHE A N 1
ATOM 6569 C CA . PHE A 1 818 ? -8.553 5.546 -23.105 1.00 95.38 818 PHE A CA 1
ATOM 6570 C C . PHE A 1 818 ? -10.000 5.928 -22.787 1.00 95.38 818 PHE A C 1
ATOM 6572 O O . PHE A 1 818 ? -10.375 5.935 -21.618 1.00 95.38 818 PHE A O 1
ATOM 6579 N N . GLN A 1 819 ? -10.836 6.118 -23.815 1.00 97.50 819 GLN A N 1
ATOM 6580 C CA . GLN A 1 819 ? -12.279 6.312 -23.654 1.00 97.50 819 GLN A CA 1
ATOM 6581 C C . GLN A 1 819 ? -12.933 5.116 -22.953 1.00 97.50 819 GLN A C 1
ATOM 6583 O O . GLN A 1 819 ? -13.560 5.294 -21.913 1.00 97.50 819 GLN A O 1
ATOM 6588 N N . ILE A 1 820 ? -12.709 3.893 -23.452 1.00 97.50 820 ILE A N 1
ATOM 6589 C CA . ILE A 1 820 ? -13.190 2.656 -22.813 1.00 97.50 820 ILE A CA 1
ATOM 6590 C C . ILE A 1 820 ? -12.659 2.537 -21.377 1.00 97.50 820 ILE A C 1
ATOM 6592 O O . ILE A 1 820 ? -13.433 2.241 -20.475 1.00 97.50 820 ILE A O 1
ATOM 6596 N N . ALA A 1 821 ? -11.377 2.824 -21.123 1.00 97.44 821 ALA A N 1
ATOM 6597 C CA . ALA A 1 821 ? -10.814 2.743 -19.772 1.00 97.44 821 ALA A CA 1
ATOM 6598 C C . ALA A 1 821 ? -11.502 3.707 -18.777 1.00 97.44 821 ALA A C 1
ATOM 6600 O O . ALA A 1 821 ? -11.855 3.299 -17.669 1.00 97.44 821 ALA A O 1
ATOM 6601 N N . CYS A 1 822 ? -11.761 4.955 -19.188 1.00 98.25 822 CYS A N 1
ATOM 6602 C CA . CYS A 1 822 ? -12.480 5.937 -18.369 1.00 98.25 822 CYS A CA 1
ATOM 6603 C C . CYS A 1 822 ? -13.954 5.540 -18.168 1.00 98.25 822 CYS A C 1
ATOM 6605 O O . CYS A 1 822 ? -14.459 5.593 -17.049 1.00 98.25 822 CYS A O 1
ATOM 6607 N N . LEU A 1 823 ? -14.633 5.072 -19.222 1.00 98.38 823 LEU A N 1
ATOM 6608 C CA . LEU A 1 823 ? -16.019 4.594 -19.154 1.00 98.38 823 LEU A CA 1
ATOM 6609 C C . LEU A 1 823 ? -16.178 3.372 -18.246 1.00 98.38 823 LEU A C 1
ATOM 6611 O O . LEU A 1 823 ? -17.121 3.314 -17.464 1.00 98.38 823 LEU A O 1
ATOM 6615 N N . LEU A 1 824 ? -15.253 2.410 -18.300 1.00 98.00 824 LEU A N 1
ATOM 6616 C CA . LEU A 1 824 ? -15.274 1.245 -17.415 1.00 98.00 824 LEU A CA 1
ATOM 6617 C C . LEU A 1 824 ? -15.041 1.642 -15.958 1.00 98.00 824 LEU A C 1
ATOM 6619 O O . LEU A 1 824 ? -15.652 1.054 -15.069 1.00 98.00 824 LEU A O 1
ATOM 6623 N N . TYR A 1 825 ? -14.210 2.653 -15.699 1.00 98.00 825 TYR A N 1
ATOM 6624 C CA . TYR A 1 825 ? -14.053 3.213 -14.360 1.00 98.00 825 TYR A CA 1
ATOM 6625 C C . TYR A 1 825 ? -15.337 3.904 -13.864 1.00 98.00 825 TYR A C 1
ATOM 6627 O O . TYR A 1 825 ? -15.811 3.595 -12.768 1.00 98.00 825 TYR A O 1
ATOM 6635 N N . LEU A 1 826 ? -15.959 4.759 -14.687 1.00 97.06 826 LEU A N 1
ATOM 6636 C CA . LEU A 1 826 ? -17.257 5.377 -14.381 1.00 97.06 826 LEU A CA 1
ATOM 6637 C C . LEU A 1 826 ? -18.346 4.325 -14.140 1.00 97.06 826 LEU A C 1
ATOM 6639 O O . LEU A 1 826 ? -19.075 4.410 -13.154 1.00 97.06 826 LEU A O 1
ATOM 6643 N N . GLY A 1 827 ? -18.422 3.296 -14.986 1.00 96.19 827 GLY A N 1
ATOM 6644 C CA . GLY A 1 827 ? -19.382 2.203 -14.859 1.00 96.19 827 GLY A CA 1
ATOM 6645 C C . GLY A 1 827 ? -19.176 1.417 -13.565 1.00 96.19 827 GLY A C 1
ATOM 6646 O O . GLY A 1 827 ? -20.148 1.097 -12.877 1.00 96.19 827 GLY A O 1
ATOM 6647 N N . LYS A 1 828 ? -17.917 1.174 -13.174 1.00 95.81 828 LYS A N 1
ATOM 6648 C CA . LYS A 1 828 ? -17.580 0.561 -11.883 1.00 95.81 828 LYS A CA 1
ATOM 6649 C C . LYS A 1 828 ? -18.009 1.447 -10.704 1.00 95.81 828 LYS A C 1
ATOM 6651 O O . LYS A 1 828 ? -18.565 0.903 -9.750 1.00 95.81 828 LYS A O 1
ATOM 6656 N N . ARG A 1 829 ? -17.842 2.779 -10.781 1.00 93.38 829 ARG A N 1
ATOM 6657 C CA . ARG A 1 829 ? -18.335 3.735 -9.762 1.00 93.38 829 ARG A CA 1
ATOM 6658 C C . ARG A 1 829 ? -19.862 3.748 -9.657 1.00 93.38 829 ARG A C 1
ATOM 6660 O O . ARG A 1 829 ? -20.381 3.368 -8.611 1.00 93.38 829 ARG A O 1
ATOM 6667 N N . VAL A 1 830 ? -20.569 4.084 -10.740 1.00 92.88 830 VAL A N 1
ATOM 6668 C CA . VAL A 1 830 ? -22.044 4.203 -10.796 1.00 92.88 830 VAL A CA 1
ATOM 6669 C C . VAL A 1 830 ? -22.745 2.962 -10.240 1.00 92.88 830 VAL A C 1
ATOM 6671 O O . VAL A 1 830 ? -23.628 3.059 -9.388 1.00 92.88 830 VAL A O 1
ATOM 6674 N N . ASN A 1 831 ? -22.318 1.778 -10.682 1.00 91.50 831 ASN A N 1
ATOM 6675 C CA . ASN A 1 831 ? -22.924 0.507 -10.281 1.00 91.50 831 ASN A CA 1
ATOM 6676 C C . ASN A 1 831 ? -22.350 -0.043 -8.964 1.00 91.50 831 ASN A C 1
ATOM 6678 O O . ASN A 1 831 ? -22.752 -1.115 -8.518 1.00 91.50 831 ASN A O 1
ATOM 6682 N N . THR A 1 832 ? -21.412 0.657 -8.315 1.00 89.38 832 THR A N 1
ATOM 6683 C CA . THR A 1 832 ? -20.764 0.209 -7.068 1.00 89.38 832 THR A CA 1
ATOM 6684 C C . THR A 1 832 ? -20.150 -1.199 -7.220 1.00 89.38 832 THR A C 1
ATOM 6686 O O . THR A 1 832 ? -20.386 -2.114 -6.431 1.00 89.38 832 THR A O 1
ATOM 6689 N N . ILE A 1 833 ? -19.396 -1.416 -8.302 1.00 90.44 833 ILE A N 1
ATOM 6690 C CA . ILE A 1 833 ? -18.709 -2.680 -8.614 1.00 90.44 833 ILE A CA 1
ATOM 6691 C C . ILE A 1 833 ? -17.279 -2.606 -8.079 1.00 90.44 833 ILE A C 1
ATOM 6693 O O . ILE A 1 833 ? -16.497 -1.757 -8.498 1.00 90.44 833 ILE A O 1
ATOM 6697 N N . LYS A 1 834 ? -16.912 -3.534 -7.185 1.00 89.12 834 LYS A N 1
ATOM 6698 C CA . LYS A 1 834 ? -15.542 -3.680 -6.651 1.00 89.12 834 LYS A CA 1
ATOM 6699 C C . LYS A 1 834 ? -15.023 -2.389 -5.961 1.00 89.12 834 LYS A C 1
ATOM 6701 O O . LYS A 1 834 ? -13.841 -2.075 -6.067 1.00 89.12 834 LYS A O 1
ATOM 6706 N N . LYS A 1 835 ? -15.895 -1.685 -5.207 1.00 87.81 835 LYS A N 1
ATOM 6707 C CA . LYS A 1 835 ? -15.676 -0.364 -4.548 1.00 87.81 835 LYS A CA 1
ATOM 6708 C C . LYS A 1 835 ? -14.301 -0.179 -3.889 1.00 87.81 835 LYS A C 1
ATOM 6710 O O . LYS A 1 835 ? -13.646 0.824 -4.149 1.00 87.81 835 LYS A O 1
ATOM 6715 N N . LYS A 1 836 ? -13.796 -1.185 -3.157 1.00 87.38 836 LYS A N 1
ATOM 6716 C CA . LYS A 1 836 ? -12.444 -1.196 -2.540 1.00 87.38 836 LYS A CA 1
ATOM 6717 C C . LYS A 1 836 ? -11.260 -1.056 -3.533 1.00 87.38 836 LYS A C 1
ATOM 6719 O O . LYS A 1 836 ? -10.110 -1.091 -3.112 1.00 87.38 836 LYS A O 1
ATOM 6724 N N . ARG A 1 837 ? -11.504 -0.941 -4.847 1.00 92.31 837 ARG A N 1
ATOM 6725 C CA . ARG A 1 837 ? -10.499 -0.702 -5.903 1.00 92.31 837 ARG A CA 1
ATOM 6726 C C . ARG A 1 837 ? -10.661 0.642 -6.631 1.00 92.31 837 ARG A C 1
ATOM 6728 O O . ARG A 1 837 ? -10.027 0.837 -7.663 1.00 92.31 837 ARG A O 1
ATOM 6735 N N . PHE A 1 838 ? -11.502 1.566 -6.159 1.00 94.19 838 PHE A N 1
ATOM 6736 C CA . PHE A 1 838 ? -11.710 2.842 -6.861 1.00 94.19 838 PHE A CA 1
ATOM 6737 C C . PHE A 1 838 ? -10.474 3.755 -6.839 1.00 94.19 838 PHE A C 1
ATOM 6739 O O . PHE A 1 838 ? -10.139 4.303 -7.887 1.00 94.19 838 PHE A O 1
ATOM 6746 N N . TRP A 1 839 ? -9.761 3.877 -5.713 1.00 95.50 839 TRP A N 1
ATOM 6747 C CA . TRP A 1 839 ? -8.507 4.646 -5.651 1.00 95.50 839 TRP A CA 1
ATOM 6748 C C . TRP A 1 839 ? -7.404 4.028 -6.531 1.00 95.50 839 TRP A C 1
ATOM 6750 O O . TRP A 1 839 ? -6.899 4.677 -7.444 1.00 95.50 839 TRP A O 1
ATOM 6760 N N . THR A 1 840 ? -7.114 2.730 -6.372 1.00 95.81 840 THR A N 1
ATOM 6761 C CA . THR A 1 840 ? -6.105 2.035 -7.200 1.00 95.81 840 THR A CA 1
ATOM 6762 C C . THR A 1 840 ? -6.468 1.978 -8.689 1.00 95.81 840 THR A C 1
ATOM 6764 O O . THR A 1 840 ? -5.579 1.995 -9.539 1.00 95.81 840 THR A O 1
ATOM 6767 N N . GLY A 1 841 ? -7.761 1.945 -9.024 1.00 95.81 841 GLY A N 1
ATOM 6768 C CA . GLY A 1 841 ? -8.249 2.023 -10.400 1.00 95.81 841 GLY A CA 1
ATOM 6769 C C . GLY A 1 841 ? -8.056 3.399 -11.042 1.00 95.81 841 GLY A C 1
ATOM 6770 O O . GLY A 1 841 ? -7.731 3.459 -12.226 1.00 95.81 841 GLY A O 1
ATOM 6771 N N . ALA A 1 842 ? -8.205 4.489 -10.282 1.00 96.62 842 ALA A N 1
ATOM 6772 C CA . ALA A 1 842 ? -7.957 5.841 -10.781 1.00 96.62 842 ALA A CA 1
ATOM 6773 C C . ALA A 1 842 ? -6.455 6.106 -10.973 1.00 96.62 842 ALA A C 1
ATOM 6775 O O . ALA A 1 842 ? -6.042 6.516 -12.059 1.00 96.62 842 ALA A O 1
ATOM 6776 N N . GLY A 1 843 ? -5.623 5.729 -9.996 1.00 96.00 843 GLY A N 1
ATOM 6777 C CA . GLY A 1 843 ? -4.168 5.867 -10.103 1.00 96.00 843 GLY A CA 1
ATOM 6778 C C . GLY A 1 843 ? -3.571 5.092 -11.287 1.00 96.00 843 GLY A C 1
ATOM 6779 O O . GLY A 1 843 ? -2.621 5.552 -11.924 1.00 96.00 843 GLY A O 1
ATOM 6780 N N . ALA A 1 844 ? -4.172 3.957 -11.666 1.00 95.62 844 ALA A N 1
ATOM 6781 C CA . ALA A 1 844 ? -3.806 3.233 -12.883 1.00 95.62 844 ALA A CA 1
ATOM 6782 C C . ALA A 1 844 ? -4.100 4.033 -14.171 1.00 95.62 844 ALA A C 1
ATOM 6784 O O . ALA A 1 844 ? -3.287 4.003 -15.096 1.00 95.62 844 ALA A O 1
ATOM 6785 N N . LEU A 1 845 ? -5.205 4.792 -14.230 1.00 96.56 845 LEU A N 1
ATOM 6786 C CA . LEU A 1 845 ? -5.508 5.692 -15.354 1.00 96.56 845 LEU A CA 1
ATOM 6787 C C . LEU A 1 845 ? -4.507 6.857 -15.435 1.00 96.56 845 LEU A C 1
ATOM 6789 O O . LEU A 1 845 ? -4.085 7.214 -16.537 1.00 96.56 845 LEU A O 1
ATOM 6793 N N . VAL A 1 846 ? -4.081 7.409 -14.290 1.00 97.00 846 VAL A N 1
ATOM 6794 C CA . VAL A 1 846 ? -3.024 8.439 -14.229 1.00 97.00 846 VAL A CA 1
ATOM 6795 C C . VAL A 1 846 ? -1.723 7.898 -14.831 1.00 97.00 846 VAL A C 1
ATOM 6797 O O . VAL A 1 846 ? -1.147 8.527 -15.719 1.00 97.00 846 VAL A O 1
ATOM 6800 N N . GLN A 1 847 ? -1.288 6.704 -14.416 1.00 94.62 847 GLN A N 1
ATOM 6801 C CA . GLN A 1 847 ? -0.068 6.063 -14.924 1.00 94.62 847 GLN A CA 1
ATOM 6802 C C . GLN A 1 847 ? -0.148 5.738 -16.429 1.00 94.62 847 GLN A C 1
ATOM 6804 O O . GLN A 1 847 ? 0.801 6.014 -17.171 1.00 94.62 847 GLN A O 1
ATOM 6809 N N . ASP A 1 848 ? -1.289 5.226 -16.902 1.00 91.81 848 ASP A N 1
ATOM 6810 C CA . ASP A 1 848 ? -1.573 5.001 -18.328 1.00 91.81 848 ASP A CA 1
ATOM 6811 C C . ASP A 1 848 ? -1.472 6.303 -19.146 1.00 91.81 848 ASP A C 1
ATOM 6813 O O . ASP A 1 848 ? -0.859 6.330 -20.219 1.00 91.81 848 ASP A O 1
ATOM 6817 N N . GLY A 1 849 ? -2.047 7.396 -18.631 1.00 92.88 849 GLY A N 1
ATOM 6818 C CA . GLY A 1 849 ? -1.995 8.720 -19.250 1.00 92.88 849 GLY A CA 1
ATOM 6819 C C . GLY A 1 849 ? -0.581 9.304 -19.280 1.00 92.88 849 GLY A C 1
ATOM 6820 O O . GLY A 1 849 ? -0.154 9.854 -20.301 1.00 92.88 849 GLY A O 1
ATOM 6821 N N . VAL A 1 850 ? 0.194 9.130 -18.207 1.00 92.31 850 VAL A N 1
ATOM 6822 C CA . VAL A 1 850 ? 1.603 9.549 -18.151 1.00 92.31 850 VAL A CA 1
ATOM 6823 C C . VAL A 1 850 ? 2.442 8.812 -19.202 1.00 92.31 850 VAL A C 1
ATOM 6825 O O . VAL A 1 850 ? 3.196 9.455 -19.936 1.00 92.31 850 VAL A O 1
ATOM 6828 N N . ALA A 1 851 ? 2.251 7.499 -19.372 1.00 88.12 851 ALA A N 1
ATOM 6829 C CA . ALA A 1 851 ? 3.029 6.663 -20.295 1.00 88.12 851 ALA A CA 1
ATOM 6830 C C . ALA A 1 851 ? 2.885 7.019 -21.796 1.00 88.12 851 ALA A C 1
ATOM 6832 O O . ALA A 1 851 ? 3.771 6.688 -22.597 1.00 88.12 851 ALA A O 1
ATOM 6833 N N . VAL A 1 852 ? 1.798 7.695 -22.191 1.00 87.38 852 VAL A N 1
ATOM 6834 C CA . VAL A 1 852 ? 1.592 8.223 -23.561 1.00 87.38 852 VAL A CA 1
ATOM 6835 C C . VAL A 1 852 ? 1.742 9.747 -23.669 1.00 87.38 852 VAL A C 1
ATOM 6837 O O . VAL A 1 852 ? 1.659 10.296 -24.772 1.00 87.38 852 VAL A O 1
ATOM 6840 N N . GLY A 1 853 ? 2.009 10.431 -22.552 1.00 89.31 853 GLY A N 1
ATOM 6841 C CA . GLY A 1 853 ? 2.208 11.880 -22.511 1.00 89.31 853 GLY A CA 1
ATOM 6842 C C . GLY A 1 853 ? 0.916 12.701 -22.507 1.00 89.31 853 GLY A C 1
ATOM 6843 O O . GLY A 1 853 ? 0.882 13.743 -23.153 1.00 89.31 853 GLY A O 1
ATOM 6844 N N . LEU A 1 854 ? -0.154 12.247 -21.841 1.00 92.56 854 LEU A N 1
ATOM 6845 C CA . LEU A 1 854 ? -1.368 13.062 -21.639 1.00 92.56 854 LEU A CA 1
ATOM 6846 C C . LEU A 1 854 ? -1.142 14.217 -20.653 1.00 92.56 854 LEU A C 1
ATOM 6848 O O . LEU A 1 854 ? -1.712 15.280 -20.835 1.00 92.56 854 LEU A O 1
ATOM 6852 N N . HIS A 1 855 ? -0.259 14.017 -19.672 1.00 92.69 855 HIS A N 1
ATOM 6853 C CA . HIS A 1 855 ? 0.213 15.032 -18.721 1.00 92.69 855 HIS A CA 1
ATOM 6854 C C . HIS A 1 855 ? 1.102 16.134 -19.332 1.00 92.69 855 HIS A C 1
ATOM 6856 O O . HIS A 1 855 ? 1.565 17.009 -18.594 1.00 92.69 855 HIS A O 1
ATOM 6862 N N . ARG A 1 856 ? 1.388 16.076 -20.644 1.00 90.19 856 ARG A N 1
ATOM 6863 C CA . ARG A 1 856 ? 2.231 17.047 -21.352 1.00 90.19 856 ARG A CA 1
ATOM 6864 C C . ARG A 1 856 ? 1.465 17.771 -22.452 1.00 90.19 856 ARG A C 1
ATOM 6866 O O . ARG A 1 856 ? 0.794 17.128 -23.259 1.00 90.19 856 ARG A O 1
ATOM 6873 N N . GLU A 1 857 ? 1.594 19.095 -22.481 1.00 90.50 857 GLU A N 1
ATOM 6874 C CA . GLU A 1 857 ? 0.845 19.994 -23.357 1.00 90.50 857 GLU A CA 1
ATOM 6875 C C . GLU A 1 857 ? 1.015 19.614 -24.844 1.00 90.50 857 GLU A C 1
ATOM 6877 O O . GLU A 1 857 ? 2.109 19.722 -25.408 1.00 90.50 857 GLU A O 1
ATOM 6882 N N . PRO A 1 858 ? -0.058 19.161 -25.520 1.00 88.06 858 PRO A N 1
ATOM 6883 C CA . PRO A 1 858 ? 0.066 18.570 -26.846 1.00 88.06 858 PRO A CA 1
ATOM 6884 C C . PRO A 1 858 ? 0.357 19.581 -27.966 1.00 88.06 858 PRO A C 1
ATOM 6886 O O . PRO A 1 858 ? 0.856 19.171 -29.014 1.00 88.06 858 PRO A O 1
ATOM 6889 N N . SER A 1 859 ? 0.145 20.887 -27.759 1.00 81.69 859 SER A N 1
ATOM 6890 C CA . SER A 1 859 ? 0.571 21.921 -28.721 1.00 81.69 859 SER A CA 1
ATOM 6891 C C . SER A 1 859 ? 2.095 22.073 -28.824 1.00 81.69 859 SER A C 1
ATOM 6893 O O . SER A 1 859 ? 2.599 22.495 -29.865 1.00 81.69 859 SER A O 1
ATOM 6895 N N . TYR A 1 860 ? 2.865 21.637 -27.817 1.00 78.38 860 TYR A N 1
ATOM 6896 C CA . TYR A 1 860 ? 4.330 21.571 -27.914 1.00 78.38 860 TYR A CA 1
ATOM 6897 C C . TYR A 1 860 ? 4.806 20.441 -28.842 1.00 78.38 860 TYR A C 1
ATOM 6899 O O . TYR A 1 860 ? 5.973 20.408 -29.222 1.00 78.38 860 TYR A O 1
ATOM 6907 N N . MET A 1 861 ? 3.918 19.525 -29.255 1.00 74.56 861 MET A N 1
ATOM 6908 C CA . MET A 1 861 ? 4.259 18.326 -30.035 1.00 74.56 861 MET A CA 1
ATOM 6909 C C . MET A 1 861 ? 4.236 18.545 -31.566 1.00 74.56 861 MET A C 1
ATOM 6911 O O . MET A 1 861 ? 4.131 17.579 -32.323 1.00 74.56 861 MET A O 1
ATOM 6915 N N . ALA A 1 862 ? 4.347 19.808 -32.004 1.00 60.59 862 ALA A N 1
ATOM 6916 C CA . ALA A 1 862 ? 4.676 20.294 -33.356 1.00 60.59 862 ALA A CA 1
ATOM 6917 C C . ALA A 1 862 ? 4.298 19.353 -34.520 1.00 60.59 862 ALA A C 1
ATOM 6919 O O . ALA A 1 862 ? 5.123 18.598 -35.037 1.00 60.59 862 ALA A O 1
ATOM 6920 N N . GLY A 1 863 ? 3.027 19.379 -34.930 1.00 65.75 863 GLY A N 1
ATOM 6921 C CA . GLY A 1 863 ? 2.535 18.662 -36.116 1.00 65.75 863 GLY A CA 1
ATOM 6922 C C . GLY A 1 863 ? 2.439 17.133 -35.996 1.00 65.75 863 GLY A C 1
ATOM 6923 O O . GLY A 1 863 ? 1.819 16.500 -36.848 1.00 65.75 863 GLY A O 1
ATOM 6924 N N . LYS A 1 864 ? 2.969 16.503 -34.934 1.00 72.88 864 LYS A N 1
ATOM 6925 C CA . LYS A 1 864 ? 2.786 15.056 -34.682 1.00 72.88 864 LYS A CA 1
ATOM 6926 C C . LYS A 1 864 ? 1.373 14.705 -34.192 1.00 72.88 864 LYS A C 1
ATOM 6928 O O . LYS A 1 864 ? 1.045 13.523 -34.093 1.00 72.88 864 LYS A O 1
ATOM 6933 N N . ILE A 1 865 ? 0.552 15.699 -33.853 1.00 84.19 865 ILE A N 1
ATOM 6934 C CA . ILE A 1 865 ? -0.787 15.549 -33.271 1.00 84.19 865 ILE A CA 1
ATOM 6935 C C . ILE A 1 865 ? -1.729 16.540 -33.968 1.00 84.19 865 ILE A C 1
ATOM 6937 O O . ILE A 1 865 ? -1.461 17.744 -33.942 1.00 84.19 865 ILE A O 1
ATOM 6941 N N . SER A 1 866 ? -2.813 16.045 -34.582 1.00 89.25 866 SER A N 1
ATOM 6942 C CA . SER A 1 866 ? -3.843 16.905 -35.182 1.00 89.25 866 SER A CA 1
ATOM 6943 C C . SER A 1 866 ? -4.515 17.756 -34.110 1.00 89.25 866 SER A C 1
ATOM 6945 O O . SER A 1 866 ? -4.562 17.380 -32.941 1.00 89.25 866 SER A O 1
ATOM 6947 N N . VAL A 1 867 ? -5.030 18.919 -34.495 1.00 91.12 867 VAL A N 1
ATOM 6948 C CA . VAL A 1 867 ? -5.589 19.890 -33.549 1.00 91.12 867 VAL A CA 1
ATOM 6949 C C . VAL A 1 867 ? -6.804 19.326 -32.783 1.00 91.12 867 VAL A C 1
ATOM 6951 O O . VAL A 1 867 ? -6.919 19.554 -31.578 1.00 91.12 867 VAL A O 1
ATOM 6954 N N . TYR A 1 868 ? -7.591 18.450 -33.416 1.00 92.69 868 TYR A N 1
ATOM 6955 C CA . TYR A 1 868 ? -8.571 17.573 -32.760 1.00 92.69 868 TYR A CA 1
ATOM 6956 C C . TYR A 1 868 ? -7.965 16.659 -31.678 1.00 92.69 868 TYR A C 1
ATOM 6958 O O . TYR A 1 868 ? -8.400 16.685 -30.524 1.00 92.69 868 TYR A O 1
ATOM 6966 N N . ASP A 1 869 ? -6.932 15.870 -32.011 1.00 92.12 869 ASP A N 1
ATOM 6967 C CA . ASP A 1 869 ? -6.280 14.969 -31.048 1.00 92.12 869 ASP A CA 1
ATOM 6968 C C . ASP A 1 869 ? -5.638 15.765 -29.893 1.00 92.12 869 ASP A C 1
ATOM 6970 O O . ASP A 1 869 ? -5.606 15.274 -28.766 1.00 92.12 869 ASP A O 1
ATOM 6974 N N . GLN A 1 870 ? -5.145 16.990 -30.127 1.00 92.50 870 GLN A N 1
ATOM 6975 C CA . GLN A 1 870 ? -4.617 17.854 -29.061 1.00 92.50 870 GLN A CA 1
ATOM 6976 C C . GLN A 1 870 ? -5.704 18.183 -28.027 1.00 92.50 870 GLN A C 1
ATOM 6978 O O . GLN A 1 870 ? -5.477 18.031 -26.827 1.00 92.50 870 GLN A O 1
ATOM 6983 N N . GLU A 1 871 ? -6.894 18.584 -28.472 1.00 94.19 871 GLU A N 1
ATOM 6984 C CA . GLU A 1 871 ? -7.998 18.920 -27.569 1.00 94.19 871 GLU A CA 1
ATOM 6985 C C . GLU A 1 871 ? -8.595 17.678 -26.894 1.00 94.19 871 GLU A C 1
ATOM 6987 O O . GLU A 1 871 ? -8.808 17.673 -25.679 1.00 94.19 871 GLU A O 1
ATOM 6992 N N . MET A 1 872 ? -8.745 16.569 -27.626 1.00 95.31 872 MET A N 1
ATOM 6993 C CA . MET A 1 872 ? -9.169 15.297 -27.034 1.00 95.31 872 MET A CA 1
ATOM 6994 C C . MET A 1 872 ? -8.168 14.767 -25.994 1.00 95.31 872 MET A C 1
ATOM 6996 O O . MET A 1 872 ? -8.583 14.137 -25.021 1.00 95.31 872 MET A O 1
ATOM 7000 N N . ARG A 1 873 ? -6.862 15.051 -26.120 1.00 94.69 873 ARG A N 1
ATOM 7001 C CA . ARG A 1 873 ? -5.874 14.743 -25.065 1.00 94.69 873 ARG A CA 1
ATOM 7002 C C . ARG A 1 873 ? -6.094 15.577 -23.808 1.00 94.69 873 ARG A C 1
ATOM 7004 O O . ARG A 1 873 ? -6.067 14.993 -22.729 1.00 94.69 873 ARG A O 1
ATOM 7011 N N . ARG A 1 874 ? -6.359 16.889 -23.926 1.00 95.62 874 ARG A N 1
ATOM 7012 C CA . ARG A 1 874 ? -6.684 17.746 -22.764 1.00 95.62 874 ARG A CA 1
ATOM 7013 C C . ARG A 1 874 ? -7.942 17.247 -22.054 1.00 95.62 874 ARG A C 1
ATOM 7015 O O . ARG A 1 874 ? -7.922 17.079 -20.840 1.00 95.62 874 ARG A O 1
ATOM 7022 N N . ARG A 1 875 ? -8.999 16.935 -22.812 1.00 96.75 875 ARG A N 1
ATOM 7023 C CA . ARG A 1 875 ? -10.290 16.421 -22.311 1.00 96.75 875 ARG A CA 1
ATOM 7024 C C . ARG A 1 875 ? -10.160 15.071 -21.589 1.00 96.75 875 ARG A C 1
ATOM 7026 O O . ARG A 1 875 ? -10.658 14.910 -20.474 1.00 96.75 875 ARG A O 1
ATOM 7033 N N . ILE A 1 876 ? -9.412 14.118 -22.154 1.00 97.62 876 ILE A N 1
ATOM 7034 C CA . ILE A 1 876 ? -9.126 12.839 -21.479 1.00 97.62 876 ILE A CA 1
ATOM 7035 C C . ILE A 1 876 ? -8.215 13.042 -20.257 1.00 97.62 876 ILE A C 1
ATOM 7037 O O . ILE A 1 876 ? -8.462 12.422 -19.225 1.00 97.62 876 ILE A O 1
ATOM 7041 N N . TRP A 1 877 ? -7.201 13.915 -20.320 1.00 97.19 877 TRP A N 1
ATOM 7042 C CA . TRP A 1 877 ? -6.325 14.183 -19.172 1.00 97.19 877 TRP A CA 1
ATOM 7043 C C . TRP A 1 877 ? -7.082 14.825 -18.008 1.00 97.19 877 TRP A C 1
ATOM 7045 O O . TRP A 1 877 ? -7.031 14.296 -16.903 1.00 97.19 877 TRP A O 1
ATOM 7055 N N . ALA A 1 878 ? -7.854 15.886 -18.259 1.00 97.38 878 ALA A N 1
ATOM 7056 C CA . ALA A 1 878 ? -8.703 16.524 -17.255 1.00 97.38 878 ALA A CA 1
ATOM 7057 C C . ALA A 1 878 ? -9.715 15.531 -16.658 1.00 97.38 878 ALA A C 1
ATOM 7059 O O . ALA A 1 878 ? -9.905 15.492 -15.446 1.00 97.38 878 ALA A O 1
ATOM 7060 N N . THR A 1 879 ? -10.298 14.653 -17.485 1.00 97.88 879 THR A N 1
ATOM 7061 C CA . THR A 1 879 ? -11.153 13.561 -16.996 1.00 97.88 879 THR A CA 1
ATOM 7062 C C . THR A 1 879 ? -10.399 12.640 -16.031 1.00 97.88 879 THR A C 1
ATOM 7064 O O . THR A 1 879 ? -10.885 12.391 -14.934 1.00 97.88 879 THR A O 1
ATOM 7067 N N . VAL A 1 880 ? -9.204 12.162 -16.392 1.00 97.88 880 VAL A N 1
ATOM 7068 C CA . VAL A 1 880 ? -8.380 11.308 -15.516 1.00 97.88 880 VAL A CA 1
ATOM 7069 C C . VAL A 1 880 ? -7.971 12.039 -14.231 1.00 97.88 880 VAL A C 1
ATOM 7071 O O . VAL A 1 880 ? -7.997 11.425 -13.165 1.00 97.88 880 VAL A O 1
ATOM 7074 N N . GLN A 1 881 ? -7.661 13.338 -14.305 1.00 96.31 881 GLN A N 1
ATOM 7075 C CA . GLN A 1 881 ? -7.329 14.146 -13.132 1.00 96.31 881 GLN A CA 1
ATOM 7076 C C . GLN A 1 881 ? -8.498 14.211 -12.140 1.00 96.31 881 GLN A C 1
ATOM 7078 O O . GLN A 1 881 ? -8.315 13.875 -10.974 1.00 96.31 881 GLN A O 1
ATOM 7083 N N . GLU A 1 882 ? -9.708 14.563 -12.585 1.00 96.12 882 GLU A N 1
ATOM 7084 C CA . GLU A 1 882 ? -10.866 14.660 -11.681 1.00 96.12 882 GLU A CA 1
ATOM 7085 C C . GLU A 1 882 ? -11.301 13.300 -11.105 1.00 96.12 882 GLU A C 1
ATOM 7087 O O . GLU A 1 882 ? -11.757 13.225 -9.962 1.00 96.12 882 GLU A O 1
ATOM 7092 N N . LEU A 1 883 ? -11.112 12.207 -11.854 1.00 96.75 883 LEU A N 1
ATOM 7093 C CA . LEU A 1 883 ? -11.394 10.853 -11.366 1.00 96.75 883 LEU A CA 1
ATOM 7094 C C . LEU A 1 883 ? -10.415 10.406 -10.266 1.00 96.75 883 LEU A C 1
ATOM 7096 O O . LEU A 1 883 ? -10.851 9.755 -9.316 1.00 96.75 883 LEU A O 1
ATOM 7100 N N . ASP A 1 884 ? -9.131 10.767 -10.359 1.00 97.00 884 ASP A N 1
ATOM 7101 C CA . ASP A 1 884 ? -8.124 10.477 -9.325 1.00 97.00 884 ASP A CA 1
ATOM 7102 C C . ASP A 1 884 ? -8.249 11.401 -8.110 1.00 97.00 884 ASP A C 1
ATOM 7104 O O . ASP A 1 884 ? -8.240 10.915 -6.979 1.00 97.00 884 ASP A O 1
ATOM 7108 N N . MET A 1 885 ? -8.468 12.704 -8.329 1.00 95.44 885 MET A N 1
ATOM 7109 C CA . MET A 1 885 ? -8.727 13.677 -7.261 1.00 95.44 885 MET A CA 1
ATOM 7110 C C . MET A 1 885 ? -9.914 13.249 -6.397 1.00 95.44 885 MET A C 1
ATOM 7112 O O . MET A 1 885 ? -9.793 13.187 -5.172 1.00 95.44 885 MET A O 1
ATOM 7116 N N . GLN A 1 886 ? -11.050 12.899 -7.016 1.00 95.25 886 GLN A N 1
ATOM 7117 C CA . GLN A 1 886 ? -12.218 12.497 -6.240 1.00 95.25 886 GLN A CA 1
ATOM 7118 C C . GLN A 1 886 ? -12.037 11.121 -5.595 1.00 95.25 886 GLN A C 1
ATOM 7120 O O . GLN A 1 886 ? -12.406 10.959 -4.440 1.00 95.25 886 GLN A O 1
ATOM 7125 N N . ALA A 1 887 ? -11.430 10.141 -6.277 1.00 95.25 887 ALA A N 1
ATOM 7126 C CA . ALA A 1 887 ? -11.174 8.833 -5.670 1.00 95.25 887 ALA A CA 1
ATOM 7127 C C . ALA A 1 887 ? -10.242 8.917 -4.453 1.00 95.25 887 ALA A C 1
ATOM 7129 O O . ALA A 1 887 ? -10.459 8.204 -3.477 1.00 95.25 887 ALA A O 1
ATOM 7130 N N . SER A 1 888 ? -9.241 9.796 -4.507 1.00 95.00 888 SER A N 1
ATOM 7131 C CA . SER A 1 888 ? -8.325 10.101 -3.404 1.00 95.00 888 SER A CA 1
ATOM 7132 C C . SER A 1 888 ? -9.077 10.722 -2.224 1.00 95.00 888 SER A C 1
ATOM 7134 O O . SER A 1 888 ? -9.025 10.192 -1.113 1.00 95.00 888 SER A O 1
ATOM 7136 N N . PHE A 1 889 ? -9.888 11.755 -2.487 1.00 94.12 889 PHE A N 1
ATOM 7137 C CA . PHE A 1 889 ? -10.733 12.398 -1.476 1.00 94.12 889 PHE A CA 1
ATOM 7138 C C . PHE A 1 889 ? -11.737 11.425 -0.828 1.00 94.12 889 PHE A C 1
ATOM 7140 O O . PHE A 1 889 ? -11.815 11.358 0.395 1.00 94.12 889 PHE A O 1
ATOM 7147 N N . ASP A 1 890 ? -12.448 10.614 -1.623 1.00 91.38 890 ASP A N 1
ATOM 7148 C CA . ASP A 1 890 ? -13.455 9.648 -1.143 1.00 91.38 890 ASP A CA 1
ATOM 7149 C C . ASP A 1 890 ? -12.887 8.574 -0.189 1.00 91.38 890 ASP A C 1
ATOM 7151 O O . ASP A 1 890 ? -13.658 7.918 0.511 1.00 91.38 890 ASP A O 1
ATOM 7155 N N . HIS A 1 891 ? -11.567 8.346 -0.199 1.00 90.00 891 HIS A N 1
ATOM 7156 C CA . HIS A 1 891 ? -10.888 7.339 0.631 1.00 90.00 891 HIS A CA 1
ATOM 7157 C C . HIS A 1 891 ? -9.982 7.953 1.714 1.00 90.00 891 HIS A C 1
ATOM 7159 O O . HIS A 1 891 ? -9.413 7.199 2.498 1.00 90.00 891 HIS A O 1
ATOM 7165 N N . GLY A 1 892 ? -9.810 9.281 1.752 1.00 90.50 892 GLY A N 1
ATOM 7166 C CA . GLY A 1 892 ? -8.827 9.934 2.628 1.00 90.50 892 GLY A CA 1
ATOM 7167 C C . GLY A 1 892 ? -7.368 9.593 2.285 1.00 90.50 892 GLY A C 1
ATOM 7168 O O . GLY A 1 892 ? -6.520 9.566 3.171 1.00 90.50 892 GLY A O 1
ATOM 7169 N N . LEU A 1 893 ? -7.075 9.290 1.015 1.00 91.69 893 LEU A N 1
ATOM 7170 C CA . LEU A 1 893 ? -5.755 8.854 0.540 1.00 91.69 893 LEU A CA 1
ATOM 7171 C C . LEU A 1 893 ? -5.111 9.905 -0.379 1.00 91.69 893 LEU A C 1
ATOM 7173 O O . LEU A 1 893 ? -5.832 10.667 -1.023 1.00 91.69 893 LEU A O 1
ATOM 7177 N N . PRO A 1 894 ? -3.770 9.956 -0.490 1.00 91.25 894 PRO A N 1
ATOM 7178 C CA . PRO A 1 894 ? -3.092 10.907 -1.367 1.00 91.25 894 PRO A CA 1
ATOM 7179 C C . PRO A 1 894 ? -3.320 10.602 -2.857 1.00 91.25 894 PRO A C 1
ATOM 7181 O O . PRO A 1 894 ? -3.318 9.447 -3.292 1.00 91.25 894 PRO A O 1
ATOM 7184 N N . THR A 1 895 ? -3.448 11.665 -3.654 1.00 94.06 895 THR A N 1
ATOM 7185 C CA . THR A 1 895 ? -3.464 11.609 -5.126 1.00 94.06 895 THR A CA 1
ATOM 7186 C C . THR A 1 895 ? -2.050 11.522 -5.700 1.00 94.06 895 THR A C 1
ATOM 7188 O O . THR A 1 895 ? -1.139 12.235 -5.260 1.00 94.06 895 THR A O 1
ATOM 7191 N N . LEU A 1 896 ? -1.874 10.722 -6.760 1.00 91.06 896 LEU A N 1
ATOM 7192 C CA . LEU A 1 896 ? -0.617 10.656 -7.522 1.00 91.06 896 LEU A CA 1
ATOM 7193 C C . LEU A 1 896 ? -0.272 11.987 -8.214 1.00 91.06 896 LEU A C 1
ATOM 7195 O O . LEU A 1 896 ? 0.886 12.236 -8.546 1.00 91.06 896 LEU A O 1
ATOM 7199 N N . LEU A 1 897 ? -1.265 12.854 -8.425 1.00 93.25 897 LEU A N 1
ATOM 7200 C CA . LEU A 1 897 ? -1.105 14.147 -9.086 1.00 93.25 897 LEU A CA 1
ATOM 7201 C C . LEU A 1 897 ? -0.332 15.160 -8.228 1.00 93.25 897 LEU A C 1
ATOM 7203 O O . LEU A 1 897 ? 0.258 16.085 -8.776 1.00 93.25 897 LEU A O 1
ATOM 7207 N N . SER A 1 898 ? -0.300 14.974 -6.903 1.00 88.06 898 SER A N 1
ATOM 7208 C CA . SER A 1 898 ? 0.389 15.868 -5.955 1.00 88.06 898 SER A CA 1
ATOM 7209 C C . SER A 1 898 ? 1.915 15.903 -6.131 1.00 88.06 898 SER A C 1
ATOM 7211 O O . SER A 1 898 ? 2.550 16.897 -5.787 1.00 88.06 898 SER A O 1
ATOM 7213 N N . GLN A 1 899 ? 2.495 14.836 -6.690 1.00 81.56 899 GLN A N 1
ATOM 7214 C CA . GLN A 1 899 ? 3.934 14.688 -6.950 1.00 81.56 899 GLN A CA 1
ATOM 7215 C C . GLN A 1 899 ? 4.263 14.677 -8.456 1.00 81.56 899 GLN A C 1
ATOM 7217 O O . GLN A 1 899 ? 5.431 14.624 -8.844 1.00 81.56 899 GLN A O 1
ATOM 7222 N N . LEU A 1 900 ? 3.247 14.715 -9.325 1.00 89.12 900 LEU A N 1
ATOM 7223 C CA . LEU A 1 900 ? 3.412 14.664 -10.775 1.00 89.12 900 LEU A CA 1
ATOM 7224 C C . LEU A 1 900 ? 3.557 16.075 -11.351 1.00 89.12 900 LEU A C 1
ATOM 7226 O O . LEU A 1 900 ? 2.620 16.867 -11.321 1.00 89.12 900 LEU A O 1
ATOM 7230 N N . HIS A 1 901 ? 4.691 16.366 -11.984 1.00 86.00 901 HIS A N 1
ATOM 7231 C CA . HIS A 1 901 ? 4.817 17.565 -12.808 1.00 86.00 901 HIS A CA 1
ATOM 7232 C C . HIS A 1 901 ? 4.021 17.413 -14.120 1.00 86.00 901 HIS A C 1
ATOM 7234 O O . HIS A 1 901 ? 4.306 16.528 -14.929 1.00 86.00 901 HIS A O 1
ATOM 7240 N N . TYR A 1 902 ? 3.050 18.301 -14.345 1.00 89.88 902 TYR A N 1
ATOM 7241 C CA . TYR A 1 902 ? 2.265 18.413 -15.578 1.00 89.88 902 TYR A CA 1
ATOM 7242 C C . TYR A 1 902 ? 2.133 19.888 -15.991 1.00 89.88 902 TYR A C 1
ATOM 7244 O O . TYR A 1 902 ? 2.116 20.779 -15.144 1.00 89.88 902 TYR A O 1
ATOM 7252 N N . ASP A 1 903 ? 2.029 20.146 -17.293 1.00 90.56 903 ASP A N 1
ATOM 7253 C CA . ASP A 1 903 ? 1.943 21.492 -17.892 1.00 90.56 903 ASP A CA 1
ATOM 7254 C C . ASP A 1 903 ? 0.708 21.672 -18.802 1.00 90.56 903 ASP A C 1
ATOM 7256 O O . ASP A 1 903 ? 0.459 22.756 -19.321 1.00 90.56 903 ASP A O 1
ATOM 7260 N N . THR A 1 904 ? -0.086 20.611 -18.984 1.00 92.94 904 THR A N 1
ATOM 7261 C CA . THR A 1 904 ? -1.201 20.564 -19.942 1.00 92.94 904 THR A CA 1
ATOM 7262 C C . THR A 1 904 ? -2.270 21.606 -19.623 1.00 92.94 904 THR A C 1
ATOM 7264 O O . THR A 1 904 ? -2.765 21.680 -18.490 1.00 92.94 904 THR A O 1
ATOM 7267 N N . ASN A 1 905 ? -2.632 22.409 -20.625 1.00 92.94 905 ASN A N 1
ATOM 7268 C CA . ASN A 1 905 ? -3.629 23.470 -20.492 1.00 92.94 905 ASN A CA 1
ATOM 7269 C C . ASN A 1 905 ? -5.038 22.910 -20.212 1.00 92.94 905 ASN A C 1
ATOM 7271 O O . ASN A 1 905 ? -5.305 21.743 -20.518 1.00 92.94 905 ASN A O 1
ATOM 7275 N N . PRO A 1 906 ? -5.959 23.721 -19.651 1.00 93.69 906 PRO A N 1
ATOM 7276 C CA . PRO A 1 906 ? -7.374 23.353 -19.595 1.00 93.69 906 PRO A CA 1
ATOM 7277 C C . PRO A 1 906 ? -7.916 22.974 -20.985 1.00 93.69 906 PRO A C 1
ATOM 7279 O O . PRO A 1 906 ? -7.510 23.584 -21.981 1.00 93.69 906 PRO A O 1
ATOM 7282 N N . PRO A 1 907 ? -8.883 22.041 -21.068 1.00 95.06 907 PRO A N 1
ATOM 7283 C CA . PRO A 1 907 ? -9.751 21.914 -22.235 1.00 95.06 907 PRO A CA 1
ATOM 7284 C C . PRO A 1 907 ? -10.364 23.267 -22.604 1.00 95.06 907 PRO A C 1
ATOM 7286 O O . PRO A 1 907 ? -10.700 24.072 -21.726 1.00 95.06 907 PRO A O 1
ATOM 7289 N N . ARG A 1 908 ? -10.507 23.544 -23.898 1.00 93.62 908 ARG A N 1
ATOM 7290 C CA . ARG A 1 908 ? -11.046 24.824 -24.373 1.00 93.62 908 ARG A CA 1
ATOM 7291 C C . ARG A 1 908 ? -12.568 24.841 -24.207 1.00 93.62 908 ARG A C 1
ATOM 7293 O O . ARG A 1 908 ? -13.238 23.861 -24.526 1.00 93.62 908 ARG A O 1
ATOM 7300 N N . ASN A 1 909 ? -13.103 25.964 -23.720 1.00 94.00 909 ASN A N 1
ATOM 7301 C CA . ASN A 1 909 ? -14.546 26.205 -23.635 1.00 94.00 909 ASN A CA 1
ATOM 7302 C C . ASN A 1 909 ? -15.098 26.398 -25.060 1.00 94.00 909 ASN A C 1
ATOM 7304 O O . ASN A 1 909 ? -15.060 27.501 -25.597 1.00 94.00 909 ASN A O 1
ATOM 7308 N N . LEU A 1 910 ? -15.491 25.295 -25.691 1.00 93.00 910 LEU A N 1
ATOM 7309 C CA . LEU A 1 910 ? -15.968 25.178 -27.070 1.00 93.00 910 LEU A CA 1
ATOM 7310 C C . LEU A 1 910 ? -17.075 24.124 -27.089 1.00 93.00 910 LEU A C 1
ATOM 7312 O O . LEU A 1 910 ? -16.981 23.133 -26.351 1.00 93.00 910 LEU A O 1
ATOM 7316 N N . ASP A 1 911 ? -18.078 24.313 -27.940 1.00 89.62 911 ASP A N 1
ATOM 7317 C CA . ASP A 1 911 ? -19.057 23.264 -28.196 1.00 89.62 911 ASP A CA 1
ATOM 7318 C C . ASP A 1 911 ? -18.445 22.181 -29.098 1.00 89.62 911 ASP A C 1
ATOM 7320 O O . ASP A 1 911 ? -17.429 22.381 -29.763 1.00 89.62 911 ASP A O 1
ATOM 7324 N N . ASP A 1 912 ? -19.024 20.983 -29.083 1.00 89.25 912 ASP A N 1
ATOM 7325 C CA . ASP A 1 912 ? -18.507 19.868 -29.886 1.00 89.25 912 ASP A CA 1
ATOM 7326 C C . ASP A 1 912 ? -18.815 20.031 -31.385 1.00 89.25 912 ASP A C 1
ATOM 7328 O O . ASP A 1 912 ? -18.078 19.530 -32.223 1.00 89.25 912 ASP A O 1
ATOM 7332 N N . ASP A 1 913 ? -19.882 20.743 -31.751 1.00 89.88 913 ASP A N 1
ATOM 7333 C CA . ASP A 1 913 ? -20.185 21.034 -33.158 1.00 89.88 913 ASP A CA 1
ATOM 7334 C C . ASP A 1 913 ? -19.283 22.159 -33.740 1.00 89.88 913 ASP A C 1
ATOM 7336 O O . ASP A 1 913 ? -19.353 22.433 -34.937 1.00 89.88 913 ASP A O 1
ATOM 7340 N N . ASP A 1 914 ? -18.410 22.781 -32.925 1.00 89.06 914 ASP A N 1
ATOM 7341 C CA . ASP A 1 914 ? -17.458 23.828 -33.346 1.00 89.06 914 ASP A CA 1
ATOM 7342 C C . ASP A 1 914 ? -16.168 23.266 -34.003 1.00 89.06 914 ASP A C 1
ATOM 7344 O O . ASP A 1 914 ? -15.376 24.041 -34.547 1.00 89.06 914 ASP A O 1
ATOM 7348 N N . PHE A 1 915 ? -15.895 21.953 -33.918 1.00 93.44 915 PHE A N 1
ATOM 7349 C CA . PHE A 1 915 ? -14.675 21.328 -34.463 1.00 93.44 915 PHE A CA 1
ATOM 7350 C C . PHE A 1 915 ? -14.828 19.821 -34.743 1.00 93.44 915 PHE A C 1
ATOM 7352 O O . PHE A 1 915 ? -15.721 19.162 -34.226 1.00 93.44 915 PHE A O 1
ATOM 7359 N N . ASP A 1 916 ? -13.939 19.245 -35.552 1.00 91.44 916 ASP A N 1
ATOM 7360 C CA . ASP A 1 916 ? -13.978 17.836 -35.971 1.00 91.44 916 ASP A CA 1
ATOM 7361 C C . ASP A 1 916 ? -12.578 17.250 -36.257 1.00 91.44 916 ASP A C 1
ATOM 7363 O O . ASP A 1 916 ? -11.561 17.875 -35.961 1.00 91.44 916 ASP A O 1
ATOM 7367 N N . GLU A 1 917 ? -12.510 16.028 -36.806 1.00 89.88 917 GLU A N 1
ATOM 7368 C CA . GLU A 1 917 ? -11.246 15.330 -37.108 1.00 89.88 917 GLU A CA 1
ATOM 7369 C C . GLU A 1 917 ? -10.416 15.996 -38.231 1.00 89.88 917 GLU A C 1
ATOM 7371 O O . GLU A 1 917 ? -9.197 15.799 -38.264 1.00 89.88 917 GLU A O 1
ATOM 7376 N N . ASP A 1 918 ? -11.046 16.796 -39.103 1.00 89.88 918 ASP A N 1
ATOM 7377 C CA . ASP A 1 918 ? -10.418 17.498 -40.235 1.00 89.88 918 ASP A CA 1
ATOM 7378 C C . ASP A 1 918 ? -10.024 18.957 -39.892 1.00 89.88 918 ASP A C 1
ATOM 7380 O O . ASP A 1 918 ? -9.278 19.604 -40.633 1.00 89.88 918 ASP A O 1
ATOM 7384 N N . THR A 1 919 ? -10.471 19.474 -38.742 1.00 91.12 919 THR A N 1
ATOM 7385 C CA . THR A 1 919 ? -10.230 20.848 -38.277 1.00 91.12 919 THR A CA 1
ATOM 7386 C C . THR A 1 919 ? -8.741 21.151 -38.055 1.00 91.12 919 THR A C 1
ATOM 7388 O O . THR A 1 919 ? -8.074 20.564 -37.194 1.00 91.12 919 THR A O 1
ATOM 7391 N N . THR A 1 920 ? -8.217 22.134 -38.797 1.00 87.88 920 THR A N 1
ATOM 7392 C CA . THR A 1 920 ? -6.800 22.542 -38.755 1.00 87.88 920 THR A CA 1
ATOM 7393 C C . THR A 1 920 ? -6.467 23.559 -37.666 1.00 87.88 920 THR A C 1
ATOM 7395 O O . THR A 1 920 ? -5.345 23.552 -37.168 1.00 87.88 920 THR A O 1
ATOM 7398 N N . GLU A 1 921 ? -7.415 24.415 -37.277 1.00 88.19 921 GLU A N 1
ATOM 7399 C CA . GLU A 1 921 ? -7.274 25.416 -36.211 1.00 88.19 921 GLU A CA 1
ATOM 7400 C C . GLU A 1 921 ? -8.568 25.473 -35.387 1.00 88.19 921 GLU A C 1
ATOM 7402 O O . GLU A 1 921 ? -9.659 25.492 -35.949 1.00 88.19 921 GLU A O 1
ATOM 7407 N N . LEU A 1 922 ? -8.466 25.484 -34.052 1.00 89.06 922 LEU A N 1
ATOM 7408 C CA . LEU A 1 922 ? -9.642 25.527 -33.171 1.00 89.06 922 LEU A CA 1
ATOM 7409 C C . LEU A 1 922 ? -10.158 26.968 -33.007 1.00 89.06 922 LEU A C 1
ATOM 7411 O O . LEU A 1 922 ? -9.348 27.827 -32.630 1.00 89.06 922 LEU A O 1
ATOM 7415 N N . PRO A 1 923 ? -11.477 27.219 -33.148 1.00 91.69 923 PRO A N 1
ATOM 7416 C CA . PRO A 1 923 ? -12.083 28.549 -33.007 1.00 91.69 923 PRO A CA 1
ATOM 7417 C C . PRO A 1 923 ? -11.777 29.222 -31.654 1.00 91.69 923 PRO A C 1
ATOM 7419 O O . PRO A 1 923 ? -11.333 28.553 -30.715 1.00 91.69 923 PRO A O 1
ATOM 7422 N N . PRO A 1 924 ? -11.950 30.554 -31.513 1.00 91.38 924 PRO A N 1
ATOM 7423 C CA . PRO A 1 924 ? -11.705 31.268 -30.254 1.00 91.38 924 PRO A CA 1
ATOM 7424 C C . PRO A 1 924 ? -12.546 30.686 -29.102 1.00 91.38 924 PRO A C 1
ATOM 7426 O O . PRO A 1 924 ? -13.675 30.262 -29.332 1.00 91.38 924 PRO A O 1
ATOM 7429 N N . PRO A 1 925 ? -12.016 30.629 -27.863 1.00 93.00 925 PRO A N 1
ATOM 7430 C CA . PRO A 1 925 ? -12.724 29.984 -26.766 1.00 93.00 925 PRO A CA 1
ATOM 7431 C C . PRO A 1 925 ? -13.884 30.876 -26.310 1.00 93.00 925 PRO A C 1
ATOM 7433 O O . PRO A 1 925 ? -13.714 32.087 -26.152 1.00 93.00 925 PRO A O 1
ATOM 7436 N N . LYS A 1 926 ? -15.049 30.281 -26.063 1.00 91.94 926 LYS A N 1
ATOM 7437 C CA . LYS A 1 926 ? -16.215 30.999 -25.547 1.00 91.94 926 LYS A CA 1
ATOM 7438 C C . LYS A 1 926 ? -15.932 31.540 -24.135 1.00 91.94 926 LYS A C 1
ATOM 7440 O O . LYS A 1 926 ? -15.277 30.842 -23.351 1.00 91.94 926 LYS A O 1
ATOM 7445 N N . PRO A 1 927 ? -16.413 32.745 -23.771 1.00 91.00 927 PRO A N 1
ATOM 7446 C CA . PRO A 1 927 ? -16.262 33.285 -22.418 1.00 91.00 927 PRO A CA 1
ATOM 7447 C C . PRO A 1 927 ? -16.797 32.319 -21.356 1.00 91.00 927 PRO A C 1
ATOM 7449 O O . PRO A 1 927 ? -17.763 31.611 -21.608 1.00 91.00 927 PRO A O 1
ATOM 7452 N N . GLN A 1 928 ? -16.228 32.317 -20.148 1.00 88.38 928 GLN A N 1
ATOM 7453 C CA . GLN A 1 928 ? -16.669 31.424 -19.058 1.00 88.38 928 GLN A CA 1
ATOM 7454 C C . GLN A 1 928 ? -18.131 31.665 -18.619 1.00 88.38 928 GLN A C 1
ATOM 7456 O O . GLN A 1 928 ? -18.779 30.772 -18.074 1.00 88.38 928 GLN A O 1
ATOM 7461 N N . SER A 1 929 ? -18.674 32.854 -18.898 1.00 86.62 929 SER A N 1
ATOM 7462 C CA . SER A 1 929 ? -20.093 33.181 -18.728 1.00 86.62 929 SER A CA 1
ATOM 7463 C C . SER A 1 929 ? -21.020 32.488 -19.740 1.00 86.62 929 SER A C 1
ATOM 7465 O O . SER A 1 929 ? -22.205 32.334 -19.447 1.00 86.62 929 SER A O 1
ATOM 7467 N N . GLU A 1 930 ? -20.514 32.033 -20.893 1.00 89.00 930 GLU A N 1
ATOM 7468 C CA . GLU A 1 930 ? -21.251 31.172 -21.824 1.00 89.00 930 GLU A CA 1
ATOM 7469 C C . GLU A 1 930 ? -20.950 29.698 -21.518 1.00 89.00 930 GLU A C 1
ATOM 7471 O O . GLU A 1 930 ? -19.815 29.224 -21.632 1.00 89.00 930 GLU A O 1
ATOM 7476 N N . TYR A 1 931 ? -21.996 28.975 -21.121 1.00 89.75 931 TYR A N 1
ATOM 7477 C CA . TYR A 1 931 ? -21.928 27.545 -20.858 1.00 89.75 931 TYR A CA 1
ATOM 7478 C C . TYR A 1 931 ? -21.787 26.737 -22.159 1.00 89.75 931 TYR A C 1
ATOM 7480 O O . TYR A 1 931 ? -22.552 26.925 -23.104 1.00 89.75 931 TYR A O 1
ATOM 7488 N N . THR A 1 932 ? -20.851 25.790 -22.142 1.00 91.19 932 THR A N 1
ATOM 7489 C CA . THR A 1 932 ? -20.668 24.692 -23.100 1.00 91.19 932 THR A CA 1
ATOM 7490 C C . THR A 1 932 ? -20.535 23.388 -22.313 1.00 91.19 932 THR A C 1
ATOM 7492 O O . THR A 1 932 ? -20.236 23.398 -21.114 1.00 91.19 932 THR A O 1
ATOM 7495 N N . PHE A 1 933 ? -20.628 22.233 -22.975 1.00 89.19 933 PHE A N 1
ATOM 7496 C CA . PHE A 1 933 ? -20.358 20.953 -22.301 1.00 89.19 933 PHE A CA 1
ATOM 7497 C C . PHE A 1 933 ? -18.920 20.884 -21.741 1.00 89.19 933 PHE A C 1
ATOM 7499 O O . PHE A 1 933 ? -18.680 20.217 -20.736 1.00 89.19 933 PHE A O 1
ATOM 7506 N N . ALA A 1 934 ? -17.959 21.599 -22.343 1.00 91.19 934 ALA A N 1
ATOM 7507 C CA . ALA A 1 934 ? -16.571 21.659 -21.884 1.00 91.19 934 ALA A CA 1
ATOM 7508 C C . ALA A 1 934 ? -16.343 22.578 -20.665 1.00 91.19 934 ALA A C 1
ATOM 7510 O O . ALA A 1 934 ? -15.287 22.477 -20.030 1.00 91.19 934 ALA A O 1
ATOM 7511 N N . SER A 1 935 ? -17.304 23.438 -20.294 1.00 93.50 935 SER A N 1
ATOM 7512 C CA . SER A 1 935 ? -17.109 24.455 -19.247 1.00 93.50 935 SER A CA 1
ATOM 7513 C C . SER A 1 935 ? -16.704 23.876 -17.893 1.00 93.50 935 SER A C 1
ATOM 7515 O O . SER A 1 935 ? -15.869 24.473 -17.216 1.00 93.50 935 SER A O 1
ATOM 7517 N N . PHE A 1 936 ? -17.230 22.704 -17.506 1.00 94.50 936 PHE A N 1
ATOM 7518 C CA . PHE A 1 936 ? -16.844 22.053 -16.249 1.00 94.50 936 PHE A CA 1
ATOM 7519 C C . PHE A 1 936 ? -15.327 21.815 -16.174 1.00 94.50 936 PHE A C 1
ATOM 7521 O O . PHE A 1 936 ? -14.682 22.223 -15.212 1.00 94.50 936 PHE A O 1
ATOM 7528 N N . GLN A 1 937 ? -14.742 21.197 -17.205 1.00 95.06 937 GLN A N 1
ATOM 7529 C CA . GLN A 1 937 ? -13.319 20.840 -17.204 1.00 95.06 937 GLN A CA 1
ATOM 7530 C C . GLN A 1 937 ? -12.406 22.045 -17.447 1.00 95.06 937 GLN A C 1
ATOM 7532 O O . GLN A 1 937 ? -11.268 22.056 -16.981 1.00 95.06 937 GLN A O 1
ATOM 7537 N N . ASN A 1 938 ? -12.906 23.072 -18.142 1.00 95.12 938 ASN A N 1
ATOM 7538 C CA . ASN A 1 938 ? -12.215 24.349 -18.268 1.00 95.12 938 ASN A CA 1
ATOM 7539 C C . ASN A 1 938 ? -12.074 25.044 -16.898 1.00 95.12 938 ASN A C 1
ATOM 7541 O O . ASN A 1 938 ? -10.968 25.427 -16.522 1.00 95.12 938 ASN A O 1
ATOM 7545 N N . LEU A 1 939 ? -13.169 25.144 -16.135 1.00 94.94 939 LEU A N 1
ATOM 7546 C CA . LEU A 1 939 ? -13.216 25.831 -14.838 1.00 94.94 939 LEU A CA 1
ATOM 7547 C C . LEU A 1 939 ? -12.578 25.021 -13.700 1.00 94.94 939 LEU A C 1
ATOM 7549 O O . LEU A 1 939 ? -11.865 25.582 -12.872 1.00 94.94 939 LEU A O 1
ATOM 7553 N N . ALA A 1 940 ? -12.750 23.696 -13.671 1.00 95.25 940 ALA A N 1
ATOM 7554 C CA . ALA A 1 940 ? -12.154 22.845 -12.635 1.00 95.25 940 ALA A CA 1
ATOM 7555 C C . ALA A 1 940 ? -10.614 22.958 -12.580 1.00 95.25 940 ALA A C 1
ATOM 7557 O O . ALA A 1 940 ? -10.019 22.813 -11.509 1.00 95.25 940 ALA A O 1
ATOM 7558 N N . ARG A 1 941 ? -9.970 23.297 -13.707 1.00 93.75 941 ARG A N 1
ATOM 7559 C CA . ARG A 1 941 ? -8.522 23.536 -13.814 1.00 93.75 941 ARG A CA 1
ATOM 7560 C C . ARG A 1 941 ? -8.031 24.761 -13.028 1.00 93.75 941 ARG A C 1
ATOM 7562 O O . ARG A 1 941 ? -6.855 24.761 -12.666 1.00 93.75 941 ARG A O 1
ATOM 7569 N N . GLN A 1 942 ? -8.888 25.756 -12.765 1.00 93.38 942 GLN A N 1
ATOM 7570 C CA . GLN A 1 942 ? -8.555 26.966 -11.994 1.00 93.38 942 GLN A CA 1
ATOM 7571 C C . GLN A 1 942 ? -8.228 26.606 -10.540 1.00 93.38 942 GLN A C 1
ATOM 7573 O O . GLN A 1 942 ? -7.106 26.814 -10.091 1.00 93.38 942 GLN A O 1
ATOM 7578 N N . SER A 1 943 ? -9.165 25.936 -9.867 1.00 95.50 943 SER A N 1
ATOM 7579 C CA . SER A 1 943 ? -9.032 25.505 -8.467 1.00 95.50 943 SER A CA 1
ATOM 7580 C C . SER A 1 943 ? -8.097 24.311 -8.249 1.00 95.50 943 SER A C 1
ATOM 7582 O O . SER A 1 943 ? -7.790 23.968 -7.107 1.00 95.50 943 SER A O 1
ATOM 7584 N N . LEU A 1 944 ? -7.655 23.634 -9.315 1.00 95.12 944 LEU A N 1
ATOM 7585 C CA . LEU A 1 944 ? -6.868 22.402 -9.215 1.00 95.12 944 LEU A CA 1
ATOM 7586 C C . LEU A 1 944 ? -5.570 22.545 -8.383 1.00 95.12 944 LEU A C 1
ATOM 7588 O O . LEU A 1 944 ? -5.315 21.639 -7.592 1.00 95.12 944 LEU A O 1
ATOM 7592 N N . PRO A 1 945 ? -4.774 23.635 -8.460 1.00 94.75 945 PRO A N 1
ATOM 7593 C CA . PRO A 1 945 ? -3.598 23.812 -7.603 1.00 94.75 945 PRO A CA 1
ATOM 7594 C C . PRO A 1 945 ? -3.953 23.858 -6.110 1.00 94.75 945 PRO A C 1
ATOM 7596 O O . PRO A 1 945 ? -3.344 23.140 -5.321 1.00 94.75 945 PRO A O 1
ATOM 7599 N N . LEU A 1 946 ? -4.994 24.615 -5.735 1.00 95.44 946 LEU A N 1
ATOM 7600 C CA . LEU A 1 946 ? -5.487 24.691 -4.355 1.00 95.44 946 LEU A CA 1
ATOM 7601 C C . LEU A 1 946 ? -6.029 23.334 -3.878 1.00 95.44 946 LEU A C 1
ATOM 7603 O O . LEU A 1 946 ? -5.748 22.915 -2.759 1.00 95.44 946 LEU A O 1
ATOM 7607 N N . ARG A 1 947 ? -6.756 22.600 -4.733 1.00 96.00 947 ARG A N 1
ATOM 7608 C CA . ARG A 1 947 ? -7.248 21.246 -4.414 1.00 96.00 947 ARG A CA 1
ATOM 7609 C C . ARG A 1 947 ? -6.114 20.225 -4.254 1.00 96.00 947 ARG A C 1
ATOM 7611 O O . ARG A 1 947 ? -6.227 19.335 -3.415 1.00 96.00 947 ARG A O 1
ATOM 7618 N N . LEU A 1 948 ? -5.023 20.348 -5.016 1.00 94.94 948 LEU A N 1
ATOM 7619 C CA . LEU A 1 948 ? -3.821 19.513 -4.876 1.00 94.94 948 LEU A CA 1
ATOM 7620 C C . LEU A 1 948 ? -3.055 19.826 -3.585 1.00 94.94 948 LEU A C 1
ATOM 7622 O O . LEU A 1 948 ? -2.646 18.904 -2.881 1.00 94.94 948 LEU A O 1
ATOM 7626 N N . GLU A 1 949 ? -2.906 21.108 -3.245 1.00 92.62 949 GLU A N 1
ATOM 7627 C CA . GLU A 1 949 ? -2.313 21.533 -1.976 1.00 92.62 949 GLU A CA 1
ATOM 7628 C C . GLU A 1 949 ? -3.132 21.045 -0.776 1.00 92.62 949 GLU A C 1
ATOM 7630 O O . GLU A 1 949 ? -2.578 20.410 0.119 1.00 92.62 949 GLU A O 1
ATOM 7635 N N . LEU A 1 950 ? -4.450 21.252 -0.797 1.00 92.88 950 LEU A N 1
ATOM 7636 C CA . LEU A 1 950 ? -5.362 20.757 0.233 1.00 92.88 950 LEU A CA 1
ATOM 7637 C C . LEU A 1 950 ? -5.361 19.232 0.331 1.00 92.88 950 LEU A C 1
ATOM 7639 O O . LEU A 1 950 ? -5.414 18.699 1.435 1.00 92.88 950 LEU A O 1
ATOM 7643 N N . SER A 1 951 ? -5.260 18.514 -0.792 1.00 92.81 951 SER A N 1
ATOM 7644 C CA . SER A 1 951 ? -5.122 17.056 -0.756 1.00 92.81 951 SER A CA 1
ATOM 7645 C C . SER A 1 951 ? -3.829 16.630 -0.065 1.00 92.81 951 SER A C 1
ATOM 7647 O O . SER A 1 951 ? -3.877 15.698 0.725 1.00 92.81 951 SER A O 1
ATOM 7649 N N . ARG A 1 952 ? -2.699 17.301 -0.329 1.00 90.56 952 ARG A N 1
ATOM 7650 C CA . ARG A 1 952 ? -1.415 17.047 0.350 1.00 90.56 952 ARG A CA 1
ATOM 7651 C C . ARG A 1 952 ? -1.504 17.348 1.849 1.00 90.56 952 ARG A C 1
ATOM 7653 O O . ARG A 1 952 ? -0.992 16.568 2.645 1.00 90.56 952 ARG A O 1
ATOM 7660 N N . LEU A 1 953 ? -2.147 18.459 2.214 1.00 89.94 953 LEU A N 1
ATOM 7661 C CA . LEU A 1 953 ? -2.313 18.918 3.595 1.00 89.94 953 LEU A CA 1
ATOM 7662 C C . LEU A 1 953 ? -3.162 17.932 4.417 1.00 89.94 953 LEU A C 1
ATOM 7664 O O . LEU A 1 953 ? -2.742 17.482 5.477 1.00 89.94 953 LEU A O 1
ATOM 7668 N N . LEU A 1 954 ? -4.331 17.546 3.896 1.00 89.12 954 LEU A N 1
ATOM 7669 C CA . LEU A 1 954 ? -5.299 16.691 4.594 1.00 89.12 954 LEU A CA 1
ATOM 7670 C C . LEU A 1 954 ? -4.889 15.210 4.676 1.00 89.12 954 LEU A C 1
ATOM 7672 O O . LEU A 1 954 ? -5.476 14.474 5.463 1.00 89.12 954 LEU A O 1
ATOM 7676 N N . THR A 1 955 ? -3.908 14.766 3.883 1.00 88.69 955 THR A N 1
ATOM 7677 C CA . THR A 1 955 ? -3.328 13.410 3.970 1.00 88.69 955 THR A CA 1
ATOM 7678 C C . THR A 1 955 ? -1.955 13.387 4.653 1.00 88.69 955 THR A C 1
ATOM 7680 O O . THR A 1 955 ? -1.268 12.369 4.599 1.00 88.69 955 THR A O 1
ATOM 7683 N N . GLY A 1 956 ? -1.516 14.513 5.224 1.00 78.94 956 GLY A N 1
ATOM 7684 C CA . GLY A 1 956 ? -0.274 14.632 5.989 1.00 78.94 956 GLY A CA 1
ATOM 7685 C C . GLY A 1 956 ? -0.472 14.437 7.501 1.00 78.94 956 GLY A C 1
ATOM 7686 O O . GLY A 1 956 ? -1.580 14.135 7.953 1.00 78.94 956 GLY A O 1
ATOM 7687 N N . PRO A 1 957 ? 0.590 14.618 8.307 1.00 74.38 957 PRO A N 1
ATOM 7688 C CA . PRO A 1 957 ? 0.492 14.635 9.765 1.00 74.38 957 PRO A CA 1
ATOM 7689 C C . PRO A 1 957 ? -0.437 15.753 10.262 1.00 74.38 957 PRO A C 1
ATOM 7691 O O . PRO A 1 957 ? -0.286 16.919 9.905 1.00 74.38 957 PRO A O 1
ATOM 7694 N N . LEU A 1 958 ? -1.385 15.408 11.139 1.00 56.88 958 LEU A N 1
ATOM 7695 C CA . LEU A 1 958 ? -2.382 16.349 11.677 1.00 56.88 958 LEU A CA 1
ATOM 7696 C C . LEU A 1 958 ? -1.806 17.385 12.666 1.00 56.88 958 LEU A C 1
ATOM 7698 O O . LEU A 1 958 ? -2.535 18.265 13.119 1.00 56.88 958 LEU A O 1
ATOM 7702 N N . SER A 1 959 ? -0.525 17.278 13.023 1.00 57.25 959 SER A N 1
ATOM 7703 C CA . SER A 1 959 ? 0.185 18.176 13.943 1.00 57.25 959 SER A CA 1
ATOM 7704 C C . SER A 1 959 ? 0.536 19.541 13.346 1.00 57.25 959 SER A C 1
ATOM 7706 O O . SER A 1 959 ? 0.773 20.483 14.099 1.00 57.25 959 SER A O 1
ATOM 7708 N N . ASP A 1 960 ? 0.576 19.647 12.017 1.00 57.88 960 ASP A N 1
ATOM 7709 C CA . ASP A 1 960 ? 1.359 20.689 11.337 1.00 57.88 960 ASP A CA 1
ATOM 7710 C C . ASP A 1 960 ? 0.504 21.872 10.834 1.00 57.88 960 ASP A C 1
ATOM 7712 O O . ASP A 1 960 ? 1.039 22.846 10.302 1.00 57.88 960 ASP A O 1
ATOM 7716 N N . VAL A 1 961 ? -0.824 21.800 11.000 1.00 78.38 961 VAL A N 1
ATOM 7717 C CA . VAL A 1 961 ? -1.781 22.788 10.474 1.00 78.38 961 VAL A CA 1
ATOM 7718 C C . VAL A 1 961 ? -2.283 23.710 11.586 1.00 78.38 961 VAL A C 1
ATOM 7720 O O . VAL A 1 961 ? -3.021 23.297 12.486 1.00 78.38 961 VAL A O 1
ATOM 7723 N N . ASP A 1 962 ? -1.912 24.988 11.516 1.00 87.50 962 ASP A N 1
ATOM 7724 C CA . ASP A 1 962 ? -2.422 26.003 12.436 1.00 87.50 962 ASP A CA 1
ATOM 7725 C C . ASP A 1 962 ? -3.800 26.555 12.011 1.00 87.50 962 ASP A C 1
ATOM 7727 O O . ASP A 1 962 ? -4.315 26.312 10.915 1.00 87.50 962 ASP A O 1
ATOM 7731 N N . TYR A 1 963 ? -4.439 27.301 12.916 1.00 90.88 963 TYR A N 1
ATOM 7732 C CA . TYR A 1 963 ? -5.784 27.825 12.672 1.00 90.88 963 TYR A CA 1
ATOM 7733 C C . TYR A 1 963 ? -5.823 28.979 11.655 1.00 90.88 963 TYR A C 1
ATOM 7735 O O . TYR A 1 963 ? -6.863 29.222 11.048 1.00 90.88 963 TYR A O 1
ATOM 7743 N N . GLU A 1 964 ? -4.720 29.695 11.448 1.00 90.31 964 GLU A N 1
ATOM 7744 C CA . GLU A 1 964 ? -4.640 30.805 10.495 1.00 90.31 964 GLU A CA 1
ATOM 7745 C C . GLU A 1 964 ? -4.504 30.270 9.063 1.00 90.31 964 GLU A C 1
ATOM 7747 O O . GLU A 1 964 ? -5.210 30.746 8.172 1.00 90.31 964 GLU A O 1
ATOM 7752 N N . GLN A 1 965 ? -3.733 29.194 8.860 1.00 91.06 965 GLN A N 1
ATOM 7753 C CA . GLN A 1 965 ? -3.698 28.416 7.613 1.00 91.06 965 GLN A CA 1
ATOM 7754 C C . GLN A 1 965 ? -5.090 27.888 7.232 1.00 91.06 965 GLN A C 1
ATOM 7756 O O . GLN A 1 965 ? -5.512 28.002 6.081 1.00 91.06 965 GLN A O 1
ATOM 7761 N N . VAL A 1 966 ? -5.846 27.363 8.201 1.00 93.12 966 VAL A N 1
ATOM 7762 C CA . VAL A 1 966 ? -7.230 26.888 8.006 1.00 93.12 966 VAL A CA 1
ATOM 7763 C C . VAL A 1 966 ? -8.157 28.008 7.527 1.00 93.12 966 VAL A C 1
ATOM 7765 O O . VAL A 1 966 ? -8.911 27.815 6.572 1.00 93.12 966 VAL A O 1
ATOM 7768 N N . ILE A 1 967 ? -8.073 29.201 8.123 1.00 94.00 967 ILE A N 1
ATOM 7769 C CA . ILE A 1 967 ? -8.834 30.374 7.664 1.00 94.00 967 ILE A CA 1
ATOM 7770 C C . ILE A 1 967 ? -8.361 30.833 6.274 1.00 94.00 967 ILE A C 1
ATOM 7772 O O . ILE A 1 967 ? -9.192 31.111 5.410 1.00 94.00 967 ILE A O 1
ATOM 7776 N N . MET A 1 968 ? -7.050 30.868 6.021 1.00 95.00 968 MET A N 1
ATOM 7777 C CA . MET A 1 968 ? -6.459 31.244 4.731 1.00 95.00 968 MET A CA 1
ATOM 7778 C C . MET A 1 968 ? -6.935 30.329 3.593 1.00 95.00 968 MET A C 1
ATOM 7780 O O . MET A 1 968 ? -7.401 30.819 2.563 1.00 95.00 968 MET A O 1
ATOM 7784 N N . HIS A 1 969 ? -6.888 29.010 3.784 1.00 95.38 969 HIS A N 1
ATOM 7785 C CA . HIS A 1 969 ? -7.353 28.050 2.785 1.00 95.38 969 HIS A CA 1
ATOM 7786 C C . HIS A 1 969 ? -8.879 28.084 2.597 1.00 95.38 969 HIS A C 1
ATOM 7788 O O . HIS A 1 969 ? -9.342 27.988 1.460 1.00 95.38 969 HIS A O 1
ATOM 7794 N N . THR A 1 970 ? -9.672 28.289 3.656 1.00 96.62 970 THR A N 1
ATOM 7795 C CA . THR A 1 970 ? -11.131 28.482 3.528 1.00 96.62 970 THR A CA 1
ATOM 7796 C C . THR A 1 970 ? -11.482 29.778 2.793 1.00 96.62 970 THR A C 1
ATOM 7798 O O . THR A 1 970 ? -12.398 29.776 1.968 1.00 96.62 970 THR A O 1
ATOM 7801 N N . ASN A 1 971 ? -10.727 30.861 2.996 1.00 96.06 971 ASN A N 1
ATOM 7802 C CA . ASN A 1 971 ? -10.866 32.086 2.204 1.00 96.06 971 ASN A CA 1
ATOM 7803 C C . ASN A 1 971 ? -10.516 31.837 0.726 1.00 96.06 971 ASN A C 1
ATOM 7805 O O . ASN A 1 971 ? -11.258 32.273 -0.150 1.00 96.06 971 ASN A O 1
ATOM 7809 N N . GLY A 1 972 ? -9.453 31.074 0.441 1.00 97.06 972 GLY A N 1
ATOM 7810 C CA . GLY A 1 972 ? -9.098 30.653 -0.921 1.00 97.06 972 GLY A CA 1
ATOM 7811 C C . GLY A 1 972 ? -10.186 29.808 -1.595 1.00 97.06 972 GLY A C 1
ATOM 7812 O O . GLY A 1 972 ? -10.577 30.092 -2.724 1.00 97.06 972 GLY A O 1
ATOM 7813 N N . LEU A 1 973 ? -10.745 28.820 -0.886 1.00 97.50 973 LEU A N 1
ATOM 7814 C CA . LEU A 1 973 ? -11.876 28.018 -1.371 1.00 97.50 973 LEU A CA 1
ATOM 7815 C C . LEU A 1 973 ? -13.130 28.869 -1.607 1.00 97.50 973 LEU A C 1
ATOM 7817 O O . LEU A 1 973 ? -13.869 28.604 -2.550 1.00 97.50 973 LEU A O 1
ATOM 7821 N N . THR A 1 974 ? -13.373 29.881 -0.770 1.00 96.56 974 THR A N 1
ATOM 7822 C CA . THR A 1 974 ? -14.507 30.805 -0.930 1.00 96.56 974 THR A CA 1
ATOM 7823 C C . THR A 1 974 ? -14.308 31.705 -2.150 1.00 96.56 974 THR A C 1
ATOM 7825 O O . THR A 1 974 ? -15.211 31.808 -2.970 1.00 96.56 974 THR A O 1
ATOM 7828 N N . HIS A 1 975 ? -13.105 32.251 -2.351 1.00 96.75 975 HIS A N 1
ATOM 7829 C CA . HIS A 1 975 ? -12.762 33.029 -3.545 1.00 96.75 975 HIS A CA 1
ATOM 7830 C C . HIS A 1 975 ? -12.929 32.217 -4.841 1.00 96.75 975 HIS A C 1
ATOM 7832 O O . HIS A 1 975 ? -13.541 32.696 -5.792 1.00 96.75 975 HIS A O 1
ATOM 7838 N N . GLU A 1 976 ? -12.467 30.963 -4.858 1.00 96.56 976 GLU A N 1
ATOM 7839 C CA . GLU A 1 976 ? -12.657 30.047 -5.993 1.00 96.56 976 GLU A CA 1
ATOM 7840 C C . GLU A 1 976 ? -14.130 29.668 -6.230 1.00 96.56 976 GLU A C 1
ATOM 7842 O O . GLU A 1 976 ? -14.493 29.355 -7.359 1.00 96.56 976 GLU A O 1
ATOM 7847 N N . ILE A 1 977 ? -14.986 29.703 -5.200 1.00 95.38 977 ILE A N 1
ATOM 7848 C CA . ILE A 1 977 ? -16.443 29.516 -5.325 1.00 95.38 977 ILE A CA 1
ATOM 7849 C C . ILE A 1 977 ? -17.115 30.780 -5.880 1.00 95.38 977 ILE A C 1
ATOM 7851 O O . ILE A 1 977 ? -17.980 30.671 -6.746 1.00 95.38 977 ILE A O 1
ATOM 7855 N N . ASP A 1 978 ? -16.730 31.960 -5.395 1.00 93.88 978 ASP A N 1
ATOM 7856 C CA . ASP A 1 978 ? -17.317 33.248 -5.791 1.00 93.88 978 ASP A CA 1
ATOM 7857 C C . ASP A 1 978 ? -16.878 33.685 -7.202 1.00 93.88 978 ASP A C 1
ATOM 7859 O O . ASP A 1 978 ? -17.574 34.457 -7.861 1.00 93.88 978 ASP A O 1
ATOM 7863 N N . ALA A 1 979 ? -15.756 33.152 -7.697 1.00 92.88 979 ALA A N 1
ATOM 7864 C CA . ALA A 1 979 ? -15.295 33.309 -9.075 1.00 92.88 979 ALA A CA 1
ATOM 7865 C C . ALA A 1 979 ? -16.077 32.457 -10.102 1.00 92.88 979 ALA A C 1
ATOM 7867 O O . ALA A 1 979 ? -15.886 32.634 -11.308 1.00 92.88 979 ALA A O 1
ATOM 7868 N N . LEU A 1 980 ? -16.941 31.528 -9.669 1.00 92.62 980 LEU A N 1
ATOM 7869 C CA . LEU A 1 980 ? -17.688 30.657 -10.583 1.00 92.62 980 LEU A CA 1
ATOM 7870 C C . LEU A 1 980 ? -18.815 31.418 -11.311 1.00 92.62 980 LEU A C 1
ATOM 7872 O O . LEU A 1 980 ? -19.555 32.184 -10.690 1.00 92.62 980 LEU A O 1
ATOM 7876 N N . PRO A 1 981 ? -19.016 31.181 -12.621 1.00 88.38 981 PRO A N 1
ATOM 7877 C CA . PRO A 1 981 ? -20.043 31.870 -13.393 1.00 88.38 981 PRO A CA 1
ATOM 7878 C C . PRO A 1 981 ? -21.460 31.461 -12.966 1.00 88.38 981 PRO A C 1
ATOM 7880 O O . PRO A 1 981 ? -21.823 30.283 -12.933 1.00 88.38 981 PRO A O 1
ATOM 7883 N N . SER A 1 982 ? -22.307 32.460 -12.728 1.00 79.06 982 SER A N 1
ATOM 7884 C CA . SER A 1 982 ? -23.742 32.302 -12.492 1.00 79.06 982 SER A CA 1
ATOM 7885 C C . SER A 1 982 ? -24.505 32.043 -13.799 1.00 79.06 982 SER A C 1
ATOM 7887 O O . SER A 1 982 ? -25.249 32.891 -14.289 1.00 79.06 982 SER A O 1
ATOM 7889 N N . TRP A 1 983 ? -24.339 30.849 -14.377 1.00 83.94 983 TRP A N 1
ATOM 7890 C CA . TRP A 1 983 ? -25.156 30.413 -15.516 1.00 83.94 983 TRP A CA 1
ATOM 7891 C C . TRP A 1 983 ? -26.650 30.450 -15.154 1.00 83.94 983 TRP A C 1
ATOM 7893 O O . TRP A 1 983 ? -27.050 29.987 -14.084 1.00 83.94 983 TRP A O 1
ATOM 7903 N N . ASP A 1 984 ? -27.484 31.000 -16.039 1.00 64.81 984 ASP A N 1
ATOM 7904 C CA . ASP A 1 984 ? -28.874 31.334 -15.707 1.00 64.81 984 ASP A CA 1
ATOM 7905 C C . ASP A 1 984 ? -29.806 30.108 -15.750 1.00 64.81 984 ASP A C 1
ATOM 7907 O O . ASP A 1 984 ? -30.517 29.844 -16.722 1.00 64.81 984 ASP A O 1
ATOM 7911 N N . VAL A 1 985 ? -29.804 29.340 -14.656 1.00 61.41 985 VAL A N 1
ATOM 7912 C CA . VAL A 1 985 ? -30.547 28.073 -14.490 1.00 61.41 985 VAL A CA 1
ATOM 7913 C C . VAL A 1 985 ? -32.082 28.248 -14.458 1.00 61.41 985 VAL A C 1
ATOM 7915 O O . VAL A 1 985 ? -32.787 27.328 -14.050 1.00 61.41 985 VAL A O 1
ATOM 7918 N N . LYS A 1 986 ? -32.633 29.420 -14.809 1.00 49.50 986 LYS A N 1
ATOM 7919 C CA . LYS A 1 986 ? -34.082 29.697 -14.767 1.00 49.50 986 LYS A CA 1
ATOM 7920 C C . LYS A 1 986 ? -34.732 29.954 -16.130 1.00 49.50 986 LYS A C 1
ATOM 7922 O O . LYS A 1 986 ? -35.957 29.885 -16.212 1.00 49.50 986 LYS A O 1
ATOM 7927 N N . VAL A 1 987 ? -33.970 30.219 -17.193 1.00 44.56 987 VAL A N 1
ATOM 7928 C CA . VAL A 1 987 ? -34.536 30.617 -18.500 1.00 44.56 987 VAL A CA 1
ATOM 7929 C C . VAL A 1 987 ? -34.718 29.408 -19.426 1.00 44.56 987 VAL A C 1
ATOM 7931 O O . VAL A 1 987 ? -33.974 29.201 -20.383 1.00 44.56 987 VAL A O 1
ATOM 7934 N N . VAL A 1 988 ? -35.742 28.595 -19.148 1.00 43.72 988 VAL A N 1
ATOM 7935 C CA . VAL A 1 988 ? -36.146 27.470 -20.013 1.00 43.72 988 VAL A CA 1
ATOM 7936 C C . VAL A 1 988 ? -37.134 27.949 -21.087 1.00 43.72 988 VAL A C 1
ATOM 7938 O O . VAL A 1 988 ? -38.339 27.729 -20.993 1.00 43.72 988 VAL A O 1
ATOM 7941 N N . ASP A 1 989 ? -36.612 28.604 -22.127 1.00 41.16 989 ASP A N 1
ATOM 7942 C CA . ASP A 1 989 ? -37.338 28.837 -23.387 1.00 41.16 989 ASP A CA 1
ATOM 7943 C C . ASP A 1 989 ? -37.305 27.531 -24.210 1.00 41.16 989 ASP A C 1
ATOM 7945 O O . ASP A 1 989 ? -36.241 27.092 -24.669 1.00 41.16 989 ASP A O 1
ATOM 7949 N N . THR A 1 990 ? -38.443 26.834 -24.306 1.00 49.56 990 THR A N 1
ATOM 7950 C CA . THR A 1 990 ? -38.480 25.368 -24.505 1.00 49.56 990 THR A CA 1
ATOM 7951 C C . THR A 1 990 ? -37.905 24.865 -25.828 1.00 49.56 990 THR A C 1
ATOM 7953 O O . THR A 1 990 ? -37.443 23.722 -25.887 1.00 49.56 990 THR A O 1
ATOM 7956 N N . ASP A 1 991 ? -37.883 25.700 -26.868 1.00 41.28 991 ASP A N 1
ATOM 7957 C CA . ASP A 1 991 ? -37.336 25.324 -28.177 1.00 41.28 991 ASP A CA 1
ATOM 7958 C C . ASP A 1 991 ? -35.849 25.671 -28.346 1.00 41.28 991 ASP A C 1
ATOM 7960 O O . ASP A 1 991 ? -35.166 25.040 -29.152 1.00 41.28 991 ASP A O 1
ATOM 7964 N N . LYS A 1 992 ? -35.301 26.592 -27.537 1.00 41.78 992 LYS A N 1
ATOM 7965 C CA . LYS A 1 992 ? -33.858 26.912 -27.530 1.00 41.78 992 LYS A CA 1
ATOM 7966 C C . LYS A 1 992 ? -33.061 26.091 -26.518 1.00 41.78 992 LYS A C 1
ATOM 7968 O O . LYS A 1 992 ? -31.872 25.865 -26.724 1.00 41.78 992 LYS A O 1
ATOM 7973 N N . ALA A 1 993 ? -33.695 25.595 -25.454 1.00 43.44 993 ALA A N 1
ATOM 7974 C CA . ALA A 1 993 ? -33.022 24.805 -24.419 1.00 43.44 993 ALA A CA 1
ATOM 7975 C C . ALA A 1 993 ? -32.312 23.541 -24.961 1.00 43.44 993 ALA A C 1
ATOM 7977 O O . ALA A 1 993 ? -31.270 23.139 -24.444 1.00 43.44 993 ALA A O 1
ATOM 7978 N N . LYS A 1 994 ? -32.830 22.933 -26.040 1.00 44.75 994 LYS A N 1
ATOM 7979 C CA . LYS A 1 994 ? -32.291 21.687 -26.621 1.00 44.75 994 LYS A CA 1
ATOM 7980 C C . LYS A 1 994 ? -30.897 21.812 -27.250 1.00 44.75 994 LYS A C 1
ATOM 7982 O O . LYS A 1 994 ? -30.249 20.783 -27.409 1.00 44.75 994 LYS A O 1
ATOM 7987 N N . SER A 1 995 ? -30.436 23.014 -27.609 1.00 43.97 995 SER A N 1
ATOM 7988 C CA . SER A 1 995 ? -29.117 23.219 -28.236 1.00 43.97 995 SER A CA 1
ATOM 7989 C C . SER A 1 995 ? -28.036 23.750 -27.290 1.00 43.97 995 SER A C 1
ATOM 7991 O O . SER A 1 995 ? -26.886 23.840 -27.702 1.00 43.97 995 SER A O 1
ATOM 7993 N N . ARG A 1 996 ? -28.376 24.097 -26.039 1.00 54.31 996 ARG A N 1
ATOM 7994 C CA . ARG A 1 996 ? -27.428 24.659 -25.052 1.00 54.31 996 ARG A CA 1
ATOM 7995 C C . ARG A 1 996 ? -27.215 23.805 -23.798 1.00 54.31 996 ARG A C 1
ATOM 7997 O O . ARG A 1 996 ? -26.321 24.099 -23.015 1.00 54.31 996 ARG A O 1
ATOM 8004 N N . GLY A 1 997 ? -27.990 22.734 -23.616 1.00 62.09 997 GLY A N 1
ATOM 8005 C CA . GLY A 1 997 ? -27.869 21.840 -22.460 1.00 62.09 997 GLY A CA 1
ATOM 8006 C C . GLY A 1 997 ? -28.417 22.427 -21.154 1.00 62.09 997 GLY A C 1
ATOM 8007 O O . GLY A 1 997 ? -28.929 23.544 -21.116 1.00 62.09 997 GLY A O 1
ATOM 8008 N N . ASN A 1 998 ? -28.333 21.646 -20.072 1.00 76.25 998 ASN A N 1
ATOM 8009 C CA . ASN A 1 998 ? -28.750 22.068 -18.733 1.00 76.25 998 ASN A CA 1
ATOM 8010 C C . ASN A 1 998 ? -27.511 22.230 -17.828 1.00 76.25 998 ASN A C 1
ATOM 8012 O O . ASN A 1 998 ? -27.040 21.224 -17.293 1.00 76.25 998 ASN A O 1
ATOM 8016 N N . PRO A 1 999 ? -27.015 23.461 -17.591 1.00 86.38 999 PRO A N 1
ATOM 8017 C CA . PRO A 1 999 ? -25.761 23.708 -16.871 1.00 86.38 999 PRO A CA 1
ATOM 8018 C C . PRO A 1 999 ? -25.753 23.238 -15.406 1.00 86.38 999 PRO A C 1
ATOM 8020 O O . PRO A 1 999 ? -24.697 23.225 -14.771 1.00 86.38 999 PRO A O 1
ATOM 8023 N N . LEU A 1 1000 ? -26.908 22.853 -14.845 1.00 88.31 1000 LEU A N 1
ATOM 8024 C CA . LEU A 1 1000 ? -27.082 22.522 -13.430 1.00 88.31 1000 LEU A CA 1
ATOM 8025 C C . LEU A 1 1000 ? -26.107 21.450 -12.912 1.00 88.31 1000 LEU A C 1
ATOM 8027 O O . LEU A 1 1000 ? -25.642 21.569 -11.781 1.00 88.31 1000 LEU A O 1
ATOM 8031 N N . ILE A 1 1001 ? -25.776 20.419 -13.699 1.00 91.12 1001 ILE A N 1
ATOM 8032 C CA . ILE A 1 1001 ? -24.878 19.351 -13.223 1.00 91.12 1001 ILE A CA 1
ATOM 8033 C C . ILE A 1 1001 ? -23.416 19.806 -13.145 1.00 91.12 1001 ILE A C 1
ATOM 8035 O O . ILE A 1 1001 ? -22.746 19.530 -12.149 1.00 91.12 1001 ILE A O 1
ATOM 8039 N N . ALA A 1 1002 ? -22.946 20.559 -14.143 1.00 92.06 1002 ALA A N 1
ATOM 8040 C CA . ALA A 1 1002 ? -21.620 21.170 -14.129 1.00 92.06 1002 ALA A CA 1
ATOM 8041 C C . ALA A 1 1002 ? -21.506 22.192 -12.986 1.00 92.06 1002 ALA A C 1
ATOM 8043 O O . ALA A 1 1002 ? -20.541 22.162 -12.224 1.00 92.06 1002 ALA A O 1
ATOM 8044 N N . TYR A 1 1003 ? -22.532 23.035 -12.820 1.00 92.25 1003 TYR A N 1
ATOM 8045 C CA . TYR A 1 1003 ? -22.631 24.022 -11.745 1.00 92.25 1003 TYR A CA 1
ATOM 8046 C C . TYR A 1 1003 ? -22.558 23.368 -10.358 1.00 92.25 1003 TYR A C 1
ATOM 8048 O O . TYR A 1 1003 ? -21.703 23.725 -9.546 1.00 92.25 1003 TYR A O 1
ATOM 8056 N N . THR A 1 1004 ? -23.401 22.362 -10.096 1.00 93.62 1004 THR A N 1
ATOM 8057 C CA . THR A 1 1004 ? -23.385 21.642 -8.818 1.00 93.62 1004 THR A CA 1
ATOM 8058 C C . THR A 1 1004 ? -22.030 20.984 -8.565 1.00 93.62 1004 THR A C 1
ATOM 8060 O O . THR A 1 1004 ? -21.515 21.114 -7.457 1.00 93.62 1004 THR A O 1
ATOM 8063 N N . LEU A 1 1005 ? -21.409 20.328 -9.555 1.00 94.94 1005 LEU A N 1
ATOM 8064 C CA . LEU A 1 1005 ? -20.125 19.657 -9.328 1.00 94.94 1005 LEU A CA 1
ATOM 8065 C C . LEU A 1 1005 ? -18.995 20.651 -8.998 1.00 94.94 1005 LEU A C 1
ATOM 8067 O O . LEU A 1 1005 ? -18.248 20.397 -8.054 1.00 94.94 1005 LEU A O 1
ATOM 8071 N N . LEU A 1 1006 ? -18.922 21.805 -9.678 1.00 95.19 1006 LEU A N 1
ATOM 8072 C CA . LEU A 1 1006 ? -17.971 22.883 -9.346 1.00 95.19 1006 LEU A CA 1
ATOM 8073 C C . LEU A 1 1006 ? -18.173 23.402 -7.910 1.00 95.19 1006 LEU A C 1
ATOM 8075 O O . LEU A 1 1006 ? -17.210 23.550 -7.160 1.00 95.19 1006 LEU A O 1
ATOM 8079 N N . HIS A 1 1007 ? -19.424 23.618 -7.492 1.00 95.31 1007 HIS A N 1
ATOM 8080 C CA . HIS A 1 1007 ? -19.736 24.103 -6.143 1.00 95.31 1007 HIS A CA 1
ATOM 8081 C C . HIS A 1 1007 ? -19.490 23.060 -5.038 1.00 95.31 1007 HIS A C 1
ATOM 8083 O O . HIS A 1 1007 ? -19.106 23.437 -3.925 1.00 95.31 1007 HIS A O 1
ATOM 8089 N N . VAL A 1 1008 ? -19.714 21.772 -5.322 1.00 95.56 1008 VAL A N 1
ATOM 8090 C CA . VAL A 1 1008 ? -19.538 20.650 -4.382 1.00 95.56 1008 VAL A CA 1
ATOM 8091 C C . VAL A 1 1008 ? -18.064 20.289 -4.206 1.00 95.56 1008 VAL A C 1
ATOM 8093 O O . VAL A 1 1008 ? -17.610 20.151 -3.070 1.00 95.56 1008 VAL A O 1
ATOM 8096 N N . GLN A 1 1009 ? -17.292 20.190 -5.296 1.00 94.69 1009 GLN A N 1
ATOM 8097 C CA . GLN A 1 1009 ? -15.888 19.755 -5.245 1.00 94.69 1009 GLN A CA 1
ATOM 8098 C C . GLN A 1 1009 ? -14.961 20.727 -4.495 1.00 94.69 1009 GLN A C 1
ATOM 8100 O O . GLN A 1 1009 ? -13.843 20.351 -4.157 1.00 94.69 1009 GLN A O 1
ATOM 8105 N N . LEU A 1 1010 ? -15.416 21.959 -4.232 1.00 96.44 1010 LEU A N 1
ATOM 8106 C CA . LEU A 1 1010 ? -14.729 22.941 -3.387 1.00 96.44 1010 LEU A CA 1
ATOM 8107 C C . LEU A 1 1010 ? -15.240 22.890 -1.940 1.00 96.44 1010 LEU A C 1
ATOM 8109 O O . LEU A 1 1010 ? -14.444 22.749 -1.012 1.00 96.44 1010 LEU A O 1
ATOM 8113 N N . ARG A 1 1011 ? -16.567 22.896 -1.735 1.00 96.69 1011 ARG A N 1
ATOM 8114 C CA . ARG A 1 1011 ? -17.184 22.797 -0.394 1.00 96.69 1011 ARG A CA 1
ATOM 8115 C C . ARG A 1 1011 ? -16.794 21.521 0.353 1.00 96.69 1011 ARG A C 1
ATOM 8117 O O . ARG A 1 1011 ? -16.691 21.562 1.576 1.00 96.69 1011 ARG A O 1
ATOM 8124 N N . GLN A 1 1012 ? -16.530 20.415 -0.350 1.00 95.44 1012 GLN A N 1
ATOM 8125 C CA . GLN A 1 1012 ? -16.109 19.165 0.292 1.00 95.44 1012 GLN A CA 1
ATOM 8126 C C . GLN A 1 1012 ? -14.819 19.326 1.116 1.00 95.44 1012 GLN A C 1
ATOM 8128 O O . GLN A 1 1012 ? -14.713 18.703 2.165 1.00 95.44 1012 GLN A O 1
ATOM 8133 N N . TYR A 1 1013 ? -13.882 20.196 0.712 1.00 95.75 1013 TYR A N 1
ATOM 8134 C CA . TYR A 1 1013 ? -12.618 20.410 1.432 1.00 95.75 1013 TYR A CA 1
ATOM 8135 C C . TYR A 1 1013 ? -12.771 21.250 2.709 1.00 95.75 1013 TYR A C 1
ATOM 8137 O O . TYR A 1 1013 ? -12.009 21.053 3.653 1.00 95.75 1013 TYR A O 1
ATOM 8145 N N . MET A 1 1014 ? -13.775 22.133 2.784 1.00 95.69 1014 MET A N 1
ATOM 8146 C CA . MET A 1 1014 ? -14.047 22.937 3.989 1.00 95.69 1014 MET A CA 1
ATOM 8147 C C . MET A 1 1014 ? -14.411 22.063 5.200 1.00 95.69 1014 MET A C 1
ATOM 8149 O O . MET A 1 1014 ? -14.138 22.430 6.340 1.00 95.69 1014 MET A O 1
ATOM 8153 N N . ILE A 1 1015 ? -15.017 20.898 4.956 1.00 94.06 1015 ILE A N 1
ATOM 8154 C CA . ILE A 1 1015 ? -15.466 19.958 5.987 1.00 94.06 1015 ILE A CA 1
ATOM 8155 C C . ILE A 1 1015 ? -14.276 19.381 6.788 1.00 94.06 1015 ILE A C 1
ATOM 8157 O O . ILE A 1 1015 ? -14.167 19.708 7.970 1.00 94.06 1015 ILE A O 1
ATOM 8161 N N . PRO A 1 1016 ? -13.356 18.576 6.213 1.00 92.94 1016 PRO A N 1
ATOM 8162 C CA . PRO A 1 1016 ? -12.247 17.995 6.970 1.00 92.94 1016 PRO A CA 1
ATOM 8163 C C . PRO A 1 1016 ? -11.270 19.059 7.490 1.00 92.94 1016 PRO A C 1
ATOM 8165 O O . PRO A 1 1016 ? -10.729 18.889 8.576 1.00 92.94 1016 PRO A O 1
ATOM 8168 N N . LEU A 1 1017 ? -11.105 20.184 6.780 1.00 93.00 1017 LEU A N 1
ATOM 8169 C CA . LEU A 1 1017 ? -10.240 21.293 7.201 1.00 93.00 1017 LEU A CA 1
ATOM 8170 C C . LEU A 1 1017 ? -10.713 21.951 8.514 1.00 93.00 1017 LEU A C 1
ATOM 8172 O O . LEU A 1 1017 ? -9.898 22.276 9.374 1.00 93.00 1017 LEU A O 1
ATOM 8176 N N . HIS A 1 1018 ? -12.027 22.110 8.707 1.00 92.88 1018 HIS A N 1
ATOM 8177 C CA . HIS A 1 1018 ? -12.592 22.671 9.942 1.00 92.88 1018 HIS A CA 1
ATOM 8178 C C . HIS A 1 1018 ? -12.903 21.625 11.029 1.00 92.88 1018 HIS A C 1
ATOM 8180 O O . HIS A 1 1018 ? -13.102 21.996 12.189 1.00 92.88 1018 HIS A O 1
ATOM 8186 N N . GLN A 1 1019 ? -12.916 20.330 10.692 1.00 91.38 1019 GLN A N 1
ATOM 8187 C CA . GLN A 1 1019 ? -13.309 19.237 11.590 1.00 91.38 1019 GLN A CA 1
ATOM 8188 C C . GLN A 1 1019 ? -12.542 19.180 12.933 1.00 91.38 1019 GLN A C 1
ATOM 8190 O O . GLN A 1 1019 ? -13.210 19.011 13.959 1.00 91.38 1019 GLN A O 1
ATOM 8195 N N . PRO A 1 1020 ? -11.202 19.362 13.004 1.00 89.69 1020 PRO A N 1
ATOM 8196 C CA . PRO A 1 1020 ? -10.468 19.303 14.276 1.00 89.69 1020 PRO A CA 1
ATOM 8197 C C . PRO A 1 1020 ? -10.937 20.356 15.293 1.00 89.69 1020 PRO A C 1
ATOM 8199 O O . PRO A 1 1020 ? -11.061 20.087 16.491 1.00 89.69 1020 PRO A O 1
ATOM 8202 N N . TYR A 1 1021 ? -11.274 21.555 14.812 1.00 89.56 1021 TYR A N 1
ATOM 8203 C CA . TYR A 1 1021 ? -11.618 22.702 15.654 1.00 89.56 1021 TYR A CA 1
ATOM 8204 C C . TYR A 1 1021 ? -13.047 22.636 16.217 1.00 89.56 1021 TYR A C 1
ATOM 8206 O O . TYR A 1 1021 ? -13.362 23.359 17.164 1.00 89.56 1021 TYR A O 1
ATOM 8214 N N . LEU A 1 1022 ? -13.895 21.722 15.721 1.00 87.56 1022 LEU A N 1
ATOM 8215 C CA . LEU A 1 1022 ? -15.235 21.481 16.270 1.00 87.56 1022 LEU A CA 1
ATOM 8216 C C . LEU A 1 1022 ? -15.187 20.943 17.710 1.00 87.56 1022 LEU A C 1
ATOM 8218 O O . LEU A 1 1022 ? -15.956 21.404 18.553 1.00 87.56 1022 LEU A O 1
ATOM 8222 N N . LYS A 1 1023 ? -14.262 20.019 18.026 1.00 79.75 1023 LYS A N 1
ATOM 8223 C CA . LYS A 1 1023 ? -14.061 19.540 19.412 1.00 79.75 1023 LYS A CA 1
ATOM 8224 C C . LYS A 1 1023 ? -13.533 20.690 20.300 1.00 79.75 1023 LYS A C 1
ATOM 8226 O O . LYS A 1 1023 ? -14.025 20.894 21.411 1.00 79.75 1023 LYS A O 1
ATOM 8231 N N . LEU A 1 1024 ? -12.606 21.506 19.781 1.00 84.38 1024 LEU A N 1
ATOM 8232 C CA . LEU A 1 1024 ? -11.978 22.630 20.501 1.00 84.38 1024 LEU A CA 1
ATOM 8233 C C . LEU A 1 1024 ? -12.916 23.828 20.755 1.00 84.38 1024 LEU A C 1
ATOM 8235 O O . LEU A 1 1024 ? -12.688 24.605 21.686 1.00 84.38 1024 LEU A O 1
ATOM 8239 N N . ARG A 1 1025 ? -14.004 23.978 19.989 1.00 81.56 1025 ARG A N 1
ATOM 8240 C CA . ARG A 1 1025 ? -15.009 25.048 20.155 1.00 81.56 1025 ARG A CA 1
ATOM 8241 C C . ARG A 1 1025 ? -15.619 25.124 21.558 1.00 81.56 1025 ARG A C 1
ATOM 8243 O O . ARG A 1 1025 ? -15.988 26.215 21.996 1.00 81.56 1025 ARG A O 1
ATOM 8250 N N . ARG A 1 1026 ? -15.716 23.998 22.274 1.00 75.69 1026 ARG A N 1
ATOM 8251 C CA . ARG A 1 1026 ? -16.197 23.966 23.670 1.00 75.69 1026 ARG A CA 1
ATOM 8252 C C . ARG A 1 1026 ? -15.212 24.604 24.658 1.00 75.69 1026 ARG A C 1
ATOM 8254 O O . ARG A 1 1026 ? -15.639 25.069 25.706 1.00 75.69 1026 ARG A O 1
ATOM 8261 N N . GLN A 1 1027 ? -13.925 24.651 24.314 1.00 81.94 1027 GLN A N 1
ATOM 8262 C CA . GLN A 1 1027 ? -12.851 25.209 25.143 1.00 81.94 1027 GLN A CA 1
ATOM 8263 C C . GLN A 1 1027 ? -12.525 26.668 24.781 1.00 81.94 1027 GLN A C 1
ATOM 8265 O O . GLN A 1 1027 ? -12.082 27.427 25.638 1.00 81.94 1027 GLN A O 1
ATOM 8270 N N . ASN A 1 1028 ? -12.727 27.080 23.521 1.00 83.12 1028 ASN A N 1
ATOM 8271 C CA . ASN A 1 1028 ? -12.429 28.441 23.071 1.00 83.12 1028 ASN A CA 1
ATOM 8272 C C . ASN A 1 1028 ? -13.429 28.937 22.009 1.00 83.12 1028 ASN A C 1
ATOM 8274 O O . ASN A 1 1028 ? -13.681 28.272 21.001 1.00 83.12 1028 ASN A O 1
ATOM 8278 N N . SER A 1 1029 ? -13.970 30.141 22.211 1.00 83.38 1029 SER A N 1
ATOM 8279 C CA . SER A 1 1029 ? -14.952 30.776 21.323 1.00 83.38 1029 SER A CA 1
ATOM 8280 C C . SER A 1 1029 ? -14.403 31.163 19.946 1.00 83.38 1029 SER A C 1
ATOM 8282 O O . SER A 1 1029 ? -15.187 31.233 18.999 1.00 83.38 1029 SER A O 1
ATOM 8284 N N . LYS A 1 1030 ? -13.080 31.335 19.781 1.00 84.69 1030 LYS A N 1
ATOM 8285 C CA . LYS A 1 1030 ? -12.457 31.708 18.491 1.00 84.69 1030 LYS A CA 1
ATOM 8286 C C . LYS A 1 1030 ? -12.743 30.717 17.351 1.00 84.69 1030 LYS A C 1
ATOM 8288 O O . LYS A 1 1030 ? -12.684 31.079 16.178 1.00 84.69 1030 LYS A O 1
ATOM 8293 N N . TYR A 1 1031 ? -13.096 29.477 17.690 1.00 88.75 1031 TYR A N 1
ATOM 8294 C CA . TYR A 1 1031 ? -13.417 28.423 16.729 1.00 88.75 1031 TYR A CA 1
ATOM 8295 C C . TYR A 1 1031 ? -14.870 28.461 16.208 1.00 88.75 1031 TYR A C 1
ATOM 8297 O O . TYR A 1 1031 ? -15.226 27.651 15.357 1.00 88.75 1031 TYR A O 1
ATOM 8305 N N . GLN A 1 1032 ? -15.716 29.406 16.652 1.00 87.31 1032 GLN A N 1
ATOM 8306 C CA . GLN A 1 1032 ? -17.128 29.500 16.227 1.00 87.31 1032 GLN A CA 1
ATOM 8307 C C . GLN A 1 1032 ? -17.303 29.695 14.711 1.00 87.31 1032 GLN A C 1
ATOM 8309 O O . GLN A 1 1032 ? -18.296 29.258 14.138 1.00 87.31 1032 GLN A O 1
ATOM 8314 N N . TYR A 1 1033 ? -16.328 30.307 14.038 1.00 90.81 1033 TYR A N 1
ATOM 8315 C CA . TYR A 1 1033 ? -16.334 30.409 12.578 1.00 90.81 1033 TYR A CA 1
ATOM 8316 C C . TYR A 1 1033 ? -16.289 29.025 11.902 1.00 90.81 1033 TYR A C 1
ATOM 8318 O O . TYR A 1 1033 ? -17.077 28.759 10.998 1.00 90.81 1033 TYR A O 1
ATOM 8326 N N . SER A 1 1034 ? -15.442 28.111 12.394 1.00 92.88 1034 SER A N 1
ATOM 8327 C CA . SER A 1 1034 ? -15.313 26.743 11.857 1.00 92.88 1034 SER A CA 1
ATOM 8328 C C . SER A 1 1034 ? -16.616 25.957 11.941 1.00 92.88 1034 SER A C 1
ATOM 8330 O O . SER A 1 1034 ? -17.002 25.271 11.003 1.00 92.88 1034 SER A O 1
ATOM 8332 N N . GLU A 1 1035 ? -17.310 26.105 13.065 1.00 90.31 1035 GLU A N 1
ATOM 8333 C CA . GLU A 1 1035 ? -18.615 25.511 13.350 1.00 90.31 1035 GLU A CA 1
ATOM 8334 C C . GLU A 1 1035 ? -19.672 25.913 12.301 1.00 90.31 1035 GLU A C 1
ATOM 8336 O O . GLU A 1 1035 ? -20.395 25.071 11.764 1.00 90.31 1035 GLU A O 1
ATOM 8341 N N . ILE A 1 1036 ? -19.700 27.205 11.953 1.00 91.44 1036 ILE A N 1
ATOM 8342 C CA . ILE A 1 1036 ? -20.618 27.792 10.970 1.00 91.44 1036 ILE A CA 1
ATOM 8343 C C . ILE A 1 1036 ? -20.252 27.361 9.543 1.00 91.44 1036 ILE A C 1
ATOM 8345 O O . ILE A 1 1036 ? -21.141 26.959 8.789 1.00 91.44 1036 ILE A O 1
ATOM 8349 N N . ILE A 1 1037 ? -18.969 27.414 9.164 1.00 95.06 1037 ILE A N 1
ATOM 8350 C CA . ILE A 1 1037 ? -18.512 26.999 7.828 1.00 95.06 1037 ILE A CA 1
ATOM 8351 C C . ILE A 1 1037 ? -18.764 25.506 7.599 1.00 95.06 1037 ILE A C 1
ATOM 8353 O O . ILE A 1 1037 ? -19.317 25.144 6.563 1.00 95.06 1037 ILE A O 1
ATOM 8357 N N . TYR A 1 1038 ? -18.444 24.649 8.571 1.00 95.12 1038 TYR A N 1
ATOM 8358 C CA . TYR A 1 1038 ? -18.655 23.203 8.484 1.00 95.12 1038 TYR A CA 1
ATOM 8359 C C . TYR A 1 1038 ? -20.135 22.847 8.265 1.00 95.12 1038 TYR A C 1
ATOM 8361 O O . TYR A 1 1038 ? -20.466 22.090 7.348 1.00 95.12 1038 TYR A O 1
ATOM 8369 N N . TYR A 1 1039 ? -21.044 23.447 9.048 1.00 95.19 1039 TYR A N 1
ATOM 8370 C CA . TYR A 1 1039 ? -22.488 23.256 8.877 1.00 95.19 1039 TYR A CA 1
ATOM 8371 C C . TYR A 1 1039 ? -22.992 23.787 7.525 1.00 95.19 1039 TYR A C 1
ATOM 8373 O O . TYR A 1 1039 ? -23.729 23.089 6.827 1.00 95.19 1039 TYR A O 1
ATOM 8381 N N . ASN A 1 1040 ? -22.575 24.994 7.125 1.00 95.88 1040 ASN A N 1
ATOM 8382 C CA . ASN A 1 1040 ? -22.977 25.597 5.851 1.00 95.88 1040 ASN A CA 1
ATOM 8383 C C . ASN A 1 1040 ? -22.495 24.770 4.647 1.00 95.88 1040 ASN A C 1
ATOM 8385 O O . ASN A 1 1040 ? -23.288 24.495 3.750 1.00 95.88 1040 ASN A O 1
ATOM 8389 N N . ALA A 1 1041 ? -21.235 24.323 4.641 1.00 96.75 1041 ALA A N 1
ATOM 8390 C CA . ALA A 1 1041 ? -20.674 23.505 3.568 1.00 96.75 1041 ALA A CA 1
ATOM 8391 C C . ALA A 1 1041 ? -21.427 22.174 3.419 1.00 96.75 1041 ALA A C 1
ATOM 8393 O O . ALA A 1 1041 ? -21.830 21.817 2.310 1.00 96.75 1041 ALA A O 1
ATOM 8394 N N . ALA A 1 1042 ? -21.690 21.477 4.532 1.00 96.56 1042 ALA A N 1
ATOM 8395 C CA . ALA A 1 1042 ? -22.449 20.229 4.514 1.00 96.56 1042 ALA A CA 1
ATOM 8396 C C . ALA A 1 1042 ? -23.907 20.441 4.059 1.00 96.56 1042 ALA A C 1
ATOM 8398 O O . ALA A 1 1042 ? -24.394 19.686 3.219 1.00 96.56 1042 ALA A O 1
ATOM 8399 N N . ARG A 1 1043 ? -24.586 21.495 4.540 1.00 96.75 1043 ARG A N 1
ATOM 8400 C CA . ARG A 1 1043 ? -25.946 21.879 4.113 1.00 96.75 1043 ARG A CA 1
ATOM 8401 C C . ARG A 1 1043 ? -26.016 22.142 2.609 1.00 96.75 1043 ARG A C 1
ATOM 8403 O O . ARG A 1 1043 ? -26.897 21.616 1.931 1.00 96.75 1043 ARG A O 1
ATOM 8410 N N . ASP A 1 1044 ? -25.118 22.977 2.098 1.00 96.44 1044 ASP A N 1
ATOM 8411 C CA . ASP A 1 1044 ? -25.167 23.453 0.716 1.00 96.44 1044 ASP A CA 1
ATOM 8412 C C . ASP A 1 1044 ? -24.942 22.311 -0.281 1.00 96.44 1044 ASP A C 1
ATOM 8414 O O . ASP A 1 1044 ? -25.631 22.245 -1.298 1.00 96.44 1044 ASP A O 1
ATOM 8418 N N . ILE A 1 1045 ? -24.049 21.363 0.032 1.00 97.06 1045 ILE A N 1
ATOM 8419 C CA . ILE A 1 1045 ? -23.842 20.155 -0.783 1.00 97.06 1045 ILE A CA 1
ATOM 8420 C C . ILE A 1 1045 ? -25.138 19.329 -0.886 1.00 97.06 1045 ILE A C 1
ATOM 8422 O O . ILE A 1 1045 ? -25.451 18.841 -1.975 1.00 97.06 1045 ILE A O 1
ATOM 8426 N N . VAL A 1 1046 ? -25.926 19.208 0.193 1.00 96.81 1046 VAL A N 1
ATOM 8427 C CA . VAL A 1 1046 ? -27.233 18.519 0.155 1.00 96.81 1046 VAL A CA 1
ATOM 8428 C C . VAL A 1 1046 ? -28.231 19.267 -0.723 1.00 96.81 1046 VAL A C 1
ATOM 8430 O O . VAL A 1 1046 ? -28.874 18.649 -1.569 1.00 96.81 1046 VAL A O 1
ATOM 8433 N N . LEU A 1 1047 ? -28.348 20.589 -0.561 1.00 95.81 1047 LEU A N 1
ATOM 8434 C CA . LEU A 1 1047 ? -29.282 21.416 -1.338 1.00 95.81 1047 LEU A CA 1
ATOM 8435 C C . LEU A 1 1047 ? -28.966 21.402 -2.846 1.00 95.81 1047 LEU A C 1
ATOM 8437 O O . LEU A 1 1047 ? -29.879 21.380 -3.672 1.00 95.81 1047 LEU A O 1
ATOM 8441 N N . LEU A 1 1048 ? -27.683 21.364 -3.216 1.00 94.62 1048 LEU A N 1
ATOM 8442 C CA . LEU A 1 1048 ? -27.243 21.279 -4.612 1.00 94.62 1048 LEU A CA 1
ATOM 8443 C C . LEU A 1 1048 ? -27.552 19.913 -5.258 1.00 94.62 1048 LEU A C 1
ATOM 8445 O O . LEU A 1 1048 ? -27.860 19.863 -6.452 1.00 94.62 1048 LEU A O 1
ATOM 8449 N N . HIS A 1 1049 ? -27.510 18.818 -4.490 1.00 94.25 1049 HIS A N 1
ATOM 8450 C CA . HIS A 1 1049 ? -27.904 17.485 -4.966 1.00 94.25 1049 HIS A CA 1
ATOM 8451 C C . HIS A 1 1049 ? -29.426 17.282 -5.000 1.00 94.25 1049 HIS A C 1
ATOM 8453 O O . HIS A 1 1049 ? -29.949 16.729 -5.964 1.00 94.25 1049 HIS A O 1
ATOM 8459 N N . ASP A 1 1050 ? -30.148 17.783 -3.999 1.00 93.19 1050 ASP A N 1
ATOM 8460 C CA . ASP A 1 1050 ? -31.615 17.818 -3.950 1.00 93.19 1050 ASP A CA 1
ATOM 8461 C C . ASP A 1 1050 ? -32.206 18.534 -5.180 1.00 93.19 1050 ASP A C 1
ATOM 8463 O O . ASP A 1 1050 ? -33.120 18.016 -5.822 1.00 93.19 1050 ASP A O 1
ATOM 8467 N N . LYS A 1 1051 ? -31.608 19.660 -5.595 1.00 90.94 1051 LYS A N 1
ATOM 8468 C CA . LYS A 1 1051 ? -31.978 20.357 -6.837 1.00 90.94 1051 LYS A CA 1
ATOM 8469 C C . LYS A 1 1051 ? -31.756 19.502 -8.098 1.00 90.94 1051 LYS A C 1
ATOM 8471 O O . LYS A 1 1051 ? -32.587 19.539 -9.000 1.00 90.94 1051 LYS A O 1
ATOM 8476 N N . LEU A 1 1052 ? -30.681 18.709 -8.173 1.00 89.38 1052 LEU A N 1
ATOM 8477 C CA . LEU A 1 1052 ? -30.476 17.761 -9.283 1.00 89.38 1052 LEU A CA 1
ATOM 8478 C C . LEU A 1 1052 ? -31.520 16.637 -9.281 1.00 89.38 1052 LEU A C 1
ATOM 8480 O O . LEU A 1 1052 ? -32.042 16.290 -10.340 1.00 89.38 1052 LEU A O 1
ATOM 8484 N N . GLN A 1 1053 ? -31.850 16.096 -8.104 1.00 87.69 1053 GLN A N 1
ATOM 8485 C CA . GLN A 1 1053 ? -32.830 15.017 -7.965 1.00 87.69 1053 GLN A CA 1
ATOM 8486 C C . GLN A 1 1053 ? -34.241 15.468 -8.378 1.00 87.69 1053 GLN A C 1
ATOM 8488 O O . GLN A 1 1053 ? -34.957 14.694 -9.015 1.00 87.69 1053 GLN A O 1
ATOM 8493 N N . GLN A 1 1054 ? -34.615 16.717 -8.075 1.00 87.75 1054 GLN A N 1
ATOM 8494 C CA . GLN A 1 1054 ? -35.881 17.335 -8.497 1.00 87.75 1054 GLN A CA 1
ATOM 8495 C C . GLN A 1 1054 ? -35.987 17.461 -10.028 1.00 87.75 1054 GLN A C 1
ATOM 8497 O O . GLN A 1 1054 ? -37.023 17.122 -10.593 1.00 87.75 1054 GLN A O 1
ATOM 8502 N N . GLU A 1 1055 ? -34.893 17.820 -10.707 1.00 84.75 1055 GLU A N 1
ATOM 8503 C CA . GLU A 1 1055 ? -34.777 17.800 -12.179 1.00 84.75 1055 GLU A CA 1
ATOM 8504 C C . GLU A 1 1055 ? -34.580 16.376 -12.761 1.00 84.75 1055 GLU A C 1
ATOM 8506 O O . GLU A 1 1055 ? -34.367 16.193 -13.960 1.00 84.75 1055 GLU A O 1
ATOM 8511 N N . GLY A 1 1056 ? -34.621 15.332 -11.924 1.00 83.31 1056 GLY A N 1
ATOM 8512 C CA . GLY A 1 1056 ? -34.466 13.928 -12.321 1.00 83.31 1056 GLY A CA 1
ATOM 8513 C C . GLY A 1 1056 ? -33.036 13.493 -12.680 1.00 83.31 1056 GLY A C 1
ATOM 8514 O O . GLY A 1 1056 ? -32.834 12.330 -13.054 1.00 83.31 1056 GLY A O 1
ATOM 8515 N N . VAL A 1 1057 ? -32.049 14.383 -12.545 1.00 87.25 1057 VAL A N 1
ATOM 8516 C CA . VAL A 1 1057 ? -30.632 14.138 -12.847 1.00 87.25 1057 VAL A CA 1
ATOM 8517 C C . VAL A 1 1057 ? -29.980 13.376 -11.692 1.00 87.25 1057 VAL A C 1
ATOM 8519 O O . VAL A 1 1057 ? -30.086 13.762 -10.530 1.00 87.25 1057 VAL A O 1
ATOM 8522 N N . ARG A 1 1058 ? -29.300 12.268 -12.003 1.00 87.62 1058 ARG A N 1
ATOM 8523 C CA . ARG A 1 1058 ? -28.837 11.288 -10.999 1.00 87.62 1058 ARG A CA 1
ATOM 8524 C C . ARG A 1 1058 ? -27.333 11.040 -10.997 1.00 87.62 1058 ARG A C 1
ATOM 8526 O O . ARG A 1 1058 ? -26.818 10.550 -9.994 1.00 87.62 1058 ARG A O 1
ATOM 8533 N N . ALA A 1 1059 ? -26.628 11.376 -12.079 1.00 89.31 1059 ALA A N 1
ATOM 8534 C CA . ALA A 1 1059 ? -25.233 10.979 -12.284 1.00 89.31 1059 ALA A CA 1
ATOM 8535 C C . ALA A 1 1059 ? -24.294 11.295 -11.100 1.00 89.31 1059 ALA A C 1
ATOM 8537 O O . ALA A 1 1059 ? -23.545 10.410 -10.695 1.00 89.31 1059 ALA A O 1
ATOM 8538 N N . LEU A 1 1060 ? -24.367 12.482 -10.476 1.00 90.38 1060 LEU A N 1
ATOM 8539 C CA . LEU A 1 1060 ? -23.484 12.816 -9.342 1.00 90.38 1060 LEU A CA 1
ATOM 8540 C C . LEU A 1 1060 ? -23.735 11.943 -8.101 1.00 90.38 1060 LEU A C 1
ATOM 8542 O O . LEU A 1 1060 ? -22.786 11.380 -7.567 1.00 90.38 1060 LEU A O 1
ATOM 8546 N N . ASN A 1 1061 ? -24.996 11.745 -7.700 1.00 89.12 1061 ASN A N 1
ATOM 8547 C CA . ASN A 1 1061 ? -25.379 10.880 -6.570 1.00 89.12 1061 ASN A CA 1
ATOM 8548 C C . ASN A 1 1061 ? -25.004 9.396 -6.796 1.00 89.12 1061 ASN A C 1
ATOM 8550 O O . ASN A 1 1061 ? -24.784 8.636 -5.851 1.00 89.12 1061 ASN A O 1
ATOM 8554 N N . PHE A 1 1062 ? -24.907 8.969 -8.058 1.00 91.25 1062 PHE A N 1
ATOM 8555 C CA . PHE A 1 1062 ? -24.432 7.633 -8.423 1.00 91.25 1062 PHE A CA 1
ATOM 8556 C C . PHE A 1 1062 ? -22.905 7.534 -8.503 1.00 91.25 1062 PHE A C 1
ATOM 8558 O O . PHE A 1 1062 ? -22.352 6.481 -8.195 1.00 91.25 1062 PHE A O 1
ATOM 8565 N N . LEU A 1 1063 ? -22.214 8.607 -8.891 1.00 90.06 1063 LEU A N 1
ATOM 8566 C CA . LEU A 1 1063 ? -20.754 8.642 -8.950 1.00 90.06 1063 LEU A CA 1
ATOM 8567 C C . LEU A 1 1063 ? -20.105 8.822 -7.576 1.00 90.06 1063 LEU A C 1
ATOM 8569 O O . LEU A 1 1063 ? -19.054 8.228 -7.344 1.00 90.06 1063 LEU A O 1
ATOM 8573 N N . ARG A 1 1064 ? -20.683 9.655 -6.707 1.00 90.25 1064 ARG A N 1
ATOM 8574 C CA . ARG A 1 1064 ? -20.092 10.179 -5.462 1.00 90.25 1064 ARG A CA 1
ATOM 8575 C C . ARG A 1 1064 ? -20.793 9.590 -4.228 1.00 90.25 1064 ARG A C 1
ATOM 8577 O O . ARG A 1 1064 ? -21.809 8.910 -4.347 1.00 90.25 1064 ARG A O 1
ATOM 8584 N N . GLU A 1 1065 ? -20.243 9.816 -3.037 1.00 88.12 1065 GLU A N 1
ATOM 8585 C CA . GLU A 1 1065 ? -20.831 9.358 -1.758 1.00 88.12 1065 GLU A CA 1
ATOM 8586 C C . GLU A 1 1065 ? -21.278 10.523 -0.855 1.00 88.12 1065 GLU A C 1
ATOM 8588 O O . GLU A 1 1065 ? -21.598 10.319 0.315 1.00 88.12 1065 GLU A O 1
ATOM 8593 N N . ASP A 1 1066 ? -21.352 11.739 -1.409 1.00 93.00 1066 ASP A N 1
ATOM 8594 C CA . ASP A 1 1066 ? -21.612 12.982 -0.671 1.00 93.00 1066 ASP A CA 1
ATOM 8595 C C . ASP A 1 1066 ? -22.826 12.901 0.252 1.00 93.00 1066 ASP A C 1
ATOM 8597 O O . ASP A 1 1066 ? -22.742 13.366 1.379 1.00 93.00 1066 ASP A O 1
ATOM 8601 N N . ALA A 1 1067 ? -23.923 12.270 -0.183 1.00 92.38 1067 ALA A N 1
ATOM 8602 C CA . ALA A 1 1067 ? -25.146 12.148 0.609 1.00 92.38 1067 ALA A CA 1
ATOM 8603 C C . ALA A 1 1067 ? -24.928 11.430 1.958 1.00 92.38 1067 ALA A C 1
ATOM 8605 O O . ALA A 1 1067 ? -25.558 11.800 2.948 1.00 92.38 1067 ALA A O 1
ATOM 8606 N N . LEU A 1 1068 ? -24.026 10.442 2.018 1.00 92.06 1068 LEU A N 1
ATOM 8607 C CA . LEU A 1 1068 ? -23.644 9.770 3.264 1.00 92.06 1068 LEU A CA 1
ATOM 8608 C C . LEU A 1 1068 ? -22.782 10.699 4.127 1.00 92.06 1068 LEU A C 1
ATOM 8610 O O . LEU A 1 1068 ? -23.108 10.948 5.289 1.00 92.06 1068 LEU A O 1
ATOM 8614 N N . THR A 1 1069 ? -21.725 11.256 3.534 1.00 92.25 1069 THR A N 1
ATOM 8615 C CA . THR A 1 1069 ? -20.776 12.158 4.199 1.00 92.25 1069 THR A CA 1
ATOM 8616 C C . THR A 1 1069 ? -21.483 13.375 4.802 1.00 92.25 1069 THR A C 1
ATOM 8618 O O . THR A 1 1069 ? -21.332 13.662 5.988 1.00 92.25 1069 THR A O 1
ATOM 8621 N N . THR A 1 1070 ? -22.328 14.069 4.035 1.00 95.00 1070 THR A N 1
ATOM 8622 C CA . THR A 1 1070 ? -23.065 15.245 4.515 1.00 95.00 1070 THR A CA 1
ATOM 8623 C C . THR A 1 1070 ? -24.095 14.900 5.577 1.00 95.00 1070 THR A C 1
ATOM 8625 O O . THR A 1 1070 ? -24.241 15.673 6.516 1.00 95.00 1070 THR A O 1
ATOM 8628 N N . ALA A 1 1071 ? -24.795 13.764 5.475 1.00 95.50 1071 ALA A N 1
ATOM 8629 C CA . ALA A 1 1071 ? -25.781 13.366 6.482 1.00 95.50 1071 ALA A CA 1
ATOM 8630 C C . ALA A 1 1071 ? -25.130 13.115 7.852 1.00 95.50 1071 ALA A C 1
ATOM 8632 O O . ALA A 1 1071 ? -25.633 13.596 8.870 1.00 95.50 1071 ALA A O 1
ATOM 8633 N N . ILE A 1 1072 ? -23.983 12.426 7.876 1.00 95.25 1072 ILE A N 1
ATOM 8634 C CA . ILE A 1 1072 ? -23.206 12.203 9.103 1.00 95.25 1072 ILE A CA 1
ATOM 8635 C C . ILE A 1 1072 ? -22.648 13.513 9.660 1.00 95.25 1072 ILE A C 1
ATOM 8637 O O . ILE A 1 1072 ? -22.780 13.766 10.856 1.00 95.25 1072 ILE A O 1
ATOM 8641 N N . ASN A 1 1073 ? -22.111 14.388 8.811 1.00 94.50 1073 ASN A N 1
ATOM 8642 C CA . ASN A 1 1073 ? -21.522 15.653 9.253 1.00 94.50 1073 ASN A CA 1
ATOM 8643 C C . ASN A 1 1073 ? -22.580 16.646 9.771 1.00 94.50 1073 ASN A C 1
ATOM 8645 O O . ASN A 1 1073 ? -22.374 17.279 10.808 1.00 94.50 1073 ASN A O 1
ATOM 8649 N N . LEU A 1 1074 ? -23.745 16.727 9.113 1.00 95.69 1074 LEU A N 1
ATOM 8650 C CA . LEU A 1 1074 ? -24.905 17.504 9.569 1.00 95.69 1074 LEU A CA 1
ATOM 8651 C C . LEU A 1 1074 ? -25.454 16.989 10.905 1.00 95.69 1074 LEU A C 1
ATOM 8653 O O . LEU A 1 1074 ? -25.771 17.796 11.781 1.00 95.69 1074 LEU A O 1
ATOM 8657 N N . CYS A 1 1075 ? -25.535 15.665 11.080 1.00 94.75 1075 CYS A N 1
ATOM 8658 C CA . CYS A 1 1075 ? -25.877 15.056 12.362 1.00 94.75 1075 CYS A CA 1
ATOM 8659 C C . CYS A 1 1075 ? -24.847 15.448 13.433 1.00 94.75 1075 CYS A C 1
ATOM 8661 O O . CYS A 1 1075 ? -25.201 16.107 14.407 1.00 94.75 1075 CYS A O 1
ATOM 8663 N N . SER A 1 1076 ? -23.567 15.141 13.204 1.00 92.75 1076 SER A N 1
ATOM 8664 C CA . SER A 1 1076 ? -22.453 15.370 14.133 1.00 92.75 1076 SER A CA 1
ATOM 8665 C C . SER A 1 1076 ? -22.391 16.811 14.656 1.00 92.75 1076 SER A C 1
ATOM 8667 O O . SER A 1 1076 ? -22.452 17.034 15.866 1.00 92.75 1076 SER A O 1
ATOM 8669 N N . VAL A 1 1077 ? -22.371 17.814 13.767 1.00 91.81 1077 VAL A N 1
ATOM 8670 C CA . VAL A 1 1077 ? -22.259 19.225 14.183 1.00 91.81 1077 VAL A CA 1
ATOM 8671 C C . VAL A 1 1077 ? -23.506 19.744 14.912 1.00 91.81 1077 VAL A C 1
ATOM 8673 O O . VAL A 1 1077 ? -23.397 20.656 15.732 1.00 91.81 1077 VAL A O 1
ATOM 8676 N N . THR A 1 1078 ? -24.677 19.141 14.670 1.00 92.44 1078 THR A N 1
ATOM 8677 C CA . THR A 1 1078 ? -25.916 19.462 15.401 1.00 92.44 1078 THR A CA 1
ATOM 8678 C C . THR A 1 1078 ? -25.930 18.785 16.776 1.00 92.44 1078 THR A C 1
ATOM 8680 O O . THR A 1 1078 ? -26.223 19.442 17.767 1.00 92.44 1078 THR A O 1
ATOM 8683 N N . MET A 1 1079 ? -25.506 17.519 16.866 1.00 90.56 1079 MET A N 1
ATOM 8684 C CA . MET A 1 1079 ? -25.371 16.758 18.121 1.00 90.56 1079 MET A CA 1
ATOM 8685 C C . MET A 1 1079 ? -24.360 17.371 19.108 1.00 90.56 1079 MET A C 1
ATOM 8687 O O . MET A 1 1079 ? -24.453 17.144 20.315 1.00 90.56 1079 MET A O 1
ATOM 8691 N N . LEU A 1 1080 ? -23.385 18.154 18.624 1.00 88.31 1080 LEU A N 1
ATOM 8692 C CA . LEU A 1 1080 ? -22.441 18.884 19.481 1.00 88.31 1080 LEU A CA 1
ATOM 8693 C C . LEU A 1 1080 ? -23.103 19.989 20.326 1.00 88.31 1080 LEU A C 1
ATOM 8695 O O . LEU A 1 1080 ? -22.488 20.438 21.301 1.00 88.31 1080 LEU A O 1
ATOM 8699 N N . GLN A 1 1081 ? -24.315 20.423 19.979 1.00 88.00 1081 GLN A N 1
ATOM 8700 C CA . GLN A 1 1081 ? -24.987 21.580 20.567 1.00 88.00 1081 GLN A CA 1
ATOM 8701 C C . GLN A 1 1081 ? -25.957 21.189 21.696 1.00 88.00 1081 GLN A C 1
ATOM 8703 O O . GLN A 1 1081 ? -26.607 20.153 21.612 1.00 88.00 1081 GLN A O 1
ATOM 8708 N N . PRO A 1 1082 ? -26.136 22.003 22.751 1.00 86.19 1082 PRO A N 1
ATOM 8709 C CA . PRO A 1 1082 ? -27.145 21.720 23.772 1.00 86.19 1082 PRO A CA 1
ATOM 8710 C C . PRO A 1 1082 ? -28.580 21.831 23.230 1.00 86.19 1082 PRO A C 1
ATOM 8712 O O . PRO A 1 1082 ? -28.915 22.782 22.511 1.00 86.19 1082 PRO A O 1
ATOM 8715 N N . ARG A 1 1083 ? -29.454 20.900 23.635 1.00 84.38 1083 ARG A N 1
ATOM 8716 C CA . ARG A 1 1083 ? -30.897 20.928 23.339 1.00 84.38 1083 ARG A CA 1
ATOM 8717 C C . ARG A 1 1083 ? -31.512 22.250 23.818 1.00 84.38 1083 ARG A C 1
ATOM 8719 O O . ARG A 1 1083 ? -31.318 22.642 24.963 1.00 84.38 1083 ARG A O 1
ATOM 8726 N N . GLY A 1 1084 ? -32.244 22.935 22.939 1.00 76.56 1084 GLY A N 1
ATOM 8727 C CA . GLY A 1 1084 ? -32.871 24.230 23.241 1.00 76.56 1084 GLY A CA 1
ATOM 8728 C C . GLY A 1 1084 ? -31.922 25.438 23.263 1.00 76.56 1084 GLY A C 1
ATOM 8729 O O . GLY A 1 1084 ? -32.361 26.533 23.602 1.00 76.56 1084 GLY A O 1
ATOM 8730 N N . SER A 1 1085 ? -30.643 25.279 22.899 1.00 85.81 1085 SER A N 1
ATOM 8731 C CA . SER A 1 1085 ? -29.717 26.415 22.791 1.00 85.81 1085 SER A CA 1
ATOM 8732 C C . SER A 1 1085 ? -30.081 27.370 21.647 1.00 85.81 1085 SER A C 1
ATOM 8734 O O . SER A 1 1085 ? -30.584 26.968 20.599 1.00 85.81 1085 SER A O 1
ATOM 8736 N N . THR A 1 1086 ? -29.755 28.652 21.822 1.00 83.38 1086 THR A N 1
ATOM 8737 C CA . THR A 1 1086 ? -29.964 29.728 20.835 1.00 83.38 1086 THR A CA 1
ATOM 8738 C C . THR A 1 1086 ? -28.941 29.729 19.689 1.00 83.38 1086 THR A C 1
ATOM 8740 O O . THR A 1 1086 ? -28.853 30.696 18.933 1.00 83.38 1086 THR A O 1
ATOM 8743 N N . ASN A 1 1087 ? -28.158 28.657 19.529 1.00 85.44 1087 ASN A N 1
ATOM 8744 C CA . ASN A 1 1087 ? -27.238 28.517 18.407 1.00 85.44 1087 ASN A CA 1
ATOM 8745 C C . ASN A 1 1087 ? -28.029 28.367 17.095 1.00 85.44 1087 ASN A C 1
ATOM 8747 O O . ASN A 1 1087 ? -28.964 27.569 17.016 1.00 85.44 1087 ASN A O 1
ATOM 8751 N N . MET A 1 1088 ? -27.612 29.085 16.047 1.00 86.44 1088 MET A N 1
ATOM 8752 C CA . MET A 1 1088 ? -28.155 28.980 14.687 1.00 86.44 1088 MET A CA 1
ATOM 8753 C C . MET A 1 1088 ? -28.317 27.525 14.215 1.00 86.44 1088 MET A C 1
ATOM 8755 O O . MET A 1 1088 ? -29.304 27.214 13.550 1.00 86.44 1088 MET A O 1
ATOM 8759 N N . ILE A 1 1089 ? -27.388 26.627 14.558 1.00 88.19 1089 ILE A N 1
ATOM 8760 C CA . ILE A 1 1089 ? -27.451 25.210 14.166 1.00 88.19 1089 ILE A CA 1
ATOM 8761 C C . ILE A 1 1089 ? -28.633 24.495 14.848 1.00 88.19 1089 ILE A C 1
ATOM 8763 O O . ILE A 1 1089 ? -29.356 23.751 14.189 1.00 88.19 1089 ILE A O 1
ATOM 8767 N N . MET A 1 1090 ? -28.911 24.782 16.125 1.00 90.19 1090 MET A N 1
ATOM 8768 C CA . MET A 1 1090 ? -30.048 24.188 16.847 1.00 90.19 1090 MET A CA 1
ATOM 8769 C C . MET A 1 1090 ? -31.387 24.822 16.498 1.00 90.19 1090 MET A C 1
ATOM 8771 O O . MET A 1 1090 ? -32.378 24.103 16.374 1.00 90.19 1090 MET A O 1
ATOM 8775 N N . ILE A 1 1091 ? -31.415 26.129 16.235 1.00 89.12 1091 ILE A N 1
ATOM 8776 C CA . ILE A 1 1091 ? -32.590 26.807 15.669 1.00 89.12 1091 ILE A CA 1
ATOM 8777 C C . ILE A 1 1091 ? -32.970 26.170 14.318 1.00 89.12 1091 ILE A C 1
ATOM 8779 O O . ILE A 1 1091 ? -34.147 25.958 14.038 1.00 89.12 1091 ILE A O 1
ATOM 8783 N N . ASN A 1 1092 ? -31.978 25.780 13.510 1.00 90.75 1092 ASN A N 1
ATOM 8784 C CA . ASN A 1 1092 ? -32.186 25.094 12.233 1.00 90.75 1092 ASN A CA 1
ATOM 8785 C C . ASN A 1 1092 ? -32.295 23.559 12.332 1.00 90.75 1092 ASN A C 1
ATOM 8787 O O . ASN A 1 1092 ? -32.428 22.906 11.301 1.00 90.75 1092 ASN A O 1
ATOM 8791 N N . SER A 1 1093 ? -32.302 22.955 13.522 1.00 91.44 1093 SER A N 1
ATOM 8792 C CA . SER A 1 1093 ? -32.263 21.489 13.684 1.00 91.44 1093 SER A CA 1
ATOM 8793 C C . SER A 1 1093 ? -33.416 20.737 12.993 1.00 91.44 1093 SER A C 1
ATOM 8795 O O . SER A 1 1093 ? -33.203 19.690 12.379 1.00 91.44 1093 SER A O 1
ATOM 8797 N N . HIS A 1 1094 ? -34.629 21.301 12.978 1.00 90.88 1094 HIS A N 1
ATOM 8798 C CA . HIS A 1 1094 ? -35.762 20.762 12.208 1.00 90.88 1094 HIS A CA 1
ATOM 8799 C C . HIS A 1 1094 ? -35.577 20.854 10.680 1.00 90.88 1094 HIS A C 1
ATOM 8801 O O . HIS A 1 1094 ? -36.221 20.114 9.934 1.00 90.88 1094 HIS A O 1
ATOM 8807 N N . HIS A 1 1095 ? -34.711 21.748 10.197 1.00 93.75 1095 HIS A N 1
ATOM 8808 C CA . HIS A 1 1095 ? -34.264 21.773 8.805 1.00 93.75 1095 HIS A CA 1
ATOM 8809 C C . HIS A 1 1095 ? -33.150 20.736 8.576 1.00 93.75 1095 HIS A C 1
ATOM 8811 O O . HIS A 1 1095 ? -33.205 20.024 7.576 1.00 93.75 1095 HIS A O 1
ATOM 8817 N N . THR A 1 1096 ? -32.224 20.552 9.527 1.00 95.25 1096 THR A N 1
ATOM 8818 C CA . THR A 1 1096 ? -31.210 19.479 9.500 1.00 95.25 1096 THR A CA 1
ATOM 8819 C C . THR A 1 1096 ? -31.839 18.093 9.340 1.00 95.25 1096 THR A C 1
ATOM 8821 O O . THR A 1 1096 ? -31.409 17.338 8.471 1.00 95.25 1096 THR A O 1
ATOM 8824 N N . LEU A 1 1097 ? -32.905 17.779 10.091 1.00 95.00 1097 LEU A N 1
ATOM 8825 C CA . LEU A 1 1097 ? -33.665 16.529 9.921 1.00 95.00 1097 LEU A CA 1
ATOM 8826 C C . LEU A 1 1097 ? -34.124 16.341 8.463 1.00 95.00 1097 LEU A C 1
ATOM 8828 O O . LEU A 1 1097 ? -33.839 15.315 7.852 1.00 95.00 1097 LEU A O 1
ATOM 8832 N N . LYS A 1 1098 ? -34.755 17.363 7.868 1.00 95.94 1098 LYS A N 1
ATOM 8833 C CA . LYS A 1 1098 ? -35.248 17.327 6.477 1.00 95.94 1098 LYS A CA 1
ATOM 8834 C C . LYS A 1 1098 ? -34.128 17.193 5.439 1.00 95.94 1098 LYS A C 1
ATOM 8836 O O . LYS A 1 1098 ? -34.355 16.627 4.374 1.00 95.94 1098 LYS A O 1
ATOM 8841 N N . LEU A 1 1099 ? -32.929 17.702 5.725 1.00 96.94 1099 LEU A N 1
ATOM 8842 C CA . LEU A 1 1099 ? -31.750 17.515 4.871 1.00 96.94 1099 LEU A CA 1
ATOM 8843 C C . LEU A 1 1099 ? -31.229 16.076 4.947 1.00 96.94 1099 LEU A C 1
ATOM 8845 O O . LEU A 1 1099 ? -30.956 15.479 3.909 1.00 96.94 1099 LEU A O 1
ATOM 8849 N N . ILE A 1 1100 ? -31.164 15.490 6.145 1.00 96.44 1100 ILE A N 1
ATOM 8850 C CA . ILE A 1 1100 ? -30.787 14.080 6.323 1.00 96.44 1100 ILE A CA 1
ATOM 8851 C C . ILE A 1 1100 ? -31.819 13.160 5.646 1.00 96.44 1100 ILE A C 1
ATOM 8853 O O . ILE A 1 1100 ? -31.426 12.216 4.965 1.00 96.44 1100 ILE A O 1
ATOM 8857 N N . GLU A 1 1101 ? -33.120 13.461 5.725 1.00 95.12 1101 GLU A N 1
ATOM 8858 C CA . GLU A 1 1101 ? -34.152 12.710 4.991 1.00 95.12 1101 GLU A CA 1
ATOM 8859 C C . GLU A 1 1101 ? -34.003 12.806 3.464 1.00 95.12 1101 GLU A C 1
ATOM 8861 O O . GLU A 1 1101 ? -34.148 11.793 2.779 1.00 95.12 1101 GLU A O 1
ATOM 8866 N N . LYS A 1 1102 ? -33.628 13.972 2.920 1.00 95.50 1102 LYS A N 1
ATOM 8867 C CA . LYS A 1 1102 ? -33.276 14.107 1.493 1.00 95.50 1102 LYS A CA 1
ATOM 8868 C C . LYS A 1 1102 ? -32.076 13.237 1.120 1.00 95.50 1102 LYS A C 1
ATOM 8870 O O . LYS A 1 1102 ? -32.118 12.541 0.110 1.00 95.50 1102 LYS A O 1
ATOM 8875 N N . CYS A 1 1103 ? -31.030 13.213 1.947 1.00 95.50 1103 CYS A N 1
ATOM 8876 C CA . CYS A 1 1103 ? -29.890 12.317 1.746 1.00 95.50 1103 CYS A CA 1
ATOM 8877 C C . CYS A 1 1103 ? -30.299 10.836 1.779 1.00 95.50 1103 CYS A C 1
ATOM 8879 O O . CYS A 1 1103 ? -29.839 10.066 0.935 1.00 95.50 1103 CYS A O 1
ATOM 8881 N N . ILE A 1 1104 ? -31.180 10.436 2.703 1.00 93.19 1104 ILE A N 1
ATOM 8882 C CA . ILE A 1 1104 ? -31.719 9.068 2.769 1.00 93.19 1104 ILE A CA 1
ATOM 8883 C C . ILE A 1 1104 ? -32.449 8.731 1.463 1.00 93.19 1104 ILE A C 1
ATOM 8885 O O . ILE A 1 1104 ? -32.088 7.743 0.830 1.00 93.19 1104 ILE A O 1
ATOM 8889 N N . GLY A 1 1105 ? -33.367 9.582 0.990 1.00 90.75 1105 GLY A N 1
ATOM 8890 C CA . GLY A 1 1105 ? -34.078 9.383 -0.283 1.00 90.75 1105 GLY A CA 1
ATOM 8891 C C . GLY A 1 1105 ? -33.165 9.363 -1.522 1.00 90.75 1105 GLY A C 1
ATOM 8892 O O . GLY A 1 1105 ? -33.421 8.632 -2.480 1.00 90.75 1105 GLY A O 1
ATOM 8893 N N . MET A 1 1106 ? -32.056 10.111 -1.507 1.00 91.44 1106 MET A N 1
ATOM 8894 C CA . MET A 1 1106 ? -31.016 10.034 -2.542 1.00 91.44 1106 MET A CA 1
ATOM 8895 C C . MET A 1 1106 ? -30.275 8.688 -2.532 1.00 91.44 1106 MET A C 1
ATOM 8897 O O . MET A 1 1106 ? -30.067 8.095 -3.596 1.00 91.44 1106 MET A O 1
ATOM 8901 N N . LYS A 1 1107 ? -29.892 8.175 -1.355 1.00 89.81 1107 LYS A N 1
ATOM 8902 C CA . LYS A 1 1107 ? -29.242 6.857 -1.236 1.00 89.81 1107 LYS A CA 1
ATOM 8903 C C . LYS A 1 1107 ? -30.238 5.720 -1.527 1.00 89.81 1107 LYS A C 1
ATOM 8905 O O . LYS A 1 1107 ? -29.833 4.712 -2.096 1.00 89.81 1107 LYS A O 1
ATOM 8910 N N . GLU A 1 1108 ? -31.525 5.910 -1.232 1.00 86.88 1108 GLU A N 1
ATOM 8911 C CA . GLU A 1 1108 ? -32.629 4.975 -1.498 1.00 86.88 1108 GLU A CA 1
ATOM 8912 C C . GLU A 1 1108 ? -32.900 4.774 -2.996 1.00 86.88 1108 GLU A C 1
ATOM 8914 O O . GLU A 1 1108 ? -32.905 3.635 -3.456 1.00 86.88 1108 GLU A O 1
ATOM 8919 N N . ASP A 1 1109 ? -33.030 5.846 -3.792 1.00 86.00 1109 ASP A N 1
ATOM 8920 C CA . ASP A 1 1109 ? -33.182 5.737 -5.258 1.00 86.00 1109 ASP A CA 1
ATOM 8921 C C . ASP A 1 1109 ? -31.993 4.981 -5.884 1.00 86.00 1109 ASP A C 1
ATOM 8923 O O . ASP A 1 1109 ? -32.189 4.125 -6.748 1.00 86.00 1109 ASP A O 1
ATOM 8927 N N . ARG A 1 1110 ? -30.767 5.199 -5.382 1.00 86.56 1110 ARG A N 1
ATOM 8928 C CA . ARG A 1 1110 ? -29.576 4.439 -5.799 1.00 86.56 1110 ARG A CA 1
ATOM 8929 C C . ARG A 1 1110 ? -29.612 2.974 -5.349 1.00 86.56 1110 ARG A C 1
ATOM 8931 O O . ARG A 1 1110 ? -29.257 2.098 -6.137 1.00 86.56 1110 ARG A O 1
ATOM 8938 N N . LEU A 1 1111 ? -30.062 2.692 -4.127 1.00 83.44 1111 LEU A N 1
ATOM 8939 C CA . LEU A 1 1111 ? -30.156 1.340 -3.567 1.00 83.44 1111 LEU A CA 1
ATOM 8940 C C . LEU A 1 1111 ? -31.242 0.499 -4.260 1.00 83.44 1111 LEU A C 1
ATOM 8942 O O . LEU A 1 1111 ? -31.003 -0.664 -4.571 1.00 83.44 1111 LEU A O 1
ATOM 8946 N N . LEU A 1 1112 ? -32.388 1.094 -4.601 1.00 79.94 1112 LEU A N 1
ATOM 8947 C CA . LEU A 1 1112 ? -33.452 0.450 -5.381 1.00 79.94 1112 LEU A CA 1
ATOM 8948 C C . LEU A 1 1112 ? -33.023 0.172 -6.832 1.00 79.94 1112 LEU A C 1
ATOM 8950 O O . LEU A 1 1112 ? -33.349 -0.878 -7.383 1.00 79.94 1112 LEU A O 1
ATOM 8954 N N . ARG A 1 1113 ? -32.270 1.092 -7.453 1.00 82.19 1113 ARG A N 1
ATOM 8955 C CA . ARG A 1 1113 ? -31.824 0.981 -8.855 1.00 82.19 1113 ARG A CA 1
ATOM 8956 C C . ARG A 1 1113 ? -30.647 0.032 -9.058 1.00 82.19 1113 ARG A C 1
ATOM 8958 O O . ARG A 1 1113 ? -30.610 -0.663 -10.069 1.00 82.19 1113 ARG A O 1
ATOM 8965 N N . CYS A 1 1114 ? -29.706 -0.027 -8.118 1.00 81.44 1114 CYS A N 1
ATOM 8966 C CA . CYS A 1 1114 ? -28.574 -0.961 -8.154 1.00 81.44 1114 CYS A CA 1
ATOM 8967 C C . CYS A 1 1114 ? -28.891 -2.314 -7.482 1.00 81.44 1114 CYS A C 1
ATOM 8969 O O . CYS A 1 1114 ? -28.289 -3.337 -7.813 1.00 81.44 1114 CYS A O 1
ATOM 8971 N N . GLY A 1 1115 ? -29.835 -2.333 -6.542 1.00 74.38 1115 GLY A N 1
ATOM 8972 C CA . GLY A 1 1115 ? -30.056 -3.439 -5.616 1.00 74.38 1115 GLY A CA 1
ATOM 8973 C C . GLY A 1 1115 ? -29.121 -3.408 -4.402 1.00 74.38 1115 GLY A C 1
ATOM 8974 O O . GLY A 1 1115 ? -28.210 -2.582 -4.290 1.00 74.38 1115 GLY A O 1
ATOM 8975 N N . ASN A 1 1116 ? -29.361 -4.331 -3.473 1.00 69.38 1116 ASN A N 1
ATOM 8976 C CA . ASN A 1 1116 ? -28.894 -4.292 -2.090 1.00 69.38 1116 ASN A CA 1
ATOM 8977 C C . ASN A 1 1116 ? -27.437 -4.767 -1.891 1.00 69.38 1116 ASN A C 1
ATOM 8979 O O . ASN A 1 1116 ? -27.156 -5.658 -1.092 1.00 69.38 1116 ASN A O 1
ATOM 8983 N N . ASN A 1 1117 ? -26.503 -4.168 -2.632 1.00 64.25 1117 ASN A N 1
ATOM 8984 C CA . ASN A 1 1117 ? -25.068 -4.471 -2.549 1.00 64.25 1117 ASN A CA 1
ATOM 8985 C C . ASN A 1 1117 ? -24.293 -3.558 -1.575 1.00 64.25 1117 ASN A C 1
ATOM 8987 O O . ASN A 1 1117 ? -23.132 -3.833 -1.285 1.00 64.25 1117 ASN A O 1
ATOM 8991 N N . GLU A 1 1118 ? -24.909 -2.482 -1.075 1.00 69.94 1118 GLU A N 1
ATOM 8992 C CA . GLU A 1 1118 ? -24.336 -1.602 -0.043 1.00 69.94 1118 GLU A CA 1
ATOM 8993 C C . GLU A 1 1118 ? -25.437 -1.055 0.904 1.00 69.94 1118 GLU A C 1
ATOM 8995 O O . GLU A 1 1118 ? -25.701 0.150 0.917 1.00 69.94 1118 GLU A O 1
ATOM 9000 N N . PRO A 1 1119 ? -26.104 -1.915 1.706 1.00 74.56 1119 PRO A N 1
ATOM 9001 C CA . PRO A 1 1119 ? -27.131 -1.482 2.666 1.00 74.56 1119 PRO A CA 1
ATOM 9002 C C . PRO A 1 1119 ? -26.599 -0.523 3.734 1.00 74.56 1119 PRO A C 1
ATOM 9004 O O . PRO A 1 1119 ? -27.356 0.288 4.276 1.00 74.56 1119 PRO A O 1
ATOM 9007 N N . TRP A 1 1120 ? -25.308 -0.633 4.068 1.00 82.00 1120 TRP A N 1
ATOM 9008 C CA . TRP A 1 1120 ? -24.723 0.045 5.219 1.00 82.00 1120 TRP A CA 1
ATOM 9009 C C . TRP A 1 1120 ? -24.866 1.557 5.127 1.00 82.00 1120 TRP A C 1
ATOM 9011 O O . TRP A 1 1120 ? -25.432 2.135 6.041 1.00 82.00 1120 TRP A O 1
ATOM 9021 N N . GLY A 1 1121 ? -24.500 2.192 4.008 1.00 84.44 1121 GLY A N 1
ATOM 9022 C CA . GLY A 1 1121 ? -24.641 3.648 3.862 1.00 84.44 1121 GLY A CA 1
ATOM 9023 C C . GLY A 1 1121 ? -26.061 4.153 4.162 1.00 84.44 1121 GLY A C 1
ATOM 9024 O O . GLY A 1 1121 ? -26.227 5.089 4.934 1.00 84.44 1121 GLY A O 1
ATOM 9025 N N . TYR A 1 1122 ? -27.094 3.480 3.645 1.00 88.44 1122 TYR A N 1
ATOM 9026 C CA . TYR A 1 1122 ? -28.494 3.829 3.923 1.00 88.44 1122 TYR A CA 1
ATOM 9027 C C . TYR A 1 1122 ? -28.878 3.599 5.398 1.00 88.44 1122 TYR A C 1
ATOM 9029 O O . TYR A 1 1122 ? -29.488 4.465 6.027 1.00 88.44 1122 TYR A O 1
ATOM 9037 N N . SER A 1 1123 ? -28.471 2.465 5.977 1.00 88.25 1123 SER A N 1
ATOM 9038 C CA . SER A 1 1123 ? -28.754 2.114 7.380 1.00 88.25 1123 SER A CA 1
ATOM 9039 C C . SER A 1 1123 ? -28.077 3.076 8.365 1.00 88.25 1123 SER A C 1
ATOM 9041 O O . SER A 1 1123 ? -28.700 3.528 9.324 1.00 88.25 1123 SER A O 1
ATOM 9043 N N . ILE A 1 1124 ? -26.826 3.447 8.080 1.00 91.00 1124 ILE A N 1
ATOM 9044 C CA . ILE A 1 1124 ? -26.010 4.425 8.809 1.00 91.00 1124 ILE A CA 1
ATOM 9045 C C . ILE A 1 1124 ? -26.711 5.792 8.835 1.00 91.00 1124 ILE A C 1
ATOM 9047 O O . ILE A 1 1124 ? -26.837 6.414 9.890 1.00 91.00 1124 ILE A O 1
ATOM 9051 N N . MET A 1 1125 ? -27.249 6.235 7.696 1.00 92.94 1125 MET A N 1
ATOM 9052 C CA . MET A 1 1125 ? -27.981 7.503 7.587 1.00 92.94 1125 MET A CA 1
ATOM 9053 C C . MET A 1 1125 ? -29.336 7.454 8.311 1.00 92.94 1125 MET A C 1
ATOM 9055 O O . MET A 1 1125 ? -29.709 8.418 8.980 1.00 92.94 1125 MET A O 1
ATOM 9059 N N . CYS A 1 1126 ? -30.046 6.320 8.257 1.00 92.12 1126 CYS A N 1
ATOM 9060 C CA . CYS A 1 1126 ? -31.281 6.115 9.021 1.00 92.12 1126 CYS A CA 1
ATOM 9061 C C . CYS A 1 1126 ? -31.040 6.112 10.541 1.00 92.12 1126 CYS A C 1
ATOM 9063 O O . CYS A 1 1126 ? -31.879 6.612 11.292 1.00 92.12 1126 CYS A O 1
ATOM 9065 N N . ALA A 1 1127 ? -29.905 5.576 11.003 1.00 92.38 1127 ALA A N 1
ATOM 9066 C CA . ALA A 1 1127 ? -29.498 5.621 12.406 1.00 92.38 1127 ALA A CA 1
ATOM 9067 C C . ALA A 1 1127 ? -29.111 7.044 12.846 1.00 92.38 1127 ALA A C 1
ATOM 9069 O O . ALA A 1 1127 ? -29.528 7.486 13.914 1.00 92.38 1127 ALA A O 1
ATOM 9070 N N . ALA A 1 1128 ? -28.388 7.791 12.004 1.00 93.50 1128 ALA A N 1
ATOM 9071 C CA . ALA A 1 1128 ? -28.029 9.185 12.268 1.00 93.50 1128 ALA A CA 1
ATOM 9072 C C . ALA A 1 1128 ? -29.259 10.104 12.381 1.00 93.50 1128 ALA A C 1
ATOM 9074 O O . ALA A 1 1128 ? -29.309 10.942 13.280 1.00 93.50 1128 ALA A O 1
ATOM 9075 N N . LEU A 1 1129 ? -30.278 9.912 11.531 1.00 94.44 1129 LEU A N 1
ATOM 9076 C CA . LEU A 1 1129 ? -31.555 10.622 11.665 1.00 94.44 1129 LEU A CA 1
ATOM 9077 C C . LEU A 1 1129 ? -32.219 10.318 13.016 1.00 94.44 1129 LEU A C 1
ATOM 9079 O O . LEU A 1 1129 ? -32.556 11.245 13.748 1.00 94.44 1129 LEU A O 1
ATOM 9083 N N . GLY A 1 1130 ? -32.359 9.033 13.365 1.00 92.62 1130 GLY A N 1
ATOM 9084 C CA . GLY A 1 1130 ? -32.988 8.612 14.620 1.00 92.62 1130 GLY A CA 1
ATOM 9085 C C . GLY A 1 1130 ? -32.249 9.127 15.861 1.00 92.62 1130 GLY A C 1
ATOM 9086 O O . GLY A 1 1130 ? -32.881 9.566 16.818 1.00 92.62 1130 GLY A O 1
ATOM 9087 N N . LEU A 1 1131 ? -30.913 9.152 15.831 1.00 93.81 1131 LEU A N 1
ATOM 9088 C CA . LEU A 1 1131 ? -30.089 9.723 16.900 1.00 93.81 1131 LEU A CA 1
ATOM 9089 C C . LEU A 1 1131 ? -30.354 11.228 17.089 1.00 93.81 1131 LEU A C 1
ATOM 9091 O O . LEU A 1 1131 ? -30.496 11.689 18.224 1.00 93.81 1131 LEU A O 1
ATOM 9095 N N . LEU A 1 1132 ? -30.489 11.982 15.992 1.00 93.81 1132 LEU A N 1
ATOM 9096 C CA . LEU A 1 1132 ? -30.818 13.407 16.048 1.00 93.81 1132 LEU A CA 1
ATOM 9097 C C . LEU A 1 1132 ? -32.263 13.652 16.528 1.00 93.81 1132 LEU A C 1
ATOM 9099 O O . LEU A 1 1132 ? -32.497 14.576 17.306 1.00 93.81 1132 LEU A O 1
ATOM 9103 N N . GLU A 1 1133 ? -33.226 12.805 16.152 1.00 93.69 1133 GLU A N 1
ATOM 9104 C CA . GLU A 1 1133 ? -34.599 12.849 16.690 1.00 93.69 1133 GLU A CA 1
ATOM 9105 C C . GLU A 1 1133 ? -34.642 12.623 18.216 1.00 93.69 1133 GLU A C 1
ATOM 9107 O O . GLU A 1 1133 ? -35.408 13.285 18.919 1.00 93.69 1133 GLU A O 1
ATOM 9112 N N . VAL A 1 1134 ? -33.784 11.748 18.755 1.00 93.38 1134 VAL A N 1
ATOM 9113 C CA . VAL A 1 1134 ? -33.643 11.532 20.210 1.00 93.38 1134 VAL A CA 1
ATOM 9114 C C . VAL A 1 1134 ? -33.008 12.739 20.900 1.00 93.38 1134 VAL A C 1
ATOM 9116 O O . VAL A 1 1134 ? -33.488 13.169 21.946 1.00 93.38 1134 VAL A O 1
ATOM 9119 N N . HIS A 1 1135 ? -31.972 13.337 20.311 1.00 91.50 1135 HIS A N 1
ATOM 9120 C CA . HIS A 1 1135 ? -31.299 14.519 20.862 1.00 91.50 1135 HIS A CA 1
ATOM 9121 C C . HIS A 1 1135 ? -32.204 15.761 20.910 1.00 91.50 1135 HIS A C 1
ATOM 9123 O O . HIS A 1 1135 ? -32.205 16.513 21.887 1.00 91.50 1135 HIS A O 1
ATOM 9129 N N . LEU A 1 1136 ? -33.042 15.944 19.888 1.00 90.62 1136 LEU A N 1
ATOM 9130 C CA . LEU A 1 1136 ? -34.105 16.953 19.883 1.00 90.62 1136 LEU A CA 1
ATOM 9131 C C . LEU A 1 1136 ? -35.297 16.549 20.767 1.00 90.62 1136 LEU A C 1
ATOM 9133 O O . LEU A 1 1136 ? -36.135 17.393 21.095 1.00 90.62 1136 LEU A O 1
ATOM 9137 N N . GLY A 1 1137 ? -35.346 15.284 21.194 1.00 87.62 1137 GLY A N 1
ATOM 9138 C CA . GLY A 1 1137 ? -36.408 14.661 21.978 1.00 87.62 1137 GLY A CA 1
ATOM 9139 C C . GLY A 1 1137 ? -37.767 14.730 21.290 1.00 87.62 1137 GLY A C 1
ATOM 9140 O O . GLY A 1 1137 ? -38.771 14.983 21.953 1.00 87.62 1137 GLY A O 1
ATOM 9141 N N . THR A 1 1138 ? -37.783 14.549 19.966 1.00 88.38 1138 THR A N 1
ATOM 9142 C CA . THR A 1 1138 ? -39.001 14.327 19.172 1.00 88.38 1138 THR A CA 1
ATOM 9143 C C . THR A 1 1138 ? -39.414 12.852 19.169 1.00 88.38 1138 THR A C 1
ATOM 9145 O O . THR A 1 1138 ? -40.569 12.547 18.879 1.00 88.38 1138 THR A O 1
ATOM 9148 N N . LYS A 1 1139 ? -38.495 11.940 19.523 1.00 90.75 1139 LYS A N 1
ATOM 9149 C CA . LYS A 1 1139 ? -38.740 10.505 19.744 1.00 90.75 1139 LYS A CA 1
ATOM 9150 C C . LYS A 1 1139 ? -38.002 10.000 20.985 1.00 90.75 1139 LYS A C 1
ATOM 9152 O O . LYS A 1 1139 ? -36.987 10.566 21.386 1.00 90.75 1139 LYS A O 1
ATOM 9157 N N . THR A 1 1140 ? -38.485 8.899 21.559 1.00 90.81 1140 THR A N 1
ATOM 9158 C CA . THR A 1 1140 ? -37.722 8.103 22.535 1.00 90.81 1140 THR A CA 1
ATOM 9159 C C . THR A 1 1140 ? -36.631 7.291 21.831 1.00 90.81 1140 THR A C 1
ATOM 9161 O O . THR A 1 1140 ? -36.717 7.032 20.628 1.00 90.81 1140 THR A O 1
ATOM 9164 N N . LEU A 1 1141 ? -35.612 6.850 22.579 1.00 87.31 1141 LEU A N 1
ATOM 9165 C CA . LEU A 1 1141 ? -34.522 6.024 22.044 1.00 87.31 1141 LEU A CA 1
ATOM 9166 C C . LEU A 1 1141 ? -35.035 4.731 21.388 1.00 87.31 1141 LEU A C 1
ATOM 9168 O O . LEU A 1 1141 ? -34.548 4.334 20.332 1.00 87.31 1141 LEU A O 1
ATOM 9172 N N . GLU A 1 1142 ? -36.050 4.106 21.981 1.00 84.44 1142 GLU A N 1
ATOM 9173 C CA . GLU A 1 1142 ? -36.694 2.898 21.459 1.00 84.44 1142 GLU A CA 1
ATOM 9174 C C . GLU A 1 1142 ? -37.483 3.174 20.174 1.00 84.44 1142 GLU A C 1
ATOM 9176 O O . GLU A 1 1142 ? -37.302 2.467 19.185 1.00 84.44 1142 GLU A O 1
ATOM 9181 N N . ALA A 1 1143 ? -38.291 4.241 20.137 1.00 84.81 1143 ALA A N 1
ATOM 9182 C CA . ALA A 1 1143 ? -39.051 4.615 18.944 1.00 84.81 1143 ALA A CA 1
ATOM 9183 C C . ALA A 1 1143 ? -38.132 5.005 17.772 1.00 84.81 1143 ALA A C 1
ATOM 9185 O O . ALA A 1 1143 ? -38.417 4.671 16.619 1.00 84.81 1143 ALA A O 1
ATOM 9186 N N . ALA A 1 1144 ? -37.004 5.665 18.053 1.00 86.44 1144 ALA A N 1
ATOM 9187 C CA . ALA A 1 1144 ? -35.977 5.957 17.058 1.00 86.44 1144 ALA A CA 1
ATOM 9188 C C . ALA A 1 1144 ? -35.302 4.674 16.545 1.00 86.44 1144 ALA A C 1
ATOM 9190 O O . ALA A 1 1144 ? -35.284 4.450 15.335 1.00 86.44 1144 ALA A O 1
ATOM 9191 N N . ARG A 1 1145 ? -34.842 3.785 17.444 1.00 85.75 1145 ARG A N 1
ATOM 9192 C CA . ARG A 1 1145 ? -34.290 2.463 17.082 1.00 85.75 1145 ARG A CA 1
ATOM 9193 C C . ARG A 1 1145 ? -35.277 1.652 16.229 1.00 85.75 1145 ARG A C 1
ATOM 9195 O O . ARG A 1 1145 ? -34.863 1.113 15.204 1.00 85.75 1145 ARG A O 1
ATOM 9202 N N . SER A 1 1146 ? -36.566 1.622 16.591 1.00 82.94 1146 SER A N 1
ATOM 9203 C CA . SER A 1 1146 ? -37.615 0.954 15.803 1.00 82.94 1146 SER A CA 1
ATOM 9204 C C . SER A 1 1146 ? -37.771 1.589 14.423 1.00 82.94 1146 SER A C 1
ATOM 9206 O O . SER A 1 1146 ? -37.654 0.882 13.427 1.00 82.94 1146 SER A O 1
ATOM 9208 N N . THR A 1 1147 ? -37.922 2.920 14.336 1.00 84.31 1147 THR A N 1
ATOM 9209 C CA . THR A 1 1147 ? -38.095 3.619 13.044 1.00 84.31 1147 THR A CA 1
ATOM 9210 C C . THR A 1 1147 ? -36.911 3.368 12.099 1.00 84.31 1147 THR A C 1
ATOM 9212 O O . THR A 1 1147 ? -37.102 3.082 10.916 1.00 84.31 1147 THR A O 1
ATOM 9215 N N . SER A 1 1148 ? -35.675 3.464 12.604 1.00 83.69 1148 SER A N 1
ATOM 9216 C CA . SER A 1 1148 ? -34.462 3.239 11.809 1.00 83.69 1148 SER A CA 1
ATOM 9217 C C . SER A 1 1148 ? -34.346 1.780 11.353 1.00 83.69 1148 SER A C 1
ATOM 9219 O O . SER A 1 1148 ? -34.015 1.528 10.193 1.00 83.69 1148 SER A O 1
ATOM 9221 N N . ALA A 1 1149 ? -34.676 0.819 12.225 1.00 79.56 1149 ALA A N 1
ATOM 9222 C CA . ALA A 1 1149 ? -34.720 -0.598 11.873 1.00 79.56 1149 ALA A CA 1
ATOM 9223 C C . ALA A 1 1149 ? -35.848 -0.920 10.878 1.00 79.56 1149 ALA A C 1
ATOM 9225 O O . ALA A 1 1149 ? -35.673 -1.778 10.019 1.00 79.56 1149 ALA A O 1
ATOM 9226 N N . GLU A 1 1150 ? -36.992 -0.241 10.954 1.00 78.94 1150 GLU A N 1
ATOM 9227 C CA . GLU A 1 1150 ? -38.106 -0.396 10.015 1.00 78.94 1150 GLU A CA 1
ATOM 9228 C C . GLU A 1 1150 ? -37.762 0.144 8.627 1.00 78.94 1150 GLU A C 1
ATOM 9230 O O . GLU A 1 1150 ? -37.915 -0.602 7.663 1.00 78.94 1150 GLU A O 1
ATOM 9235 N N . ARG A 1 1151 ? -37.192 1.355 8.496 1.00 78.38 1151 ARG A N 1
ATOM 9236 C CA . ARG A 1 1151 ? -36.689 1.851 7.194 1.00 78.38 1151 ARG A CA 1
ATOM 9237 C C . ARG A 1 1151 ? -35.661 0.880 6.584 1.00 78.38 1151 ARG A C 1
ATOM 9239 O O . ARG A 1 1151 ? -35.801 0.481 5.427 1.00 78.38 1151 ARG A O 1
ATOM 9246 N N . ALA A 1 1152 ? -34.707 0.380 7.377 1.00 69.00 1152 ALA A N 1
ATOM 9247 C CA . ALA A 1 1152 ? -33.750 -0.642 6.930 1.00 69.00 1152 ALA A CA 1
ATOM 9248 C C . ALA A 1 1152 ? -34.412 -1.986 6.525 1.00 69.00 1152 ALA A C 1
ATOM 9250 O O . ALA A 1 1152 ? -33.986 -2.627 5.559 1.00 69.00 1152 ALA A O 1
ATOM 9251 N N . LYS A 1 1153 ? -35.486 -2.409 7.209 1.00 65.44 1153 LYS A N 1
ATOM 9252 C CA . LYS A 1 1153 ? -36.291 -3.593 6.844 1.00 65.44 1153 LYS A CA 1
ATOM 9253 C C . LYS A 1 1153 ? -37.105 -3.382 5.565 1.00 65.44 1153 LYS A C 1
ATOM 9255 O O . LYS A 1 1153 ? -37.195 -4.310 4.762 1.00 65.44 1153 LYS A O 1
ATOM 9260 N N . VAL A 1 1154 ? -37.674 -2.198 5.321 1.00 52.88 1154 VAL A N 1
ATOM 9261 C CA . VAL A 1 1154 ? -38.422 -1.923 4.076 1.00 52.88 1154 VAL A CA 1
ATOM 9262 C C . VAL A 1 1154 ? -37.500 -2.080 2.866 1.00 52.88 1154 VAL A C 1
ATOM 9264 O O . VAL A 1 1154 ? -37.832 -2.826 1.946 1.00 52.88 1154 VAL A O 1
ATOM 9267 N N . SER A 1 1155 ? -36.272 -1.552 2.932 1.00 51.81 1155 SER A N 1
ATOM 9268 C CA . SER A 1 1155 ? -35.258 -1.752 1.883 1.00 51.81 1155 SER A CA 1
ATOM 9269 C C . SER A 1 1155 ? -34.859 -3.223 1.632 1.00 51.81 1155 SER A C 1
ATOM 9271 O O . SER A 1 1155 ? -34.209 -3.499 0.623 1.00 51.81 1155 SER A O 1
ATOM 9273 N N . THR A 1 1156 ? -35.216 -4.166 2.513 1.00 46.59 1156 THR A N 1
ATOM 9274 C CA . THR A 1 1156 ? -34.952 -5.611 2.341 1.00 46.59 1156 THR A CA 1
ATOM 9275 C C . THR A 1 1156 ? -36.207 -6.463 2.120 1.00 46.59 1156 THR A C 1
ATOM 9277 O O . THR A 1 1156 ? -36.086 -7.617 1.718 1.00 46.59 1156 THR A O 1
ATOM 9280 N N . THR A 1 1157 ? -37.412 -5.915 2.324 1.00 39.91 1157 THR A N 1
ATOM 9281 C CA . THR A 1 1157 ? -38.696 -6.611 2.095 1.00 39.91 1157 THR A CA 1
ATOM 9282 C C . THR A 1 1157 ? -39.424 -6.149 0.834 1.00 39.91 1157 THR A C 1
ATOM 9284 O O . THR A 1 1157 ? -40.069 -6.974 0.187 1.00 39.91 1157 THR A O 1
ATOM 9287 N N . THR A 1 1158 ? -39.257 -4.896 0.386 1.00 43.69 1158 THR A N 1
ATOM 9288 C CA . THR A 1 1158 ? -39.757 -4.439 -0.933 1.00 43.69 1158 THR A CA 1
ATOM 9289 C C . THR A 1 1158 ? -39.149 -5.247 -2.092 1.00 43.69 1158 THR A C 1
ATOM 9291 O O . THR A 1 1158 ? -39.750 -5.362 -3.155 1.00 43.69 1158 THR A O 1
ATOM 9294 N N . THR A 1 1159 ? -37.999 -5.884 -1.855 1.00 44.72 1159 THR A N 1
ATOM 9295 C CA . THR A 1 1159 ? -37.313 -6.847 -2.732 1.00 44.72 1159 THR A CA 1
ATOM 9296 C C . THR A 1 1159 ? -38.139 -8.102 -3.064 1.00 44.72 1159 THR A C 1
ATOM 9298 O O . THR A 1 1159 ? -37.829 -8.779 -4.039 1.00 44.72 1159 THR A O 1
ATOM 9301 N N . THR A 1 1160 ? -39.170 -8.430 -2.275 1.00 34.12 1160 THR A N 1
ATOM 9302 C CA . THR A 1 1160 ? -39.857 -9.738 -2.331 1.00 34.12 1160 THR A CA 1
ATOM 9303 C C . THR A 1 1160 ? -41.269 -9.667 -2.926 1.00 34.12 1160 THR A C 1
ATOM 9305 O O . THR A 1 1160 ? -41.738 -10.633 -3.526 1.00 34.12 1160 THR A O 1
ATOM 9308 N N . THR A 1 1161 ? -41.971 -8.539 -2.779 1.00 30.06 1161 THR A N 1
ATOM 9309 C CA . THR A 1 1161 ? -43.442 -8.480 -2.937 1.00 30.06 1161 THR A CA 1
ATOM 9310 C C . THR A 1 1161 ? -43.933 -8.064 -4.334 1.00 30.06 1161 THR A C 1
ATOM 9312 O O . THR A 1 1161 ? -45.133 -7.939 -4.551 1.00 30.06 1161 THR A O 1
ATOM 9315 N N . THR A 1 1162 ? -43.042 -7.862 -5.309 1.00 34.31 1162 THR A N 1
ATOM 9316 C CA . THR A 1 1162 ? -43.407 -7.497 -6.698 1.00 34.31 1162 THR A CA 1
ATOM 9317 C C . THR A 1 1162 ? -43.528 -8.694 -7.650 1.00 34.31 1162 THR A C 1
ATOM 9319 O O . THR A 1 1162 ? -43.869 -8.518 -8.817 1.00 34.31 1162 THR A O 1
ATOM 9322 N N . ALA A 1 1163 ? -43.302 -9.922 -7.168 1.00 30.19 1163 ALA A N 1
ATOM 9323 C CA . ALA A 1 1163 ? -43.309 -11.141 -7.983 1.00 30.19 1163 ALA A CA 1
ATOM 9324 C C . ALA A 1 1163 ? -44.709 -11.732 -8.277 1.00 30.19 1163 ALA A C 1
ATOM 9326 O O . ALA A 1 1163 ? -44.812 -12.697 -9.033 1.00 30.19 1163 ALA A O 1
ATOM 9327 N N . SER A 1 1164 ? -45.789 -11.190 -7.701 1.00 30.30 1164 SER A N 1
ATOM 9328 C CA . SER A 1 1164 ? -47.141 -11.750 -7.845 1.00 30.30 1164 SER A CA 1
ATOM 9329 C C . SER A 1 1164 ? -48.232 -10.681 -7.974 1.00 30.30 1164 SER A C 1
ATOM 9331 O O . SER A 1 1164 ? -48.877 -10.345 -6.984 1.00 30.30 1164 SER A O 1
ATOM 9333 N N . LEU A 1 1165 ? -48.462 -10.175 -9.195 1.00 27.39 1165 LEU A N 1
ATOM 9334 C CA . LEU A 1 1165 ? -49.722 -9.516 -9.601 1.00 27.39 1165 LEU A CA 1
ATOM 9335 C C . LEU A 1 1165 ? -49.833 -9.349 -11.138 1.00 27.39 1165 LEU A C 1
ATOM 9337 O O . LEU A 1 1165 ? -50.018 -8.255 -11.665 1.00 27.39 1165 LEU A O 1
ATOM 9341 N N . ASN A 1 1166 ? -49.743 -10.456 -11.884 1.00 30.03 1166 ASN A N 1
ATOM 9342 C CA . ASN A 1 1166 ? -50.143 -10.471 -13.299 1.00 30.03 1166 ASN A CA 1
ATOM 9343 C C . ASN A 1 1166 ? -51.680 -10.506 -13.394 1.00 30.03 1166 ASN A C 1
ATOM 9345 O O . ASN A 1 1166 ? -52.278 -11.579 -13.362 1.00 30.03 1166 ASN A O 1
ATOM 9349 N N . GLY A 1 1167 ? -52.317 -9.337 -13.505 1.00 25.98 1167 GLY A N 1
ATOM 9350 C CA . GLY A 1 1167 ? -53.774 -9.225 -13.618 1.00 25.98 1167 GLY A CA 1
ATOM 9351 C C . GLY A 1 1167 ? -54.242 -7.870 -14.152 1.00 25.98 1167 GLY A C 1
ATOM 9352 O O . GLY A 1 1167 ? -54.193 -6.883 -13.432 1.00 25.98 1167 GLY A O 1
ATOM 9353 N N . SER A 1 1168 ? -54.707 -7.861 -15.408 1.00 24.36 1168 SER A N 1
ATOM 9354 C CA . SER A 1 1168 ? -55.587 -6.860 -16.053 1.00 24.36 1168 SER A CA 1
ATOM 9355 C C . SER A 1 1168 ? -55.442 -5.378 -15.651 1.00 24.36 1168 SER A C 1
ATOM 9357 O O . SER A 1 1168 ? -55.961 -4.944 -14.626 1.00 24.36 1168 SER A O 1
ATOM 9359 N N . VAL A 1 1169 ? -54.877 -4.566 -16.551 1.00 28.22 1169 VAL A N 1
ATOM 9360 C CA . VAL A 1 1169 ? -54.884 -3.092 -16.473 1.00 28.22 1169 VAL A CA 1
ATOM 9361 C C . VAL A 1 1169 ? -56.279 -2.513 -16.756 1.00 28.22 1169 VAL A C 1
ATOM 9363 O O . VAL A 1 1169 ? -56.867 -2.841 -17.788 1.00 28.22 1169 VAL A O 1
ATOM 9366 N N . PRO A 1 1170 ? -56.736 -1.536 -15.953 1.00 24.09 1170 PRO A N 1
ATOM 9367 C CA . PRO A 1 1170 ? -57.527 -0.407 -16.439 1.00 24.09 1170 PRO A CA 1
ATOM 9368 C C . PRO A 1 1170 ? -56.701 0.888 -16.364 1.00 24.09 1170 PRO A C 1
ATOM 9370 O O . PRO A 1 1170 ? -56.047 1.173 -15.362 1.00 24.09 1170 PRO A O 1
ATOM 9373 N N . SER A 1 1171 ? -56.734 1.702 -17.418 1.00 33.25 1171 SER A N 1
ATOM 9374 C CA . SER A 1 1171 ? -56.075 3.013 -17.438 1.00 33.25 1171 SER A CA 1
ATOM 9375 C C . SER A 1 1171 ? -56.847 4.051 -16.623 1.00 33.25 1171 SER A C 1
ATOM 9377 O O . SER A 1 1171 ? -58.055 4.182 -16.814 1.00 33.25 1171 SER A O 1
ATOM 9379 N N . LEU A 1 1172 ? -56.155 4.878 -15.834 1.00 23.52 1172 LEU A N 1
ATOM 9380 C CA . LEU A 1 1172 ? -56.711 6.109 -15.259 1.00 23.52 1172 LEU A CA 1
ATOM 9381 C C . LEU A 1 1172 ? -55.669 7.239 -15.259 1.00 23.52 1172 LEU A C 1
ATOM 9383 O O . LEU A 1 1172 ? -54.462 7.000 -15.287 1.00 23.52 1172 LEU A O 1
ATOM 9387 N N . ALA A 1 1173 ? -56.158 8.476 -15.343 1.00 23.25 1173 ALA A N 1
ATOM 9388 C CA . ALA A 1 1173 ? -55.365 9.649 -15.704 1.00 23.25 1173 ALA A CA 1
ATOM 9389 C C . ALA A 1 1173 ? -54.605 10.278 -14.522 1.00 23.25 1173 ALA A C 1
ATOM 9391 O O . ALA A 1 1173 ? -54.901 10.020 -13.359 1.00 23.25 1173 ALA A O 1
ATOM 9392 N N . ARG A 1 1174 ? -53.668 11.186 -14.839 1.00 30.06 1174 ARG A N 1
ATOM 9393 C CA . ARG A 1 1174 ? -53.102 12.151 -13.880 1.00 30.06 1174 ARG A CA 1
ATOM 9394 C C . ARG A 1 1174 ? -54.209 13.018 -13.257 1.00 30.06 1174 ARG A C 1
ATOM 9396 O O . ARG A 1 1174 ? -54.946 13.650 -14.013 1.00 30.06 1174 ARG A O 1
ATOM 9403 N N . PRO A 1 1175 ? -54.185 13.226 -11.932 1.00 24.14 1175 PRO A N 1
ATOM 9404 C CA . PRO A 1 1175 ? -54.673 14.442 -11.297 1.00 24.14 1175 PRO A CA 1
ATOM 9405 C C . PRO A 1 1175 ? -53.504 15.252 -10.713 1.00 24.14 1175 PRO A C 1
ATOM 9407 O O . PRO A 1 1175 ? -52.611 14.717 -10.059 1.00 24.14 1175 PRO A O 1
ATOM 9410 N N . SER A 1 1176 ? -53.517 16.566 -10.918 1.00 31.36 1176 SER A N 1
ATOM 9411 C CA . SER A 1 1176 ? -52.708 17.514 -10.142 1.00 31.36 1176 SER A CA 1
ATOM 9412 C C . SER A 1 1176 ? -53.389 17.822 -8.808 1.00 31.36 1176 SER A C 1
ATOM 9414 O O . SER A 1 1176 ? -54.593 18.072 -8.812 1.00 31.36 1176 SER A O 1
ATOM 9416 N N . MET A 1 1177 ? -52.642 17.925 -7.705 1.00 21.97 1177 MET A N 1
ATOM 9417 C CA . MET A 1 1177 ? -53.139 18.512 -6.451 1.00 21.97 1177 MET A CA 1
ATOM 9418 C C . MET A 1 1177 ? -52.120 19.479 -5.837 1.00 21.97 1177 MET A C 1
ATOM 9420 O O . MET A 1 1177 ? -50.915 19.234 -5.828 1.00 21.97 1177 MET A O 1
ATOM 9424 N N . THR A 1 1178 ? -52.654 20.588 -5.338 1.00 23.31 1178 THR A N 1
ATOM 9425 C CA . THR A 1 1178 ? -52.026 21.634 -4.519 1.00 23.31 1178 THR A CA 1
ATOM 9426 C C . THR A 1 1178 ? -52.062 21.247 -3.021 1.00 23.31 1178 THR A C 1
ATOM 9428 O O . THR A 1 1178 ? -52.645 20.214 -2.685 1.00 23.31 1178 THR A O 1
ATOM 9431 N N . PRO A 1 1179 ? -51.391 21.976 -2.101 1.00 29.34 1179 PRO A N 1
ATOM 9432 C CA . PRO A 1 1179 ? -51.125 21.454 -0.757 1.00 29.34 1179 PRO A CA 1
ATOM 9433 C C . PRO A 1 1179 ? -52.335 21.528 0.184 1.00 29.34 1179 PRO A C 1
ATOM 9435 O O . PRO A 1 1179 ? -53.110 22.481 0.140 1.00 29.34 1179 PRO A O 1
ATOM 9438 N N . PHE A 1 1180 ? -52.420 20.566 1.107 1.00 23.75 1180 PHE A N 1
ATOM 9439 C CA . PHE A 1 1180 ? -53.376 20.567 2.215 1.00 23.75 1180 PHE A CA 1
ATOM 9440 C C . PHE A 1 1180 ? -52.684 20.843 3.555 1.00 23.75 1180 PHE A C 1
ATOM 9442 O O . PHE A 1 1180 ? -51.828 20.083 4.005 1.00 23.75 1180 PHE A O 1
ATOM 9449 N N . THR A 1 1181 ? -53.098 21.925 4.209 1.00 24.00 1181 THR A N 1
ATOM 9450 C CA . THR A 1 1181 ? -52.918 22.171 5.645 1.00 24.00 1181 THR A CA 1
ATOM 9451 C C . THR A 1 1181 ? -54.070 21.557 6.438 1.00 24.00 1181 THR A C 1
ATOM 9453 O O . THR A 1 1181 ? -55.186 21.467 5.933 1.00 24.00 1181 THR A O 1
ATOM 9456 N N . PHE A 1 1182 ? -53.834 21.218 7.709 1.00 22.28 1182 PHE A N 1
ATOM 9457 C CA . PHE A 1 1182 ? -54.909 21.071 8.694 1.00 22.28 1182 PHE A CA 1
ATOM 9458 C C . PHE A 1 1182 ? -54.456 21.523 10.089 1.00 22.28 1182 PHE A C 1
ATOM 9460 O O . PHE A 1 1182 ? -53.289 21.375 10.451 1.00 22.28 1182 PHE A O 1
ATOM 9467 N N . GLN A 1 1183 ? -55.387 22.098 10.852 1.00 22.08 1183 GLN A N 1
ATOM 9468 C CA . GLN A 1 1183 ? -55.227 22.489 12.259 1.00 22.08 1183 GLN A CA 1
ATOM 9469 C C . GLN A 1 1183 ? -55.977 21.504 13.181 1.00 22.08 1183 GLN A C 1
ATOM 9471 O O . GLN A 1 1183 ? -56.824 20.753 12.697 1.00 22.08 1183 GLN A O 1
ATOM 9476 N N . PRO A 1 1184 ? -55.668 21.465 14.491 1.00 31.64 1184 PRO A N 1
ATOM 9477 C CA . PRO A 1 1184 ? -56.198 20.448 15.395 1.00 31.64 1184 PRO A CA 1
ATOM 9478 C C . PRO A 1 1184 ? -57.607 20.768 15.913 1.00 31.64 1184 PRO A C 1
ATOM 9480 O O . PRO A 1 1184 ? -57.955 21.928 16.135 1.00 31.64 1184 PRO A O 1
ATOM 9483 N N . THR A 1 1185 ? -58.364 19.721 16.238 1.00 24.27 1185 THR A N 1
ATOM 9484 C CA . THR A 1 1185 ? -59.549 19.781 17.106 1.00 24.27 1185 THR A CA 1
ATOM 9485 C C . THR A 1 1185 ? -59.504 18.668 18.155 1.00 24.27 1185 THR A C 1
ATOM 9487 O O . THR A 1 1185 ? -58.983 17.580 17.918 1.00 24.27 1185 THR A O 1
ATOM 9490 N N . LEU A 1 1186 ? -60.013 18.980 19.348 1.00 25.98 1186 LEU A N 1
ATOM 9491 C CA . LEU A 1 1186 ? -60.076 18.091 20.514 1.00 25.98 1186 LEU A CA 1
ATOM 9492 C C . LEU A 1 1186 ? -61.271 17.127 20.434 1.00 25.98 1186 LEU A C 1
ATOM 9494 O O . LEU A 1 1186 ? -62.255 17.404 19.746 1.00 25.98 1186 LEU A O 1
ATOM 9498 N N . PRO A 1 1187 ? -61.251 16.073 21.261 1.00 27.72 1187 PRO A N 1
ATOM 9499 C CA . PRO A 1 1187 ? -62.345 15.895 22.216 1.00 27.72 1187 PRO A CA 1
ATOM 9500 C C . PRO A 1 1187 ? -61.859 15.933 23.676 1.00 27.72 1187 PRO A C 1
ATOM 9502 O O . PRO A 1 1187 ? -60.679 15.763 23.970 1.00 27.72 1187 PRO A O 1
ATOM 9505 N N . SER A 1 1188 ? -62.792 16.169 24.599 1.00 24.11 1188 SER A N 1
ATOM 9506 C CA . SER A 1 1188 ? -62.564 16.250 26.047 1.00 24.11 1188 SER A CA 1
ATOM 9507 C C . SER A 1 1188 ? -63.722 15.586 26.791 1.00 24.11 1188 SER A C 1
ATOM 9509 O O . SER A 1 1188 ? -64.864 15.791 26.379 1.00 24.11 1188 SER A O 1
ATOM 9511 N N . ALA A 1 1189 ? -63.432 14.842 27.868 1.00 27.56 1189 ALA A N 1
ATOM 9512 C CA . ALA A 1 1189 ? -64.081 14.960 29.189 1.00 27.56 1189 ALA A CA 1
ATOM 9513 C C . ALA A 1 1189 ? -63.803 13.742 30.102 1.00 27.56 1189 ALA A C 1
ATOM 9515 O O . ALA A 1 1189 ? -63.722 12.620 29.616 1.00 27.56 1189 ALA A O 1
ATOM 9516 N N . ALA A 1 1190 ? -63.813 13.995 31.422 1.00 25.47 1190 ALA A N 1
ATOM 9517 C CA . ALA A 1 1190 ? -63.942 13.036 32.539 1.00 25.47 1190 ALA A CA 1
ATOM 9518 C C . ALA A 1 1190 ? -62.791 12.011 32.769 1.00 25.47 1190 ALA A C 1
ATOM 9520 O O . ALA A 1 1190 ? -62.243 11.450 31.832 1.00 25.47 1190 ALA A O 1
ATOM 9521 N N . SER A 1 1191 ? -62.384 11.698 34.011 1.00 25.02 1191 SER A N 1
ATOM 9522 C CA . SER A 1 1191 ? -62.751 12.284 35.319 1.00 25.02 1191 SER A CA 1
ATOM 9523 C C . SER A 1 1191 ? -61.701 12.022 36.413 1.00 25.02 1191 SER A C 1
ATOM 9525 O O . SER A 1 1191 ? -61.159 10.928 36.484 1.00 25.02 1191 SER A O 1
ATOM 9527 N N . LEU A 1 1192 ? -61.516 13.024 37.286 1.00 26.59 1192 LEU A N 1
ATOM 9528 C CA . LEU A 1 1192 ? -61.237 12.968 38.739 1.00 26.59 1192 LEU A CA 1
ATOM 9529 C C . LEU A 1 1192 ? -60.709 11.648 39.356 1.00 26.59 1192 LEU A C 1
ATOM 9531 O O . LEU A 1 1192 ? -61.428 10.654 39.376 1.00 26.59 1192 LEU A O 1
ATOM 9535 N N . VAL A 1 1193 ? -59.571 11.712 40.063 1.00 28.05 1193 VAL A N 1
ATOM 9536 C CA . VAL A 1 1193 ? -59.490 11.833 41.545 1.00 28.05 1193 VAL A CA 1
ATOM 9537 C C . VAL A 1 1193 ? -58.015 11.976 41.976 1.00 28.05 1193 VAL A C 1
ATOM 9539 O O . VAL A 1 1193 ? -57.143 11.296 41.449 1.00 28.05 1193 VAL A O 1
ATOM 9542 N N . ASP A 1 1194 ? -57.765 12.840 42.961 1.00 26.69 1194 ASP A N 1
ATOM 9543 C CA . ASP A 1 1194 ? -56.556 12.922 43.805 1.00 26.69 1194 ASP A CA 1
ATOM 9544 C C . ASP A 1 1194 ? -57.055 12.876 45.269 1.00 26.69 1194 ASP A C 1
ATOM 9546 O O . ASP A 1 1194 ? -58.160 13.384 45.516 1.00 26.69 1194 ASP A O 1
ATOM 9550 N N . PRO A 1 1195 ? -56.364 12.211 46.223 1.00 41.47 1195 PRO A N 1
ATOM 9551 C CA . PRO A 1 1195 ? -55.567 13.018 47.160 1.00 41.47 1195 PRO A CA 1
ATOM 9552 C C . PRO A 1 1195 ? -54.335 12.344 47.824 1.00 41.47 1195 PRO A C 1
ATOM 9554 O O . PRO A 1 1195 ? -54.387 11.212 48.304 1.00 41.47 1195 PRO A O 1
ATOM 9557 N N . THR A 1 1196 ? -53.331 13.182 48.114 1.00 27.06 1196 THR A N 1
ATOM 9558 C CA . THR A 1 1196 ? -52.462 13.188 49.326 1.00 27.06 1196 THR A CA 1
ATOM 9559 C C . THR A 1 1196 ? -51.457 12.051 49.608 1.00 27.06 1196 THR A C 1
ATOM 9561 O O . THR A 1 1196 ? -51.806 10.890 49.783 1.00 27.06 1196 THR A O 1
ATOM 9564 N N . GLY A 1 1197 ? -50.205 12.451 49.883 1.00 25.16 1197 GLY A N 1
ATOM 9565 C CA . GLY A 1 1197 ? -49.184 11.646 50.572 1.00 25.16 1197 GLY A CA 1
ATOM 9566 C C . GLY A 1 1197 ? -47.877 12.433 50.755 1.00 25.16 1197 GLY A C 1
ATOM 9567 O O . GLY A 1 1197 ? -47.244 12.796 49.770 1.00 25.16 1197 GLY A O 1
ATOM 9568 N N . ALA A 1 1198 ? -47.485 12.754 51.994 1.00 25.94 1198 ALA A N 1
ATOM 9569 C CA . ALA A 1 1198 ? -46.360 13.658 52.278 1.00 25.94 1198 ALA A CA 1
ATOM 9570 C C . ALA A 1 1198 ? -45.024 12.932 52.553 1.00 25.94 1198 ALA A C 1
ATOM 9572 O O . ALA A 1 1198 ? -45.001 11.860 53.151 1.00 25.94 1198 ALA A O 1
ATOM 9573 N N . GLY A 1 1199 ? -43.907 13.574 52.193 1.00 25.53 1199 GLY A N 1
ATOM 9574 C CA . GLY A 1 1199 ? -42.527 13.167 52.498 1.00 25.53 1199 GLY A CA 1
ATOM 9575 C C . GLY A 1 1199 ? -41.560 14.313 52.167 1.00 25.53 1199 GLY A C 1
ATOM 9576 O O . GLY A 1 1199 ? -41.856 15.100 51.269 1.00 25.53 1199 GLY A O 1
ATOM 9577 N N . ALA A 1 1200 ? -40.462 14.482 52.914 1.00 26.31 1200 ALA A N 1
ATOM 9578 C CA . ALA A 1 1200 ? -39.728 15.755 52.940 1.00 26.31 1200 ALA A CA 1
ATOM 9579 C C . ALA A 1 1200 ? -38.190 15.639 52.971 1.00 26.31 1200 ALA A C 1
ATOM 9581 O O . ALA A 1 1200 ? -37.652 14.729 53.590 1.00 26.31 1200 ALA A O 1
ATOM 9582 N N . LEU A 1 1201 ? -37.549 16.683 52.419 1.00 25.61 1201 LEU A N 1
ATOM 9583 C CA . LEU A 1 1201 ? -36.153 17.134 52.595 1.00 25.61 1201 LEU A CA 1
ATOM 9584 C C . LEU A 1 1201 ? -35.005 16.235 52.085 1.00 25.61 1201 LEU A C 1
ATOM 9586 O O . LEU A 1 1201 ? -34.935 15.044 52.352 1.00 25.61 1201 LEU A O 1
ATOM 9590 N N . GLY A 1 1202 ? -34.033 16.876 51.420 1.00 24.61 1202 GLY A N 1
ATOM 9591 C CA . GLY A 1 1202 ? -32.772 16.261 50.990 1.00 24.61 1202 GLY A CA 1
ATOM 9592 C C . GLY A 1 1202 ? -32.004 17.112 49.971 1.00 24.61 1202 GLY A C 1
ATOM 9593 O O . GLY A 1 1202 ? -32.107 16.871 48.774 1.00 24.61 1202 GLY A O 1
ATOM 9594 N N . LEU A 1 1203 ? -31.246 18.113 50.434 1.00 29.56 1203 LEU A N 1
ATOM 9595 C CA . LEU A 1 1203 ? -30.248 18.817 49.612 1.00 29.56 1203 LEU A CA 1
ATOM 9596 C C . LEU A 1 1203 ? -28.896 18.099 49.716 1.00 29.56 1203 LEU A C 1
ATOM 9598 O O . LEU A 1 1203 ? -28.476 17.760 50.821 1.00 29.56 1203 LEU A O 1
ATOM 9602 N N . GLY A 1 1204 ? -28.195 17.933 48.594 1.00 24.83 1204 GLY A N 1
ATOM 9603 C CA . GLY A 1 1204 ? -26.830 17.407 48.573 1.00 24.83 1204 GLY A CA 1
ATOM 9604 C C . GLY A 1 1204 ? -26.252 17.325 47.161 1.00 24.83 1204 GLY A C 1
ATOM 9605 O O . GLY A 1 1204 ? -26.708 16.516 46.358 1.00 24.83 1204 GLY A O 1
ATOM 9606 N N . ASP A 1 1205 ? -25.239 18.143 46.874 1.00 30.55 1205 ASP A N 1
ATOM 9607 C CA . ASP A 1 1205 ? -24.407 17.992 45.678 1.00 30.55 1205 ASP A CA 1
ATOM 9608 C C . ASP A 1 1205 ? -23.527 16.742 45.802 1.00 30.55 1205 ASP A C 1
ATOM 9610 O O . ASP A 1 1205 ? -22.726 16.624 46.732 1.00 30.55 1205 ASP A O 1
ATOM 9614 N N . ALA A 1 1206 ? -23.625 15.837 44.830 1.00 25.67 1206 ALA A N 1
ATOM 9615 C CA . ALA A 1 1206 ? -22.641 14.786 44.602 1.00 25.67 1206 ALA A CA 1
ATOM 9616 C C . ALA A 1 1206 ? -22.634 14.398 43.119 1.00 25.67 1206 ALA A C 1
ATOM 9618 O O . ALA A 1 1206 ? -23.627 13.900 42.589 1.00 25.67 1206 ALA A O 1
ATOM 9619 N N . ALA A 1 1207 ? -21.502 14.598 42.444 1.00 35.97 1207 ALA A N 1
ATOM 9620 C CA . ALA A 1 1207 ? -21.300 14.043 41.113 1.00 35.97 1207 ALA A CA 1
ATOM 9621 C C . ALA A 1 1207 ? -21.118 12.522 41.228 1.00 35.97 1207 ALA A C 1
ATOM 9623 O O . ALA A 1 1207 ? -20.154 12.057 41.835 1.00 35.97 1207 ALA A O 1
ATOM 9624 N N . MET A 1 1208 ? -22.035 11.758 40.636 1.00 24.88 1208 MET A N 1
ATOM 9625 C CA . MET A 1 1208 ? -21.940 10.304 40.515 1.00 24.88 1208 MET A CA 1
ATOM 9626 C C . MET A 1 1208 ? -21.952 9.913 39.042 1.00 24.88 1208 MET A C 1
ATOM 9628 O O . MET A 1 1208 ? -22.871 10.271 38.303 1.00 24.88 1208 MET A O 1
ATOM 9632 N N . LEU A 1 1209 ? -20.925 9.169 38.627 1.00 28.75 1209 LEU A N 1
ATOM 9633 C CA . LEU A 1 1209 ? -20.977 8.403 37.388 1.00 28.75 1209 LEU A CA 1
ATOM 9634 C C . LEU A 1 1209 ? -22.079 7.352 37.544 1.00 28.75 1209 LEU A C 1
ATOM 9636 O O . LEU A 1 1209 ? -22.095 6.619 38.530 1.00 28.75 1209 LEU A O 1
ATOM 9640 N N . PHE A 1 1210 ? -22.961 7.259 36.555 1.00 23.69 1210 PHE A N 1
ATOM 9641 C CA . PHE A 1 1210 ? -23.782 6.071 36.364 1.00 23.69 1210 PHE A CA 1
ATOM 9642 C C . PHE A 1 1210 ? -23.171 5.255 35.233 1.00 23.69 1210 PHE A C 1
ATOM 9644 O O . PHE A 1 1210 ? -23.190 5.689 34.079 1.00 23.69 1210 PHE A O 1
ATOM 9651 N N . ASP A 1 1211 ? -22.631 4.087 35.579 1.00 26.69 1211 ASP A N 1
ATOM 9652 C CA . ASP A 1 1211 ? -22.288 3.064 34.596 1.00 26.69 1211 ASP A CA 1
ATOM 9653 C C . ASP A 1 1211 ? -23.540 2.675 33.804 1.00 26.69 1211 ASP A C 1
ATOM 9655 O O . ASP A 1 1211 ? -24.610 2.422 34.365 1.00 26.69 1211 ASP A O 1
ATOM 9659 N N . LEU A 1 1212 ? -23.398 2.635 32.480 1.00 25.56 1212 LEU A N 1
ATOM 9660 C CA . LEU A 1 1212 ? -24.440 2.186 31.566 1.00 25.56 1212 LEU A CA 1
ATOM 9661 C C . LEU A 1 1212 ? -24.158 0.740 31.162 1.00 25.56 1212 LEU A C 1
ATOM 9663 O O . LEU A 1 1212 ? -23.331 0.483 30.288 1.00 25.56 1212 LEU A O 1
ATOM 9667 N N . ASP A 1 1213 ? -24.879 -0.184 31.798 1.00 24.44 1213 ASP A N 1
ATOM 9668 C CA . ASP A 1 1213 ? -24.920 -1.600 31.429 1.00 24.44 1213 ASP A CA 1
ATOM 9669 C C . ASP A 1 1213 ? -25.229 -1.769 29.920 1.00 24.44 1213 ASP A C 1
ATOM 9671 O O . ASP A 1 1213 ? -26.275 -1.305 29.451 1.00 24.44 1213 ASP A O 1
ATOM 9675 N N . PRO A 1 1214 ? -24.341 -2.397 29.123 1.00 31.62 1214 PRO A N 1
ATOM 9676 C CA . PRO A 1 1214 ? -24.449 -2.428 27.666 1.00 31.62 1214 PRO A CA 1
ATOM 9677 C C . PRO A 1 1214 ? -25.336 -3.578 27.148 1.00 31.62 1214 PRO A C 1
ATOM 9679 O O . PRO A 1 1214 ? -24.998 -4.231 26.159 1.00 31.62 1214 PRO A O 1
ATOM 9682 N N . SER A 1 1215 ? -26.491 -3.823 27.774 1.00 27.47 1215 SER A N 1
ATOM 9683 C CA . SER A 1 1215 ? -27.416 -4.926 27.458 1.00 27.47 1215 SER A CA 1
ATOM 9684 C C . SER A 1 1215 ? -28.208 -4.730 26.144 1.00 27.47 1215 SER A C 1
ATOM 9686 O O . SER A 1 1215 ? -29.436 -4.650 26.099 1.00 27.47 1215 SER A O 1
ATOM 9688 N N . LEU A 1 1216 ? -27.487 -4.696 25.016 1.00 31.53 1216 LEU A N 1
ATOM 9689 C CA . LEU A 1 1216 ? -28.024 -4.650 23.645 1.00 31.53 1216 LEU A CA 1
ATOM 9690 C C . LEU A 1 1216 ? -28.141 -6.040 22.975 1.00 31.53 1216 LEU A C 1
ATOM 9692 O O . LEU A 1 1216 ? -28.527 -6.139 21.810 1.00 31.53 1216 LEU A O 1
ATOM 9696 N N . GLU A 1 1217 ? -27.841 -7.119 23.705 1.00 29.45 1217 GLU A N 1
ATOM 9697 C CA . GLU A 1 1217 ? -27.765 -8.498 23.186 1.00 29.45 1217 GLU A CA 1
ATOM 9698 C C . GLU A 1 1217 ? -29.094 -9.052 22.638 1.00 29.45 1217 GLU A C 1
ATOM 9700 O O . GLU A 1 1217 ? -29.092 -9.952 21.798 1.00 29.45 1217 GLU A O 1
ATOM 9705 N N . LEU A 1 1218 ? -30.231 -8.466 23.033 1.00 30.83 1218 LEU A N 1
ATOM 9706 C CA . LEU A 1 1218 ? -31.594 -8.868 22.643 1.00 30.83 1218 LEU A CA 1
ATOM 9707 C C . LEU A 1 1218 ? -31.907 -8.782 21.130 1.00 30.83 1218 LEU A C 1
ATOM 9709 O O . LEU A 1 1218 ? -33.010 -9.138 20.714 1.00 30.83 1218 LEU A O 1
ATOM 9713 N N . LEU A 1 1219 ? -30.958 -8.333 20.299 1.00 29.50 1219 LEU A N 1
ATOM 9714 C CA . LEU A 1 1219 ? -31.060 -8.319 18.832 1.00 29.50 1219 LEU A CA 1
ATOM 9715 C C . LEU A 1 1219 ? -30.024 -9.198 18.103 1.00 29.50 1219 LEU A C 1
ATOM 9717 O O . LEU A 1 1219 ? -30.089 -9.289 16.878 1.00 29.50 1219 LEU A O 1
ATOM 9721 N N . GLY A 1 1220 ? -29.104 -9.866 18.812 1.00 26.09 1220 GLY A N 1
ATOM 9722 C CA . GLY A 1 1220 ? -28.237 -10.911 18.242 1.00 26.09 1220 GLY A CA 1
ATOM 9723 C C . GLY A 1 1220 ? -27.316 -10.483 17.088 1.00 26.09 1220 GLY A C 1
ATOM 9724 O O . GLY A 1 1220 ? -27.014 -11.301 16.219 1.00 26.09 1220 GLY A O 1
ATOM 9725 N N . LEU A 1 1221 ? -26.894 -9.214 17.045 1.00 28.36 1221 LEU A N 1
ATOM 9726 C CA . LEU A 1 1221 ? -26.028 -8.654 16.001 1.00 28.36 1221 LEU A CA 1
ATOM 9727 C C . LEU A 1 1221 ? -24.868 -7.868 16.623 1.00 28.36 1221 LEU A C 1
ATOM 9729 O O . LEU A 1 1221 ? -25.089 -6.901 17.349 1.00 28.36 1221 LEU A O 1
ATOM 9733 N N . ASN A 1 1222 ? -23.634 -8.265 16.309 1.00 31.44 1222 ASN A N 1
ATOM 9734 C CA . ASN A 1 1222 ? -22.428 -7.575 16.762 1.00 31.44 1222 ASN A CA 1
ATOM 9735 C C . ASN A 1 1222 ? -22.203 -6.297 15.932 1.00 31.44 1222 ASN A C 1
ATOM 9737 O O . ASN A 1 1222 ? -22.145 -6.356 14.704 1.00 31.44 1222 ASN A O 1
ATOM 9741 N N . LEU A 1 1223 ? -22.032 -5.146 16.591 1.00 32.03 1223 LEU A N 1
ATOM 9742 C CA . LEU A 1 1223 ? -21.775 -3.865 15.922 1.00 32.03 1223 LEU A CA 1
ATOM 9743 C C . LEU A 1 1223 ? -20.516 -3.901 15.038 1.00 32.03 1223 LEU A C 1
ATOM 9745 O O . LEU A 1 1223 ? -20.527 -3.316 13.955 1.00 32.03 1223 LEU A O 1
ATOM 9749 N N . ASN A 1 1224 ? -19.482 -4.656 15.413 1.00 34.34 1224 ASN A N 1
ATOM 9750 C CA . ASN A 1 1224 ? -18.250 -4.740 14.624 1.00 34.34 1224 ASN A CA 1
ATOM 9751 C C . ASN A 1 1224 ? -18.464 -5.480 13.283 1.00 34.34 1224 ASN A C 1
ATOM 9753 O O . ASN A 1 1224 ? -17.779 -5.177 12.306 1.00 34.34 1224 ASN A O 1
ATOM 9757 N N . GLU A 1 1225 ? -19.467 -6.365 13.183 1.00 34.28 1225 GLU A N 1
ATOM 9758 C CA . GLU A 1 1225 ? -19.860 -7.012 11.917 1.00 34.28 1225 GLU A CA 1
ATOM 9759 C C . GLU A 1 1225 ? -20.638 -6.072 10.973 1.00 34.28 1225 GLU A C 1
ATOM 9761 O O . GLU A 1 1225 ? -20.668 -6.311 9.764 1.00 34.28 1225 GLU A O 1
ATOM 9766 N N . LEU A 1 1226 ? -21.251 -4.996 11.490 1.00 33.00 1226 LEU A N 1
ATOM 9767 C CA . LEU A 1 1226 ? -22.001 -4.020 10.684 1.00 33.00 1226 LEU A CA 1
ATOM 9768 C C . LEU A 1 1226 ? -21.113 -2.926 10.062 1.00 33.00 1226 LEU A C 1
ATOM 9770 O O . LEU A 1 1226 ? -21.436 -2.436 8.979 1.00 33.00 1226 LEU A O 1
ATOM 9774 N N . TRP A 1 1227 ? -20.035 -2.511 10.740 1.00 35.03 1227 TRP A N 1
ATOM 9775 C CA . TRP A 1 1227 ? -19.270 -1.301 10.376 1.00 35.03 1227 TRP A CA 1
ATOM 9776 C C . TRP A 1 1227 ? -17.813 -1.568 9.956 1.00 35.03 1227 TRP A C 1
ATOM 9778 O O . TRP A 1 1227 ? -17.251 -0.774 9.199 1.00 35.03 1227 TRP A O 1
ATOM 9788 N N . GLY A 1 1228 ? -17.218 -2.695 10.368 1.00 28.50 1228 GLY A N 1
ATOM 9789 C CA . GLY A 1 1228 ? -15.816 -3.029 10.097 1.00 28.50 1228 GLY A CA 1
ATOM 9790 C C . GLY A 1 1228 ? -14.804 -2.272 10.971 1.00 28.50 1228 GLY A C 1
ATOM 9791 O O . GLY A 1 1228 ? -15.154 -1.371 11.727 1.00 28.50 1228 GLY A O 1
ATOM 9792 N N . GLU A 1 1229 ? -13.528 -2.646 10.845 1.00 29.23 1229 GLU A N 1
ATOM 9793 C CA . GLU A 1 1229 ? -12.393 -2.290 11.728 1.00 29.23 1229 GLU A CA 1
ATOM 9794 C C . GLU A 1 1229 ? -11.921 -0.814 11.631 1.00 29.23 1229 GLU A C 1
ATOM 9796 O O . GLU A 1 1229 ? -10.748 -0.507 11.818 1.00 29.23 1229 GLU A O 1
ATOM 9801 N N . ALA A 1 1230 ? -12.813 0.123 11.298 1.00 27.86 1230 ALA A N 1
ATOM 9802 C CA . ALA A 1 1230 ? -12.486 1.526 11.015 1.00 27.86 1230 ALA A CA 1
ATOM 9803 C C . ALA A 1 1230 ? -12.774 2.502 12.178 1.00 27.86 1230 ALA A C 1
ATOM 9805 O O . ALA A 1 1230 ? -12.729 3.711 11.967 1.00 27.86 1230 ALA A O 1
ATOM 9806 N N . TRP A 1 1231 ? -13.112 2.000 13.374 1.00 26.44 1231 TRP A N 1
ATOM 9807 C CA . TRP A 1 1231 ? -13.627 2.812 14.494 1.00 26.44 1231 TRP A CA 1
ATOM 9808 C C . TRP A 1 1231 ? -12.918 2.621 15.849 1.00 26.44 1231 TRP A C 1
ATOM 9810 O O . TRP A 1 1231 ? -13.387 3.149 16.852 1.00 26.44 1231 TRP A O 1
ATOM 9820 N N . GLU A 1 1232 ? -11.759 1.955 15.899 1.00 24.64 1232 GLU A N 1
ATOM 9821 C CA . GLU A 1 1232 ? -10.938 1.865 17.129 1.00 24.64 1232 GLU A CA 1
ATOM 9822 C C . GLU A 1 1232 ? -9.941 3.041 17.301 1.00 24.64 1232 GLU A C 1
ATOM 9824 O O . GLU A 1 1232 ? -9.035 2.980 18.128 1.00 24.64 1232 GLU A O 1
ATOM 9829 N N . LEU A 1 1233 ? -10.114 4.141 16.550 1.00 24.55 1233 LEU A N 1
ATOM 9830 C CA . LEU A 1 1233 ? -9.327 5.384 16.654 1.00 24.55 1233 LEU A CA 1
ATOM 9831 C C . LEU A 1 1233 ? -10.202 6.642 16.393 1.00 24.55 1233 LEU A C 1
ATOM 9833 O O . LEU A 1 1233 ? -10.307 7.066 15.240 1.00 24.55 1233 LEU A O 1
ATOM 9837 N N . GLY A 1 1234 ? -10.802 7.281 17.420 1.00 23.52 1234 GLY A N 1
ATOM 9838 C CA . GLY A 1 1234 ? -11.523 8.572 17.235 1.00 23.52 1234 GLY A CA 1
ATOM 9839 C C . GLY A 1 1234 ? -12.305 9.194 18.402 1.00 23.52 1234 GLY A C 1
ATOM 9840 O O . GLY A 1 1234 ? -13.275 8.560 18.855 1.00 23.52 1234 GLY A O 1
#

Foldseek 3Di:
DDDDDDDDDDDDDDDDYDDDDDDDDDDDDDDDDDDDDDDDDDDDDDDAPPDDDDQDWDDAPNDTDTADPLADDFVVNSVCSPVLQCPDPLFLNVLLVVLLCVLVDPPQAAEARDDGQKDFPCLQAVLQQHDPPHPCLDSQWFGDRYPTIGRHQFQSSCVLVCLLPPDPRYQWYKYKYKHAILDFFAQQDDRIFMKIKIKGKDFQVPDVVSPVLVVLQVVLVVADDDPAAEAEPDDLADVPQFRDPPPLDDPSRSSSQSSSVVSSVCCSLCSLLLQADDDPDPDDKYKYWDADDGSFAGRKIWIWIDDPHDTGTFKIKHWGHLSSCVSSVHNRMTIMMMMGTSLVSSCRRQVVRGSVLSVDPDPLSSVLRPPCSVPPDSHDYHRDADDFADKDKDKWKWWADDDDDDPSVLSVLLCSLCPQQWRHKAWDDWDADLVPRIIMTMIMTIGGHRPDHDDNVNVVVSVVSSVVSCCSPRVIGTDDDPPPPPDDDDDDDDDDDDDDDDDDDDDDDDDDDQAWPVCVVVPHDFPRDQLTVVCVVVVHSQATWDQDPVRDIDTRPPDDDDDDDDDDDDDDDDDDDDDDDDDPDPPPVVVVVVVVVVVVVVVVVPDDDDDDDDDDDDDDDDDDDVVVQLVQLVVLLVVPPPQPLLQQWDFFFLLIFGHDPPDPSNVSSVPPCPSVVVVCCCVPPVVVVCVVVVVVVVVVVVVVVVLQFDADPVLVVLDDDPVLLVQLLCQLVQFPLLAQVLDLVVVLVVQVPDPDHGHLNSLLSLLSQLLRQLLRDDDDLQFDQFWGPSLVSSVVSLVVSVVVLVPDDLSGDHSSSLSSLLSSLSSCLLLVPPVVCQLVSLLVSVVSLVRRQLLEQCVSNPPSHAPVSNLSSLSSSLNSLVSNLQSCLQVLHAGPVLPDDGDYAFRAQDASVQDDPPDRDGDHGDPLLQDHSSSLRNLVVVCSVLSSVLSVVSSDDPPPDDPVNLVVSVVVLVVSLVPHHPHPQPDCPPVVCVVRHRCLSSNLCSLLSSLSSLQSSLPVCLVVCVVDVVSVVSLVSNLVSLQVNLVSVLVCVVVSRQSDLSNHLSLLVSLLSLLVSLLSDAAPDPDPSNVCLVVSLVSLVSSLVSVLSSCSSGGPPDLLSNLSSLLSSLVSCVRNPVDPNVVSVVRSVVVSVCSVPVNPPPPDDPDDDDDDDDDDDDDDDDDDDDDDDDDDDDDDDDDDDDDDDDDDDDDDDPPPPVVSDDPCVSPHPPPPPD

Secondary structure (DSSP, 8-state):
---------------------------------------PPPPPPPPPP--S----PEEETTEEE---TT----HHHHHHTTT-TTTSTT-HHHHHHHHHHTTS-TTTEEEE----SEEEHIIIIITTT--TT-GGGSTTTS-EEETTEEE-SSGGGGHHHHHHH--TT-SEEEEEEEEE-----SSS--SEEEEEEEEEEEEGGGSGGG-HHHHHHHHHTTS------EE--S-S-BTTTB---TTTS-HHHHHHHHHHHHHHHHHHHHHHHTTBPPPSS-----EEEEE--BTTEEEEEEEEEEETTEEEEEEEEEEEPHHHHHHTT-TTEEEEEEEEEHHHHHHHHHT---THHHH---HHHHTTTTTTTTS--SSBPPP----PPPPEEEEEEEE-SSS---HHHHHHHHHHHHGGGEEEEEEEEEEEETTTTEEEEEEEEEE--SSSPPPHHHHHHHHHHHHHHHHHHH--EEPPPTT-TT----------------------------S-HHHHHTT------SS-HHHHTTT-STT-EEE-SSS-EEESTT--------------------------STHHHHHHHHHHHHHHHHHHTT-----------------SHHHHHHHHHHHHHHT-SS-TTGGGEESSGGG-EE--TTSTTTHHHHSTTHHHHHHHHIIIIIHHHHHHHHHHHHHHHHHHHHHTTS--HHHHTT---HHHHHHHHHHHHHHTTTTS--S-HHHHHHHHTSSS--HHHHHHHHHHHHHHHHHH--S---EETTEEHHHHHHHHHHHHHHHHHHTS-TTS--HHHHHHHHHHHHHHHHTT-SGGGHHHHHHHHHHHHHHHTTTS-GGGGTTSS-HHHHHHHHHHHHHHHHHHHHHHHHHT---GGGS----PPPPPS--GGG--TT-SSPPPPPPTTS--TTHHHHHHHHHHHHHHHHHHHHTS-TTS--HHHHHHHHHHHHHHHHTS----TT---TTTGGGT--THHHHHHHHHHHHHHHHHHHHHHHHHTTT-GGGHHHHHHHHHHHHHHHHHHHHHHHTT--HHHHH--HHHHHHHHHHHHHHTSPTT---HHHHTHHHHHHHHHHHHHHHHHHHHHHBSS-HHHHHHHHHHHHHHHHHTTSS-HHHHHHHHHHHHHHHHHTTTTTSS----------------------------------------------------GGG---HHHHH-SS-S--

Sequence (1234 aa):
MLSGIAWARGLSGPLQSAFIRRRWRLGCRFYSATDEAKSQPPLPHAAAPWTSGDKNLIEVRGRSFAPDSWFNIPPNVLETTSRRLHLKLDHPIDITRRLIESYFPKPGFRHFSDFHPVVTVEENFDALGFPADHPGRARTDTYYISNDKLLRTHTSAHQAEVFAGIDESADGYLITADVYRRDEIDRSHYPVFHQMEGARSWNRTKVPDGDVAAAIRKDTARLPRHDLAVEDPTPPFHPERNPLQEPHHSPAEAEAVAAHLKLSLENMVAGVFSRAESQPTEEPLRMRWVEAYFPFTSPSWELEIFYDGDWVEVLGCGVVKHELHVASGRPSRLGWAFGLGLDRIAMLLFRIPDIRLLWSLDKRFHQQFCGMSERPPRKLKAFATFSKHPPCPKDVSFWLRGDSLPDIDVVEVVRSVARDLVEEVKCIDRFTHPKTGRCSKAYRIVYRSLDRTLTHDEANEIHEQVRQELKRQFGVELRPKSTEYGRMADDRSESPESGTEQQPRVRKRQRVRLSCLECRRRKLSCDRGFPCERCIKSGTPDRCSYESRSGEVVHASSASSASSTTNSGLLLLDGGRGRLGTGSEDHHERLRRLELEISQLKSQLTRPYDGSTVGGTHSPSTYKDDAAEIHECIEAVNLAGEKGELRFFRGKGFRTRYFGPHNASMAFVELNGLCPFMRETADEWLRPVILHDRKDRKRRHEERALASAQPDAGLAALLPCRRETDALVSVYLDQFEQIHRIVHIPTFRAAYRKAEWPAAFTALVLSMLAVASCVHSRDGLGLVKTTSDARQRAERWIETCDDWLVRQSQKHRKLIHFQIACLLYLGKRVNTIKKKRFWTGAGALVQDGVAVGLHREPSYMAGKISVYDQEMRRRIWATVQELDMQASFDHGLPTLLSQLHYDTNPPRNLDDDDFDEDTTELPPPKPQSEYTFASFQNLARQSLPLRLELSRLLTGPLSDVDYEQVIMHTNGLTHEIDALPSWDVKVVDTDKAKSRGNPLIAYTLLHVQLRQYMIPLHQPYLKLRRQNSKYQYSEIIYYNAARDIVLLHDKLQQEGVRALNFLREDALTTAINLCSVTMLQPRGSTNMIMINSHHTLKLIEKCIGMKEDRLLRCGNNEPWGYSIMCAALGLLEVHLGTKTLEAARSTSAERAKVSTTTTTTTASLNGSVPSLARPSMTPFTFQPTLPSAASLVDPTGAGALGLGDAAMLFDLDPSLELLGLNLNELWGEAWELG

Radius of gyration: 40.58 Å; chains: 1; bounding box: 122×101×120 Å

pLDDT: mean 75.78, std 24.92, range [21.27, 98.44]